Protein AF-0000000074226398 (afdb_homodimer)

Nearest PDB structures (foldseek):
  8w8g-assembly2_C  TM=9.622E-01  e=9.190E-19  Homo sapiens
  3bqo-assembly1_A  TM=9.729E-01  e=3.835E-18  Homo sapiens
  8w8g-assembly2_D  TM=9.809E-01  e=1.224E-17  Homo sapiens
  3bu8-assembly1_B  TM=8.122E-01  e=2.966E-08  Homo sapiens
  7c5d-assembly2_B  TM=8.118E-01  e=1.769E-07  Homo sapiens

Organism: Phascolarctos cinereus (NCBI:txid38626)

Sequence (782 aa):
MAPKPSRERAYIQAMKRQFIPCEEEEEDEPVPYTVDPAADSLACGWMLDFFCLNLCQAFCEDDIEEFKRNRNIAEAIIHGLSRLTAHHLRTIYVCQFLTRIVEGKTLDAQFESDARLTPLESALMIWNKIRKEKEILHDQIHYLLEIQAIAVCMEKASYKEAEGVFERIFGDTEDDKPLKMKLLMIIGKKDPYHPFFQRFTYKCMIDRVKIYANQVLTEKSSSFLMKAALKVVESKKDEEIFGPFVESSSSETENRCHQTLLSLSQNKLESTQQDFDETRIKIRSQGSKRIMQSLKNSSTSTKKHIITTKDSNKNEANSETNTSERPRRWKKRTWNSDEDKNLKLGVKKYGEGHWQKILSSYAFCNRTNVMLKDRWRTLKKLELVSSDNEDMAPKPSRERAYIQAMKRQFIPCEEEEEDEPVPYTVDPAADSLACGWMLDFFCLNLCQAFCEDDIEEFKRNRNIAEAIIHGLSRLTAHHLRTIYVCQFLTRIVEGKTLDAQFESDARLTPLESALMIWNKIRKEKEILHDQIHYLLEIQAIAVCMEKASYKEAEGVFERIFGDTEDDKPLKMKLLMIIGKKDPYHPFFQRFTYKCMIDRVKIYANQVLTEKSSSFLMKAALKVVESKKDEEIFGPFVESSSSETENRCHQTLLSLSQNKLESTQQDFDETRIKIRSQGSKRIMQSLKNSSTSTKKHIITTKDSNKNEANSETNTSERPRRWKKRTWNSDEDKNLKLGVKKYGEGHWQKILSSYAFCNRTNVMLKDRWRTLKKLELVSSDNED

Solvent-accessible surface area (backbone atoms only — not comparable to full-atom values): 46419 Å² total; per-residue (Å²): 134,79,77,80,62,69,62,57,52,46,45,48,42,44,43,32,67,67,36,66,56,62,60,78,71,76,64,82,65,74,81,70,76,72,85,54,65,67,26,51,48,49,42,47,50,39,49,42,45,47,30,49,28,51,24,30,45,20,57,64,66,68,34,61,68,60,23,51,50,28,46,54,38,38,38,52,52,55,72,68,48,89,72,44,27,57,66,52,48,51,54,48,42,53,50,32,29,51,46,22,53,76,39,40,81,39,65,84,44,33,67,53,92,58,73,85,46,34,20,29,51,52,22,46,58,41,40,68,73,68,55,56,85,94,36,68,68,45,49,39,48,51,54,39,39,60,51,39,46,30,47,52,26,34,65,69,68,33,54,69,56,20,52,51,48,46,44,71,72,50,57,83,49,82,69,84,43,71,63,58,57,52,52,50,52,42,60,73,67,68,46,59,78,39,67,68,49,70,55,58,34,68,65,43,43,52,52,52,48,36,52,50,32,41,51,50,26,51,62,38,54,68,34,69,51,51,40,54,24,42,53,49,55,75,72,43,56,65,60,74,74,53,48,66,59,58,75,68,81,78,65,83,83,41,62,72,51,44,54,53,69,64,45,49,62,60,60,68,70,69,72,72,69,67,77,71,70,74,61,71,74,69,77,70,86,65,84,73,78,84,80,76,83,85,77,86,80,88,81,87,83,85,89,82,86,90,80,87,91,86,82,88,76,88,73,84,80,79,81,81,75,85,74,81,80,68,79,80,70,78,74,79,77,73,84,46,72,62,39,52,49,34,51,51,50,26,31,70,71,69,32,83,83,40,38,63,59,30,58,73,73,37,74,59,88,86,65,47,53,64,48,49,52,51,46,48,52,48,34,45,71,67,64,75,45,81,74,74,57,77,116,133,78,77,78,60,68,63,57,52,47,44,47,42,44,44,33,69,66,36,67,56,60,58,76,70,76,64,83,64,74,81,69,72,73,84,53,66,66,28,50,49,51,41,48,51,40,48,43,44,46,32,49,28,50,25,30,46,21,56,63,65,69,33,62,68,59,24,50,48,28,47,54,38,37,37,51,51,56,72,69,49,87,72,46,27,58,68,52,50,52,53,48,43,51,51,32,27,52,46,22,52,76,38,39,82,40,65,84,46,34,67,54,91,58,74,85,46,34,21,29,51,52,22,46,59,44,41,68,73,67,56,56,86,93,37,68,70,45,50,40,49,52,51,40,38,60,50,39,46,30,48,52,26,33,65,68,67,34,56,69,57,20,53,51,49,46,43,73,72,50,58,83,50,82,68,83,43,72,64,57,57,51,51,52,52,41,59,72,66,68,46,57,79,39,68,68,49,70,56,60,32,68,66,44,42,51,52,53,49,37,54,52,33,41,50,52,27,52,62,39,54,69,35,66,52,51,40,53,24,43,52,50,54,75,72,44,55,64,60,73,73,54,46,67,58,58,74,67,80,78,65,82,84,41,60,72,52,44,54,54,69,63,44,51,60,61,59,68,70,70,71,71,68,68,76,70,69,70,63,66,70,69,73,70,83,64,84,71,86,67,87,74,89,81,77,92,77,89,81,86,90,76,90,78,91,80,81,89,85,90,77,87,74,86,70,82,79,78,80,80,74,85,74,79,79,69,80,78,70,80,75,81,77,74,85,48,73,62,41,53,48,32,50,50,51,29,31,69,73,68,34,85,84,40,38,62,59,30,58,72,74,38,73,57,88,86,64,46,52,64,51,50,53,52,47,46,53,50,33,45,72,67,64,75,44,82,75,77,59,78,118

Secondary structure (DSSP, 8-state):
-----HHHHHHHHHHHHHS--S--------------HHHHHHHHHHHHHHHHHHHHHHHHTT-HHHHHHHHHHHHHHHHH-SS-BHHHHHHHHHHHHHHHHHTTT-TT---SSSTT--HHHHHHHHHHHHPPTT-HHHHHHHHHHHHHHHHHHHHTT-HHHHHHHHHHHHTT--S--HHHHHHHHHHHHT-TT-HHHHHS-HHHHHHHHHHHHHHHHHHHTTSHHHHHHHHHHHHS-HHHHH-SB------TTHHHHHHHHH--S--------------------------------------------------------------------PPPHHHHHHHHHHHHHH-TT-HHHHHHHS--SS--HHHHHHHHHHHHHTT-S------/-----HHHHHHHHHHHHHS-----------------HHHHHHHHHHHHHHHHHHHHHHHHTT-HHHHHHHHHHHHHHHHH-SS-BHHHHHHHHHHHHHHHHHTTT-TT---SSSTT--HHHHHHHHHHHHPPTT-HHHHHHHHHHHHHHHHHHHHTT-HHHHHHHHHHHHTT--S--HHHHHHHHHHHHT-TT-HHHHHS-HHHHHHHHHHHHHHHHHHHTTSHHHHHHHHHHHHS-HHHHH-SB------GGGHHHHHHHH--S------------GGG-----------------------------------------------------PPPHHHHHHHHHHHHHH-TT-HHHHHHHS--SS--HHHHHHHHHHHHHTT-S------

pLDDT: mean 72.62, std 28.09, range [14.7, 98.62]

Foldseek 3Di:
DDPPDPVVCVVVVVCCVVVVPPPPPVPVDPDDDDDDPVVVQVVLLLVLLVLLLQLLVCLLVVPVVSNVVSLVVNVVSVVVHPDDDPVRVLSVLLNLLSVLLVCQLVQQDDDDPPRLDGSLNVSLVSLVVRADPPDPLSVLLNLLSLLSSLLSCLVVVVLVSSVVSLCVVCVPPPDPPPSSVVSVVCSVVSDSVPVVCVVSDSVNSSVSVSVVSVVSSVVSCPRDPNVVVVVVPVVDPPCVVPPDDDPPPPDPVCPVVVCVVPDPDDDPPPPPPPPPPPPPVPDPDDDDDDDDDDDDDDDDDDDDDDDDDDDDDDDDPPPPPPPPPPDPPPPPDDDDPQNVVLLQVLCVVVNPPVQVSSPVVGDDDPDDSVRSNVVVVVCVVVVVHDPCVPD/DDPPDPVVCVVVVVCCVVVPPPPPPVPVPPDDDDDDPVVVLVVLLLVLLVLLLQLLVCLLVVPVVSNVVSLVVNVVSVVPHPDDDPVRVLSVLLNLLSVLLVCQLVQQDDDDPPRLAGSLNVSLVSLVVNADPPDPLSVLLNLLSLLSSLLSCLVVVVLVSSVVSLCVVCVPPPDPPPSSVVSVVCSVVSDSVPVVCVVSDSVNSSVSVSVVSVVSSVVSCPRDPNVVVVVVPVVDPPCVVPPDDDPDPPDPVCPVVVCVVPDPDDDPPPPPPPPPPPVPVPDDPPDDDDDDDDDDDDDDDDDDDDDDDDDDDPPPPPPPPPPPPPDPPPPPDDDDPQQVVLLQVLCVVVNPPPQVSSPVVGDDDPDDSVRSVVVVVVCVVVVVDDPCVPD

Radius of gyration: 37.19 Å; Cα contacts (8 Å, |Δi|>4): 689; chains: 2; bounding box: 105×104×129 Å

Structure (mmCIF, N/CA/C/O backbone):
data_AF-0000000074226398-model_v1
#
loop_
_entity.id
_entity.type
_entity.pdbx_description
1 polymer 'Telomeric repeat-binding factor'
#
loop_
_atom_site.group_PDB
_atom_site.id
_atom_site.type_symbol
_atom_site.label_atom_id
_atom_site.label_alt_id
_atom_site.label_comp_id
_atom_site.label_asym_id
_atom_site.label_entity_id
_atom_site.label_seq_id
_atom_site.pdbx_PDB_ins_code
_atom_site.Cartn_x
_atom_site.Cartn_y
_atom_site.Cartn_z
_atom_site.occupancy
_atom_site.B_iso_or_equiv
_atom_site.auth_seq_id
_atom_site.auth_comp_id
_atom_site.auth_asym_id
_atom_site.auth_atom_id
_atom_site.pdbx_PDB_model_num
ATOM 1 N N . MET A 1 1 ? 17.734 54.531 27.109 1 21.95 1 MET A N 1
ATOM 2 C CA . MET A 1 1 ? 16.531 53.938 27.734 1 21.95 1 MET A CA 1
ATOM 3 C C . MET A 1 1 ? 15.422 53.75 26.703 1 21.95 1 MET A C 1
ATOM 5 O O . MET A 1 1 ? 14.242 53.938 27.016 1 21.95 1 MET A O 1
ATOM 9 N N . ALA A 1 2 ? 15.633 53.719 25.484 1 34.41 2 ALA A N 1
ATOM 10 C CA . ALA A 1 2 ? 14.773 54.188 24.406 1 34.41 2 ALA A CA 1
ATOM 11 C C . ALA A 1 2 ? 13.562 53.281 24.234 1 34.41 2 ALA A C 1
ATOM 13 O O . ALA A 1 2 ? 13.68 52.062 24.344 1 34.41 2 ALA A O 1
ATOM 14 N N . PRO A 1 3 ? 12.258 53.844 24.375 1 32.91 3 PRO A N 1
ATOM 15 C CA . PRO A 1 3 ? 10.953 53.188 24.516 1 32.91 3 PRO A CA 1
ATOM 16 C C . PRO A 1 3 ? 10.656 52.188 23.391 1 32.91 3 PRO A C 1
ATOM 18 O O . PRO A 1 3 ? 10.875 52.5 22.219 1 32.91 3 PRO A O 1
ATOM 21 N N . LYS A 1 4 ? 10.953 51.031 23.531 1 44.59 4 LYS A N 1
ATOM 22 C CA . LYS A 1 4 ? 10.719 49.969 22.531 1 44.59 4 LYS A CA 1
ATOM 23 C C . LYS A 1 4 ? 9.305 50.062 21.953 1 44.59 4 LYS A C 1
ATOM 25 O O . LYS A 1 4 ? 8.32 49.969 22.688 1 44.59 4 LYS A O 1
ATOM 30 N N . PRO A 1 5 ? 8.922 50.812 20.719 1 42.06 5 PRO A N 1
ATOM 31 C CA . PRO A 1 5 ? 7.664 51.5 20.391 1 42.06 5 PRO A CA 1
ATOM 32 C C . PRO A 1 5 ? 6.457 50.562 20.406 1 42.06 5 PRO A C 1
ATOM 34 O O . PRO A 1 5 ? 6.609 49.344 20.25 1 42.06 5 PRO A O 1
ATOM 37 N N . SER A 1 6 ? 5.254 51.062 20.953 1 44.88 6 SER A N 1
ATOM 38 C CA . SER A 1 6 ? 3.859 50.719 21.203 1 44.88 6 SER A CA 1
ATOM 39 C C . SER A 1 6 ? 3.26 49.969 20 1 44.88 6 SER A C 1
ATOM 41 O O . SER A 1 6 ? 2.496 49.031 20.172 1 44.88 6 SER A O 1
ATOM 43 N N . ARG A 1 7 ? 3.641 50.469 18.844 1 42.91 7 ARG A N 1
ATOM 44 C CA . ARG A 1 7 ? 3.066 49.969 17.594 1 42.91 7 ARG A CA 1
ATOM 45 C C . ARG A 1 7 ? 3.541 48.531 17.312 1 42.91 7 ARG A C 1
ATOM 47 O O . ARG A 1 7 ? 2.83 47.75 16.688 1 42.91 7 ARG A O 1
ATOM 54 N N . GLU A 1 8 ? 4.816 48.312 17.609 1 44.41 8 GLU A N 1
ATOM 55 C CA . GLU A 1 8 ? 5.34 46.969 17.438 1 44.41 8 GLU A CA 1
ATOM 56 C C . GLU A 1 8 ? 4.602 45.969 18.328 1 44.41 8 GLU A C 1
ATOM 58 O O . GLU A 1 8 ? 4.289 44.844 17.906 1 44.41 8 GLU A O 1
ATOM 63 N N . ARG A 1 9 ? 4.387 46.344 19.562 1 44.97 9 ARG A N 1
ATOM 64 C CA . ARG A 1 9 ? 3.609 45.5 20.469 1 44.97 9 ARG A CA 1
ATOM 65 C C . ARG A 1 9 ? 2.188 45.312 19.938 1 44.97 9 ARG A C 1
ATOM 67 O O . ARG A 1 9 ? 1.636 44.219 20 1 44.97 9 ARG A O 1
ATOM 74 N N . ALA A 1 10 ? 1.633 46.438 19.5 1 46.88 10 ALA A N 1
ATOM 75 C CA . ALA A 1 10 ? 0.28 46.344 18.969 1 46.88 10 ALA A CA 1
ATOM 76 C C . ALA A 1 10 ? 0.252 45.438 17.734 1 46.88 10 ALA A C 1
ATOM 78 O O . ALA A 1 10 ? -0.688 44.656 17.547 1 46.88 10 ALA A O 1
ATOM 79 N N . TYR A 1 11 ? 1.28 45.594 16.922 1 44.03 11 TYR A N 1
ATOM 80 C CA . TYR A 1 11 ? 1.411 44.781 15.719 1 44.03 11 TYR A CA 1
ATOM 81 C C . TYR A 1 11 ? 1.647 43.312 16.094 1 44.03 11 TYR A C 1
ATOM 83 O O . TYR A 1 11 ? 1.012 42.406 15.539 1 44.03 11 TYR A O 1
ATOM 91 N N . ILE A 1 12 ? 2.625 43.094 16.969 1 48.12 12 ILE A N 1
ATOM 92 C CA . ILE A 1 12 ? 2.818 41.719 17.484 1 48.12 12 ILE A CA 1
ATOM 93 C C . ILE A 1 12 ? 1.552 41.281 18.219 1 48.12 12 ILE A C 1
ATOM 95 O O . ILE A 1 12 ? 1.136 40.125 18.078 1 48.12 12 ILE A O 1
ATOM 99 N N . GLN A 1 13 ? 1.054 42.188 18.938 1 47.59 13 GLN A N 1
ATOM 100 C CA . GLN A 1 13 ? -0.205 41.906 19.609 1 47.59 13 GLN A CA 1
ATOM 101 C C . GLN A 1 13 ? -1.323 41.656 18.594 1 47.59 13 GLN A C 1
ATOM 103 O O . GLN A 1 13 ? -2.158 40.75 18.797 1 47.59 13 GLN A O 1
ATOM 108 N N . ALA A 1 14 ? -1.322 42.469 17.562 1 48.84 14 ALA A N 1
ATOM 109 C CA . ALA A 1 14 ? -2.275 42.25 16.484 1 48.84 14 ALA A CA 1
ATOM 110 C C . ALA A 1 14 ? -1.968 40.969 15.734 1 48.84 14 ALA A C 1
ATOM 112 O O . ALA A 1 14 ? -2.879 40.219 15.375 1 48.84 14 ALA A O 1
ATOM 113 N N . MET A 1 15 ? -0.713 40.812 15.422 1 51 15 MET A N 1
ATOM 114 C CA . MET A 1 15 ? -0.303 39.531 14.875 1 51 15 MET A CA 1
ATOM 115 C C . MET A 1 15 ? -0.568 38.406 15.867 1 51 15 MET A C 1
ATOM 117 O O . MET A 1 15 ? -0.913 37.281 15.477 1 51 15 MET A O 1
ATOM 121 N N . LYS A 1 16 ? -0.1 38.719 17.156 1 50.81 16 LYS A N 1
ATOM 122 C CA . LYS A 1 16 ? -0.428 37.812 18.25 1 50.81 16 LYS A CA 1
ATOM 123 C C . LYS A 1 16 ? -1.937 37.594 18.359 1 50.81 16 LYS A C 1
ATOM 125 O O . LYS A 1 16 ? -2.396 36.469 18.641 1 50.81 16 LYS A O 1
ATOM 130 N N . ARG A 1 17 ? -2.609 38.688 18.469 1 46.81 17 ARG A N 1
ATOM 131 C CA . ARG A 1 17 ? -4.066 38.625 18.5 1 46.81 17 ARG A CA 1
ATOM 132 C C . ARG A 1 17 ? -4.602 37.906 17.266 1 46.81 17 ARG A C 1
ATOM 134 O O . ARG A 1 17 ? -5.617 37.219 17.344 1 46.81 17 ARG A O 1
ATOM 141 N N . GLN A 1 18 ? -4.102 38.25 16.234 1 45.12 18 GLN A N 1
ATOM 142 C CA . GLN A 1 18 ? -4.453 37.562 14.984 1 45.12 18 GLN A CA 1
ATOM 143 C C . GLN A 1 18 ? -3.828 36.188 14.922 1 45.12 18 GLN A C 1
ATOM 145 O O . GLN A 1 18 ? -4.422 35.25 14.359 1 45.12 18 GLN A O 1
ATOM 150 N N . PHE A 1 19 ? -2.424 36.094 15.18 1 47.94 19 PHE A N 1
ATOM 151 C CA . PHE A 1 19 ? -1.743 34.812 15.156 1 47.94 19 PHE A CA 1
ATOM 152 C C . PHE A 1 19 ? -1.67 34.219 16.562 1 47.94 19 PHE A C 1
ATOM 154 O O . PHE A 1 19 ? -1.224 34.875 17.5 1 47.94 19 PHE A O 1
ATOM 161 N N . ILE A 1 20 ? -2.59 33.594 17.141 1 48.53 20 ILE A N 1
ATOM 162 C CA . ILE A 1 20 ? -2.75 32.969 18.453 1 48.53 20 ILE A CA 1
ATOM 163 C C . ILE A 1 20 ? -1.382 32.562 19.016 1 48.53 20 ILE A C 1
ATOM 165 O O . ILE A 1 20 ? -0.643 31.812 18.391 1 48.53 20 ILE A O 1
ATOM 169 N N . PRO A 1 21 ? -0.855 33.5 19.859 1 46.56 21 PRO A N 1
ATOM 170 C CA . PRO A 1 21 ? 0.309 33 20.594 1 46.56 21 PRO A CA 1
ATOM 171 C C . PRO A 1 21 ? 0.253 31.484 20.844 1 46.56 21 PRO A C 1
ATOM 173 O O . PRO A 1 21 ? -0.83 30.922 21.047 1 46.56 21 PRO A O 1
ATOM 176 N N . CYS A 1 22 ? 1.251 30.75 20.281 1 49.5 22 CYS A N 1
ATOM 177 C CA . CYS A 1 22 ? 1.351 29.359 20.719 1 49.5 22 CYS A CA 1
ATOM 178 C C . CYS A 1 22 ? 1.104 29.25 22.219 1 49.5 22 CYS A C 1
ATOM 180 O O . CYS A 1 22 ? 1.959 28.766 22.969 1 49.5 22 CYS A O 1
ATOM 182 N N . GLU A 1 23 ? 0.984 30.438 22.922 1 44.66 23 GLU A N 1
ATOM 183 C CA . GLU A 1 23 ? 0.753 30.234 24.344 1 44.66 23 GLU A CA 1
ATOM 184 C C . GLU A 1 23 ? -0.275 29.125 24.578 1 44.66 23 GLU A C 1
ATOM 186 O O . GLU A 1 23 ? -1.122 28.875 23.719 1 44.66 23 GLU A O 1
ATOM 191 N N . GLU A 1 24 ? 0.048 28.438 25.734 1 43.31 24 GLU A N 1
ATOM 192 C CA . GLU A 1 24 ? -0.542 27.266 26.375 1 43.31 24 GLU A CA 1
ATOM 193 C C . GLU A 1 24 ? -2.064 27.375 26.422 1 43.31 24 GLU A C 1
ATOM 195 O O . GLU A 1 24 ? -2.65 27.516 27.484 1 43.31 24 GLU A O 1
ATOM 200 N N . GLU A 1 25 ? -2.539 28.391 25.891 1 41.44 25 GLU A N 1
ATOM 201 C CA . GLU A 1 25 ? -3.943 28.219 26.266 1 41.44 25 GLU A CA 1
ATOM 202 C C . GLU A 1 25 ? -4.438 26.812 25.938 1 41.44 25 GLU A C 1
ATOM 204 O O . GLU A 1 25 ? -4.258 26.328 24.812 1 41.44 25 GLU A O 1
ATOM 209 N N . GLU A 1 26 ? -4.363 26.047 26.953 1 40.31 26 GLU A N 1
ATOM 210 C CA . GLU A 1 26 ? -4.938 24.703 27.125 1 40.31 26 GLU A CA 1
ATOM 211 C C . GLU A 1 26 ? -6.273 24.594 26.406 1 40.31 26 GLU A C 1
ATOM 213 O O . GLU A 1 26 ? -7.332 24.797 27 1 40.31 26 GLU A O 1
ATOM 218 N N . GLU A 1 27 ? -6.543 25.297 25.453 1 43.56 27 GLU A N 1
ATOM 219 C CA . GLU A 1 27 ? -7.82 25.016 24.828 1 43.56 27 GLU A CA 1
ATOM 220 C C . GLU A 1 27 ? -8.047 23.5 24.719 1 43.56 27 GLU A C 1
ATOM 222 O O . GLU A 1 27 ? -7.113 22.75 24.438 1 43.56 27 GLU A O 1
ATOM 227 N N . ASP A 1 28 ? -9.109 23.047 25.375 1 44.75 28 ASP A N 1
ATOM 228 C CA . ASP A 1 28 ? -9.617 21.672 25.453 1 44.75 28 ASP A CA 1
ATOM 229 C C . ASP A 1 28 ? -9.617 21 24.078 1 44.75 28 ASP A C 1
ATOM 231 O O . ASP A 1 28 ? -10.453 21.312 23.234 1 44.75 28 ASP A O 1
ATOM 235 N N . GLU A 1 29 ? -8.609 20.828 23.5 1 54.09 29 GLU A N 1
ATOM 236 C CA . GLU A 1 29 ? -8.43 20.094 22.266 1 54.09 29 GLU A CA 1
ATOM 237 C C . GLU A 1 29 ? -9.32 18.859 22.219 1 54.09 29 GLU A C 1
ATOM 239 O O . GLU A 1 29 ? -9.375 18.094 23.188 1 54.09 29 GLU A O 1
ATOM 244 N N . PRO A 1 30 ? -10.484 18.859 21.422 1 57.94 30 PRO A N 1
ATOM 245 C CA . PRO A 1 30 ? -11.305 17.656 21.328 1 57.94 30 PRO A CA 1
ATOM 246 C C . PRO A 1 30 ? -10.484 16.375 21.422 1 57.94 30 PRO A C 1
ATOM 248 O O . PRO A 1 30 ? -9.289 16.375 21.094 1 57.94 30 PRO A O 1
ATOM 251 N N . VAL A 1 31 ? -11.055 15.461 22.344 1 62.78 31 VAL A N 1
ATOM 252 C CA . VAL A 1 31 ? -10.391 14.172 22.5 1 62.78 31 VAL A CA 1
ATOM 253 C C . VAL A 1 31 ? -10.008 13.617 21.141 1 62.78 31 VAL A C 1
ATOM 255 O O . VAL A 1 31 ? -10.852 13.539 20.234 1 62.78 31 VAL A O 1
ATOM 258 N N . PRO A 1 32 ? -8.844 13.43 20.922 1 76.31 32 PRO A N 1
ATOM 259 C CA . PRO A 1 32 ? -8.359 12.906 19.641 1 76.31 32 PRO A CA 1
ATOM 260 C C . PRO A 1 32 ? -8.938 11.531 19.297 1 76.31 32 PRO A C 1
ATOM 262 O O . PRO A 1 32 ? -9.156 10.719 20.203 1 76.31 32 PRO A O 1
ATOM 265 N N . TYR A 1 33 ? -9.711 11.352 18.219 1 83 33 TYR A N 1
ATOM 266 C CA . TYR A 1 33 ? -10.141 10.047 17.719 1 83 33 TYR A CA 1
ATOM 267 C C . TYR A 1 33 ? -8.969 9.078 17.656 1 83 33 TYR A C 1
ATOM 269 O O . TYR A 1 33 ? -7.863 9.461 17.25 1 83 33 TYR A O 1
ATOM 277 N N . THR A 1 34 ? -9.297 7.91 18.312 1 87.12 34 THR A N 1
ATOM 278 C CA . THR A 1 34 ? -8.297 6.852 18.172 1 87.12 34 THR A CA 1
ATOM 279 C C . THR A 1 34 ? -8.883 5.664 17.406 1 87.12 34 THR A C 1
ATOM 281 O O . THR A 1 34 ? -10 5.23 17.688 1 87.12 34 THR A O 1
ATOM 284 N N . VAL A 1 35 ? -8.203 5.211 16.516 1 90.38 35 VAL A N 1
ATOM 285 C CA . VAL A 1 35 ? -8.641 4.094 15.688 1 90.38 35 VAL A CA 1
ATOM 286 C C . VAL A 1 35 ? -8.672 2.812 16.516 1 90.38 35 VAL A C 1
ATOM 288 O O . VAL A 1 35 ? -7.734 2.523 17.266 1 90.38 35 VAL A O 1
ATOM 291 N N . ASP A 1 36 ? -9.789 2.033 16.453 1 90.75 36 ASP A N 1
ATOM 292 C CA . ASP A 1 36 ? -9.906 0.729 17.094 1 90.75 36 ASP A CA 1
ATOM 293 C C . ASP A 1 36 ? -8.992 -0.299 16.422 1 90.75 36 ASP A C 1
ATOM 295 O O . ASP A 1 36 ? -9.125 -0.565 15.227 1 90.75 36 ASP A O 1
ATOM 299 N N . PRO A 1 37 ? -8.156 -0.945 17.203 1 89.19 37 PRO A N 1
ATOM 300 C CA . PRO A 1 37 ? -7.176 -1.854 16.609 1 89.19 37 PRO A CA 1
ATOM 301 C C . PRO A 1 37 ? -7.82 -3.076 15.961 1 89.19 37 PRO A C 1
ATOM 303 O O . PRO A 1 37 ? -7.324 -3.576 14.953 1 89.19 37 PRO A O 1
ATOM 306 N N . ALA A 1 38 ? -8.844 -3.588 16.578 1 91.06 38 ALA A N 1
ATOM 307 C CA . ALA A 1 38 ? -9.516 -4.75 16 1 91.06 38 ALA A CA 1
ATOM 308 C C . ALA A 1 38 ? -10.188 -4.391 14.672 1 91.06 38 ALA A C 1
ATOM 310 O O . ALA A 1 38 ? -10.125 -5.16 13.711 1 91.06 38 ALA A O 1
ATOM 311 N N . ALA A 1 39 ? -10.852 -3.262 14.688 1 93.5 39 ALA A N 1
ATOM 312 C CA . ALA A 1 39 ? -11.477 -2.787 13.461 1 93.5 39 ALA A CA 1
ATOM 313 C C . ALA A 1 39 ? -10.43 -2.533 12.375 1 93.5 39 ALA A C 1
ATOM 315 O O . ALA A 1 39 ? -10.656 -2.844 11.203 1 93.5 39 ALA A O 1
ATOM 316 N N . ASP A 1 40 ? -9.352 -1.957 12.797 1 94.25 40 ASP A N 1
ATOM 317 C CA . ASP A 1 40 ? -8.242 -1.704 11.883 1 94.25 40 ASP A CA 1
ATOM 318 C C . ASP A 1 40 ? -7.727 -3.006 11.273 1 94.25 40 ASP A C 1
ATOM 320 O O . ASP A 1 40 ? -7.523 -3.092 10.062 1 94.25 40 ASP A O 1
ATOM 324 N N . SER A 1 41 ? -7.523 -3.988 12.102 1 92.12 41 SER A N 1
ATOM 325 C CA . SER A 1 41 ? -7.02 -5.281 11.656 1 92.12 41 SER A CA 1
ATOM 326 C C . SER A 1 41 ? -8 -5.961 10.711 1 92.12 41 SER A C 1
ATOM 328 O O . SER A 1 41 ? -7.602 -6.559 9.711 1 92.12 41 SER A O 1
ATOM 330 N N . LEU A 1 42 ? -9.219 -5.902 11.078 1 94.06 42 LEU A N 1
ATOM 331 C CA . LEU A 1 42 ? -10.258 -6.504 10.25 1 94.06 42 LEU A CA 1
ATOM 332 C C . LEU A 1 42 ? -10.289 -5.848 8.867 1 94.06 42 LEU A C 1
ATOM 334 O O . LEU A 1 42 ? -10.336 -6.543 7.852 1 94.06 42 LEU A O 1
ATOM 338 N N . ALA A 1 43 ? -10.312 -4.516 8.844 1 96.5 43 ALA A N 1
ATOM 339 C CA . ALA A 1 43 ? -10.305 -3.783 7.578 1 96.5 43 ALA A CA 1
ATOM 340 C C . ALA A 1 43 ? -9.078 -4.141 6.746 1 96.5 43 ALA A C 1
ATOM 342 O O . ALA A 1 43 ? -9.172 -4.312 5.527 1 96.5 43 ALA A O 1
ATOM 343 N N . CYS A 1 44 ? -7.945 -4.246 7.395 1 95.81 44 CYS A N 1
ATOM 344 C CA . CYS A 1 44 ? -6.715 -4.617 6.703 1 95.81 44 CYS A CA 1
ATOM 345 C C . CYS A 1 44 ? -6.84 -6 6.078 1 95.81 44 CYS A C 1
ATOM 347 O O . CYS A 1 44 ? -6.352 -6.23 4.969 1 95.81 44 CYS A O 1
ATOM 349 N N . GLY A 1 45 ? -7.484 -6.867 6.805 1 95.5 45 GLY A N 1
ATOM 350 C CA . GLY A 1 45 ? -7.734 -8.188 6.246 1 95.5 45 GLY A CA 1
ATOM 351 C C . GLY A 1 45 ? -8.57 -8.148 4.977 1 95.5 45 GLY A C 1
ATOM 352 O O . GLY A 1 45 ? -8.258 -8.836 4.004 1 95.5 45 GLY A O 1
ATOM 353 N N . TRP A 1 46 ? -9.609 -7.359 5.016 1 96.88 46 TRP A N 1
ATOM 354 C CA . TRP A 1 46 ? -10.445 -7.191 3.83 1 96.88 46 TRP A CA 1
ATOM 355 C C . TRP A 1 46 ? -9.633 -6.637 2.666 1 96.88 46 TRP A C 1
ATOM 357 O O . TRP A 1 46 ? -9.781 -7.086 1.527 1 96.88 46 TRP A O 1
ATOM 367 N N . MET A 1 47 ? -8.82 -5.645 2.934 1 98.06 47 MET A N 1
ATOM 368 C CA . MET A 1 47 ? -8 -5.012 1.9 1 98.06 47 MET A CA 1
ATOM 369 C C . MET A 1 47 ? -6.961 -5.984 1.358 1 98.06 47 MET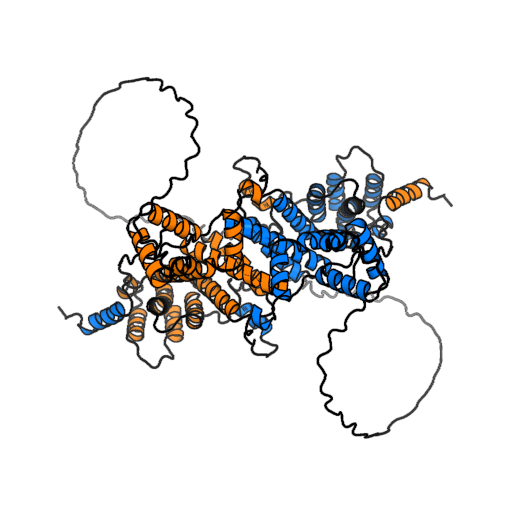 A C 1
ATOM 371 O O . MET A 1 47 ? -6.66 -5.977 0.163 1 98.06 47 MET A O 1
ATOM 375 N N . LEU A 1 48 ? -6.398 -6.781 2.254 1 97.56 48 LEU A N 1
ATOM 376 C CA . LEU A 1 48 ? -5.438 -7.789 1.814 1 97.56 48 LEU A CA 1
ATOM 377 C C . LEU A 1 48 ? -6.074 -8.742 0.806 1 97.56 48 LEU A C 1
ATOM 379 O O . LEU A 1 48 ? -5.473 -9.047 -0.227 1 97.56 48 LEU A O 1
ATOM 383 N N . ASP A 1 49 ? -7.27 -9.172 1.082 1 97.81 49 ASP A N 1
ATOM 384 C CA . ASP A 1 49 ? -7.996 -10.023 0.143 1 97.81 49 ASP A CA 1
ATOM 385 C C . ASP A 1 49 ? -8.203 -9.305 -1.191 1 97.81 49 ASP A C 1
ATOM 387 O O . ASP A 1 49 ? -8.055 -9.914 -2.254 1 97.81 49 ASP A O 1
ATOM 391 N N . PHE A 1 50 ? -8.586 -8.125 -1.09 1 98 50 PHE A N 1
ATOM 392 C CA . PHE A 1 50 ? -8.844 -7.32 -2.277 1 98 50 PHE A CA 1
ATOM 393 C C . PHE A 1 50 ? -7.594 -7.207 -3.139 1 98 50 PHE A C 1
ATOM 395 O O . PHE A 1 50 ? -7.652 -7.383 -4.359 1 98 50 PHE A O 1
ATOM 402 N N . PHE A 1 51 ? -6.484 -6.902 -2.535 1 98.12 51 PHE A N 1
ATOM 403 C CA . PHE A 1 51 ? -5.27 -6.695 -3.314 1 98.12 51 PHE A CA 1
ATOM 404 C C . PHE A 1 51 ? -4.688 -8.031 -3.777 1 98.12 51 PHE A C 1
ATOM 406 O O . PHE A 1 51 ? -4.023 -8.094 -4.812 1 98.12 51 PHE A O 1
ATOM 413 N N . CYS A 1 52 ? -4.898 -9.102 -3.004 1 98.06 52 CYS A N 1
ATOM 414 C CA . CYS A 1 52 ? -4.543 -10.414 -3.516 1 98.06 52 CYS A CA 1
ATOM 415 C C . CYS A 1 52 ? -5.328 -10.742 -4.781 1 98.06 52 CYS A C 1
ATOM 417 O O . CYS A 1 52 ? -4.773 -11.289 -5.738 1 98.06 52 CYS A O 1
ATOM 419 N N . LEU A 1 53 ? -6.578 -10.391 -4.77 1 97.69 53 LEU A N 1
ATOM 420 C CA . LEU A 1 53 ? -7.434 -10.562 -5.941 1 97.69 53 LEU A CA 1
ATOM 421 C C . LEU A 1 53 ? -6.859 -9.812 -7.145 1 97.69 53 LEU A C 1
ATOM 423 O O . LEU A 1 53 ? -6.711 -10.391 -8.227 1 97.69 53 LEU A O 1
ATOM 427 N N . ASN A 1 54 ? -6.551 -8.594 -6.977 1 97.62 54 ASN A N 1
ATOM 428 C CA . ASN A 1 54 ? -6.004 -7.777 -8.047 1 97.62 54 ASN A CA 1
ATOM 429 C C . ASN A 1 54 ? -4.637 -8.281 -8.5 1 97.62 54 ASN A C 1
ATOM 431 O O . ASN A 1 54 ? -4.289 -8.188 -9.68 1 97.62 54 ASN A O 1
ATOM 435 N N . LEU A 1 55 ? -3.871 -8.734 -7.52 1 98 55 LEU A N 1
ATOM 436 C CA . LEU A 1 55 ? -2.564 -9.305 -7.824 1 98 55 LEU A CA 1
ATOM 437 C C . LEU A 1 55 ? -2.701 -10.523 -8.734 1 98 55 LEU A C 1
ATOM 439 O O . LEU A 1 55 ? -1.972 -10.648 -9.719 1 98 55 LEU A O 1
ATOM 443 N N . CYS A 1 56 ? -3.635 -11.406 -8.422 1 98.19 56 CYS A N 1
ATOM 444 C CA . CYS A 1 56 ? -3.9 -12.578 -9.242 1 98.19 56 CYS A CA 1
ATOM 445 C C . CYS A 1 56 ? -4.344 -12.172 -10.641 1 98.19 56 CYS A C 1
ATOM 447 O O . CYS A 1 56 ? -3.889 -12.75 -11.633 1 98.19 56 CYS A O 1
ATOM 449 N N . GLN A 1 57 ? -5.172 -11.188 -10.719 1 97.19 57 GLN A N 1
ATOM 450 C CA . GLN A 1 57 ? -5.625 -10.719 -12.023 1 97.19 57 GLN A CA 1
ATOM 451 C C . GLN A 1 57 ? -4.461 -10.172 -12.844 1 97.19 57 GLN A C 1
ATOM 453 O O . GLN A 1 57 ? -4.336 -10.484 -14.031 1 97.19 57 GLN A O 1
ATOM 458 N N . ALA A 1 58 ? -3.697 -9.312 -12.234 1 97.75 58 ALA A N 1
ATOM 459 C CA . ALA A 1 58 ? -2.537 -8.758 -12.93 1 97.75 58 ALA A CA 1
ATOM 460 C C . ALA A 1 58 ? -1.61 -9.867 -13.422 1 97.75 58 ALA A C 1
ATOM 462 O O . ALA A 1 58 ? -1.041 -9.766 -14.516 1 97.75 58 ALA A O 1
ATOM 463 N N . PHE A 1 59 ? -1.429 -10.898 -12.586 1 98.06 59 PHE A N 1
ATOM 464 C CA . PHE A 1 59 ? -0.601 -12.039 -12.977 1 98.06 59 PHE A CA 1
ATOM 465 C C . PHE A 1 59 ? -1.161 -12.719 -14.219 1 98.06 59 PHE A C 1
ATOM 467 O O . PHE A 1 59 ? -0.42 -13.016 -15.156 1 98.06 59 PHE A O 1
ATOM 474 N N . CYS A 1 60 ? -2.402 -12.953 -14.211 1 97.06 60 CYS A N 1
ATOM 475 C CA . CYS A 1 60 ? -3.061 -13.633 -15.32 1 97.06 60 CYS A CA 1
ATOM 476 C C . CYS A 1 60 ? -2.998 -12.789 -16.594 1 97.06 60 CYS A C 1
ATOM 478 O O . CYS A 1 60 ? -2.939 -13.336 -17.703 1 97.06 60 CYS A O 1
ATOM 480 N N . GLU A 1 61 ? -2.951 -11.492 -16.453 1 96.06 61 GLU A N 1
ATOM 481 C CA . GLU A 1 61 ? -2.941 -10.578 -17.594 1 96.06 61 GLU A CA 1
ATOM 482 C C . GLU A 1 61 ? -1.516 -10.234 -18.016 1 96.06 61 GLU A C 1
ATOM 484 O O . GLU A 1 61 ? -1.308 -9.477 -18.953 1 96.06 61 GLU A O 1
ATOM 489 N N . ASP A 1 62 ? -0.587 -10.742 -17.375 1 96.31 62 ASP A N 1
ATOM 490 C CA . ASP A 1 62 ? 0.822 -10.453 -17.625 1 96.31 62 ASP A CA 1
ATOM 491 C C . ASP A 1 62 ? 1.105 -8.961 -17.516 1 96.31 62 ASP A C 1
ATOM 493 O O . ASP A 1 62 ? 1.86 -8.406 -18.312 1 96.31 62 ASP A O 1
ATOM 497 N N . ASP A 1 63 ? 0.358 -8.281 -16.656 1 96 63 ASP A N 1
ATOM 498 C CA . ASP A 1 63 ? 0.598 -6.875 -16.375 1 96 63 ASP A CA 1
ATOM 499 C C . ASP A 1 63 ? 1.562 -6.711 -15.195 1 96 63 ASP A C 1
ATOM 501 O O . ASP A 1 63 ? 1.134 -6.562 -14.047 1 96 63 ASP A O 1
ATOM 505 N N . ILE A 1 64 ? 2.781 -6.598 -15.484 1 96.19 64 ILE A N 1
ATOM 506 C CA . ILE A 1 64 ? 3.846 -6.641 -14.484 1 96.19 64 ILE A CA 1
ATOM 507 C C . ILE A 1 64 ? 3.785 -5.391 -13.609 1 96.19 64 ILE A C 1
ATOM 509 O O . ILE A 1 64 ? 4.004 -5.465 -12.398 1 96.19 64 ILE A O 1
ATOM 513 N N . GLU A 1 65 ? 3.525 -4.234 -14.195 1 94.5 65 GLU A N 1
ATOM 514 C CA . GLU A 1 65 ? 3.475 -2.994 -13.422 1 94.5 65 GLU A CA 1
ATOM 515 C C . GLU A 1 65 ? 2.352 -3.031 -12.391 1 94.5 65 GLU A C 1
ATOM 517 O O . GLU A 1 65 ? 2.566 -2.701 -11.219 1 94.5 65 GLU A O 1
ATOM 522 N N . GLU A 1 66 ? 1.202 -3.424 -12.867 1 95.69 66 GLU A N 1
ATOM 523 C CA . GLU A 1 66 ? 0.071 -3.551 -11.953 1 95.69 66 GLU A CA 1
ATOM 524 C C . GLU A 1 66 ? 0.337 -4.613 -10.891 1 95.69 66 GLU A C 1
ATOM 526 O O . GLU A 1 66 ? -0.067 -4.457 -9.734 1 95.69 66 GLU A O 1
ATOM 531 N N . PHE A 1 67 ? 0.986 -5.688 -11.32 1 97.62 67 PHE A N 1
ATOM 532 C CA . PHE A 1 67 ? 1.345 -6.746 -10.391 1 97.62 67 PHE A CA 1
ATOM 533 C C . PHE A 1 67 ? 2.236 -6.207 -9.273 1 97.62 67 PHE A C 1
ATOM 535 O O . PHE A 1 67 ? 1.981 -6.457 -8.094 1 97.62 67 PHE A O 1
ATOM 542 N N . LYS A 1 68 ? 3.252 -5.477 -9.672 1 96.69 68 LYS A N 1
ATOM 543 C CA . LYS A 1 68 ? 4.195 -4.914 -8.711 1 96.69 68 LYS A CA 1
ATOM 544 C C . LYS A 1 68 ? 3.506 -3.928 -7.773 1 96.69 68 LYS A C 1
ATOM 546 O O . LYS A 1 68 ? 3.791 -3.9 -6.574 1 96.69 68 LYS A O 1
ATOM 551 N N . ARG A 1 69 ? 2.658 -3.145 -8.281 1 95.88 69 ARG A N 1
ATOM 552 C CA . ARG A 1 69 ? 1.932 -2.176 -7.469 1 95.88 69 ARG A CA 1
ATOM 553 C C . ARG A 1 69 ? 1.09 -2.875 -6.406 1 95.88 69 ARG A C 1
ATOM 555 O O . ARG A 1 69 ? 1.137 -2.508 -5.23 1 95.88 69 ARG A O 1
ATOM 562 N N . ASN A 1 70 ? 0.349 -3.865 -6.863 1 97.56 70 ASN A N 1
ATOM 563 C CA . ASN A 1 70 ? -0.49 -4.609 -5.926 1 97.56 70 ASN A CA 1
ATOM 564 C C . ASN A 1 70 ? 0.349 -5.375 -4.906 1 97.56 70 ASN A C 1
ATOM 566 O O . ASN A 1 70 ? -0.034 -5.488 -3.742 1 97.56 70 ASN A O 1
ATOM 570 N N . ARG A 1 71 ? 1.438 -5.914 -5.371 1 97.56 71 ARG A N 1
ATOM 571 C CA . ARG A 1 71 ? 2.357 -6.605 -4.469 1 97.56 71 ARG A CA 1
ATOM 572 C C . ARG A 1 71 ? 2.852 -5.672 -3.371 1 97.56 71 ARG A C 1
ATOM 574 O O . ARG A 1 71 ? 2.855 -6.035 -2.193 1 97.56 71 ARG A O 1
ATOM 581 N N . ASN A 1 72 ? 3.271 -4.496 -3.787 1 96 72 ASN A N 1
ATOM 582 C CA . ASN A 1 72 ? 3.797 -3.527 -2.832 1 96 72 ASN A CA 1
ATOM 583 C C . ASN A 1 72 ? 2.744 -3.131 -1.801 1 96 72 ASN A C 1
ATOM 585 O O . ASN A 1 72 ? 3.049 -2.996 -0.615 1 96 72 ASN A O 1
ATOM 589 N N . ILE A 1 73 ? 1.547 -2.896 -2.242 1 97.38 73 ILE A N 1
ATOM 590 C CA . ILE A 1 73 ? 0.467 -2.523 -1.335 1 97.38 73 ILE A CA 1
ATOM 591 C C . ILE A 1 73 ? 0.192 -3.666 -0.362 1 97.38 73 ILE A C 1
ATOM 593 O O . ILE A 1 73 ? 0.13 -3.457 0.852 1 97.38 73 ILE A O 1
ATOM 597 N N . ALA A 1 74 ? 0.051 -4.848 -0.908 1 97.5 74 ALA A N 1
ATOM 598 C CA . ALA A 1 74 ? -0.201 -6.016 -0.067 1 97.5 74 ALA A CA 1
ATOM 599 C C . ALA A 1 74 ? 0.894 -6.18 0.984 1 97.5 74 ALA A C 1
ATOM 601 O O . ALA A 1 74 ? 0.605 -6.453 2.15 1 97.5 74 ALA A O 1
ATOM 602 N N . GLU A 1 75 ? 2.1 -6.039 0.559 1 96.19 75 GLU A N 1
ATOM 603 C CA . GLU A 1 75 ? 3.225 -6.188 1.478 1 96.19 75 GLU A CA 1
ATOM 604 C C . GLU A 1 75 ? 3.139 -5.188 2.623 1 96.19 75 GLU A C 1
ATOM 606 O O . GLU A 1 75 ? 3.371 -5.539 3.783 1 96.19 75 GLU A O 1
ATOM 611 N N . ALA A 1 76 ? 2.871 -3.959 2.287 1 94.94 76 ALA A N 1
ATOM 612 C CA . ALA A 1 76 ? 2.762 -2.926 3.314 1 94.94 76 ALA A CA 1
ATOM 613 C C . ALA A 1 76 ? 1.63 -3.24 4.289 1 94.94 76 ALA A C 1
ATOM 615 O O . ALA A 1 76 ? 1.749 -2.986 5.488 1 94.94 76 ALA A O 1
ATOM 616 N N . ILE A 1 77 ? 0.539 -3.713 3.797 1 96.81 77 ILE A N 1
ATOM 617 C CA . ILE A 1 77 ? -0.589 -4.09 4.641 1 96.81 77 ILE A CA 1
ATOM 618 C C . ILE A 1 77 ? -0.176 -5.219 5.582 1 96.81 77 ILE A C 1
ATOM 620 O O . ILE A 1 77 ? -0.472 -5.184 6.777 1 96.81 77 ILE A O 1
ATOM 624 N N . ILE A 1 78 ? 0.491 -6.207 5.035 1 95.25 78 ILE A N 1
ATOM 625 C CA . ILE A 1 78 ? 0.931 -7.367 5.801 1 95.25 78 ILE A CA 1
ATOM 626 C C . ILE A 1 78 ? 1.821 -6.918 6.957 1 95.25 78 ILE A C 1
ATOM 628 O O . ILE A 1 78 ? 1.673 -7.391 8.086 1 95.25 78 ILE A O 1
ATOM 632 N N . HIS A 1 79 ? 2.693 -5.98 6.695 1 92 79 HIS A N 1
ATOM 633 C CA . HIS A 1 79 ? 3.621 -5.492 7.707 1 92 79 HIS A CA 1
ATOM 634 C C . HIS A 1 79 ? 2.883 -4.762 8.82 1 92 79 HIS A C 1
ATOM 636 O O . HIS A 1 79 ? 3.416 -4.598 9.922 1 92 79 HIS A O 1
ATOM 642 N N . GLY A 1 80 ? 1.694 -4.309 8.547 1 89 80 GLY A N 1
ATOM 643 C CA . GLY A 1 80 ? 0.922 -3.59 9.547 1 89 80 GLY A CA 1
ATOM 644 C C . GLY A 1 80 ? 0.037 -4.496 10.383 1 89 80 GLY A C 1
ATOM 645 O O . GLY A 1 80 ? -0.544 -4.062 11.375 1 89 80 GLY A O 1
ATOM 646 N N . LEU A 1 81 ? -0.057 -5.734 9.984 1 88.88 81 LEU A N 1
ATOM 647 C CA . LEU A 1 81 ? -0.888 -6.684 10.719 1 88.88 81 LEU A CA 1
ATOM 648 C C . LEU A 1 81 ? -0.151 -7.219 11.945 1 88.88 81 LEU A C 1
ATOM 650 O O . LEU A 1 81 ? 0.95 -7.762 11.82 1 88.88 81 LEU A O 1
ATOM 654 N N . SER A 1 82 ? -0.707 -7.051 13.109 1 83.94 82 SER A N 1
ATOM 655 C CA . SER A 1 82 ? -0.07 -7.5 14.344 1 83.94 82 SER A CA 1
ATOM 656 C C . SER A 1 82 ? -0.329 -8.984 14.594 1 83.94 82 SER A C 1
ATOM 658 O O . SER A 1 82 ? 0.508 -9.672 15.172 1 83.94 82 SER A O 1
ATOM 660 N N . ARG A 1 83 ? -1.411 -9.461 14.219 1 85.81 83 ARG A N 1
ATOM 661 C CA . ARG A 1 83 ? -1.791 -10.859 14.336 1 85.81 83 ARG A CA 1
ATOM 662 C C . ARG A 1 83 ? -2.336 -11.398 13.016 1 85.81 83 ARG A C 1
ATOM 664 O O . ARG A 1 83 ? -2.957 -10.656 12.25 1 85.81 83 ARG A O 1
ATOM 671 N N . LEU A 1 84 ? -2.008 -12.656 12.805 1 89.5 84 LEU A N 1
ATOM 672 C CA . LEU A 1 84 ? -2.434 -13.258 11.547 1 89.5 84 LEU A CA 1
ATOM 673 C C . LEU A 1 84 ? -3.406 -14.406 11.789 1 89.5 84 LEU A C 1
ATOM 675 O O . LEU A 1 84 ? -3.221 -15.195 12.719 1 89.5 84 LEU A O 1
ATOM 679 N N . THR A 1 85 ? -4.488 -14.438 11.094 1 89.19 85 THR A N 1
ATOM 680 C CA . THR A 1 85 ? -5.375 -15.594 11.047 1 89.19 85 THR A CA 1
ATOM 681 C C . THR A 1 85 ? -4.891 -16.609 10.016 1 89.19 85 THR A C 1
ATOM 683 O O . THR A 1 85 ? -3.992 -16.312 9.227 1 89.19 85 THR A O 1
ATOM 686 N N . ALA A 1 86 ? -5.426 -17.797 10.078 1 89.75 86 ALA A N 1
ATOM 687 C CA . ALA A 1 86 ? -5.098 -18.812 9.078 1 89.75 86 ALA A CA 1
ATOM 688 C C . ALA A 1 86 ? -5.434 -18.344 7.672 1 89.75 86 ALA A C 1
ATOM 690 O O . ALA A 1 86 ? -4.703 -18.625 6.719 1 89.75 86 ALA A O 1
ATOM 691 N N . HIS A 1 87 ? -6.496 -17.625 7.582 1 92.31 87 HIS A N 1
ATOM 692 C CA . HIS A 1 87 ? -6.902 -17.078 6.289 1 92.31 87 HIS A CA 1
ATOM 693 C C . HIS A 1 87 ? -5.895 -16.062 5.777 1 92.31 87 HIS A C 1
ATOM 695 O O . HIS A 1 87 ? -5.539 -16.062 4.594 1 92.31 87 HIS A O 1
ATOM 701 N N . HIS A 1 88 ? -5.469 -15.188 6.688 1 93.25 88 HIS A N 1
ATOM 702 C CA . HIS A 1 88 ? -4.426 -14.234 6.328 1 93.25 88 HIS A CA 1
ATOM 703 C C . HIS A 1 88 ? -3.186 -14.945 5.797 1 93.25 88 HIS A C 1
ATOM 705 O O . HIS A 1 88 ? -2.648 -14.578 4.75 1 93.25 88 HIS A O 1
ATOM 711 N N . LEU A 1 89 ? -2.787 -15.938 6.547 1 93.12 89 LEU A N 1
ATOM 712 C CA . LEU A 1 89 ? -1.557 -16.656 6.219 1 93.12 89 LEU A CA 1
ATOM 713 C C . LEU A 1 89 ? -1.655 -17.297 4.84 1 93.12 89 LEU A C 1
ATOM 715 O O . LEU A 1 89 ? -0.72 -17.203 4.039 1 93.12 89 LEU A O 1
ATOM 719 N N . ARG A 1 90 ? -2.709 -17.891 4.562 1 94.31 90 ARG A N 1
ATOM 720 C CA . ARG A 1 90 ? -2.904 -18.516 3.256 1 94.31 90 ARG A CA 1
ATOM 721 C C . ARG A 1 90 ? -2.83 -17.484 2.141 1 94.31 90 ARG A C 1
ATOM 723 O O . ARG A 1 90 ? -2.205 -17.719 1.104 1 94.31 90 ARG A O 1
ATOM 730 N N . THR A 1 91 ? -3.508 -16.328 2.344 1 96.75 91 THR A N 1
ATOM 731 C CA . THR A 1 91 ? -3.475 -15.25 1.366 1 96.75 91 THR A CA 1
ATOM 732 C C . THR A 1 91 ? -2.047 -14.758 1.155 1 96.75 91 THR A C 1
ATOM 734 O O . THR A 1 91 ? -1.638 -14.492 0.023 1 96.75 91 THR A O 1
ATOM 737 N N . ILE A 1 92 ? -1.353 -14.68 2.227 1 97.06 92 ILE A N 1
ATOM 738 C CA . ILE A 1 92 ? 0.035 -14.227 2.174 1 97.06 92 ILE A CA 1
ATOM 739 C C . ILE A 1 92 ? 0.867 -15.219 1.366 1 97.06 92 ILE A C 1
ATOM 741 O O . ILE A 1 92 ? 1.649 -14.828 0.499 1 97.06 92 ILE A O 1
ATOM 745 N N . TYR A 1 93 ? 0.665 -16.453 1.596 1 96.94 93 TYR A N 1
ATOM 746 C CA . TYR A 1 93 ? 1.404 -17.484 0.874 1 96.94 93 TYR A CA 1
ATOM 747 C C . TYR A 1 93 ? 1.123 -17.406 -0.622 1 96.94 93 TYR A C 1
ATOM 749 O O . TYR A 1 93 ? 2.031 -17.578 -1.439 1 96.94 93 TYR A O 1
ATOM 757 N N . VAL A 1 94 ? -0.111 -17.203 -0.952 1 98.12 94 VAL A N 1
ATOM 758 C CA . VAL A 1 94 ? -0.465 -17.078 -2.363 1 98.12 94 VAL A CA 1
ATOM 759 C C . VAL A 1 94 ? 0.293 -15.922 -2.996 1 98.12 94 VAL A C 1
ATOM 761 O O . VAL A 1 94 ? 0.867 -16.062 -4.078 1 98.12 94 VAL A O 1
ATOM 764 N N . CYS A 1 95 ? 0.264 -14.773 -2.307 1 98.19 95 CYS A N 1
ATOM 765 C CA . CYS A 1 95 ? 0.976 -13.602 -2.809 1 98.19 95 CYS A CA 1
ATOM 766 C C . CYS A 1 95 ? 2.469 -13.883 -2.934 1 98.19 95 CYS A C 1
ATOM 768 O O . CYS A 1 95 ? 3.088 -13.531 -3.939 1 98.19 95 CYS A O 1
ATOM 770 N N . GLN A 1 96 ? 3.061 -14.531 -1.955 1 97.69 96 GLN A N 1
ATOM 771 C CA . GLN A 1 96 ? 4.473 -14.883 -1.99 1 97.69 96 GLN A CA 1
ATOM 772 C C . GLN A 1 96 ? 4.781 -15.805 -3.168 1 97.69 96 GLN A C 1
ATOM 774 O O . GLN A 1 96 ? 5.766 -15.602 -3.881 1 97.69 96 GLN A O 1
ATOM 779 N N . PHE A 1 97 ? 3.951 -16.766 -3.316 1 98.19 97 PHE A N 1
ATOM 780 C CA . PHE A 1 97 ? 4.133 -17.75 -4.375 1 98.19 97 PHE A CA 1
ATOM 781 C C . PHE A 1 97 ? 4.184 -17.078 -5.742 1 98.19 97 PHE A C 1
ATOM 783 O O . PHE A 1 97 ? 5.129 -17.281 -6.508 1 98.19 97 PHE A O 1
ATOM 790 N N . LEU A 1 98 ? 3.236 -16.25 -6 1 98.56 98 LEU A N 1
ATOM 791 C CA . LEU A 1 98 ? 3.148 -15.609 -7.309 1 98.56 98 LEU A CA 1
ATOM 792 C C . LEU A 1 98 ? 4.297 -14.633 -7.504 1 98.56 98 LEU A C 1
ATOM 794 O O . LEU A 1 98 ? 4.805 -14.477 -8.617 1 98.56 98 LEU A O 1
ATOM 798 N N . THR A 1 99 ? 4.672 -13.906 -6.441 1 98.06 99 THR A N 1
ATOM 799 C CA . THR A 1 99 ? 5.789 -12.977 -6.531 1 98.06 99 THR A CA 1
ATOM 800 C C . THR A 1 99 ? 7.074 -13.703 -6.914 1 98.06 99 THR A C 1
ATOM 802 O O . THR A 1 99 ? 7.859 -13.211 -7.723 1 98.06 99 THR A O 1
ATOM 805 N N . ARG A 1 100 ? 7.305 -14.852 -6.379 1 97.38 100 ARG A N 1
ATOM 806 C CA . ARG A 1 100 ? 8.484 -15.648 -6.695 1 97.38 100 ARG A CA 1
ATOM 807 C C . ARG A 1 100 ? 8.422 -16.188 -8.125 1 97.38 100 ARG A C 1
ATOM 809 O O . ARG A 1 100 ? 9.445 -16.25 -8.812 1 97.38 100 ARG A O 1
ATOM 816 N N . ILE A 1 101 ? 7.234 -16.547 -8.547 1 98.38 101 ILE A N 1
ATOM 817 C CA . ILE A 1 101 ? 7.059 -17.047 -9.906 1 98.38 101 ILE A CA 1
ATOM 818 C C . ILE A 1 101 ? 7.398 -15.961 -10.914 1 98.38 101 ILE A C 1
ATOM 820 O O . ILE A 1 101 ? 8.055 -16.219 -11.93 1 98.38 101 ILE A O 1
ATOM 824 N N . VAL A 1 102 ? 6.945 -14.727 -10.672 1 97.81 102 VAL A N 1
ATOM 825 C CA . VAL A 1 102 ? 7.176 -13.609 -11.586 1 97.81 102 VAL A CA 1
ATOM 826 C C . VAL A 1 102 ? 8.68 -13.375 -11.742 1 97.81 102 VAL A C 1
ATOM 828 O O . VAL A 1 102 ? 9.141 -13.008 -12.828 1 97.81 102 VAL A O 1
ATOM 831 N N . GLU A 1 103 ? 9.414 -13.672 -10.711 1 96.5 103 GLU A N 1
ATOM 832 C CA . GLU A 1 103 ? 10.859 -13.492 -10.758 1 96.5 103 GLU A CA 1
ATOM 833 C C . GLU A 1 103 ? 11.57 -14.812 -11.047 1 96.5 103 GLU A C 1
ATOM 835 O O . GLU A 1 103 ? 12.766 -14.953 -10.773 1 96.5 103 GLU A O 1
ATOM 840 N N . GLY A 1 104 ? 10.938 -15.781 -11.523 1 97.31 104 GLY A N 1
ATOM 841 C CA . GLY A 1 104 ? 11.438 -17.141 -11.617 1 97.31 104 GLY A CA 1
ATOM 842 C C . GLY A 1 104 ? 12.672 -17.266 -12.477 1 97.31 104 GLY A C 1
ATOM 843 O O . GLY A 1 104 ? 13.508 -18.156 -12.25 1 97.31 104 GLY A O 1
ATOM 844 N N . LYS A 1 105 ? 12.828 -16.438 -13.406 1 96.56 105 LYS A N 1
ATOM 845 C CA . LYS A 1 105 ? 13.953 -16.531 -14.32 1 96.56 105 LYS A CA 1
ATOM 846 C C . LYS A 1 105 ? 15.125 -15.68 -13.852 1 96.56 105 LYS A C 1
ATOM 848 O O . LYS A 1 105 ? 16.203 -15.727 -14.438 1 96.56 105 LYS A O 1
ATOM 853 N N . THR A 1 106 ? 14.938 -14.844 -12.852 1 95.69 106 THR A N 1
ATOM 854 C CA . THR A 1 106 ? 15.992 -14.008 -12.289 1 95.69 106 THR A CA 1
ATOM 855 C C . THR A 1 106 ? 16.719 -14.727 -11.156 1 95.69 106 THR A C 1
ATOM 857 O O . THR A 1 106 ? 16.406 -14.531 -9.984 1 95.69 106 THR A O 1
ATOM 860 N N . LEU A 1 107 ? 17.781 -15.398 -11.484 1 93.12 107 LEU A N 1
ATOM 861 C CA . LEU A 1 107 ? 18.453 -16.281 -10.539 1 93.12 107 LEU A CA 1
ATOM 862 C C . LEU A 1 107 ? 19.047 -15.484 -9.375 1 93.12 107 LEU A C 1
ATOM 864 O O . LEU A 1 107 ? 19.188 -16 -8.273 1 93.12 107 LEU A O 1
ATOM 868 N N . ASP A 1 108 ? 19.281 -14.188 -9.594 1 90.69 108 ASP A N 1
ATOM 869 C CA . ASP A 1 108 ? 19.938 -13.375 -8.57 1 90.69 108 ASP A CA 1
ATOM 870 C C . ASP A 1 108 ? 18.906 -12.766 -7.617 1 90.69 108 ASP A C 1
ATOM 872 O O . ASP A 1 108 ? 19.281 -12.141 -6.621 1 90.69 108 ASP A O 1
ATOM 876 N N . ALA A 1 109 ? 17.656 -12.969 -7.871 1 93.12 109 ALA A N 1
ATOM 877 C CA . ALA A 1 109 ? 16.625 -12.469 -6.965 1 93.12 109 ALA A CA 1
ATOM 878 C C . ALA A 1 109 ? 16.594 -13.289 -5.676 1 93.12 109 ALA A C 1
ATOM 880 O O . ALA A 1 109 ? 16.547 -14.516 -5.711 1 93.12 109 ALA A O 1
ATOM 881 N N . GLN A 1 110 ? 16.625 -12.609 -4.52 1 91.38 110 GLN A N 1
ATOM 882 C CA . GLN A 1 110 ? 16.688 -13.297 -3.232 1 91.38 110 GLN A CA 1
ATOM 883 C C . GLN A 1 110 ? 15.445 -13.023 -2.4 1 91.38 110 GLN A C 1
ATOM 885 O O . GLN A 1 110 ? 15.125 -11.867 -2.119 1 91.38 110 GLN A O 1
ATOM 890 N N . PHE A 1 111 ? 14.781 -14.078 -2 1 92.88 111 PHE A N 1
ATOM 891 C CA . PHE A 1 111 ? 13.562 -13.953 -1.211 1 92.88 111 PHE A CA 1
ATOM 892 C C . PHE A 1 111 ? 13.75 -14.57 0.17 1 92.88 111 PHE A C 1
ATOM 894 O O . PHE A 1 111 ? 12.992 -14.258 1.098 1 92.88 111 PHE A O 1
ATOM 901 N N . GLU A 1 112 ? 14.758 -15.445 0.233 1 90.31 112 GLU A N 1
ATOM 902 C CA . GLU A 1 112 ? 15.008 -16.172 1.474 1 90.31 112 GLU A CA 1
ATOM 903 C C . GLU A 1 112 ? 16.312 -15.734 2.117 1 90.31 112 GLU A C 1
ATOM 905 O O . GLU A 1 112 ? 17.156 -15.094 1.471 1 90.31 112 GLU A O 1
ATOM 910 N N . SER A 1 113 ? 16.406 -16.078 3.426 1 85.75 113 SER A N 1
ATOM 911 C CA . SER A 1 113 ? 17.656 -15.805 4.117 1 85.75 113 SER A CA 1
ATOM 912 C C . SER A 1 113 ? 18.812 -16.594 3.514 1 85.75 113 SER A C 1
ATOM 914 O O . SER A 1 113 ? 19.938 -16.125 3.471 1 85.75 113 SER A O 1
ATOM 916 N N . ASP A 1 114 ? 18.547 -17.797 3.105 1 88.38 114 ASP A N 1
ATOM 917 C CA . ASP A 1 114 ? 19.531 -18.594 2.375 1 88.38 114 ASP A CA 1
ATOM 918 C C . ASP A 1 114 ? 19.719 -18.062 0.957 1 88.38 114 ASP A C 1
ATOM 920 O O . ASP A 1 114 ? 18.859 -18.266 0.093 1 88.38 114 ASP A O 1
ATOM 924 N N . ALA A 1 115 ? 20.797 -17.438 0.68 1 88.19 115 ALA A N 1
ATOM 925 C CA . ALA A 1 115 ? 21.062 -16.734 -0.576 1 88.19 115 ALA A CA 1
ATOM 926 C C . ALA A 1 115 ? 21.234 -17.719 -1.727 1 88.19 115 ALA A C 1
ATOM 928 O O . ALA A 1 115 ? 21.188 -17.328 -2.896 1 88.19 115 ALA A O 1
ATOM 929 N N . ARG A 1 116 ? 21.438 -19.047 -1.476 1 91.94 116 ARG A N 1
ATOM 930 C CA . ARG A 1 116 ? 21.625 -20.047 -2.521 1 91.94 116 ARG A CA 1
ATOM 931 C C . ARG A 1 116 ? 20.312 -20.375 -3.211 1 91.94 116 ARG A C 1
ATOM 933 O O . ARG A 1 116 ? 20.297 -20.906 -4.32 1 91.94 116 ARG A O 1
ATOM 940 N N . LEU A 1 117 ? 19.266 -20.062 -2.537 1 95.19 117 LEU A N 1
ATOM 941 C CA . LEU A 1 117 ? 17.953 -20.469 -3.037 1 95.19 117 LEU A CA 1
ATOM 942 C C . LEU A 1 117 ? 17.516 -19.578 -4.203 1 95.19 117 LEU A C 1
ATOM 944 O O . LEU A 1 117 ? 17.562 -18.359 -4.105 1 95.19 117 LEU A O 1
ATOM 948 N N . THR A 1 118 ? 17.156 -20.266 -5.281 1 96.75 118 THR A N 1
ATOM 949 C CA . THR A 1 118 ? 16.625 -19.547 -6.434 1 96.75 118 THR A CA 1
ATOM 950 C C . THR A 1 118 ? 15.164 -19.172 -6.207 1 96.75 118 THR A C 1
ATOM 952 O O . THR A 1 118 ? 14.508 -19.703 -5.312 1 96.75 118 THR A O 1
ATOM 955 N N . PRO A 1 119 ? 14.648 -18.219 -6.988 1 97.06 119 PRO A N 1
ATOM 956 C CA . PRO A 1 119 ? 13.25 -17.812 -6.832 1 97.06 119 PRO A CA 1
ATOM 957 C C . PRO A 1 119 ? 12.281 -18.984 -6.996 1 97.06 119 PRO A C 1
ATOM 959 O O . PRO A 1 119 ? 11.305 -19.094 -6.246 1 97.06 119 PRO A O 1
ATOM 962 N N . LEU A 1 120 ? 12.547 -19.875 -7.902 1 98.31 120 LEU A N 1
ATOM 963 C CA . LEU A 1 120 ? 11.633 -21 -8.125 1 98.31 120 LEU A CA 1
ATOM 964 C C . LEU A 1 120 ? 11.727 -22.016 -6.992 1 98.31 120 LEU A C 1
ATOM 966 O O . LEU A 1 120 ? 10.734 -22.656 -6.656 1 98.31 120 LEU A O 1
ATOM 970 N N . GLU A 1 121 ? 12.93 -22.188 -6.418 1 97.69 121 GLU A N 1
ATOM 971 C CA . GLU A 1 121 ? 13.039 -23.016 -5.219 1 97.69 121 GLU A CA 1
ATOM 972 C C . GLU A 1 121 ? 12.203 -22.438 -4.078 1 97.69 121 GLU A C 1
ATOM 974 O O . GLU A 1 121 ? 11.523 -23.172 -3.367 1 97.69 121 GLU A O 1
ATOM 979 N N . SER A 1 122 ? 12.344 -21.141 -3.914 1 96.56 122 SER A N 1
ATOM 980 C CA . SER A 1 122 ? 11.523 -20.469 -2.908 1 96.56 122 SER A CA 1
ATOM 981 C C . SER A 1 122 ? 10.039 -20.641 -3.195 1 96.56 122 SER A C 1
ATOM 983 O O . SER A 1 122 ? 9.242 -20.859 -2.277 1 96.56 122 SER A O 1
ATOM 985 N N . ALA A 1 123 ? 9.664 -20.516 -4.469 1 98 123 ALA A N 1
ATOM 986 C CA . ALA A 1 123 ? 8.281 -20.734 -4.867 1 98 123 ALA A CA 1
ATOM 987 C C . ALA A 1 123 ? 7.816 -22.141 -4.504 1 98 123 ALA A C 1
ATOM 989 O O . ALA A 1 123 ? 6.699 -22.328 -4.016 1 98 123 ALA A O 1
ATOM 990 N N . LEU A 1 124 ? 8.672 -23.109 -4.754 1 97.69 124 LEU A N 1
ATOM 991 C CA . LEU A 1 124 ? 8.352 -24.5 -4.449 1 97.69 124 LEU A CA 1
ATOM 992 C C . LEU A 1 124 ? 8.133 -24.688 -2.953 1 97.69 124 LEU A C 1
ATOM 994 O O . LEU A 1 124 ? 7.223 -25.422 -2.543 1 97.69 124 LEU A O 1
ATOM 998 N N . MET A 1 125 ? 8.953 -24.047 -2.145 1 95.88 125 MET A N 1
ATOM 999 C CA . MET A 1 125 ? 8.82 -24.109 -0.691 1 95.88 125 MET A CA 1
ATOM 1000 C C . MET A 1 125 ? 7.461 -23.578 -0.244 1 95.88 125 MET A C 1
ATOM 1002 O O . MET A 1 125 ? 6.785 -24.203 0.581 1 95.88 125 MET A O 1
ATOM 1006 N N . ILE A 1 126 ? 7.059 -22.484 -0.784 1 96.88 126 ILE A N 1
ATOM 1007 C CA . ILE A 1 126 ? 5.781 -21.875 -0.429 1 96.88 126 ILE A CA 1
ATOM 1008 C C . ILE A 1 126 ? 4.637 -22.734 -0.965 1 96.88 126 ILE A C 1
ATOM 1010 O O . ILE A 1 126 ? 3.623 -22.922 -0.288 1 96.88 126 ILE A O 1
ATOM 1014 N N . TRP A 1 127 ? 4.816 -23.219 -2.195 1 97.44 127 TRP A N 1
ATOM 1015 C CA . TRP A 1 127 ? 3.789 -24.047 -2.82 1 97.44 127 TRP A CA 1
ATOM 1016 C C . TRP A 1 127 ? 3.461 -25.25 -1.948 1 97.44 127 TRP A C 1
ATOM 1018 O O . TRP A 1 127 ? 2.295 -25.641 -1.831 1 97.44 127 TRP A O 1
ATOM 1028 N N . ASN A 1 128 ? 4.398 -25.797 -1.376 1 95.38 128 ASN A N 1
ATOM 1029 C CA . ASN A 1 128 ? 4.215 -26.969 -0.532 1 95.38 128 ASN A CA 1
ATOM 1030 C C . ASN A 1 128 ? 3.373 -26.641 0.701 1 95.38 128 ASN A C 1
ATOM 1032 O O . ASN A 1 128 ? 2.785 -27.547 1.308 1 95.38 128 ASN A O 1
ATOM 1036 N N . LYS A 1 129 ? 3.322 -25.406 1.035 1 94.19 129 LYS A N 1
ATOM 1037 C CA . LYS A 1 129 ? 2.518 -24.984 2.182 1 94.19 129 LYS A CA 1
ATOM 1038 C C . LYS A 1 129 ? 1.055 -24.812 1.788 1 94.19 129 LYS A C 1
ATOM 1040 O O . LYS A 1 129 ? 0.163 -24.891 2.635 1 94.19 129 LYS A O 1
ATOM 1045 N N . ILE A 1 130 ? 0.794 -24.594 0.527 1 94.94 130 ILE A N 1
ATOM 1046 C CA . ILE A 1 130 ? -0.57 -24.219 0.174 1 94.94 130 ILE A CA 1
ATOM 1047 C C . ILE A 1 130 ? -1.184 -25.281 -0.725 1 94.94 130 ILE A C 1
ATOM 1049 O O . ILE A 1 130 ? -2.402 -25.328 -0.907 1 94.94 130 ILE A O 1
ATOM 1053 N N . ARG A 1 131 ? -0.419 -26.156 -1.314 1 95 131 ARG A N 1
ATOM 1054 C CA . ARG A 1 131 ? -0.938 -27.125 -2.273 1 95 131 ARG A CA 1
ATOM 1055 C C . ARG A 1 131 ? -1.865 -28.141 -1.595 1 95 131 ARG A C 1
ATOM 1057 O O . ARG A 1 131 ? -1.656 -28.5 -0.434 1 95 131 ARG A O 1
ATOM 1064 N N . LYS A 1 132 ? -2.896 -28.422 -2.248 1 92.94 132 LYS A N 1
ATOM 1065 C CA . LYS A 1 132 ? -3.826 -29.453 -1.813 1 92.94 132 LYS A CA 1
ATOM 1066 C C . LYS A 1 132 ? -3.414 -30.828 -2.354 1 92.94 132 LYS A C 1
ATOM 1068 O O . LYS A 1 132 ? -2.986 -30.938 -3.504 1 92.94 132 LYS A O 1
ATOM 1073 N N . GLU A 1 133 ? -3.674 -31.812 -1.497 1 85.69 133 GLU A N 1
ATOM 1074 C CA . GLU A 1 133 ? -3.326 -33.188 -1.908 1 85.69 133 GLU A CA 1
ATOM 1075 C C . GLU A 1 133 ? -4.391 -33.75 -2.832 1 85.69 133 GLU A C 1
ATOM 1077 O O . GLU A 1 133 ? -5.578 -33.469 -2.691 1 85.69 133 GLU A O 1
ATOM 1082 N N . LYS A 1 134 ? -4.004 -34.469 -3.867 1 82.19 134 LYS A N 1
ATOM 1083 C CA . LYS A 1 134 ? -4.859 -35.25 -4.766 1 82.19 134 LYS A CA 1
ATOM 1084 C C . LYS A 1 134 ? -5.551 -34.344 -5.777 1 82.19 134 LYS A C 1
ATOM 1086 O O . LYS A 1 134 ? -6.633 -34.656 -6.273 1 82.19 134 LYS A O 1
ATOM 1091 N N . GLU A 1 135 ? -5.121 -33.094 -5.801 1 87.81 135 GLU A N 1
ATOM 1092 C CA . GLU A 1 135 ? -5.578 -32.25 -6.883 1 87.81 135 GLU A CA 1
ATOM 1093 C C . GLU A 1 135 ? -4.609 -32.281 -8.062 1 87.81 135 GLU A C 1
ATOM 1095 O O . GLU A 1 135 ? -3.43 -31.938 -7.91 1 87.81 135 GLU A O 1
ATOM 1100 N N . ILE A 1 136 ? -5.105 -32.594 -9.203 1 87.38 136 ILE A N 1
ATOM 1101 C CA . ILE A 1 136 ? -4.285 -32.844 -10.383 1 87.38 136 ILE A CA 1
ATOM 1102 C C . ILE A 1 136 ? -3.496 -31.562 -10.719 1 87.38 136 ILE A C 1
ATOM 1104 O O . ILE A 1 136 ? -2.289 -31.625 -10.961 1 87.38 136 ILE A O 1
ATOM 1108 N N . LEU A 1 137 ? -4.223 -30.422 -10.734 1 91.75 137 LEU A N 1
ATOM 1109 C CA . LEU A 1 137 ? -3.561 -29.172 -11.062 1 91.75 137 LEU A CA 1
ATOM 1110 C C . LEU A 1 137 ? -2.42 -28.891 -10.094 1 91.75 137 LEU A C 1
ATOM 1112 O O . LEU A 1 137 ? -1.343 -28.453 -10.5 1 91.75 137 LEU A O 1
ATOM 1116 N N . HIS A 1 138 ? -2.611 -29.141 -8.805 1 94.5 138 HIS A N 1
ATOM 1117 C CA . HIS A 1 138 ? -1.614 -28.859 -7.773 1 94.5 138 HIS A CA 1
ATOM 1118 C C . HIS A 1 138 ? -0.39 -29.75 -7.941 1 94.5 138 HIS A C 1
ATOM 1120 O O . HIS A 1 138 ? 0.743 -29.312 -7.758 1 94.5 138 HIS A O 1
ATOM 1126 N N . ASP A 1 139 ? -0.637 -30.922 -8.328 1 90.44 139 ASP A N 1
ATOM 1127 C CA . ASP A 1 139 ? 0.47 -31.844 -8.586 1 90.44 139 ASP A CA 1
ATOM 1128 C C . ASP A 1 139 ? 1.269 -31.406 -9.812 1 90.44 139 ASP A C 1
ATOM 1130 O O . ASP A 1 139 ? 2.498 -31.484 -9.82 1 90.44 139 ASP A O 1
ATOM 1134 N N . GLN A 1 140 ? 0.511 -31.047 -10.797 1 90.88 140 GLN A N 1
ATOM 1135 C CA . GLN A 1 140 ? 1.169 -30.594 -12.008 1 90.88 140 GLN A CA 1
ATOM 1136 C C . GLN A 1 140 ? 2.092 -29.406 -11.719 1 90.88 140 GLN A C 1
ATOM 1138 O O . GLN A 1 140 ? 3.242 -29.391 -12.164 1 90.88 140 GLN A O 1
ATOM 1143 N N . ILE A 1 141 ? 1.569 -28.469 -10.984 1 95.38 141 ILE A N 1
ATOM 1144 C CA . ILE A 1 141 ? 2.359 -27.297 -10.656 1 95.38 141 ILE A CA 1
ATOM 1145 C C . ILE A 1 141 ? 3.58 -27.703 -9.836 1 95.38 141 ILE A C 1
ATOM 1147 O O . ILE A 1 141 ? 4.684 -27.203 -10.062 1 95.38 141 ILE A O 1
ATOM 1151 N N . HIS A 1 142 ? 3.406 -28.609 -8.961 1 94.38 142 HIS A N 1
ATOM 1152 C CA . HIS A 1 142 ? 4.5 -29.078 -8.125 1 94.38 142 HIS A CA 1
ATOM 1153 C C . HIS A 1 142 ? 5.629 -29.656 -8.969 1 94.38 142 HIS A C 1
ATOM 1155 O O . HIS A 1 142 ? 6.789 -29.266 -8.812 1 94.38 142 HIS A O 1
ATOM 1161 N N . TYR A 1 143 ? 5.309 -30.516 -9.891 1 91.44 143 TYR A N 1
ATOM 1162 C CA . TYR A 1 143 ? 6.301 -31.188 -10.734 1 91.44 143 TYR A CA 1
ATOM 1163 C C . TYR A 1 143 ? 6.977 -30.188 -11.664 1 91.44 143 TYR A C 1
ATOM 1165 O O . TYR A 1 143 ? 8.188 -30.234 -11.867 1 91.44 143 TYR A O 1
ATOM 1173 N N . LEU A 1 144 ? 6.164 -29.344 -12.164 1 94.56 144 LEU A N 1
ATOM 1174 C CA . LEU A 1 144 ? 6.707 -28.344 -13.086 1 94.56 144 LEU A CA 1
ATOM 1175 C C . LEU A 1 144 ? 7.684 -27.422 -12.367 1 94.56 144 LEU A C 1
ATOM 1177 O O . LEU A 1 144 ? 8.695 -27.016 -12.945 1 94.56 144 LEU A O 1
ATOM 1181 N N . LEU A 1 145 ? 7.344 -27.094 -11.156 1 96.88 145 LEU A N 1
ATOM 1182 C CA . LEU A 1 145 ? 8.242 -26.25 -10.375 1 96.88 145 LEU A CA 1
ATOM 1183 C C . LEU A 1 145 ? 9.578 -26.953 -10.141 1 96.88 145 LEU A C 1
ATOM 1185 O O . LEU A 1 145 ? 10.633 -26.344 -10.266 1 96.88 145 LEU A O 1
ATOM 1189 N N . GLU A 1 146 ? 9.523 -28.219 -9.812 1 95.06 146 GLU A N 1
ATOM 1190 C CA . GLU A 1 146 ? 10.742 -29 -9.609 1 95.06 146 GLU A CA 1
ATOM 1191 C C . GLU A 1 146 ? 11.609 -29 -10.867 1 95.06 146 GLU A C 1
ATOM 1193 O O . GLU A 1 146 ? 12.82 -28.828 -10.789 1 95.06 146 GLU A O 1
ATOM 1198 N N . ILE A 1 147 ? 10.992 -29.25 -11.969 1 94.44 147 ILE A N 1
ATOM 1199 C CA . ILE A 1 147 ? 11.688 -29.375 -13.242 1 94.44 147 ILE A CA 1
ATOM 1200 C C . ILE A 1 147 ? 12.258 -28.016 -13.656 1 94.44 147 ILE A C 1
ATOM 1202 O O . ILE A 1 147 ? 13.438 -27.906 -14 1 94.44 147 ILE A O 1
ATOM 1206 N N . GLN A 1 148 ? 11.461 -26.984 -13.539 1 96.88 148 GLN A N 1
ATOM 1207 C CA . GLN A 1 148 ? 11.844 -25.672 -14.062 1 96.88 148 GLN A CA 1
ATOM 1208 C C . GLN A 1 148 ? 12.867 -25 -13.156 1 96.88 148 GLN A C 1
ATOM 1210 O O . GLN A 1 148 ? 13.68 -24.188 -13.625 1 96.88 148 GLN A O 1
ATOM 1215 N N . ALA A 1 149 ? 12.852 -25.312 -11.883 1 97.88 149 ALA A N 1
ATOM 1216 C CA . ALA A 1 149 ? 13.898 -24.797 -11 1 97.88 149 ALA A CA 1
ATOM 1217 C C . ALA A 1 149 ? 15.281 -25.188 -11.508 1 97.88 149 ALA A C 1
ATOM 1219 O O . ALA A 1 149 ? 16.234 -24.406 -11.375 1 97.88 149 ALA A O 1
ATOM 1220 N N . ILE A 1 150 ? 15.398 -26.328 -12.102 1 97 150 ILE A N 1
ATOM 1221 C CA . ILE A 1 150 ? 16.672 -26.828 -12.633 1 97 150 ILE A CA 1
ATOM 1222 C C . ILE A 1 150 ? 16.859 -26.328 -14.062 1 97 150 ILE A C 1
ATOM 1224 O O . ILE A 1 150 ? 17.938 -25.844 -14.414 1 97 150 ILE A O 1
ATOM 1228 N N . ALA A 1 151 ? 15.805 -26.422 -14.859 1 96.94 151 ALA A N 1
ATOM 1229 C CA . ALA A 1 151 ? 15.883 -26.062 -16.266 1 96.94 151 ALA A CA 1
ATOM 1230 C C . ALA A 1 151 ? 16.344 -24.625 -16.453 1 96.94 151 ALA A C 1
ATOM 1232 O O . ALA A 1 151 ? 17.094 -24.312 -17.375 1 96.94 151 ALA A O 1
ATOM 1233 N N . VAL A 1 152 ? 15.828 -23.703 -15.617 1 97.81 152 VAL A N 1
ATOM 1234 C CA . VAL A 1 152 ? 16.188 -22.281 -15.719 1 97.81 152 VAL A CA 1
ATOM 1235 C C . VAL A 1 152 ? 17.688 -22.125 -15.492 1 97.81 152 VAL A C 1
ATOM 1237 O O . VAL A 1 152 ? 18.344 -21.344 -16.188 1 97.81 152 VAL A O 1
ATOM 1240 N N . CYS A 1 153 ? 18.234 -22.828 -14.523 1 97.31 153 CYS A N 1
ATOM 1241 C CA . CYS A 1 153 ? 19.656 -22.781 -14.273 1 97.31 153 CYS A CA 1
ATOM 1242 C C . CYS A 1 153 ? 20.453 -23.266 -15.484 1 97.31 153 CYS A C 1
ATOM 1244 O O . CYS A 1 153 ? 21.438 -22.672 -15.875 1 97.31 153 CYS A O 1
ATOM 1246 N N . MET A 1 154 ? 19.984 -24.375 -16.109 1 96.75 154 MET A N 1
ATOM 1247 C CA . MET A 1 154 ? 20.656 -24.953 -17.266 1 96.75 154 MET A CA 1
ATOM 1248 C C . MET A 1 154 ? 20.594 -24 -18.453 1 96.75 154 MET A C 1
ATOM 1250 O O . MET A 1 154 ? 21.578 -23.844 -19.188 1 96.75 154 MET A O 1
ATOM 1254 N N . GLU A 1 155 ? 19.469 -23.406 -18.609 1 95.75 155 GLU A N 1
ATOM 1255 C CA . GLU A 1 155 ? 19.281 -22.453 -19.703 1 95.75 155 GLU A CA 1
ATOM 1256 C C . GLU A 1 155 ? 20.25 -21.281 -19.578 1 95.75 155 GLU A C 1
ATOM 1258 O O . GLU A 1 155 ? 20.719 -20.75 -20.594 1 95.75 155 GLU A O 1
ATOM 1263 N N . LYS A 1 156 ? 20.578 -20.891 -18.391 1 95.62 156 LYS A N 1
ATOM 1264 C CA . LYS A 1 156 ? 21.5 -19.797 -18.141 1 95.62 156 LYS A CA 1
ATOM 1265 C C . LYS A 1 156 ? 22.938 -20.281 -18.031 1 95.62 156 LYS A C 1
ATOM 1267 O O . LYS A 1 156 ? 23.812 -19.547 -17.594 1 95.62 156 LYS A O 1
ATOM 1272 N N . ALA A 1 157 ? 23.156 -21.531 -18.234 1 94.06 157 ALA A N 1
ATOM 1273 C CA . ALA A 1 157 ? 24.469 -22.188 -18.25 1 94.06 157 ALA A CA 1
ATOM 1274 C C . ALA A 1 157 ? 25.094 -22.188 -16.844 1 94.06 157 ALA A C 1
ATOM 1276 O O . ALA A 1 157 ? 26.312 -22.125 -16.703 1 94.06 157 ALA A O 1
ATOM 1277 N N . SER A 1 158 ? 24.25 -22.016 -15.875 1 95.5 158 SER A N 1
ATOM 1278 C CA . SER A 1 158 ? 24.688 -22.141 -14.492 1 95.5 158 SER A CA 1
ATOM 1279 C C . SER A 1 158 ? 24.547 -23.594 -14.008 1 95.5 158 SER A C 1
ATOM 1281 O O . SER A 1 158 ? 23.734 -23.875 -13.133 1 95.5 158 SER A O 1
ATOM 1283 N N . TYR A 1 159 ? 25.422 -24.438 -14.461 1 95.44 159 TYR A N 1
ATOM 1284 C CA . TYR A 1 159 ? 25.297 -25.875 -14.242 1 95.44 159 TYR A CA 1
ATOM 1285 C C . TYR A 1 159 ? 25.609 -26.234 -12.797 1 95.44 159 TYR A C 1
ATOM 1287 O O . TYR A 1 159 ? 25.016 -27.172 -12.242 1 95.44 159 TYR A O 1
ATOM 1295 N N . LYS A 1 160 ? 26.516 -25.516 -12.195 1 95.12 160 LYS A N 1
ATOM 1296 C CA . LYS A 1 160 ? 26.797 -25.75 -10.781 1 95.12 160 LYS A CA 1
ATOM 1297 C C . LYS A 1 160 ? 25.562 -25.438 -9.922 1 95.12 160 LYS A C 1
ATOM 1299 O O . LYS A 1 160 ? 25.266 -26.156 -8.977 1 95.12 160 LYS A O 1
ATOM 1304 N N . GLU A 1 161 ? 24.969 -24.344 -10.328 1 96.19 161 GLU A N 1
ATOM 1305 C CA . GLU A 1 161 ? 23.75 -23.969 -9.617 1 96.19 161 GLU A CA 1
ATOM 1306 C C . GLU A 1 161 ? 22.656 -25 -9.82 1 96.19 161 GLU A C 1
ATOM 1308 O O . GLU A 1 161 ? 21.891 -25.297 -8.906 1 96.19 161 GLU A O 1
ATOM 1313 N N . ALA A 1 162 ? 22.562 -25.531 -11.039 1 97.5 162 ALA A N 1
ATOM 1314 C CA . ALA A 1 162 ? 21.578 -26.562 -11.336 1 97.5 162 ALA A CA 1
ATOM 1315 C C . ALA A 1 162 ? 21.781 -27.781 -10.445 1 97.5 162 ALA A C 1
ATOM 1317 O O . ALA A 1 162 ? 20.828 -28.359 -9.938 1 97.5 162 ALA A O 1
ATOM 1318 N N . GLU A 1 163 ? 23.031 -28.141 -10.305 1 96.62 163 GLU A N 1
ATOM 1319 C CA . GLU A 1 163 ? 23.375 -29.266 -9.445 1 96.62 163 GLU A CA 1
ATOM 1320 C C . GLU A 1 163 ? 22.984 -29 -7.996 1 96.62 163 GLU A C 1
ATOM 1322 O O . GLU A 1 163 ? 22.469 -29.891 -7.309 1 96.62 163 GLU A O 1
ATOM 1327 N N . GLY A 1 164 ? 23.281 -27.781 -7.535 1 96.5 164 GLY A N 1
ATOM 1328 C CA . GLY A 1 164 ? 22.906 -27.391 -6.188 1 96.5 164 GLY A CA 1
ATOM 1329 C C . GLY A 1 164 ? 21.406 -27.438 -5.949 1 96.5 164 GLY A C 1
ATOM 1330 O O . GLY A 1 164 ? 20.953 -27.953 -4.93 1 96.5 164 GLY A O 1
ATOM 133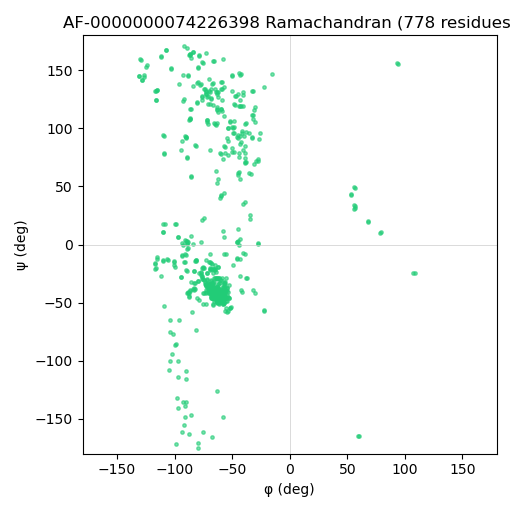1 N N . VAL A 1 165 ? 20.656 -26.875 -6.871 1 97.62 165 VAL A N 1
ATOM 1332 C CA . VAL A 1 165 ? 19.203 -26.875 -6.777 1 97.62 165 VAL A CA 1
ATOM 1333 C C . VAL A 1 165 ? 18.688 -28.297 -6.762 1 97.62 165 VAL A C 1
ATOM 1335 O O . VAL A 1 165 ? 17.797 -28.641 -5.973 1 97.62 165 VAL A O 1
ATOM 1338 N N . PHE A 1 166 ? 19.234 -29.125 -7.645 1 96.62 166 PHE A N 1
ATOM 1339 C CA . PHE A 1 166 ? 18.859 -30.531 -7.715 1 96.62 166 PHE A CA 1
ATOM 1340 C C . PHE A 1 166 ? 19.047 -31.219 -6.371 1 96.62 166 PHE A C 1
ATOM 1342 O O . PHE A 1 166 ? 18.172 -31.938 -5.898 1 96.62 166 PHE A O 1
ATOM 1349 N N . GLU A 1 167 ? 20.172 -31 -5.734 1 95.19 167 GLU A N 1
ATOM 1350 C CA . GLU A 1 167 ? 20.484 -31.625 -4.453 1 95.19 167 GLU A CA 1
ATOM 1351 C C . GLU A 1 167 ? 19.531 -31.156 -3.357 1 95.19 167 GLU A C 1
ATOM 1353 O O . GLU A 1 167 ? 19.141 -31.953 -2.5 1 95.19 167 GLU A O 1
ATOM 1358 N N . ARG A 1 168 ? 19.156 -29.938 -3.361 1 95.31 168 ARG A N 1
ATOM 1359 C CA . ARG A 1 168 ? 18.297 -29.375 -2.324 1 95.31 168 ARG A CA 1
ATOM 1360 C C . ARG A 1 168 ? 16.859 -29.859 -2.482 1 95.31 168 ARG A C 1
ATOM 1362 O O . ARG A 1 168 ? 16.156 -30.062 -1.491 1 95.31 168 ARG A O 1
ATOM 1369 N N . ILE A 1 169 ? 16.484 -30.078 -3.73 1 94.56 169 ILE A N 1
ATOM 1370 C CA . ILE A 1 169 ? 15.102 -30.469 -3.982 1 94.56 169 ILE A CA 1
ATOM 1371 C C . ILE A 1 169 ? 14.961 -31.984 -3.85 1 94.56 169 ILE A C 1
ATOM 1373 O O . ILE A 1 169 ? 14 -32.469 -3.262 1 94.56 169 ILE A O 1
ATOM 1377 N N . PHE A 1 170 ? 15.953 -32.781 -4.332 1 91.38 170 PHE A N 1
ATOM 1378 C CA . PHE A 1 170 ? 15.766 -34.219 -4.477 1 91.38 170 PHE A CA 1
ATOM 1379 C C . PHE A 1 170 ? 16.703 -34.969 -3.557 1 91.38 170 PHE A C 1
ATOM 1381 O O . PHE A 1 170 ? 16.578 -36.188 -3.402 1 91.38 170 PHE A O 1
ATOM 1388 N N . GLY A 1 171 ? 17.688 -34.375 -2.945 1 85.25 171 GLY A N 1
ATOM 1389 C CA . GLY A 1 171 ? 18.719 -35.031 -2.189 1 85.25 171 GLY A CA 1
ATOM 1390 C C . GLY A 1 171 ? 18.172 -35.906 -1.064 1 85.25 171 GLY A C 1
ATOM 1391 O O . GLY A 1 171 ? 18.656 -37.031 -0.846 1 85.25 171 GLY A O 1
ATOM 1392 N N . ASP A 1 172 ? 17.203 -35.375 -0.323 1 77.75 172 ASP A N 1
ATOM 1393 C CA . ASP A 1 172 ? 16.719 -36.094 0.859 1 77.75 172 ASP A CA 1
ATOM 1394 C C . ASP A 1 172 ? 15.586 -37.031 0.501 1 77.75 172 ASP A C 1
ATOM 1396 O O . ASP A 1 172 ? 15.039 -37.719 1.375 1 77.75 172 ASP A O 1
ATOM 1400 N N . THR A 1 173 ? 15.32 -37.031 -0.671 1 73.12 173 THR A N 1
ATOM 1401 C CA . THR A 1 173 ? 14.203 -37.906 -1.025 1 73.12 173 THR A CA 1
ATOM 1402 C C . THR A 1 173 ? 14.688 -39.344 -1.29 1 73.12 173 THR A C 1
ATOM 1404 O O . THR A 1 173 ? 15.711 -39.531 -1.947 1 73.12 173 THR A O 1
ATOM 1407 N N . GLU A 1 174 ? 14.391 -40.281 -0.388 1 64.25 174 GLU A N 1
ATOM 1408 C CA . GLU A 1 174 ? 14.82 -41.688 -0.497 1 64.25 174 GLU A CA 1
ATOM 1409 C C . GLU A 1 174 ? 14.344 -42.312 -1.804 1 64.25 174 GLU A C 1
ATOM 1411 O O . GLU A 1 174 ? 14.984 -43.219 -2.33 1 64.25 174 GLU A O 1
ATOM 1416 N N . ASP A 1 175 ? 13.234 -41.906 -2.277 1 58 175 ASP A N 1
ATOM 1417 C CA . ASP A 1 175 ? 12.648 -42.656 -3.389 1 58 175 ASP A CA 1
ATOM 1418 C C . ASP A 1 175 ? 13.188 -42.156 -4.727 1 58 175 ASP A C 1
ATOM 1420 O O . ASP A 1 175 ? 13.258 -40.938 -4.965 1 58 175 ASP A O 1
ATOM 1424 N N . ASP A 1 176 ? 13.969 -43.031 -5.18 1 59.56 176 ASP A N 1
ATOM 1425 C CA . ASP A 1 176 ? 14.477 -42.812 -6.531 1 59.56 176 ASP A CA 1
ATOM 1426 C C . ASP A 1 176 ? 13.328 -42.656 -7.527 1 59.56 176 ASP A C 1
ATOM 1428 O O . ASP A 1 176 ? 12.938 -43.594 -8.203 1 59.56 176 ASP A O 1
ATOM 1432 N N . LYS A 1 177 ? 12.695 -41.5 -7.59 1 73.06 177 LYS A N 1
ATOM 1433 C CA . LYS A 1 177 ? 11.625 -41.156 -8.523 1 73.06 177 LYS A CA 1
ATOM 1434 C C . LYS A 1 177 ? 12.172 -40.969 -9.938 1 73.06 177 LYS A C 1
ATOM 1436 O O . LYS A 1 177 ? 13.312 -40.531 -10.117 1 73.06 177 LYS A O 1
ATOM 1441 N N . PRO A 1 178 ? 11.555 -41.688 -10.859 1 77.94 178 PRO A N 1
ATOM 1442 C CA . PRO A 1 178 ? 11.961 -41.562 -12.258 1 77.94 178 PRO A CA 1
ATOM 1443 C C . PRO A 1 178 ? 12.336 -40.125 -12.648 1 77.94 178 PRO A C 1
ATOM 1445 O O . PRO A 1 178 ? 13.289 -39.906 -13.398 1 77.94 178 PRO A O 1
ATOM 1448 N N . LEU A 1 179 ? 11.773 -39.25 -12.016 1 84.81 179 LEU A N 1
ATOM 1449 C CA . LEU A 1 179 ? 12.047 -37.844 -12.336 1 84.81 179 LEU A CA 1
ATOM 1450 C C . LEU A 1 179 ? 13.438 -37.438 -11.852 1 84.81 179 LEU A C 1
ATOM 1452 O O . LEU A 1 179 ? 14.172 -36.75 -12.562 1 84.81 179 LEU A O 1
ATOM 1456 N N . LYS A 1 180 ? 13.773 -37.875 -10.703 1 87.75 180 LYS A N 1
ATOM 1457 C CA . LYS A 1 180 ? 15.07 -37.594 -10.109 1 87.75 180 LYS A CA 1
ATOM 1458 C C . LYS A 1 180 ? 16.203 -38.094 -11 1 87.75 180 LYS A C 1
ATOM 1460 O O . LYS A 1 180 ? 17.141 -37.344 -11.305 1 87.75 180 LYS A O 1
ATOM 1465 N N . MET A 1 181 ? 16.109 -39.25 -11.469 1 85.5 181 MET A N 1
ATOM 1466 C CA . MET A 1 181 ? 17.156 -39.875 -12.297 1 85.5 181 MET A CA 1
ATOM 1467 C C . MET A 1 181 ? 17.25 -39.156 -13.648 1 85.5 181 MET A C 1
ATOM 1469 O O . MET A 1 181 ? 18.359 -38.969 -14.156 1 85.5 181 MET A O 1
ATOM 1473 N N . LYS A 1 182 ? 16.062 -38.938 -14.188 1 87.5 182 LYS A N 1
ATOM 1474 C CA . LYS A 1 182 ? 16.047 -38.25 -15.484 1 87.5 182 LYS A CA 1
ATOM 1475 C C . LYS A 1 182 ? 16.734 -36.906 -15.414 1 87.5 182 LYS A C 1
ATOM 1477 O O . LYS A 1 182 ? 17.547 -36.562 -16.281 1 87.5 182 LYS A O 1
ATOM 1482 N N . LEU A 1 183 ? 16.469 -36.125 -14.43 1 92.12 183 LEU A N 1
ATOM 1483 C CA . LEU A 1 183 ? 17.047 -34.812 -14.281 1 92.12 183 LEU A CA 1
ATOM 1484 C C . LEU A 1 183 ? 18.547 -34.875 -14.016 1 92.12 183 LEU A C 1
ATOM 1486 O O . LEU A 1 183 ? 19.312 -34.062 -14.523 1 92.12 183 LEU A O 1
ATOM 1490 N N . LEU A 1 184 ? 18.938 -35.875 -13.25 1 91.19 184 LEU A N 1
ATOM 1491 C CA . LEU A 1 184 ? 20.344 -36.094 -12.977 1 91.19 184 LEU A CA 1
ATOM 1492 C C . LEU A 1 184 ? 21.109 -36.344 -14.273 1 91.19 184 LEU A C 1
ATOM 1494 O O . LEU A 1 184 ? 22.219 -35.812 -14.469 1 91.19 184 LEU A O 1
ATOM 1498 N N . MET A 1 185 ? 20.5 -37.156 -15.086 1 92.06 185 MET A N 1
ATOM 1499 C CA . MET A 1 185 ? 21.109 -37.5 -16.375 1 92.06 185 MET A CA 1
ATOM 1500 C C . MET A 1 185 ? 21.266 -36.25 -17.234 1 92.06 185 MET A C 1
ATOM 1502 O O . MET A 1 185 ? 22.312 -36 -17.828 1 92.06 185 MET A O 1
ATOM 1506 N N . ILE A 1 186 ? 20.234 -35.5 -17.328 1 94.19 186 ILE A N 1
ATOM 1507 C CA . ILE A 1 186 ? 20.234 -34.312 -18.172 1 94.19 186 ILE A CA 1
ATOM 1508 C C . ILE A 1 186 ? 21.281 -33.312 -17.672 1 94.19 186 ILE A C 1
ATOM 1510 O O . ILE A 1 186 ? 22 -32.688 -18.453 1 94.19 186 ILE A O 1
ATOM 1514 N N . ILE A 1 187 ? 21.375 -33.094 -16.359 1 95.44 187 ILE A N 1
ATOM 1515 C CA . ILE A 1 187 ? 22.375 -32.219 -15.766 1 95.44 187 ILE A CA 1
ATOM 1516 C C . ILE A 1 187 ? 23.781 -32.719 -16.109 1 95.44 187 ILE A C 1
ATOM 1518 O O . ILE A 1 187 ? 24.656 -31.906 -16.453 1 95.44 187 ILE A O 1
ATOM 1522 N N . GLY A 1 188 ? 23.969 -34 -16.062 1 95.19 188 GLY A N 1
ATOM 1523 C CA . GLY A 1 188 ? 25.266 -34.594 -16.375 1 95.19 188 GLY A CA 1
ATOM 1524 C C . GLY A 1 188 ? 25.688 -34.344 -17.828 1 95.19 188 GLY A C 1
ATOM 1525 O O . GLY A 1 188 ? 26.859 -34.125 -18.109 1 95.19 188 GLY A O 1
ATOM 1526 N N . LYS A 1 189 ? 24.703 -34.344 -18.688 1 94.81 189 LYS A N 1
ATOM 1527 C CA . LYS A 1 189 ? 24.953 -34.125 -20.109 1 94.81 189 LYS A CA 1
ATOM 1528 C C . LYS A 1 189 ? 25.094 -32.625 -20.438 1 94.81 189 LYS A C 1
ATOM 1530 O O . LYS A 1 189 ? 25.516 -32.25 -21.531 1 94.81 189 LYS A O 1
ATOM 1535 N N . LYS A 1 190 ? 24.703 -31.719 -19.484 1 94.06 190 LYS A N 1
ATOM 1536 C CA . LYS A 1 190 ? 24.75 -30.266 -19.641 1 94.06 190 LYS A CA 1
ATOM 1537 C C . LYS A 1 190 ? 24.016 -29.844 -20.906 1 94.06 190 LYS A C 1
ATOM 1539 O O . LYS A 1 190 ? 24.547 -29.078 -21.719 1 94.06 190 LYS A O 1
ATOM 1544 N N . ASP A 1 191 ? 22.859 -30.422 -21.141 1 93 191 ASP A N 1
ATOM 1545 C CA . ASP A 1 191 ? 22.047 -30.125 -22.312 1 93 191 ASP A CA 1
ATOM 1546 C C . ASP A 1 191 ? 20.781 -29.359 -21.922 1 93 191 ASP A C 1
ATOM 1548 O O . ASP A 1 191 ? 19.734 -29.969 -21.656 1 93 191 ASP A O 1
ATOM 1552 N N . PRO A 1 192 ? 20.844 -28.094 -22 1 92.5 192 PRO A N 1
ATOM 1553 C CA . PRO A 1 192 ? 19.688 -27.281 -21.609 1 92.5 192 PRO A CA 1
ATOM 1554 C C . PRO A 1 192 ? 18.516 -27.453 -22.578 1 92.5 192 PRO A C 1
ATOM 1556 O O . PRO A 1 192 ? 17.375 -27.094 -22.25 1 92.5 192 PRO A O 1
ATOM 1559 N N . TYR A 1 193 ? 18.75 -28.016 -23.781 1 91.81 193 TYR A N 1
ATOM 1560 C CA . TYR A 1 193 ? 17.703 -28.109 -24.797 1 91.81 193 TYR A CA 1
ATOM 1561 C C . TYR A 1 193 ? 17.266 -29.547 -24.984 1 91.81 193 TYR A C 1
ATOM 1563 O O . TYR A 1 193 ? 16.75 -29.922 -26.047 1 91.81 193 TYR A O 1
ATOM 1571 N N . HIS A 1 194 ? 17.594 -30.344 -24.016 1 91.94 194 HIS A N 1
ATOM 1572 C CA . HIS A 1 194 ? 17.125 -31.719 -24.047 1 91.94 194 HIS A CA 1
ATOM 1573 C C . HIS A 1 194 ? 15.617 -31.781 -24.297 1 91.94 194 HIS A C 1
ATOM 1575 O O . HIS A 1 194 ? 14.867 -30.953 -23.797 1 91.94 194 HIS A O 1
ATOM 1581 N N . PRO A 1 195 ? 15.109 -32.75 -25 1 88 195 PRO A N 1
ATOM 1582 C CA . PRO A 1 195 ? 13.688 -32.875 -25.344 1 88 195 PRO A CA 1
ATOM 1583 C C . PRO A 1 195 ? 12.781 -32.875 -24.125 1 88 195 PRO A C 1
ATOM 1585 O O . PRO A 1 195 ? 11.641 -32.438 -24.188 1 88 195 PRO A O 1
ATOM 1588 N N . PHE A 1 196 ? 13.336 -33.406 -23.094 1 87.62 196 PHE A N 1
ATOM 1589 C CA . PHE A 1 196 ? 12.578 -33.438 -21.844 1 87.62 196 PHE A CA 1
ATOM 1590 C C . PHE A 1 196 ? 12.172 -32.031 -21.422 1 87.62 196 PHE A C 1
ATOM 1592 O O . PHE A 1 196 ? 11.016 -31.797 -21.047 1 87.62 196 PHE A O 1
ATOM 1599 N N . PHE A 1 197 ? 13.07 -31.078 -21.438 1 90.94 197 PHE A N 1
ATOM 1600 C CA . PHE A 1 197 ? 12.805 -29.688 -21.062 1 90.94 197 PHE A CA 1
ATOM 1601 C C . PHE A 1 197 ? 11.898 -29.016 -22.094 1 90.94 197 PHE A C 1
ATOM 1603 O O . PHE A 1 197 ? 11.234 -28.031 -21.781 1 90.94 197 PHE A O 1
ATOM 1610 N N . GLN A 1 198 ? 11.789 -29.516 -23.328 1 88.38 198 GLN A N 1
ATOM 1611 C CA . GLN A 1 198 ? 10.938 -28.969 -24.375 1 88.38 198 GLN A CA 1
ATOM 1612 C C . GLN A 1 198 ? 9.484 -29.391 -24.172 1 88.38 198 GLN A C 1
ATOM 1614 O O . GLN A 1 198 ? 8.57 -28.75 -24.688 1 88.38 198 GLN A O 1
ATOM 1619 N N . ARG A 1 199 ? 9.344 -30.5 -23.484 1 85.69 199 ARG A N 1
ATOM 1620 C CA . ARG A 1 199 ? 8 -30.953 -23.156 1 85.69 199 ARG A CA 1
ATOM 1621 C C . ARG A 1 199 ? 7.465 -30.266 -21.922 1 85.69 199 ARG A C 1
ATOM 1623 O O . ARG A 1 199 ? 6.262 -30 -21.812 1 85.69 199 ARG A O 1
ATOM 1630 N N . PHE A 1 200 ? 8.289 -30.047 -21 1 91.19 200 PHE A N 1
ATOM 1631 C CA . PHE A 1 200 ? 7.941 -29.359 -19.75 1 91.19 200 PHE A CA 1
ATOM 1632 C C . PHE A 1 200 ? 8.57 -27.969 -19.688 1 91.19 200 PHE A C 1
ATOM 1634 O O . PHE A 1 200 ? 9.508 -27.75 -18.922 1 91.19 200 PHE A O 1
ATOM 1641 N N . THR A 1 201 ? 7.914 -27.094 -20.422 1 92.69 201 THR A N 1
ATOM 1642 C CA . THR A 1 201 ? 8.5 -25.766 -20.641 1 92.69 201 THR A CA 1
ATOM 1643 C C . THR A 1 201 ? 8.125 -24.812 -19.516 1 92.69 201 THR A C 1
ATOM 1645 O O . THR A 1 201 ? 7.203 -25.094 -18.734 1 92.69 201 THR A O 1
ATOM 1648 N N . TYR A 1 202 ? 8.875 -23.75 -19.469 1 95.75 202 TYR A N 1
ATOM 1649 C CA . TYR A 1 202 ? 8.562 -22.672 -18.531 1 95.75 202 TYR A CA 1
ATOM 1650 C C . TYR A 1 202 ? 7.172 -22.109 -18.797 1 95.75 202 TYR A C 1
ATOM 1652 O O . TYR A 1 202 ? 6.43 -21.812 -17.859 1 95.75 202 TYR A O 1
ATOM 1660 N N . LYS A 1 203 ? 6.84 -22 -20.047 1 95.31 203 LYS A N 1
ATOM 1661 C CA . LYS A 1 203 ? 5.523 -21.5 -20.453 1 95.31 203 LYS A CA 1
ATOM 1662 C C . LYS A 1 203 ? 4.414 -22.406 -19.922 1 95.31 203 LYS A C 1
ATOM 1664 O O . LYS A 1 203 ? 3.375 -21.922 -19.469 1 95.31 203 LYS A O 1
ATOM 1669 N N . CYS A 1 204 ? 4.641 -23.656 -20.016 1 93.12 204 CYS A N 1
ATOM 1670 C CA . CYS A 1 204 ? 3.662 -24.609 -19.484 1 93.12 204 CYS A CA 1
ATOM 1671 C C . CYS A 1 204 ? 3.451 -24.391 -17.984 1 93.12 204 CYS A C 1
ATOM 1673 O O . CYS A 1 204 ? 2.316 -24.422 -17.516 1 93.12 204 CYS A O 1
ATOM 1675 N N . MET A 1 205 ? 4.492 -24.219 -17.25 1 96.56 205 MET A N 1
ATOM 1676 C CA . MET A 1 205 ? 4.398 -23.953 -15.82 1 96.56 205 MET A CA 1
ATOM 1677 C C . MET A 1 205 ? 3.578 -22.688 -15.547 1 96.56 205 MET A C 1
ATOM 1679 O O . MET A 1 205 ? 2.658 -22.703 -14.727 1 96.56 205 MET A O 1
ATOM 1683 N N . ILE A 1 206 ? 3.912 -21.609 -16.297 1 97.81 206 ILE A N 1
ATOM 1684 C CA . ILE A 1 206 ? 3.221 -20.344 -16.109 1 97.81 206 ILE A CA 1
ATOM 1685 C C . ILE A 1 206 ? 1.731 -20.516 -16.406 1 97.81 206 ILE A C 1
ATOM 1687 O O . ILE A 1 206 ? 0.887 -20 -15.672 1 97.81 206 ILE A O 1
ATOM 1691 N N . ASP A 1 207 ? 1.426 -21.281 -17.406 1 94.88 207 ASP A N 1
ATOM 1692 C CA . ASP A 1 207 ? 0.032 -21.484 -17.781 1 94.88 207 ASP A CA 1
ATOM 1693 C C . ASP A 1 207 ? -0.735 -22.203 -16.672 1 94.88 207 ASP A C 1
ATOM 1695 O O . ASP A 1 207 ? -1.877 -21.844 -16.375 1 94.88 207 ASP A O 1
ATOM 1699 N N . ARG A 1 208 ? -0.139 -23.188 -16.156 1 94.5 208 ARG A N 1
ATOM 1700 C CA . ARG A 1 208 ? -0.785 -23.906 -15.062 1 94.5 208 ARG A CA 1
ATOM 1701 C C . ARG A 1 208 ? -0.951 -23.016 -13.836 1 94.5 208 ARG A C 1
ATOM 1703 O O . ARG A 1 208 ? -1.979 -23.078 -13.156 1 94.5 208 ARG A O 1
ATOM 1710 N N . VAL A 1 209 ? 0.028 -22.234 -13.531 1 97.88 209 VAL A N 1
ATOM 1711 C CA . VAL A 1 209 ? -0.048 -21.312 -12.391 1 97.88 209 VAL A CA 1
ATOM 1712 C C . VAL A 1 209 ? -1.147 -20.281 -12.625 1 97.88 209 VAL A C 1
ATOM 1714 O O . VAL A 1 209 ? -1.837 -19.875 -11.688 1 97.88 209 VAL A O 1
ATOM 1717 N N . LYS A 1 210 ? -1.291 -19.844 -13.875 1 96.69 210 LYS A N 1
ATOM 1718 C CA . LYS A 1 210 ? -2.359 -18.906 -14.195 1 96.69 210 LYS A CA 1
ATOM 1719 C C . LYS A 1 210 ? -3.73 -19.516 -13.914 1 96.69 210 LYS A C 1
ATOM 1721 O O . LYS A 1 210 ? -4.637 -18.828 -13.445 1 96.69 210 LYS A O 1
ATOM 1726 N N . ILE A 1 211 ? -3.857 -20.828 -14.203 1 95.19 211 ILE A N 1
ATOM 1727 C CA . ILE A 1 211 ? -5.117 -21.5 -13.898 1 95.19 211 ILE A CA 1
ATOM 1728 C C . ILE A 1 211 ? -5.363 -21.469 -12.391 1 95.19 211 ILE A C 1
ATOM 1730 O O . ILE A 1 211 ? -6.461 -21.125 -11.938 1 95.19 211 ILE A O 1
ATOM 1734 N N . TYR A 1 212 ? -4.41 -21.75 -11.68 1 96.81 212 TYR A N 1
ATOM 1735 C CA . TYR A 1 212 ? -4.516 -21.703 -10.219 1 96.81 212 TYR A CA 1
ATOM 1736 C C . TYR A 1 212 ? -4.844 -20.297 -9.742 1 96.81 212 TYR A C 1
ATOM 1738 O O . TYR A 1 212 ? -5.707 -20.109 -8.883 1 96.81 212 TYR A O 1
ATOM 1746 N N . ALA A 1 213 ? -4.039 -19.312 -10.234 1 97.75 213 ALA A N 1
ATOM 1747 C CA . ALA A 1 213 ? -4.266 -17.906 -9.867 1 97.75 213 ALA A CA 1
ATOM 1748 C C . ALA A 1 213 ? -5.703 -17.5 -10.156 1 97.75 213 ALA A C 1
ATOM 1750 O O . ALA A 1 213 ? -6.305 -16.734 -9.391 1 97.75 213 ALA A O 1
ATOM 1751 N N . ASN A 1 214 ? -6.207 -17.953 -11.266 1 95.62 214 ASN A N 1
ATOM 1752 C CA . ASN A 1 214 ? -7.586 -17.625 -11.617 1 95.62 214 ASN A CA 1
ATOM 1753 C C . ASN A 1 214 ? -8.578 -18.25 -10.641 1 95.62 214 ASN A C 1
ATOM 1755 O O . ASN A 1 214 ? -9.633 -17.688 -10.367 1 95.62 214 ASN A O 1
ATOM 1759 N N . GLN A 1 215 ? -8.289 -19.438 -10.195 1 95.31 215 GLN A N 1
ATOM 1760 C CA . GLN A 1 215 ? -9.125 -20.062 -9.172 1 95.31 215 GLN A CA 1
ATOM 1761 C C . GLN A 1 215 ? -9.148 -19.234 -7.895 1 95.31 215 GLN A C 1
ATOM 1763 O O . GLN A 1 215 ? -10.211 -19.016 -7.305 1 95.31 215 GLN A O 1
ATOM 1768 N N . VAL A 1 216 ? -7.996 -18.797 -7.473 1 96.81 216 VAL A N 1
ATOM 1769 C CA . VAL A 1 216 ? -7.906 -17.953 -6.281 1 96.81 216 VAL A CA 1
ATOM 1770 C C . VAL A 1 216 ? -8.664 -16.656 -6.508 1 96.81 216 VAL A C 1
ATOM 1772 O O . VAL A 1 216 ? -9.375 -16.172 -5.613 1 96.81 216 VAL A O 1
ATOM 1775 N N . LEU A 1 217 ? -8.438 -16.062 -7.684 1 95.88 217 LEU A N 1
ATOM 1776 C CA . LEU A 1 217 ? -9.125 -14.844 -8.078 1 95.88 217 LEU A CA 1
ATOM 1777 C C . LEU A 1 217 ? -10.641 -15 -7.945 1 95.88 217 LEU A C 1
ATOM 1779 O O . LEU A 1 217 ? -11.312 -14.125 -7.395 1 95.88 217 LEU A O 1
ATOM 1783 N N . THR A 1 218 ? -11.156 -16.047 -8.398 1 93.19 218 THR A N 1
ATOM 1784 C CA . THR A 1 218 ? -12.586 -16.328 -8.336 1 93.19 218 THR A CA 1
ATOM 1785 C C . THR A 1 218 ? -13.047 -16.5 -6.891 1 93.19 218 THR A C 1
ATOM 1787 O O . THR A 1 218 ? -14.102 -15.984 -6.504 1 93.19 218 THR A O 1
ATOM 1790 N N . GLU A 1 219 ? -12.281 -17.172 -6.148 1 93.38 219 GLU A N 1
ATOM 1791 C CA . GLU A 1 219 ? -12.586 -17.375 -4.734 1 93.38 219 GLU A CA 1
ATOM 1792 C C . GLU A 1 219 ? -12.648 -16.047 -3.992 1 93.38 219 GLU A C 1
ATOM 1794 O O . GLU A 1 219 ? -13.57 -15.797 -3.211 1 93.38 219 GLU A O 1
ATOM 1799 N N . LYS A 1 220 ? -11.68 -15.156 -4.242 1 94.12 220 LYS A N 1
ATOM 1800 C CA . LYS A 1 220 ? -11.555 -13.898 -3.514 1 94.12 220 LYS A CA 1
ATOM 1801 C C . LYS A 1 220 ? -12.508 -12.844 -4.07 1 94.12 220 LYS A C 1
ATOM 1803 O O . LYS A 1 220 ? -12.734 -11.812 -3.434 1 94.12 220 LYS A O 1
ATOM 1808 N N . SER A 1 221 ? -13.055 -13.094 -5.215 1 92.5 221 SER A N 1
ATOM 1809 C CA . SER A 1 221 ? -14.008 -12.156 -5.793 1 92.5 221 SER A CA 1
ATOM 1810 C C . SER A 1 221 ? -15.242 -12.016 -4.906 1 92.5 221 SER A C 1
ATOM 1812 O O . SER A 1 221 ? -15.984 -11.039 -5.02 1 92.5 221 SER A O 1
ATOM 1814 N N . SER A 1 222 ? -15.461 -12.969 -4.035 1 90.25 222 SER A N 1
ATOM 1815 C CA . SER A 1 222 ? -16.594 -12.945 -3.127 1 90.25 222 SER A CA 1
ATOM 1816 C C . SER A 1 222 ? -16.203 -12.398 -1.76 1 90.25 222 SER A C 1
ATOM 1818 O O . SER A 1 222 ? -17 -12.438 -0.817 1 90.25 222 SER A O 1
ATOM 1820 N N . SER A 1 223 ? -15.023 -11.914 -1.607 1 92.38 223 SER A N 1
ATOM 1821 C CA . SER A 1 223 ? -14.594 -11.312 -0.351 1 92.38 223 SER A CA 1
ATOM 1822 C C . SER A 1 223 ? -15.367 -10.039 -0.049 1 92.38 223 SER A C 1
ATOM 1824 O O . SER A 1 223 ? -15.977 -9.445 -0.945 1 92.38 223 SER A O 1
ATOM 1826 N N . PHE A 1 224 ? -15.445 -9.617 1.175 1 94.19 224 PHE A N 1
ATOM 1827 C CA . PHE A 1 224 ? -16.312 -8.57 1.703 1 94.19 224 PHE A CA 1
ATOM 1828 C C . PHE A 1 224 ? -16.188 -7.293 0.886 1 94.19 224 PHE A C 1
ATOM 1830 O O . PHE A 1 224 ? -17.188 -6.723 0.451 1 94.19 224 PHE A O 1
ATOM 1837 N N . LEU A 1 225 ? -14.891 -6.781 0.727 1 95.38 225 LEU A N 1
ATOM 1838 C CA . LEU A 1 225 ? -14.672 -5.457 0.156 1 95.38 225 LEU A CA 1
ATOM 1839 C C . LEU A 1 225 ? -15.086 -5.418 -1.309 1 95.38 225 LEU A C 1
ATOM 1841 O O . LEU A 1 225 ? -15.773 -4.488 -1.739 1 95.38 225 LEU A O 1
ATOM 1845 N N . MET A 1 226 ? -14.695 -6.41 -2.102 1 94.56 226 MET A N 1
ATOM 1846 C CA . MET A 1 226 ? -15.078 -6.465 -3.51 1 94.56 226 MET A CA 1
ATOM 1847 C C . MET A 1 226 ? -16.594 -6.617 -3.658 1 94.56 226 MET A C 1
ATOM 1849 O O . MET A 1 226 ? -17.203 -5.949 -4.488 1 94.56 226 MET A O 1
ATOM 1853 N N . LYS A 1 227 ? -17.141 -7.414 -2.877 1 94.06 227 LYS A N 1
ATOM 1854 C CA . LYS A 1 227 ? -18.594 -7.633 -2.914 1 94.06 227 LYS A CA 1
ATOM 1855 C C . LYS A 1 227 ? -19.344 -6.348 -2.59 1 94.06 227 LYS A C 1
ATOM 1857 O O . LYS A 1 227 ? -20.344 -6.023 -3.244 1 94.06 227 LYS A O 1
ATOM 1862 N N . ALA A 1 228 ? -18.938 -5.711 -1.518 1 94.69 228 ALA A N 1
ATOM 1863 C CA . ALA A 1 228 ? -19.562 -4.453 -1.124 1 94.69 228 ALA A CA 1
ATOM 1864 C C . ALA A 1 228 ? -19.469 -3.424 -2.248 1 94.69 228 ALA A C 1
ATOM 1866 O O . ALA A 1 228 ? -20.453 -2.738 -2.541 1 94.69 228 ALA A O 1
ATOM 1867 N N . ALA A 1 229 ? -18.312 -3.305 -2.906 1 94.94 229 ALA A N 1
ATOM 1868 C CA . ALA A 1 229 ? -18.125 -2.344 -3.99 1 94.94 229 ALA A CA 1
ATOM 1869 C C . ALA A 1 229 ? -19.016 -2.682 -5.18 1 94.94 229 ALA A C 1
ATOM 1871 O O . ALA A 1 229 ? -19.625 -1.794 -5.777 1 94.94 229 ALA A O 1
ATOM 1872 N N . LEU A 1 230 ? -19.078 -3.928 -5.473 1 93.81 230 LEU A N 1
ATOM 1873 C CA . LEU A 1 230 ? -19.891 -4.371 -6.594 1 93.81 230 LEU A CA 1
ATOM 1874 C C . LEU A 1 230 ? -21.375 -4.059 -6.344 1 93.81 230 LEU A C 1
ATOM 1876 O O . LEU A 1 230 ? -22.078 -3.635 -7.254 1 93.81 230 LEU A O 1
ATOM 1880 N N . LYS A 1 231 ? -21.797 -4.25 -5.141 1 93.06 231 LYS A N 1
ATOM 1881 C CA . LYS A 1 231 ? -23.172 -3.979 -4.777 1 93.06 231 LYS A CA 1
ATOM 1882 C C . LYS A 1 231 ? -23.516 -2.508 -4.996 1 93.06 231 LYS A C 1
ATOM 1884 O O . LYS A 1 231 ? -24.594 -2.188 -5.512 1 93.06 231 LYS A O 1
ATOM 1889 N N . VAL A 1 232 ? -22.672 -1.646 -4.637 1 92.62 232 VAL A N 1
ATOM 1890 C CA . VAL A 1 232 ? -22.906 -0.211 -4.77 1 92.62 232 VAL A CA 1
ATOM 1891 C C . VAL A 1 232 ? -22.938 0.174 -6.246 1 92.62 232 VAL A C 1
ATOM 1893 O O . VAL A 1 232 ? -23.797 0.928 -6.684 1 92.62 232 VAL A O 1
ATOM 1896 N N . VAL A 1 233 ? -21.984 -0.312 -7.047 1 91.5 233 VAL A N 1
ATOM 1897 C CA . VAL A 1 233 ? -21.859 0.038 -8.461 1 91.5 233 VAL A CA 1
ATOM 1898 C C . VAL A 1 233 ? -23.062 -0.501 -9.234 1 91.5 233 VAL A C 1
ATOM 1900 O O . VAL A 1 233 ? -23.531 0.125 -10.188 1 91.5 233 VAL A O 1
ATOM 1903 N N . GLU A 1 234 ? -23.562 -1.569 -8.82 1 90.19 234 GLU A N 1
ATOM 1904 C CA . GLU A 1 234 ? -24.719 -2.162 -9.492 1 90.19 234 GLU A CA 1
ATOM 1905 C C . GLU A 1 234 ? -26.016 -1.424 -9.133 1 90.19 234 GLU A C 1
ATOM 1907 O O . GLU A 1 234 ? -26.969 -1.426 -9.906 1 90.19 234 GLU A O 1
ATOM 1912 N N . SER A 1 235 ? -26.016 -0.77 -7.988 1 89.12 235 SER A N 1
ATOM 1913 C CA . SER A 1 235 ? -27.234 -0.138 -7.496 1 89.12 235 SER A CA 1
ATOM 1914 C C . SER A 1 235 ? -27.297 1.332 -7.898 1 89.12 235 SER A C 1
ATOM 1916 O O . SER A 1 235 ? -28.375 1.911 -7.992 1 89.12 235 SER A O 1
ATOM 1918 N N . LYS A 1 236 ? -26.219 1.988 -8.078 1 83.5 236 LYS A N 1
ATOM 1919 C CA . LYS A 1 236 ? -26.188 3.428 -8.32 1 83.5 236 LYS A CA 1
ATOM 1920 C C . LYS A 1 236 ? -25.438 3.748 -9.609 1 83.5 236 LYS A C 1
ATOM 1922 O O . LYS A 1 236 ? -24.562 2.996 -10.031 1 83.5 236 LYS A O 1
ATOM 1927 N N . LYS A 1 237 ? -25.859 4.895 -10.156 1 78.44 237 LYS A N 1
ATOM 1928 C CA . LYS A 1 237 ? -25.141 5.395 -11.328 1 78.44 237 LYS A CA 1
ATOM 1929 C C . LYS A 1 237 ? -23.797 5.996 -10.93 1 78.44 237 LYS A C 1
ATOM 1931 O O . LYS A 1 237 ? -23.625 6.461 -9.797 1 78.44 237 LYS A O 1
ATOM 1936 N N . ASP A 1 238 ? -22.922 6.02 -11.867 1 73.75 238 ASP A N 1
ATOM 1937 C CA . ASP A 1 238 ? -21.562 6.5 -11.641 1 73.75 238 ASP A CA 1
ATOM 1938 C C . ASP A 1 238 ? -21.562 7.91 -11.055 1 73.75 238 ASP A C 1
ATOM 1940 O O . ASP A 1 238 ? -20.766 8.227 -10.164 1 73.75 238 ASP A O 1
ATOM 1944 N N . GLU A 1 239 ? -22.359 8.656 -11.602 1 74.88 239 GLU A N 1
ATOM 1945 C CA . GLU A 1 239 ? -22.406 10.055 -11.188 1 74.88 239 GLU A CA 1
ATOM 1946 C C . GLU A 1 239 ? -22.828 10.18 -9.727 1 74.88 239 GLU A C 1
ATOM 1948 O O . GLU A 1 239 ? -22.391 11.086 -9.016 1 74.88 239 GLU A O 1
ATOM 1953 N N . GLU A 1 240 ? -23.578 9.25 -9.359 1 74.69 240 GLU A N 1
ATOM 1954 C CA . GLU A 1 240 ? -24.062 9.266 -7.977 1 74.69 240 GLU A CA 1
ATOM 1955 C C . GLU A 1 240 ? -22.984 8.742 -7.02 1 74.69 240 GLU A C 1
ATOM 1957 O O . GLU A 1 240 ? -22.906 9.188 -5.871 1 74.69 240 GLU A O 1
ATOM 1962 N N . ILE A 1 241 ? -22.234 7.887 -7.492 1 75.62 241 ILE A N 1
ATOM 1963 C CA . ILE A 1 241 ? -21.219 7.246 -6.664 1 75.62 241 ILE A CA 1
ATOM 1964 C C . ILE A 1 241 ? -20.016 8.172 -6.512 1 75.62 241 ILE A C 1
ATOM 1966 O O . ILE A 1 241 ? -19.531 8.406 -5.398 1 75.62 241 ILE A O 1
ATOM 1970 N N . PHE A 1 242 ? -19.578 8.703 -7.578 1 75.69 242 PHE A N 1
ATOM 1971 C CA . PHE A 1 242 ? -18.297 9.383 -7.598 1 75.69 242 PHE A CA 1
ATOM 1972 C C . PHE A 1 242 ? -18.469 10.891 -7.648 1 75.69 242 PHE A C 1
ATOM 1974 O O . PHE A 1 242 ? -17.562 11.641 -7.297 1 75.69 242 PHE A O 1
ATOM 1981 N N . GLY A 1 243 ? -19.609 11.422 -7.922 1 73.31 243 GLY A N 1
ATOM 1982 C CA . GLY A 1 243 ? -19.719 12.836 -8.258 1 73.31 243 GLY A CA 1
ATOM 1983 C C . GLY A 1 243 ? -18.922 13.227 -9.477 1 73.31 243 GLY A C 1
ATOM 1984 O O . GLY A 1 243 ? -18.516 12.359 -10.258 1 73.31 243 GLY A O 1
ATOM 1985 N N . PRO A 1 244 ? -18.703 14.578 -9.664 1 75 244 PRO A N 1
ATOM 1986 C CA . PRO A 1 244 ? -17.922 15.016 -10.836 1 75 244 PRO A CA 1
ATOM 1987 C C . PRO A 1 244 ? -16.438 14.711 -10.695 1 75 244 PRO A C 1
ATOM 1989 O O . PRO A 1 244 ? -15.875 14.844 -9.602 1 75 244 PRO A O 1
ATOM 1992 N N . PHE A 1 245 ? -15.969 14.156 -11.727 1 77.19 245 PHE A N 1
ATOM 1993 C CA . PHE A 1 245 ? -14.531 13.898 -11.734 1 77.19 245 PHE A CA 1
ATOM 1994 C C . PHE A 1 245 ? -13.758 15.18 -12.031 1 77.19 245 PHE A C 1
ATOM 1996 O O . PHE A 1 245 ? -14.258 16.062 -12.727 1 77.19 245 PHE A O 1
ATOM 2003 N N . VAL A 1 246 ? -12.734 15.406 -11.352 1 75.25 246 VAL A N 1
ATOM 2004 C CA . VAL A 1 246 ? -11.867 16.562 -11.578 1 75.25 246 VAL A CA 1
ATOM 2005 C C . VAL A 1 246 ? -11.234 16.453 -12.969 1 75.25 246 VAL A C 1
ATOM 2007 O O . VAL A 1 246 ? -10.703 15.406 -13.336 1 75.25 246 VAL A O 1
ATOM 2010 N N . GLU A 1 247 ? -11.734 17.203 -13.906 1 63.69 247 GLU A N 1
ATOM 2011 C CA . GLU A 1 247 ? -11.258 17.203 -15.281 1 63.69 247 GLU A CA 1
ATOM 2012 C C . GLU A 1 247 ? -9.75 17.438 -15.344 1 63.69 247 GLU A C 1
ATOM 2014 O O . GLU A 1 247 ? -9.234 18.344 -14.68 1 63.69 247 GLU A O 1
ATOM 2019 N N . SER A 1 248 ? -9 16.312 -15.516 1 53.5 248 SER A N 1
ATOM 2020 C CA . SER A 1 248 ? -7.594 16.562 -15.805 1 53.5 248 SER A CA 1
ATOM 2021 C C . SER A 1 248 ? -7.441 17.531 -16.969 1 53.5 248 SER A C 1
ATOM 2023 O O . SER A 1 248 ? -8.195 17.469 -17.953 1 53.5 248 SER A O 1
ATOM 2025 N N . SER A 1 249 ? -7.109 18.734 -16.938 1 44.53 249 SER A N 1
ATOM 2026 C CA . SER A 1 249 ? -6.766 19.438 -18.156 1 44.53 249 SER A CA 1
ATOM 2027 C C . SER A 1 249 ? -6.113 18.516 -19.172 1 44.53 249 SER A C 1
ATOM 2029 O O . SER A 1 249 ? -5.238 17.719 -18.828 1 44.53 249 SER A O 1
ATOM 2031 N N . SER A 1 250 ? -6.723 18.156 -20.359 1 37.78 250 SER A N 1
ATOM 2032 C CA . SER A 1 250 ? -6.508 17.328 -21.547 1 37.78 250 SER A CA 1
ATOM 2033 C C . SER A 1 250 ? -5.027 17.25 -21.906 1 37.78 250 SER A C 1
ATOM 2035 O O . SER A 1 250 ? -4.656 16.641 -22.906 1 37.78 250 SER A O 1
ATOM 2037 N N . SER A 1 251 ? -4.023 18.234 -21.875 1 34.94 251 SER A N 1
ATOM 2038 C CA . SER A 1 251 ? -2.889 18.016 -22.766 1 34.94 251 SER A CA 1
ATOM 2039 C C . SER A 1 251 ? -2.119 16.75 -22.391 1 34.94 251 SER A C 1
ATOM 2041 O O . SER A 1 251 ? -1.984 16.438 -21.203 1 34.94 251 SER A O 1
ATOM 2043 N N . GLU A 1 252 ? -1.773 15.781 -23.391 1 39.66 252 GLU A N 1
ATOM 2044 C CA . GLU A 1 252 ? -0.91 14.617 -23.547 1 39.66 252 GLU A CA 1
ATOM 2045 C C . GLU A 1 252 ? 0.238 14.633 -22.547 1 39.66 252 GLU A C 1
ATOM 2047 O O . GLU A 1 252 ? 0.708 13.586 -22.109 1 39.66 252 GLU A O 1
ATOM 2052 N N . THR A 1 253 ? 1.1 15.648 -22.438 1 38.06 253 THR A N 1
ATOM 2053 C CA . THR A 1 253 ? 2.309 15.922 -21.672 1 38.06 253 THR A CA 1
ATOM 2054 C C . THR A 1 253 ? 2.037 15.789 -20.172 1 38.06 253 THR A C 1
ATOM 2056 O O . THR A 1 253 ? 2.961 15.867 -19.359 1 38.06 253 THR A O 1
ATOM 2059 N N . GLU A 1 254 ? 0.838 15.625 -19.656 1 39.5 254 GLU A N 1
ATOM 2060 C CA . GLU A 1 254 ? 0.367 15.82 -18.281 1 39.5 254 GLU A CA 1
ATOM 2061 C C . GLU A 1 254 ? 0.262 14.484 -17.547 1 39.5 254 GLU A C 1
ATOM 2063 O O . GLU A 1 254 ? -0.119 14.445 -16.375 1 39.5 254 GLU A O 1
ATOM 2068 N N . ASN A 1 255 ? 0.286 13.414 -18.125 1 41.09 255 ASN A N 1
ATOM 2069 C CA . ASN A 1 255 ? 0.274 12.125 -17.438 1 41.09 255 ASN A CA 1
ATOM 2070 C C . ASN A 1 255 ? 1.422 12.016 -16.438 1 41.09 255 ASN A C 1
ATOM 2072 O O . ASN A 1 255 ? 1.239 11.508 -15.328 1 41.09 255 ASN A O 1
ATOM 2076 N N . ARG A 1 256 ? 2.688 12.195 -17.016 1 40.91 256 ARG A N 1
ATOM 2077 C CA . ARG A 1 256 ? 3.896 12.18 -16.203 1 40.91 256 ARG A CA 1
ATOM 2078 C C . ARG A 1 256 ? 3.803 13.195 -15.07 1 40.91 256 ARG A C 1
ATOM 2080 O O . ARG A 1 256 ? 4.285 12.945 -13.961 1 40.91 256 ARG A O 1
ATOM 2087 N N . CYS A 1 257 ? 3.182 14.328 -15.43 1 45.56 257 CYS A N 1
ATOM 2088 C CA . CYS A 1 257 ? 3.014 15.477 -14.547 1 45.56 257 CYS A CA 1
ATOM 2089 C C . CYS A 1 257 ? 1.988 15.188 -13.453 1 45.56 257 CYS A C 1
ATOM 2091 O O . CYS A 1 257 ? 2.127 15.648 -12.32 1 45.56 257 CYS A O 1
ATOM 2093 N N . HIS A 1 258 ? 1.087 14.203 -13.805 1 47.53 258 HIS A N 1
ATOM 2094 C CA . HIS A 1 258 ? 0.048 13.836 -12.852 1 47.53 258 HIS A CA 1
ATOM 2095 C C . HIS A 1 258 ? 0.617 12.992 -11.719 1 47.53 258 HIS A C 1
ATOM 2097 O O . HIS A 1 258 ? 0.268 13.188 -10.555 1 47.53 258 HIS A O 1
ATOM 2103 N N . GLN A 1 259 ? 1.552 12.023 -12.148 1 54.12 259 GLN A N 1
ATOM 2104 C CA . GLN A 1 259 ? 2.146 11.18 -11.117 1 54.12 259 GLN A CA 1
ATOM 2105 C C . GLN A 1 259 ? 2.971 12.008 -10.141 1 54.12 259 GLN A C 1
ATOM 2107 O O . GLN A 1 259 ? 2.93 11.766 -8.93 1 54.12 259 GLN A O 1
ATOM 2112 N N . THR A 1 260 ? 3.646 12.977 -10.711 1 59.44 260 THR A N 1
ATOM 2113 C CA . THR A 1 260 ? 4.469 13.797 -9.836 1 59.44 260 THR A CA 1
ATOM 2114 C C . THR A 1 260 ? 3.598 14.703 -8.969 1 59.44 260 THR A C 1
ATOM 2116 O O . THR A 1 260 ? 3.883 14.898 -7.785 1 59.44 260 THR A O 1
ATOM 2119 N N . LEU A 1 261 ? 2.471 15.016 -9.625 1 65.88 261 LEU A N 1
ATOM 2120 C CA . LEU A 1 261 ? 1.63 15.969 -8.906 1 65.88 261 LEU A CA 1
ATOM 2121 C C . LEU A 1 261 ? 0.901 15.289 -7.75 1 65.88 261 LEU A C 1
ATOM 2123 O O . LEU A 1 261 ? 0.579 15.938 -6.75 1 65.88 261 LEU A O 1
ATOM 2127 N N . LEU A 1 262 ? 0.845 13.922 -7.922 1 79.88 262 LEU A N 1
ATOM 2128 C CA . LEU A 1 262 ? 0.042 13.242 -6.906 1 79.88 262 LEU A CA 1
ATOM 2129 C C . LEU A 1 262 ? 0.925 12.422 -5.973 1 79.88 262 LEU A C 1
ATOM 2131 O O . LEU A 1 262 ? 0.423 11.75 -5.07 1 79.88 262 LEU A O 1
ATOM 2135 N N . SER A 1 263 ? 2.242 12.703 -6.156 1 87.94 263 SER A N 1
ATOM 2136 C CA . SER A 1 263 ? 3.186 11.93 -5.352 1 87.94 263 SER A CA 1
ATOM 2137 C C . SER A 1 263 ? 3.189 12.406 -3.902 1 87.94 263 SER A C 1
ATOM 2139 O O . SER A 1 263 ? 3.104 13.602 -3.637 1 87.94 263 SER A O 1
ATOM 2141 N N . LEU A 1 264 ? 3.143 11.422 -3.033 1 89.31 264 LEU A N 1
ATOM 2142 C CA . LEU A 1 264 ? 3.256 11.734 -1.612 1 89.31 264 LEU A CA 1
ATOM 2143 C C . LEU A 1 264 ? 4.719 11.742 -1.174 1 89.31 264 LEU A C 1
ATOM 2145 O O . LEU A 1 264 ? 5.148 12.641 -0.449 1 89.31 264 LEU A O 1
ATOM 2149 N N . SER A 1 265 ? 5.527 10.773 -1.662 1 86.5 265 SER A N 1
ATOM 2150 C CA . SER A 1 265 ? 6.918 10.609 -1.245 1 86.5 265 SER A CA 1
ATOM 2151 C C . SER A 1 265 ? 7.848 11.484 -2.084 1 86.5 265 SER A C 1
ATOM 2153 O O . SER A 1 265 ? 7.43 12.062 -3.086 1 86.5 265 SER A O 1
ATOM 2155 N N . GLN A 1 266 ? 9.023 11.625 -1.528 1 81.19 266 GLN A N 1
ATOM 2156 C CA . GLN A 1 266 ? 10.047 12.422 -2.201 1 81.19 266 GLN A CA 1
ATOM 2157 C C . GLN A 1 266 ? 10.375 11.844 -3.578 1 81.19 266 GLN A C 1
ATOM 2159 O O . GLN A 1 266 ? 10.289 10.633 -3.789 1 81.19 266 GLN A O 1
ATOM 2164 N N . ASN A 1 267 ? 10.414 12.703 -4.391 1 66.69 267 ASN A N 1
ATOM 2165 C CA . ASN A 1 267 ? 10.812 12.289 -5.73 1 66.69 267 ASN A CA 1
ATOM 2166 C C . ASN A 1 267 ? 12.211 11.68 -5.738 1 66.69 267 ASN A C 1
ATOM 2168 O O . ASN A 1 267 ? 13.148 12.273 -5.207 1 66.69 267 ASN A O 1
ATOM 2172 N N . LYS A 1 268 ? 12.414 10.508 -5.359 1 51.81 268 LYS A N 1
ATOM 2173 C CA . LYS A 1 268 ? 13.766 9.992 -5.551 1 51.81 268 LYS A CA 1
ATOM 2174 C C . LYS A 1 268 ? 14.328 10.406 -6.906 1 51.81 268 LYS A C 1
ATOM 2176 O O . LYS A 1 268 ? 13.695 10.172 -7.941 1 51.81 268 LYS A O 1
ATOM 2181 N N . LEU A 1 269 ? 15.055 11.367 -6.965 1 40.66 269 LEU A N 1
ATOM 2182 C CA . LEU A 1 269 ? 15.883 11.414 -8.164 1 40.66 269 LEU A CA 1
ATOM 2183 C C . LEU A 1 269 ? 16.391 10.023 -8.531 1 40.66 269 LEU A C 1
ATOM 2185 O O . LEU A 1 269 ? 17.156 9.422 -7.781 1 40.66 269 LEU A O 1
ATOM 2189 N N . GLU A 1 270 ? 15.641 9.258 -8.945 1 37.84 270 GLU A N 1
ATOM 2190 C CA . GLU A 1 270 ? 16.344 8.188 -9.641 1 37.84 270 GLU A CA 1
ATOM 2191 C C . GLU A 1 270 ? 17.672 8.68 -10.203 1 37.84 270 GLU A C 1
ATOM 2193 O O . GLU A 1 270 ? 17.703 9.523 -11.109 1 37.84 270 GLU A O 1
ATOM 2198 N N . SER A 1 271 ? 18.688 8.945 -9.344 1 32.22 271 SER A N 1
ATOM 2199 C CA . SER A 1 271 ? 19.953 8.781 -10.047 1 32.22 271 SER A CA 1
ATOM 2200 C C . SER A 1 271 ? 19.906 7.59 -11 1 32.22 271 SER A C 1
ATOM 2202 O O . SER A 1 271 ? 19.781 6.445 -10.562 1 32.22 271 SER A O 1
ATOM 2204 N N . THR A 1 272 ? 19.297 7.695 -11.992 1 29.59 272 THR A N 1
ATOM 2205 C CA . THR A 1 272 ? 19.828 6.953 -13.133 1 29.59 272 THR A CA 1
ATOM 2206 C C . THR A 1 272 ? 21.359 7.055 -13.18 1 29.59 272 THR A C 1
ATOM 2208 O O . THR A 1 272 ? 21.906 8.039 -13.688 1 29.59 272 THR A O 1
ATOM 2211 N N . GLN A 1 273 ? 22.156 7.098 -12.172 1 27.47 273 GLN A N 1
ATOM 2212 C CA . GLN A 1 273 ? 23.5 6.602 -12.484 1 27.47 273 GLN A CA 1
ATOM 2213 C C . GLN A 1 273 ? 23.422 5.316 -13.297 1 27.47 273 GLN A C 1
ATOM 2215 O O . GLN A 1 273 ? 22.953 4.289 -12.812 1 27.47 273 GLN A O 1
ATOM 2220 N N . GLN A 1 274 ? 23.172 5.457 -14.523 1 25.97 274 GLN A N 1
ATOM 2221 C CA . GLN A 1 274 ? 23.844 4.668 -15.547 1 25.97 274 GLN A CA 1
ATOM 2222 C C . GLN A 1 274 ? 25.297 4.391 -15.172 1 25.97 274 GLN A C 1
ATOM 2224 O O . GLN A 1 274 ? 26.109 5.316 -15.094 1 25.97 274 GLN A O 1
ATOM 2229 N N . ASP A 1 275 ? 25.656 3.768 -14.18 1 26.48 275 ASP A N 1
ATOM 2230 C CA . ASP A 1 275 ? 26.953 3.102 -14.297 1 26.48 275 ASP A CA 1
ATOM 2231 C C . ASP A 1 275 ? 27.234 2.705 -15.742 1 26.48 275 ASP A C 1
ATOM 2233 O O . ASP A 1 275 ? 26.562 1.818 -16.297 1 26.48 275 ASP A O 1
ATOM 2237 N N . PHE A 1 276 ? 27.516 3.76 -16.594 1 24.77 276 PHE A N 1
ATOM 2238 C CA . PHE A 1 276 ? 28.375 3.584 -17.75 1 24.77 276 PHE A CA 1
ATOM 2239 C C . PHE A 1 276 ? 29.625 2.779 -17.375 1 24.77 276 PHE A C 1
ATOM 2241 O O . PHE A 1 276 ? 30.5 3.273 -16.672 1 24.77 276 PHE A O 1
ATOM 2248 N N . ASP A 1 277 ? 29.531 1.615 -16.922 1 22.14 277 ASP A N 1
ATOM 2249 C CA . ASP A 1 277 ? 30.656 0.713 -17.188 1 22.14 277 ASP A CA 1
ATOM 2250 C C . ASP A 1 277 ? 31.297 1.021 -18.531 1 22.14 277 ASP A C 1
ATOM 2252 O O . ASP A 1 277 ? 30.625 1.053 -19.562 1 22.14 277 ASP A O 1
ATOM 2256 N N . GLU A 1 278 ? 32.344 1.91 -18.516 1 24.8 278 GLU A N 1
ATOM 2257 C CA . GLU A 1 278 ? 33.562 2.029 -19.328 1 24.8 278 GLU A CA 1
ATOM 2258 C C . GLU A 1 278 ? 34 0.671 -19.875 1 24.8 278 GLU A C 1
ATOM 2260 O O . GLU A 1 278 ? 35.188 0.353 -19.875 1 24.8 278 GLU A O 1
ATOM 2265 N N . THR A 1 279 ? 33.344 -0.413 -19.641 1 21.38 279 THR A N 1
ATOM 2266 C CA . THR A 1 279 ? 34.094 -1.47 -20.297 1 21.38 279 THR A CA 1
ATOM 2267 C C . THR A 1 279 ? 34.375 -1.103 -21.75 1 21.38 279 THR A C 1
ATOM 2269 O O . THR A 1 279 ? 35.438 -1.415 -22.281 1 21.38 279 THR A O 1
ATOM 2272 N N . ARG A 1 280 ? 33.438 -0.763 -22.594 1 20.97 280 ARG A N 1
ATOM 2273 C CA . ARG A 1 280 ? 33.844 -1.224 -23.922 1 20.97 280 ARG A CA 1
ATOM 2274 C C . ARG A 1 280 ? 34.906 -0.296 -24.5 1 20.97 280 ARG A C 1
ATOM 2276 O O . ARG A 1 280 ? 35.125 -0.281 -25.719 1 20.97 280 ARG A O 1
ATOM 2283 N N . ILE A 1 281 ? 35.406 0.751 -23.859 1 19.73 281 ILE A N 1
ATOM 2284 C CA . ILE A 1 281 ? 36.344 1.314 -24.812 1 19.73 281 ILE A CA 1
ATOM 2285 C C . ILE A 1 281 ? 37.375 0.254 -25.188 1 19.73 281 ILE A C 1
ATOM 2287 O O . ILE A 1 281 ? 38.406 0.078 -24.5 1 19.73 281 ILE A O 1
ATOM 2291 N N . LYS A 1 282 ? 37.344 -1.049 -24.922 1 20.3 282 LYS A N 1
ATOM 2292 C CA . LYS A 1 282 ? 38.406 -1.747 -25.641 1 20.3 282 LYS A CA 1
ATOM 2293 C C . LYS A 1 282 ? 38.562 -1.2 -27.047 1 20.3 282 LYS A C 1
ATOM 2295 O O . LYS A 1 282 ? 37.625 -1.188 -27.828 1 20.3 282 LYS A O 1
ATOM 2300 N N . ILE A 1 283 ? 39.438 -0.237 -27.344 1 18.84 283 ILE A N 1
ATOM 2301 C CA . ILE A 1 283 ? 40.281 0.259 -28.438 1 18.84 283 ILE A CA 1
ATOM 2302 C C . ILE A 1 283 ? 40.406 -0.816 -29.516 1 18.84 283 ILE A C 1
ATOM 2304 O O . ILE A 1 283 ? 40.469 -2.01 -29.203 1 18.84 283 ILE A O 1
ATOM 2308 N N . ARG A 1 284 ? 40.5 -0.313 -30.859 1 18.88 284 ARG A N 1
ATOM 2309 C CA . ARG A 1 284 ? 40.844 -0.604 -32.25 1 18.88 284 ARG A CA 1
ATOM 2310 C C . ARG A 1 284 ? 42.156 -1.346 -32.344 1 18.88 284 ARG A C 1
ATOM 2312 O O . ARG A 1 284 ? 42.656 -1.597 -33.438 1 18.88 284 ARG A O 1
ATOM 2319 N N . SER A 1 285 ? 43 -1.523 -31.422 1 17.84 285 SER A N 1
ATOM 2320 C CA . SER A 1 285 ? 44.219 -1.825 -32.156 1 17.84 285 SER A CA 1
ATOM 2321 C C . SER A 1 285 ? 43.969 -2.82 -33.281 1 17.84 285 SER A C 1
ATOM 2323 O O . SER A 1 285 ? 43.125 -3.711 -33.156 1 17.84 285 SER A O 1
ATOM 2325 N N . GLN A 1 286 ? 44.5 -2.395 -34.562 1 18.69 286 GLN A N 1
ATOM 2326 C CA . GLN A 1 286 ? 44.719 -2.68 -36 1 18.69 286 GLN A CA 1
ATOM 2327 C C . GLN A 1 286 ? 45.219 -4.109 -36.188 1 18.69 286 GLN A C 1
ATOM 2329 O O . GLN A 1 286 ? 45.688 -4.465 -37.281 1 18.69 286 GLN A O 1
ATOM 2334 N N . GLY A 1 287 ? 45.375 -4.984 -35.25 1 16.41 287 GLY A N 1
ATOM 2335 C CA . GLY A 1 287 ? 46.188 -5.938 -36 1 16.41 287 GLY A CA 1
ATOM 2336 C C . GLY A 1 287 ? 45.625 -6.324 -37.344 1 16.41 287 GLY A C 1
ATOM 2337 O O . GLY A 1 287 ? 44.406 -6.242 -37.531 1 16.41 287 GLY A O 1
ATOM 2338 N N . SER A 1 288 ? 46.469 -6.297 -38.469 1 17.11 288 SER A N 1
ATOM 2339 C CA . SER A 1 288 ? 46.656 -6.539 -39.875 1 17.11 288 SER A CA 1
ATOM 2340 C C . SER A 1 288 ? 46.094 -7.887 -40.312 1 17.11 288 SER A C 1
ATOM 2342 O O . SER A 1 288 ? 46.219 -8.289 -41.469 1 17.11 288 SER A O 1
ATOM 2344 N N . LYS A 1 289 ? 45.75 -8.773 -39.375 1 16.53 289 LYS A N 1
ATOM 2345 C CA . LYS A 1 289 ? 46.094 -9.984 -40.125 1 16.53 289 LYS A CA 1
ATOM 2346 C C . LYS A 1 289 ? 45.312 -10.047 -41.438 1 16.53 289 LYS A C 1
ATOM 2348 O O . LYS A 1 289 ? 44.312 -9.336 -41.594 1 16.53 289 LYS A O 1
ATOM 2353 N N . ARG A 1 290 ? 45.031 -11.297 -41.844 1 15.79 290 ARG A N 1
ATOM 2354 C CA . ARG A 1 290 ? 45.156 -12.086 -43.062 1 15.79 290 ARG A CA 1
ATOM 2355 C C . ARG A 1 290 ? 43.969 -11.852 -44 1 15.79 290 ARG A C 1
ATOM 2357 O O . ARG A 1 290 ? 42.844 -11.656 -43.531 1 15.79 290 ARG A O 1
ATOM 2364 N N . ILE A 1 291 ? 44.281 -11.703 -45.312 1 16.3 291 ILE A N 1
ATOM 2365 C CA . ILE A 1 291 ? 43.969 -11.602 -46.75 1 16.3 291 ILE A CA 1
ATOM 2366 C C . ILE A 1 291 ? 42.938 -12.664 -47.125 1 16.3 291 ILE A C 1
ATOM 2368 O O . ILE A 1 291 ? 42.281 -12.547 -48.156 1 16.3 291 ILE A O 1
ATOM 2372 N N . MET A 1 292 ? 42.812 -13.844 -46.438 1 14.8 292 MET A N 1
ATOM 2373 C CA . MET A 1 292 ? 42.719 -14.828 -47.5 1 14.8 292 MET A CA 1
ATOM 2374 C C . MET A 1 292 ? 41.469 -14.594 -48.344 1 14.8 292 MET A C 1
ATOM 2376 O O . MET A 1 292 ? 40.562 -13.906 -47.906 1 14.8 292 MET A O 1
ATOM 2380 N N . GLN A 1 293 ? 40.688 -15.703 -48.438 1 14.7 293 GLN A N 1
ATOM 2381 C CA . GLN A 1 293 ? 40.469 -16.516 -49.625 1 14.7 293 GLN A CA 1
ATOM 2382 C C . GLN A 1 293 ? 39.25 -16.016 -50.406 1 14.7 293 GLN A C 1
ATOM 2384 O O . GLN A 1 293 ? 38.438 -15.258 -49.875 1 14.7 293 GLN A O 1
ATOM 2389 N N . SER A 1 294 ? 38.5 -17.047 -50.875 1 15.45 294 SER A N 1
ATOM 2390 C CA . SER A 1 294 ? 38.125 -17.516 -52.188 1 15.45 294 SER A CA 1
ATOM 2391 C C . SER A 1 294 ? 36.781 -16.922 -52.625 1 15.45 294 SER A C 1
ATOM 2393 O O . SER A 1 294 ? 35.906 -16.656 -51.812 1 15.45 294 SER A O 1
ATOM 2395 N N . LEU A 1 295 ? 36.719 -16.703 -53.875 1 15.44 295 LEU A N 1
ATOM 2396 C CA . LEU A 1 295 ? 36.094 -16.125 -55.062 1 15.44 295 LEU A CA 1
ATOM 2397 C C . LEU A 1 295 ? 34.75 -16.75 -55.375 1 15.44 295 LEU A C 1
ATOM 2399 O O . LEU A 1 295 ? 33.969 -16.25 -56.188 1 15.44 295 LEU A O 1
ATOM 2403 N N . LYS A 1 296 ? 34.375 -18.031 -54.969 1 15.69 296 LYS A N 1
ATOM 2404 C CA . LYS A 1 296 ? 33.812 -18.609 -56.188 1 15.69 296 LYS A CA 1
ATOM 2405 C C . LYS A 1 296 ? 32.5 -17.922 -56.594 1 15.69 296 LYS A C 1
ATOM 2407 O O . LYS A 1 296 ? 31.859 -17.297 -55.75 1 15.69 296 LYS A O 1
ATOM 2412 N N . ASN A 1 297 ? 31.781 -18.609 -57.531 1 15.04 297 ASN A N 1
ATOM 2413 C CA . ASN A 1 297 ? 31.25 -18.531 -58.875 1 15.04 297 ASN A CA 1
ATOM 2414 C C . ASN A 1 297 ? 29.781 -18.094 -58.875 1 15.04 297 ASN A C 1
ATOM 2416 O O . ASN A 1 297 ? 29.438 -17.094 -59.531 1 15.04 297 ASN A O 1
ATOM 2420 N N . SER A 1 298 ? 28.812 -19.062 -59.031 1 15.21 298 SER A N 1
ATOM 2421 C CA . SER A 1 298 ? 28.109 -19.188 -60.312 1 15.21 298 SER A CA 1
ATOM 2422 C C . SER A 1 298 ? 26.812 -18.375 -60.312 1 15.21 298 SER A C 1
ATOM 2424 O O . SER A 1 298 ? 26.359 -17.906 -59.281 1 15.21 298 SER A O 1
ATOM 2426 N N . SER A 1 299 ? 25.656 -19.016 -60.844 1 15.37 299 SER A N 1
ATOM 2427 C CA . SER A 1 299 ? 24.969 -18.812 -62.125 1 15.37 299 SER A CA 1
ATOM 2428 C C . SER A 1 299 ? 23.688 -18.016 -61.938 1 15.37 299 SER A C 1
ATOM 2430 O O . SER A 1 299 ? 23.5 -16.984 -62.594 1 15.37 299 SER A O 1
ATOM 2432 N N . THR A 1 300 ? 22.469 -18.719 -61.906 1 15.32 300 THR A N 1
ATOM 2433 C CA . THR A 1 300 ? 21.594 -18.641 -63.062 1 15.32 300 THR A CA 1
ATOM 2434 C C . THR A 1 300 ? 20.609 -17.484 -62.906 1 15.32 300 THR A C 1
ATOM 2436 O O . THR A 1 300 ? 20.375 -17 -61.812 1 15.32 300 THR A O 1
ATOM 2439 N N . SER A 1 301 ? 19.297 -17.703 -63.531 1 15.25 301 SER A N 1
ATOM 2440 C CA . SER A 1 301 ? 18.656 -17.078 -64.688 1 15.25 301 SER A CA 1
ATOM 2441 C C . SER A 1 301 ? 17.703 -15.961 -64.25 1 15.25 301 SER A C 1
ATOM 2443 O O . SER A 1 301 ? 17.922 -14.797 -64.562 1 15.25 301 SER A O 1
ATOM 2445 N N . THR A 1 302 ? 16.344 -16.203 -64.5 1 15.32 302 THR A N 1
ATOM 2446 C CA . THR A 1 302 ? 15.641 -15.531 -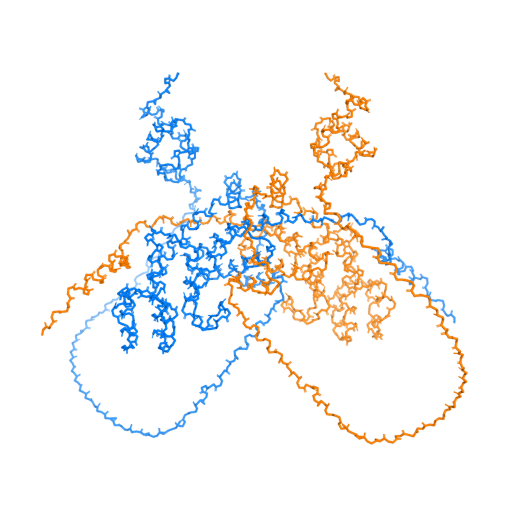65.625 1 15.32 302 THR A CA 1
ATOM 2447 C C . THR A 1 302 ? 14.883 -14.312 -65.062 1 15.32 302 THR A C 1
ATOM 2449 O O . THR A 1 302 ? 14.672 -14.18 -63.875 1 15.32 302 THR A O 1
ATOM 2452 N N . LYS A 1 303 ? 13.43 -14.25 -65.562 1 15.87 303 LYS A N 1
ATOM 2453 C CA . LYS A 1 303 ? 12.883 -13.273 -66.5 1 15.87 303 LYS A CA 1
ATOM 2454 C C . LYS A 1 303 ? 12.305 -12.07 -65.75 1 15.87 303 LYS A C 1
ATOM 2456 O O . LYS A 1 303 ? 12.008 -12.148 -64.562 1 15.87 303 LYS A O 1
ATOM 2461 N N . LYS A 1 304 ? 11.344 -11.438 -66.5 1 15.5 304 LYS A N 1
ATOM 2462 C CA . LYS A 1 304 ? 11.164 -10.125 -67.125 1 15.5 304 LYS A CA 1
ATOM 2463 C C . LYS A 1 304 ? 10.18 -9.273 -66.312 1 15.5 304 LYS A C 1
ATOM 2465 O O . LYS A 1 304 ? 10.438 -8.094 -66.062 1 15.5 304 LYS A O 1
ATOM 2470 N N . HIS A 1 305 ? 8.828 -9.664 -66.188 1 15.94 305 HIS A N 1
ATOM 2471 C CA . HIS A 1 305 ? 7.938 -8.789 -66.938 1 15.94 305 HIS A CA 1
ATOM 2472 C C . HIS A 1 305 ? 7.664 -7.488 -66.188 1 15.94 305 HIS A C 1
ATOM 2474 O O . HIS A 1 305 ? 7.812 -7.43 -65 1 15.94 305 HIS A O 1
ATOM 2480 N N . ILE A 1 306 ? 6.629 -6.734 -66.812 1 15.73 306 ILE A N 1
ATOM 2481 C CA . ILE A 1 306 ? 6.422 -5.41 -67.375 1 15.73 306 ILE A CA 1
ATOM 2482 C C . ILE A 1 306 ? 5.773 -4.492 -66.375 1 15.73 306 ILE A C 1
ATOM 2484 O O . ILE A 1 306 ? 5.172 -4.965 -65.375 1 15.73 306 ILE A O 1
ATOM 2488 N N . ILE A 1 307 ? 4.832 -3.652 -66.938 1 15.52 307 ILE A N 1
ATOM 2489 C CA . ILE A 1 307 ? 4.781 -2.205 -67.125 1 15.52 307 ILE A CA 1
ATOM 2490 C C . ILE A 1 307 ? 3.838 -1.586 -66.125 1 15.52 307 ILE A C 1
ATOM 2492 O O . ILE A 1 307 ? 4.211 -0.644 -65.438 1 15.52 307 ILE A O 1
ATOM 2496 N N . THR A 1 308 ? 2.438 -1.721 -66.312 1 15.73 308 THR A N 1
ATOM 2497 C CA . THR A 1 308 ? 1.795 -0.51 -66.812 1 15.73 308 THR A CA 1
ATOM 2498 C C . THR A 1 308 ? 1.388 0.403 -65.625 1 15.73 308 THR A C 1
ATOM 2500 O O . THR A 1 308 ? 1.221 -0.056 -64.5 1 15.73 308 THR A O 1
ATOM 2503 N N . THR A 1 309 ? 0.424 1.395 -66.062 1 15.99 309 THR A N 1
ATOM 2504 C CA . THR A 1 309 ? 0.273 2.846 -66.062 1 15.99 309 THR A CA 1
ATOM 2505 C C . THR A 1 309 ? -0.519 3.287 -64.812 1 15.99 309 THR A C 1
ATOM 2507 O O . THR A 1 309 ? -1.256 2.494 -64.25 1 15.99 309 THR A O 1
ATOM 2510 N N . LYS A 1 310 ? -1.091 4.574 -64.875 1 16.41 310 LYS A N 1
ATOM 2511 C CA . LYS A 1 310 ? -1.075 5.91 -64.312 1 16.41 310 LYS A CA 1
ATOM 2512 C C . LYS A 1 310 ?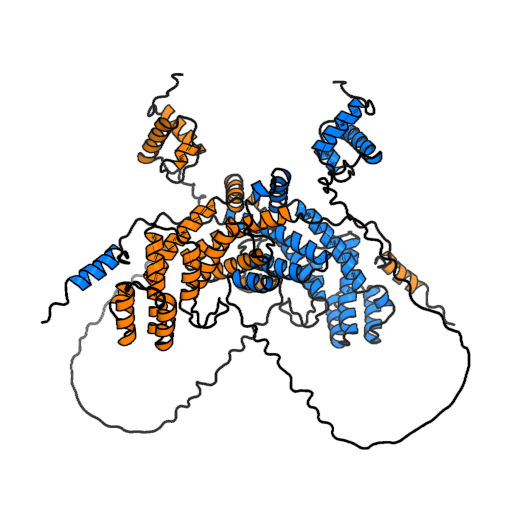 -2.283 6.121 -63.406 1 16.41 310 LYS A C 1
ATOM 2514 O O . LYS A 1 310 ? -2.135 6.488 -62.219 1 16.41 310 LYS A O 1
ATOM 2519 N N . ASP A 1 311 ? -3.387 6.992 -63.844 1 17.08 311 ASP A N 1
ATOM 2520 C CA . ASP A 1 311 ? -3.607 8.391 -63.5 1 17.08 311 ASP A CA 1
ATOM 2521 C C . ASP A 1 311 ? -4.805 8.539 -62.562 1 17.08 311 ASP A C 1
ATOM 2523 O O . ASP A 1 311 ? -4.801 9.391 -61.656 1 17.08 311 ASP A O 1
ATOM 2527 N N . SER A 1 312 ? -6.09 7.992 -62.844 1 18.14 312 SER A N 1
ATOM 2528 C CA . SER A 1 312 ? -7.219 8.906 -62.969 1 18.14 312 SER A CA 1
ATOM 2529 C C . SER A 1 312 ? -7.746 9.336 -61.594 1 18.14 312 SER A C 1
ATOM 2531 O O . SER A 1 312 ? -7.629 8.602 -60.625 1 18.14 312 SER A O 1
ATOM 2533 N N . ASN A 1 313 ? -8.414 10.656 -61.531 1 18.17 313 ASN A N 1
ATOM 2534 C CA . ASN A 1 313 ? -8.773 11.867 -60.781 1 18.17 313 ASN A CA 1
ATOM 2535 C C . ASN A 1 313 ? -10.023 11.664 -59.938 1 18.17 313 ASN A C 1
ATOM 2537 O O . ASN A 1 313 ? -10.57 12.625 -59.406 1 18.17 313 ASN A O 1
ATOM 2541 N N . LYS A 1 314 ? -10.75 10.516 -59.844 1 17.38 314 LYS A N 1
ATOM 2542 C CA . LYS A 1 314 ? -12.188 10.711 -59.656 1 17.38 314 LYS A CA 1
ATOM 2543 C C . LYS A 1 314 ? -12.469 11.352 -58.281 1 17.38 314 LYS A C 1
ATOM 2545 O O . LYS A 1 314 ? -11.969 10.891 -57.25 1 17.38 314 LYS A O 1
ATOM 2550 N N . ASN A 1 315 ? -13.109 12.578 -58.25 1 18.31 315 ASN A N 1
ATOM 2551 C CA . ASN A 1 315 ? -13.523 13.734 -57.469 1 18.31 315 ASN A CA 1
ATOM 2552 C C . ASN A 1 315 ? -14.547 13.359 -56.406 1 18.31 315 ASN A C 1
ATOM 2554 O O . ASN A 1 315 ? -14.922 14.188 -55.562 1 18.31 315 ASN A O 1
ATOM 2558 N N . GLU A 1 316 ? -15.281 12.211 -56.406 1 18.84 316 GLU A N 1
ATOM 2559 C CA . GLU A 1 316 ? -16.656 12.391 -55.969 1 18.84 316 GLU A CA 1
ATOM 2560 C C . GLU A 1 316 ? -16.719 12.711 -54.469 1 18.84 316 GLU A C 1
ATOM 2562 O O . GLU A 1 316 ? -16.047 12.055 -53.656 1 18.84 316 GLU A O 1
ATOM 2567 N N . ALA A 1 317 ? -17.281 13.875 -54 1 19.91 317 ALA A N 1
ATOM 2568 C CA . ALA A 1 317 ? -17.562 14.75 -52.875 1 19.91 317 ALA A CA 1
ATOM 2569 C C . ALA A 1 317 ? -18.469 14.062 -51.844 1 19.91 317 ALA A C 1
ATOM 2571 O O . ALA A 1 317 ? -19.672 13.93 -52.062 1 19.91 317 ALA A O 1
ATOM 2572 N N . ASN A 1 318 ? -18.156 12.805 -51.312 1 18.39 318 ASN A N 1
ATOM 2573 C CA . ASN A 1 318 ? -19.172 12.047 -50.562 1 18.39 318 ASN A CA 1
ATOM 2574 C C . ASN A 1 318 ? -19.547 12.75 -49.25 1 18.39 318 ASN A C 1
ATOM 2576 O O . ASN A 1 318 ? -18.672 13.055 -48.438 1 18.39 318 ASN A O 1
ATOM 2580 N N . SER A 1 319 ? -20.734 13.422 -49.156 1 22.41 319 SER A N 1
ATOM 2581 C CA . SER A 1 319 ? -21.531 14.234 -48.25 1 22.41 319 SER A CA 1
ATOM 2582 C C . SER A 1 319 ? -21.812 13.484 -46.969 1 22.41 319 SER A C 1
ATOM 2584 O O . SER A 1 319 ? -22.516 12.477 -46.938 1 22.41 319 SER A O 1
ATOM 2586 N N . GLU A 1 320 ? -20.891 13.258 -46 1 21.8 320 GLU A N 1
ATOM 2587 C CA . GLU A 1 320 ? -20.969 12.391 -44.844 1 21.8 320 GLU A CA 1
ATOM 2588 C C . GLU A 1 320 ? -21.969 12.93 -43.812 1 21.8 320 GLU A C 1
ATOM 2590 O O . GLU A 1 320 ? -21.828 14.039 -43.312 1 21.8 320 GLU A O 1
ATOM 2595 N N . THR A 1 321 ? -23.281 12.648 -44.062 1 23.64 321 THR A N 1
ATOM 2596 C CA . THR A 1 321 ? -24.453 12.914 -43.219 1 23.64 321 THR A CA 1
ATOM 2597 C C . THR A 1 321 ? -24.219 12.461 -41.781 1 23.64 321 THR A C 1
ATOM 2599 O O . THR A 1 321 ? -23.625 11.398 -41.562 1 23.64 321 THR A O 1
ATOM 2602 N N . ASN A 1 322 ? -24.281 13.344 -40.75 1 23.8 322 ASN A N 1
ATOM 2603 C CA . ASN A 1 322 ? -24.047 13.492 -39.312 1 23.8 322 ASN A CA 1
ATOM 2604 C C . ASN A 1 322 ? -24.906 12.516 -38.5 1 23.8 322 ASN A C 1
ATOM 2606 O O . ASN A 1 322 ? -26.047 12.812 -38.188 1 23.8 322 ASN A O 1
ATOM 2610 N N . THR A 1 323 ? -25.062 11.227 -38.875 1 25.75 323 THR A N 1
ATOM 2611 C CA . THR A 1 323 ? -26.062 10.344 -38.281 1 25.75 323 THR A CA 1
ATOM 2612 C C . THR A 1 323 ? -25.828 10.242 -36.781 1 25.75 323 THR A C 1
ATOM 2614 O O . THR A 1 323 ? -24.703 10.031 -36.312 1 25.75 323 THR A O 1
ATOM 2617 N N . SER A 1 324 ? -26.781 10.742 -35.938 1 29.05 324 SER A N 1
ATOM 2618 C CA . SER A 1 324 ? -27.047 10.836 -34.5 1 29.05 324 SER A CA 1
ATOM 2619 C C . SER A 1 324 ? -26.906 9.484 -33.812 1 29.05 324 SER A C 1
ATOM 2621 O O . SER A 1 324 ? -27.625 8.539 -34.156 1 29.05 324 SER A O 1
ATOM 2623 N N . GLU A 1 325 ? -25.766 9 -33.5 1 29.31 325 GLU A N 1
ATOM 2624 C CA . GLU A 1 325 ? -25.422 7.672 -33 1 29.31 325 GLU A CA 1
ATOM 2625 C C . GLU A 1 325 ? -26.188 7.344 -31.719 1 29.31 325 GLU A C 1
ATOM 2627 O O . GLU A 1 325 ? -26.047 8.047 -30.703 1 29.31 325 GLU A O 1
ATOM 2632 N N . ARG A 1 326 ? -27.469 6.844 -31.828 1 30.11 326 ARG A N 1
ATOM 2633 C CA . ARG A 1 326 ? -28.391 6.332 -30.797 1 30.11 326 ARG A CA 1
ATOM 2634 C C . ARG A 1 326 ? -27.641 5.488 -29.781 1 30.11 326 ARG A C 1
ATOM 2636 O O . ARG A 1 326 ? -26.672 4.801 -30.109 1 30.11 326 ARG A O 1
ATOM 2643 N N . PRO A 1 327 ? -27.906 5.801 -28.516 1 32.72 327 PRO A N 1
ATOM 2644 C CA . PRO A 1 327 ? -27.297 5.129 -27.359 1 32.72 327 PRO A CA 1
ATOM 2645 C C . PRO A 1 327 ? -27.375 3.607 -27.453 1 32.72 327 PRO A C 1
ATOM 2647 O O . PRO A 1 327 ? -28.422 3.061 -27.812 1 32.72 327 PRO A O 1
ATOM 2650 N N . ARG A 1 328 ? -26.438 2.947 -27.812 1 31.77 328 ARG A N 1
ATOM 2651 C CA . ARG A 1 328 ? -26.422 1.511 -28.078 1 31.77 328 ARG A CA 1
ATOM 2652 C C . ARG A 1 328 ? -27.156 0.745 -26.984 1 31.77 328 ARG A C 1
ATOM 2654 O O . ARG A 1 328 ? -26.828 0.87 -25.797 1 31.77 328 ARG A O 1
ATOM 2661 N N . ARG A 1 329 ? -28.469 0.488 -27.125 1 32.25 329 ARG A N 1
ATOM 2662 C CA . ARG A 1 329 ? -29.375 -0.409 -26.406 1 32.25 329 ARG A CA 1
ATOM 2663 C C . ARG A 1 329 ? -28.625 -1.637 -25.891 1 32.25 329 ARG A C 1
ATOM 2665 O O . ARG A 1 329 ? -27.891 -2.285 -26.656 1 32.25 329 ARG A O 1
ATOM 2672 N N . TRP A 1 330 ? -28.406 -1.661 -24.719 1 33.53 330 TRP A N 1
ATOM 2673 C CA . TRP A 1 330 ? -27.969 -2.889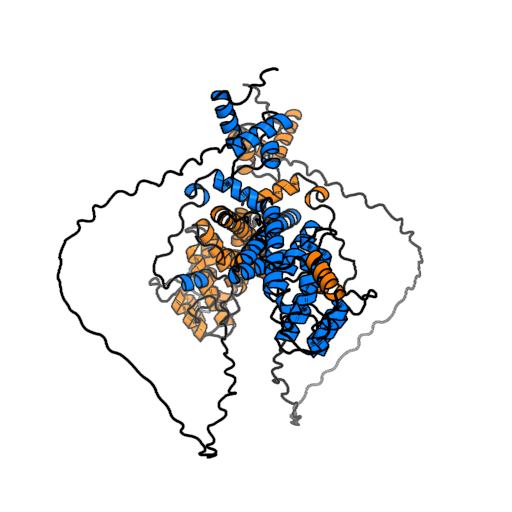 -24.062 1 33.53 330 TRP A CA 1
ATOM 2674 C C . TRP A 1 330 ? -28.703 -4.102 -24.625 1 33.53 330 TRP A C 1
ATOM 2676 O O . TRP A 1 330 ? -29.938 -4.156 -24.609 1 33.53 330 TRP A O 1
ATOM 2686 N N . LYS A 1 331 ? -28.406 -4.691 -25.562 1 38.22 331 LYS A N 1
ATOM 2687 C CA . LYS A 1 331 ? -29.062 -5.812 -26.219 1 38.22 331 LYS A CA 1
ATOM 2688 C C . LYS A 1 331 ? -29.438 -6.906 -25.234 1 38.22 331 LYS A C 1
ATOM 2690 O O . LYS A 1 331 ? -28.594 -7.371 -24.469 1 38.22 331 LYS A O 1
ATOM 2695 N N . LYS A 1 332 ? -30.656 -7.125 -24.734 1 48.94 332 LYS A N 1
ATOM 2696 C CA . LYS A 1 332 ? -31.297 -8.195 -23.984 1 48.94 332 LYS A CA 1
ATOM 2697 C C . LYS A 1 332 ? -30.781 -9.562 -24.406 1 48.94 332 LYS A C 1
ATOM 2699 O O . LYS A 1 332 ? -30.906 -9.945 -25.562 1 48.94 332 LYS A O 1
ATOM 2704 N N . ARG A 1 333 ? -29.891 -10.055 -23.734 1 52.31 333 ARG A N 1
ATOM 2705 C CA . ARG A 1 333 ? -29.469 -11.414 -24.062 1 52.31 333 ARG A CA 1
ATOM 2706 C C . ARG A 1 333 ? -30.625 -12.391 -23.875 1 52.31 333 ARG A C 1
ATOM 2708 O O . ARG A 1 333 ? -31.219 -12.477 -22.797 1 52.31 333 ARG A O 1
ATOM 2715 N N . THR A 1 334 ? -31.062 -12.914 -24.734 1 66.19 334 THR A N 1
ATOM 2716 C CA . THR A 1 334 ? -32.188 -13.852 -24.797 1 66.19 334 THR A CA 1
ATOM 2717 C C . THR A 1 334 ? -31.859 -15.125 -24.031 1 66.19 334 THR A C 1
ATOM 2719 O O . THR A 1 334 ? -30.688 -15.523 -23.938 1 66.19 334 THR A O 1
ATOM 2722 N N . TRP A 1 335 ? -32.688 -15.625 -23.234 1 76.44 335 TRP A N 1
ATOM 2723 C CA . TRP A 1 335 ? -32.562 -16.891 -22.516 1 76.44 335 TRP A CA 1
ATOM 2724 C C . TRP A 1 335 ? -32.406 -18.047 -23.5 1 76.44 335 TRP A C 1
ATOM 2726 O O . TRP A 1 335 ? -33.156 -18.156 -24.469 1 76.44 335 TRP A O 1
ATOM 2736 N N . ASN A 1 336 ? -31.469 -18.703 -23.359 1 74.88 336 ASN A N 1
ATOM 2737 C CA . ASN A 1 336 ? -31.297 -19.859 -24.234 1 74.88 336 ASN A CA 1
ATOM 2738 C C . ASN A 1 336 ? -31.953 -21.109 -23.656 1 74.88 336 ASN A C 1
ATOM 2740 O O . ASN A 1 336 ? -32.219 -21.172 -22.453 1 74.88 336 ASN A O 1
ATOM 2744 N N . SER A 1 337 ? -32.031 -22.078 -24.438 1 79.81 337 SER A N 1
ATOM 2745 C CA . SER A 1 337 ? -32.75 -23.297 -24.094 1 79.81 337 SER A CA 1
ATOM 2746 C C . SER A 1 337 ? -32.031 -24.062 -22.969 1 79.81 337 SER A C 1
ATOM 2748 O O . SER A 1 337 ? -32.688 -24.625 -22.094 1 79.81 337 SER A O 1
ATOM 2750 N N . ASP A 1 338 ? -30.906 -23.797 -22.844 1 79.75 338 ASP A N 1
ATOM 2751 C CA . ASP A 1 338 ? -30.125 -24.5 -21.812 1 79.75 338 ASP A CA 1
ATOM 2752 C C . ASP A 1 338 ? -30.312 -23.828 -20.453 1 79.75 338 ASP A C 1
ATOM 2754 O O . ASP A 1 338 ? -30.422 -24.516 -19.438 1 79.75 338 ASP A O 1
ATOM 2758 N N . GLU A 1 339 ? -30.375 -22.641 -20.453 1 82.69 339 GLU A N 1
ATOM 2759 C CA . GLU A 1 339 ? -30.641 -21.891 -19.234 1 82.69 339 GLU A CA 1
ATOM 2760 C C . GLU A 1 339 ? -32.031 -22.203 -18.688 1 82.69 339 GLU A C 1
ATOM 2762 O O . GLU A 1 339 ? -32.219 -22.391 -17.484 1 82.69 339 GLU A O 1
ATOM 2767 N N . ASP A 1 340 ? -32.844 -22.297 -19.609 1 81.94 340 ASP A N 1
ATOM 2768 C CA . ASP A 1 340 ? -34.219 -22.641 -19.234 1 81.94 340 ASP A CA 1
ATOM 2769 C C . ASP A 1 340 ? -34.281 -24.031 -18.625 1 81.94 340 ASP A C 1
ATOM 2771 O O . ASP A 1 340 ? -35 -24.266 -17.641 1 81.94 340 ASP A O 1
ATOM 2775 N N . LYS A 1 341 ? -33.562 -24.828 -19.219 1 83.25 341 LYS A N 1
ATOM 2776 C CA . LYS A 1 341 ? -33.5 -26.203 -18.719 1 83.25 341 LYS A CA 1
ATOM 2777 C C . LYS A 1 341 ? -32.875 -26.25 -17.312 1 83.25 341 LYS A C 1
ATOM 2779 O O . LYS A 1 341 ? -33.406 -26.922 -16.422 1 83.25 341 LYS A O 1
ATOM 2784 N N . ASN A 1 342 ? -31.969 -25.5 -17.109 1 85.31 342 ASN A N 1
ATOM 2785 C CA . ASN A 1 342 ? -31.297 -25.469 -15.812 1 85.31 342 ASN A CA 1
ATOM 2786 C C . ASN A 1 342 ? -32.188 -24.812 -14.75 1 85.31 342 ASN A C 1
ATOM 2788 O O . ASN A 1 342 ? -32.188 -25.266 -13.602 1 85.31 342 ASN A O 1
ATOM 2792 N N . LEU A 1 343 ? -32.75 -23.922 -15.188 1 88.31 343 LEU A N 1
ATOM 2793 C CA . LEU A 1 343 ? -33.688 -23.25 -14.297 1 88.31 343 LEU A CA 1
ATOM 2794 C C . LEU A 1 343 ? -34.781 -24.203 -13.867 1 88.31 343 LEU A C 1
ATOM 2796 O O . LEU A 1 343 ? -35.125 -24.266 -12.688 1 88.31 343 LEU A O 1
ATOM 2800 N N . LYS A 1 344 ? -35.219 -24.969 -14.82 1 85.06 344 LYS A N 1
ATOM 2801 C CA . LYS A 1 344 ? -36.25 -25.953 -14.562 1 85.06 344 LYS A CA 1
ATOM 2802 C C . LYS A 1 344 ? -35.75 -27.078 -13.656 1 85.06 344 LYS A C 1
ATOM 2804 O O . LYS A 1 344 ? -36.438 -27.469 -12.711 1 85.06 344 LYS A O 1
ATOM 2809 N N . LEU A 1 345 ? -34.594 -27.422 -13.898 1 83.75 345 LEU A N 1
ATOM 2810 C CA . LEU A 1 345 ? -33.969 -28.469 -13.094 1 83.75 345 LEU A CA 1
ATOM 2811 C C . LEU A 1 345 ? -33.688 -27.984 -11.68 1 83.75 345 LEU A C 1
ATOM 2813 O O . LEU A 1 345 ? -33.906 -28.703 -10.711 1 83.75 345 LEU A O 1
ATOM 2817 N N . GLY A 1 346 ? -33.312 -26.859 -11.562 1 84 346 GLY A N 1
ATOM 2818 C CA . GLY A 1 346 ? -33.062 -26.234 -10.273 1 84 346 GLY A CA 1
ATOM 2819 C C . GLY A 1 346 ? -34.312 -26.062 -9.43 1 84 346 GLY A C 1
ATOM 2820 O O . GLY A 1 346 ? -34.312 -26.375 -8.234 1 84 346 GLY A O 1
ATOM 2821 N N . VAL A 1 347 ? -35.25 -25.672 -10.078 1 86.38 347 VAL A N 1
ATOM 2822 C CA . VAL A 1 347 ? -36.531 -25.469 -9.367 1 86.38 347 VAL A CA 1
ATOM 2823 C C . VAL A 1 347 ? -37.125 -26.828 -8.984 1 86.38 347 VAL A C 1
ATOM 2825 O O . VAL A 1 347 ? -37.719 -26.969 -7.914 1 86.38 347 VAL A O 1
ATOM 2828 N N . LYS A 1 348 ? -36.875 -27.734 -9.812 1 84.56 348 LYS A N 1
ATOM 2829 C CA . LYS A 1 348 ? -37.344 -29.078 -9.5 1 84.56 348 LYS A CA 1
ATOM 2830 C C . LYS A 1 348 ? -36.594 -29.656 -8.297 1 84.56 348 LYS A C 1
ATOM 2832 O O . LYS A 1 348 ? -37.188 -30.297 -7.438 1 84.56 348 LYS A O 1
ATOM 2837 N N . LYS A 1 349 ? -35.406 -29.266 -8.227 1 82.31 349 LYS A N 1
ATOM 2838 C CA . LYS A 1 349 ? -34.562 -29.859 -7.184 1 82.31 349 LYS A CA 1
ATOM 2839 C C . LYS A 1 349 ? -34.656 -29.062 -5.883 1 82.31 349 LYS A C 1
ATOM 2841 O O . LYS A 1 349 ? -34.75 -29.641 -4.801 1 82.31 349 LYS A O 1
ATOM 2846 N N . TYR A 1 350 ? -34.656 -27.734 -5.988 1 82.31 350 TYR A N 1
ATOM 2847 C CA . TYR A 1 350 ? -34.531 -26.906 -4.793 1 82.31 350 TYR A CA 1
ATOM 2848 C C . TYR A 1 350 ? -35.812 -26.188 -4.477 1 82.31 350 TYR A C 1
ATOM 2850 O O . TYR A 1 350 ? -36 -25.672 -3.371 1 82.31 350 TYR A O 1
ATOM 2858 N N . GLY A 1 351 ? -36.719 -26.203 -5.461 1 81.81 351 GLY A N 1
ATOM 2859 C CA . GLY A 1 351 ? -38 -25.531 -5.281 1 81.81 351 GLY A CA 1
ATOM 2860 C C . GLY A 1 351 ? -38 -24.109 -5.809 1 81.81 351 GLY A C 1
ATOM 2861 O O . GLY A 1 351 ? -36.938 -23.484 -5.906 1 81.81 351 GLY A O 1
ATOM 2862 N N . GLU A 1 352 ? -39.125 -23.656 -6.129 1 81.31 352 GLU A N 1
ATOM 2863 C CA . GLU A 1 352 ? -39.344 -22.281 -6.562 1 81.31 352 GLU A CA 1
ATOM 2864 C C . GLU A 1 352 ? -39 -21.297 -5.449 1 81.31 352 GLU A C 1
ATOM 2866 O O . GLU A 1 352 ? -39.406 -21.484 -4.301 1 81.31 352 GLU A O 1
ATOM 2871 N N . GLY A 1 353 ? -38.219 -20.328 -5.738 1 81.31 353 GLY A N 1
ATOM 2872 C CA . GLY A 1 353 ? -37.906 -19.312 -4.754 1 81.31 353 GLY A CA 1
ATOM 2873 C C . GLY A 1 353 ? -36.469 -19.406 -4.242 1 81.31 353 GLY A C 1
ATOM 2874 O O . GLY A 1 353 ? -35.969 -18.469 -3.648 1 81.31 353 GLY A O 1
ATOM 2875 N N . HIS A 1 354 ? -36.031 -20.484 -4.355 1 80.69 354 HIS A N 1
ATOM 2876 C CA . HIS A 1 354 ? -34.656 -20.672 -3.896 1 80.69 354 HIS A CA 1
ATOM 2877 C C . HIS A 1 354 ? -33.656 -20.312 -4.984 1 80.69 354 HIS A C 1
ATOM 2879 O O . HIS A 1 354 ? -32.844 -21.156 -5.398 1 80.69 354 HIS A O 1
ATOM 2885 N N . TRP A 1 355 ? -33.656 -19.172 -5.488 1 82.94 355 TRP A N 1
ATOM 2886 C CA . TRP A 1 355 ? -32.969 -18.703 -6.684 1 82.94 355 TRP A CA 1
ATOM 2887 C C . TRP A 1 355 ? -31.453 -18.656 -6.465 1 82.94 355 TRP A C 1
ATOM 2889 O O . TRP A 1 355 ? -30.688 -19 -7.363 1 82.94 355 TRP A O 1
ATOM 2899 N N . GLN A 1 356 ? -31.234 -18.359 -5.34 1 79.5 356 GLN A N 1
ATOM 2900 C CA . GLN A 1 356 ? -29.812 -18.312 -5.027 1 79.5 356 GLN A CA 1
ATOM 2901 C C . GLN A 1 356 ? -29.188 -19.703 -5.082 1 79.5 356 GLN A C 1
ATOM 2903 O O . GLN A 1 356 ? -28.062 -19.875 -5.582 1 79.5 356 GLN A O 1
ATOM 2908 N N . LYS A 1 357 ? -29.812 -20.594 -4.562 1 80.12 357 LYS A N 1
ATOM 2909 C CA . LYS A 1 357 ? -29.375 -21.984 -4.602 1 80.12 357 LYS A CA 1
ATOM 2910 C C . LYS A 1 357 ? -29.328 -22.5 -6.035 1 80.12 357 LYS A C 1
ATOM 2912 O O . LYS A 1 357 ? -28.406 -23.234 -6.406 1 80.12 357 LYS A O 1
ATOM 2917 N N . ILE A 1 358 ? -30.25 -22.172 -6.781 1 82.31 358 ILE A N 1
ATOM 2918 C CA . ILE A 1 358 ? -30.344 -22.578 -8.18 1 82.31 358 ILE A CA 1
ATOM 2919 C C . ILE A 1 358 ? -29.219 -21.922 -8.977 1 82.31 358 ILE A C 1
ATOM 2921 O O . ILE A 1 358 ? -28.547 -22.594 -9.781 1 82.31 358 ILE A O 1
ATOM 2925 N N . LEU A 1 359 ? -29.078 -20.719 -8.641 1 80.81 359 LEU A N 1
ATOM 2926 C CA . LEU A 1 359 ? -28.047 -19.953 -9.312 1 80.81 359 LEU A CA 1
ATOM 2927 C C . LEU A 1 359 ? -26.656 -20.516 -9.016 1 80.81 359 LEU A C 1
ATOM 2929 O O . LEU A 1 359 ? -25.797 -20.562 -9.891 1 80.81 359 LEU A O 1
ATOM 2933 N N . SER A 1 360 ? -26.531 -21.109 -7.879 1 77.31 360 SER A N 1
ATOM 2934 C CA . SER A 1 360 ? -25.25 -21.641 -7.43 1 77.31 360 SER A CA 1
ATOM 2935 C C . SER A 1 360 ? -25.078 -23.094 -7.883 1 77.31 360 SER A C 1
ATOM 2937 O O . SER A 1 360 ? -23.953 -23.578 -8 1 77.31 360 SER A O 1
ATOM 2939 N N . SER A 1 361 ? -26.078 -23.781 -8.164 1 76.44 361 SER A N 1
ATOM 2940 C CA . SER A 1 361 ? -26.078 -25.219 -8.422 1 76.44 361 SER A CA 1
ATOM 2941 C C . SER A 1 361 ? -26.109 -25.5 -9.914 1 76.44 361 SER A C 1
ATOM 2943 O O . SER A 1 361 ? -25.797 -26.625 -10.344 1 76.44 361 SER A O 1
ATOM 2945 N N . TYR A 1 362 ? -26.547 -24.484 -10.773 1 79.5 362 TYR A N 1
ATOM 2946 C CA . TYR A 1 362 ? -26.703 -24.703 -12.203 1 79.5 362 TYR A CA 1
ATOM 2947 C C . TYR A 1 362 ? -25.984 -23.609 -13 1 79.5 362 TYR A C 1
ATOM 2949 O O . TYR A 1 362 ? -25.781 -22.5 -12.508 1 79.5 362 TYR A O 1
ATOM 2957 N N . ALA A 1 363 ? -25.703 -23.922 -14.172 1 72.69 363 ALA A N 1
ATOM 2958 C CA . ALA A 1 363 ? -24.969 -23.016 -15.039 1 72.69 363 ALA A CA 1
ATOM 2959 C C . ALA A 1 363 ? -25.906 -22.031 -15.727 1 72.69 363 ALA A C 1
ATOM 2961 O O . ALA A 1 363 ? -26.859 -22.438 -16.406 1 72.69 363 ALA A O 1
ATOM 2962 N N . PHE A 1 364 ? -25.734 -20.781 -15.438 1 79.19 364 PHE A N 1
ATOM 2963 C CA . PHE A 1 364 ? -26.453 -19.703 -16.094 1 79.19 364 PHE A CA 1
ATOM 2964 C C . PHE A 1 364 ? -25.469 -18.656 -16.656 1 79.19 364 PHE A C 1
ATOM 2966 O O . PHE A 1 364 ? -24.375 -18.484 -16.109 1 79.19 364 PHE A O 1
ATOM 2973 N N . CYS A 1 365 ? -25.828 -18.109 -17.781 1 65.31 365 CYS A N 1
ATOM 2974 C CA . CYS A 1 365 ? -24.984 -17.141 -18.453 1 65.31 365 CYS A CA 1
ATOM 2975 C C . CYS A 1 365 ? -25.156 -15.758 -17.844 1 65.31 365 CYS A C 1
ATOM 2977 O O . CYS A 1 365 ? -25.938 -14.945 -18.344 1 65.31 365 CYS A O 1
ATOM 2979 N N . ASN A 1 366 ? -24.422 -15.562 -16.828 1 64.38 366 ASN A N 1
ATOM 2980 C CA . ASN A 1 366 ? -24.391 -14.258 -16.172 1 64.38 366 ASN A CA 1
ATOM 2981 C C . ASN A 1 366 ? -25.797 -13.812 -15.758 1 64.38 366 ASN A C 1
ATOM 2983 O O . ASN A 1 366 ? -26.234 -12.711 -16.094 1 64.38 366 ASN A O 1
ATOM 2987 N N . ARG A 1 367 ? -26.422 -14.68 -15.133 1 75.12 367 ARG A N 1
ATOM 2988 C CA . ARG A 1 367 ? -27.781 -14.367 -14.664 1 75.12 367 ARG A CA 1
ATOM 2989 C C . ARG A 1 367 ? -27.781 -14.062 -13.172 1 75.12 367 ARG A C 1
ATOM 2991 O O . ARG A 1 367 ? -26.859 -14.477 -12.445 1 75.12 367 ARG A O 1
ATOM 2998 N N . THR A 1 368 ? -28.672 -13.312 -12.852 1 75.31 368 THR A N 1
ATOM 2999 C CA . THR A 1 368 ? -28.859 -12.938 -11.453 1 75.31 368 THR A CA 1
ATOM 3000 C C . THR A 1 368 ? -30.094 -13.617 -10.875 1 75.31 368 THR A C 1
ATOM 3002 O O . THR A 1 368 ? -30.938 -14.141 -11.617 1 75.31 368 THR A O 1
ATOM 3005 N N . ASN A 1 369 ? -30.203 -13.555 -9.516 1 77.44 369 ASN A N 1
ATOM 3006 C CA . ASN A 1 369 ? -31.359 -14.109 -8.844 1 77.44 369 ASN A CA 1
ATOM 3007 C C . ASN A 1 369 ? -32.656 -13.492 -9.359 1 77.44 369 ASN A C 1
ATOM 3009 O O . ASN A 1 369 ? -33.656 -14.195 -9.586 1 77.44 369 ASN A O 1
ATOM 3013 N N . VAL A 1 370 ? -32.5 -12.25 -9.633 1 81.38 370 VAL A N 1
ATOM 3014 C CA . VAL A 1 370 ? -33.688 -11.547 -10.094 1 81.38 370 VAL A CA 1
ATOM 3015 C C . VAL A 1 370 ? -34.062 -11.984 -11.516 1 81.38 370 VAL A C 1
ATOM 3017 O O . VAL A 1 370 ? -35.219 -12.18 -11.844 1 81.38 370 VAL A O 1
ATOM 3020 N N . MET A 1 371 ? -33.094 -12.234 -12.227 1 78.88 371 MET A N 1
ATOM 3021 C CA . MET A 1 371 ? -33.312 -12.656 -13.602 1 78.88 371 MET A CA 1
ATOM 3022 C C . MET A 1 371 ? -33.906 -14.062 -13.656 1 78.88 371 MET A C 1
ATOM 3024 O O . MET A 1 371 ? -34.75 -14.352 -14.5 1 78.88 371 MET A O 1
ATOM 3028 N N . LEU A 1 372 ? -33.375 -14.812 -12.734 1 86.25 372 LEU A N 1
ATOM 3029 C CA . LEU A 1 372 ? -33.969 -16.141 -12.656 1 86.25 372 LEU A CA 1
ATOM 3030 C C . LEU A 1 372 ? -35.438 -16.078 -12.258 1 86.25 372 LEU A C 1
ATOM 3032 O O . LEU A 1 372 ? -36.281 -16.734 -12.867 1 86.25 372 LEU A O 1
ATOM 3036 N N . LYS A 1 373 ? -35.656 -15.273 -11.352 1 81 373 LYS A N 1
ATOM 3037 C CA . LYS A 1 373 ? -37.031 -15.055 -10.891 1 81 373 LYS A CA 1
ATOM 3038 C C . LYS A 1 373 ? -37.906 -14.516 -12.023 1 81 373 LYS A C 1
ATOM 3040 O O . LYS A 1 373 ? -39.031 -15.008 -12.227 1 81 373 LYS A O 1
ATOM 3045 N N . ASP A 1 374 ? -37.344 -13.602 -12.758 1 80.75 374 ASP A N 1
ATOM 3046 C CA . ASP A 1 374 ? -38.094 -12.984 -13.859 1 80.75 374 ASP A CA 1
ATOM 3047 C C . ASP A 1 374 ? -38.281 -13.977 -15.008 1 80.75 374 ASP A C 1
ATOM 3049 O O . ASP A 1 374 ? -39.375 -14.031 -15.602 1 80.75 374 ASP A O 1
ATOM 3053 N N . ARG A 1 375 ? -37.25 -14.727 -15.203 1 86.31 375 ARG A N 1
ATOM 3054 C CA . ARG A 1 375 ? -37.375 -15.711 -16.281 1 86.31 375 ARG A CA 1
ATOM 3055 C C . ARG A 1 375 ? -38.344 -16.812 -15.906 1 86.31 375 ARG A C 1
ATOM 3057 O O . ARG A 1 375 ? -39.125 -17.281 -16.75 1 86.31 375 ARG A O 1
ATOM 3064 N N . TRP A 1 376 ? -38.312 -17.094 -14.664 1 86.69 376 TRP A N 1
ATOM 3065 C CA . TRP A 1 376 ? -39.25 -18.125 -14.203 1 86.69 376 TRP A CA 1
ATOM 3066 C C . TRP A 1 376 ? -40.688 -17.625 -14.328 1 86.69 376 TRP A C 1
ATOM 3068 O O . TRP A 1 376 ? -41.562 -18.375 -14.789 1 86.69 376 TRP A O 1
ATOM 3078 N N . ARG A 1 377 ? -40.906 -16.406 -14.031 1 82.31 377 ARG A N 1
ATOM 3079 C CA . ARG A 1 377 ? -42.219 -15.773 -14.227 1 82.31 377 ARG A CA 1
ATOM 3080 C C . ARG A 1 377 ? -42.625 -15.797 -15.695 1 82.31 377 ARG A C 1
ATOM 3082 O O . ARG A 1 377 ? -43.781 -16.078 -16.016 1 82.31 377 ARG A O 1
ATOM 3089 N N . THR A 1 378 ? -41.656 -15.555 -16.547 1 81.75 378 THR A N 1
ATOM 3090 C CA . THR A 1 378 ? -41.906 -15.57 -18 1 81.75 378 THR A CA 1
ATOM 3091 C C . THR A 1 378 ? -42.188 -17 -18.469 1 81.75 378 THR A C 1
ATOM 3093 O O . THR A 1 378 ? -43.094 -17.203 -19.297 1 81.75 378 THR A O 1
ATOM 3096 N N . LEU A 1 379 ? -41.469 -17.938 -17.922 1 83.56 379 LEU A N 1
ATOM 3097 C CA . LEU A 1 379 ? -41.656 -19.328 -18.297 1 83.56 379 LEU A CA 1
ATOM 3098 C C . LEU A 1 379 ? -43.031 -19.828 -17.828 1 83.56 379 LEU A C 1
ATOM 3100 O O . LEU A 1 379 ? -43.688 -20.594 -18.531 1 83.56 379 LEU A O 1
ATOM 3104 N N . LYS A 1 380 ? -43.406 -19.328 -16.734 1 79.94 380 LYS A N 1
ATOM 3105 C CA . LYS A 1 380 ? -44.719 -19.625 -16.25 1 79.94 380 LYS A CA 1
ATOM 3106 C C . LYS A 1 380 ? -45.812 -18.984 -17.125 1 79.94 380 LYS A C 1
ATOM 3108 O O . LYS A 1 380 ? -46.812 -19.641 -17.469 1 79.94 380 LYS A O 1
ATOM 3113 N N . LYS A 1 381 ? -45.469 -17.828 -17.484 1 81.12 381 LYS A N 1
ATOM 3114 C CA . LYS A 1 381 ? -46.406 -17.109 -18.344 1 81.12 381 LYS A CA 1
ATOM 3115 C C . LYS A 1 381 ? -46.5 -17.75 -19.719 1 81.12 381 LYS A C 1
ATOM 3117 O O . LYS A 1 381 ? -47.594 -17.812 -20.297 1 81.12 381 LYS A O 1
ATOM 3122 N N . LEU A 1 382 ? -45.375 -18.328 -20.078 1 77 382 LEU A N 1
ATOM 3123 C CA . LEU A 1 382 ? -45.312 -18.969 -21.391 1 77 382 LEU A CA 1
ATOM 3124 C C . LEU A 1 382 ? -45.75 -20.422 -21.297 1 77 382 LEU A C 1
ATOM 3126 O O . LEU A 1 382 ? -45.75 -21.141 -22.297 1 77 382 LEU A O 1
ATOM 3130 N N . GLU A 1 383 ? -46.188 -20.906 -20.062 1 75.69 383 GLU A N 1
ATOM 3131 C CA . GLU A 1 383 ? -46.656 -22.25 -19.766 1 75.69 383 GLU A CA 1
ATOM 3132 C C . GLU A 1 383 ? -45.656 -23.312 -20.141 1 75.69 383 GLU A C 1
ATOM 3134 O O . GLU A 1 383 ? -46 -24.406 -20.578 1 75.69 383 GLU A O 1
ATOM 3139 N N . LEU A 1 384 ? -44.375 -22.969 -20 1 76.38 384 LEU A N 1
ATOM 3140 C CA . LEU A 1 384 ? -43.281 -23.906 -20.281 1 76.38 384 LEU A CA 1
ATOM 3141 C C . LEU A 1 384 ? -42.875 -24.656 -19.016 1 76.38 384 LEU A C 1
ATOM 3143 O O . LEU A 1 384 ? -42.125 -25.625 -19.094 1 76.38 384 LEU A O 1
ATOM 3147 N N . VAL A 1 385 ? -43.281 -24.219 -17.781 1 76.5 385 VAL A N 1
ATOM 3148 C CA . VAL A 1 385 ? -43.094 -24.938 -16.516 1 76.5 385 VAL A CA 1
ATOM 3149 C C . VAL A 1 385 ? -44.438 -25.031 -15.773 1 76.5 385 VAL A C 1
ATOM 3151 O O . VAL A 1 385 ? -45.281 -24.141 -15.891 1 76.5 385 VAL A O 1
ATOM 3154 N N . SER A 1 386 ? -44.531 -26.234 -15.195 1 64.44 386 SER A N 1
ATOM 3155 C CA . SER A 1 386 ? -45.812 -26.469 -14.516 1 64.44 386 SER A CA 1
ATOM 3156 C C . SER A 1 386 ? -45.938 -25.625 -13.25 1 64.44 386 SER A C 1
ATOM 3158 O O . SER A 1 386 ? -44.938 -25.422 -12.539 1 64.44 386 SER A O 1
ATOM 3160 N N . SER A 1 387 ? -46.562 -24.672 -13.125 1 55.56 387 SER A N 1
ATOM 3161 C CA . SER A 1 387 ? -46.938 -23.953 -11.922 1 55.56 387 SER A CA 1
ATOM 3162 C C . SER A 1 387 ? -47.281 -24.891 -10.781 1 55.56 387 SER A C 1
ATOM 3164 O O . SER A 1 387 ? -48.219 -25.672 -10.875 1 55.56 387 SER A O 1
ATOM 3166 N N . ASP A 1 388 ? -46.25 -25.438 -10.109 1 47.59 388 ASP A N 1
ATOM 3167 C CA . ASP A 1 388 ? -46.719 -26.25 -8.992 1 47.59 388 ASP A CA 1
ATOM 3168 C C . ASP A 1 388 ? -47.531 -25.406 -8.008 1 47.59 388 ASP A C 1
ATOM 3170 O O . ASP A 1 388 ? -46.969 -24.625 -7.234 1 47.59 388 ASP A O 1
ATOM 3174 N N . ASN A 1 389 ? -48.312 -24.609 -8.391 1 38.84 389 ASN A N 1
ATOM 3175 C CA . ASN A 1 389 ? -49.25 -24.125 -7.387 1 38.84 389 ASN A CA 1
ATOM 3176 C C . ASN A 1 389 ? -49.781 -25.281 -6.527 1 38.84 389 ASN A C 1
ATOM 3178 O O . ASN A 1 389 ? -50.812 -25.125 -5.859 1 38.84 389 ASN A O 1
ATOM 3182 N N . GLU A 1 390 ? -49.312 -26.516 -6.684 1 36.66 390 GLU A N 1
ATOM 3183 C CA . GLU A 1 390 ? -50.25 -27.266 -5.855 1 36.66 390 GLU A CA 1
ATOM 3184 C C . GLU A 1 390 ? -49.969 -27.047 -4.371 1 36.66 390 GLU A C 1
ATOM 3186 O O . GLU A 1 390 ? -50.625 -27.641 -3.518 1 36.66 390 GLU A O 1
ATOM 3191 N N . ASP A 1 391 ? -49.312 -25.969 -3.807 1 29.06 391 ASP A N 1
ATOM 3192 C CA . ASP A 1 391 ? -49.969 -25.984 -2.506 1 29.06 391 ASP A CA 1
ATOM 3193 C C . ASP A 1 391 ? -51.344 -25.328 -2.584 1 29.06 391 ASP A C 1
ATOM 3195 O O . ASP A 1 391 ? -51.5 -24.297 -3.227 1 29.06 391 ASP A O 1
ATOM 3199 N N . MET B 1 1 ? 20.453 -50.25 -34.688 1 23.17 1 MET B N 1
ATOM 3200 C CA . MET B 1 1 ? 19.062 -49.812 -34.844 1 23.17 1 MET B CA 1
ATOM 3201 C C . MET B 1 1 ? 18.375 -49.719 -33.469 1 23.17 1 MET B C 1
ATOM 3203 O O . MET B 1 1 ? 17.312 -50.281 -33.281 1 23.17 1 MET B O 1
ATOM 3207 N N . ALA B 1 2 ? 18.953 -49.531 -32.406 1 37.38 2 ALA B N 1
ATOM 3208 C CA . ALA B 1 2 ? 18.656 -50.156 -31.109 1 37.38 2 ALA B CA 1
ATOM 3209 C C . ALA B 1 2 ? 17.406 -49.531 -30.484 1 37.38 2 ALA B C 1
ATOM 3211 O O . ALA B 1 2 ? 17.172 -48.344 -30.578 1 37.38 2 ALA B O 1
ATOM 3212 N N . PRO B 1 3 ? 16.328 -50.406 -30.125 1 33.81 3 PRO B N 1
ATOM 3213 C CA . PRO B 1 3 ? 14.961 -50.125 -29.719 1 33.81 3 PRO B CA 1
ATOM 3214 C C . PRO B 1 3 ? 14.883 -49.156 -28.531 1 33.81 3 PRO B C 1
ATOM 3216 O O . PRO B 1 3 ? 15.594 -49.344 -27.547 1 33.81 3 PRO B O 1
ATOM 3219 N N . LYS B 1 4 ? 14.836 -47.969 -28.734 1 45 4 LYS B N 1
ATOM 3220 C CA . LYS B 1 4 ? 14.742 -46.969 -27.688 1 45 4 LYS B CA 1
ATOM 3221 C C . LYS B 1 4 ? 13.719 -47.344 -26.625 1 45 4 LYS B C 1
ATOM 3223 O O . LYS B 1 4 ? 12.539 -47.531 -26.938 1 45 4 LYS B O 1
ATOM 3228 N N . PRO B 1 5 ? 14.047 -48.062 -25.359 1 41.88 5 PRO B N 1
ATOM 3229 C CA . PRO B 1 5 ? 13.219 -49 -24.609 1 41.88 5 PRO B CA 1
ATOM 3230 C C . PRO B 1 5 ? 11.891 -48.406 -24.156 1 41.88 5 PRO B C 1
ATOM 3232 O O . PRO B 1 5 ? 11.781 -47.188 -24.047 1 41.88 5 PRO B O 1
ATOM 3235 N N . SER B 1 6 ? 10.727 -49.219 -24.234 1 44.66 6 SER B N 1
ATOM 3236 C CA . SER B 1 6 ? 9.297 -49.219 -23.953 1 44.66 6 SER B CA 1
ATOM 3237 C C . SER B 1 6 ? 9.008 -48.562 -22.594 1 44.66 6 SER B C 1
ATOM 3239 O O . SER B 1 6 ? 8.016 -47.844 -22.453 1 44.66 6 SER B O 1
ATOM 3241 N N . ARG B 1 7 ? 9.891 -48.875 -21.672 1 43.12 7 ARG B N 1
ATOM 3242 C CA . ARG B 1 7 ? 9.695 -48.438 -20.297 1 43.12 7 ARG B CA 1
ATOM 3243 C C . ARG B 1 7 ? 9.852 -46.938 -20.156 1 43.12 7 ARG B C 1
ATOM 3245 O O . ARG B 1 7 ? 9.25 -46.312 -19.281 1 43.12 7 ARG B O 1
ATOM 3252 N N . GLU B 1 8 ? 10.828 -46.406 -20.875 1 44.66 8 GLU B N 1
ATOM 3253 C CA . GLU B 1 8 ? 11.016 -44.938 -20.859 1 44.66 8 GLU B CA 1
ATOM 3254 C C . GLU B 1 8 ? 9.781 -44.219 -21.391 1 44.66 8 GLU B C 1
ATOM 3256 O O . GLU B 1 8 ? 9.383 -43.188 -20.828 1 44.66 8 GLU B O 1
ATOM 3261 N N . ARG B 1 9 ? 9.219 -44.688 -22.469 1 45.19 9 ARG B N 1
ATOM 3262 C CA . ARG B 1 9 ? 7.98 -44.125 -22.969 1 45.19 9 ARG B CA 1
ATOM 3263 C C . ARG B 1 9 ? 6.852 -44.25 -21.953 1 45.19 9 ARG B C 1
ATOM 3265 O O . ARG B 1 9 ? 6.055 -43.344 -21.781 1 45.19 9 ARG B O 1
ATOM 3272 N N . ALA B 1 10 ? 6.77 -45.469 -21.406 1 47.84 10 ALA B N 1
ATOM 3273 C CA . ALA B 1 10 ? 5.727 -45.688 -20.391 1 47.84 10 ALA B CA 1
ATOM 3274 C C . ALA B 1 10 ? 5.922 -44.75 -19.203 1 47.84 10 ALA B C 1
ATOM 3276 O O . ALA B 1 10 ? 4.949 -44.219 -18.641 1 47.84 10 ALA B O 1
ATOM 3277 N N . TYR B 1 11 ? 7.184 -44.594 -18.844 1 44.41 11 TYR B N 1
ATOM 3278 C CA . TYR B 1 11 ? 7.539 -43.688 -17.75 1 44.41 11 TYR B CA 1
ATOM 3279 C C . TYR B 1 11 ? 7.25 -42.25 -18.125 1 44.41 11 TYR B C 1
ATOM 3281 O O . TYR B 1 11 ? 6.668 -41.5 -17.328 1 44.41 11 TYR B O 1
ATOM 3289 N N . ILE B 1 12 ? 7.75 -41.812 -19.281 1 47.69 12 ILE B N 1
ATOM 3290 C CA . ILE B 1 12 ? 7.383 -40.5 -19.797 1 47.69 12 ILE B CA 1
ATOM 3291 C C . ILE B 1 12 ? 5.867 -40.406 -19.984 1 47.69 12 ILE B C 1
ATOM 3293 O O . ILE B 1 12 ? 5.246 -39.406 -19.656 1 47.69 12 ILE B O 1
ATOM 3297 N N . GLN B 1 13 ? 5.387 -41.469 -20.516 1 47.44 13 GLN B N 1
ATOM 3298 C CA . GLN B 1 13 ? 3.938 -41.531 -20.672 1 47.44 13 GLN B CA 1
ATOM 3299 C C . GLN B 1 13 ? 3.242 -41.531 -19.312 1 47.44 13 GLN B C 1
ATOM 3301 O O . GLN B 1 13 ? 2.188 -40.906 -19.141 1 47.44 13 GLN B O 1
ATOM 3306 N N . ALA B 1 14 ? 3.816 -42.281 -18.391 1 48.72 14 ALA B N 1
ATOM 3307 C CA . ALA B 1 14 ? 3.307 -42.281 -17.031 1 48.72 14 ALA B CA 1
ATOM 3308 C C . ALA B 1 14 ? 3.523 -40.906 -16.391 1 48.72 14 ALA B C 1
ATOM 3310 O O . ALA B 1 14 ? 2.652 -40.406 -15.672 1 48.72 14 ALA B O 1
ATOM 3311 N N . MET B 1 15 ? 4.727 -40.438 -16.531 1 50.5 15 MET B N 1
ATOM 3312 C CA . MET B 1 15 ? 4.965 -39.031 -16.125 1 50.5 15 MET B CA 1
ATOM 3313 C C . MET B 1 15 ? 4.07 -38.094 -16.906 1 50.5 15 MET B C 1
ATOM 3315 O O . MET B 1 15 ? 3.658 -37.031 -16.375 1 50.5 15 MET B O 1
ATOM 3319 N N . LYS B 1 16 ? 4.094 -38.312 -18.281 1 50.5 16 LYS B N 1
ATOM 3320 C CA . LYS B 1 16 ? 3.164 -37.594 -19.141 1 50.5 16 LYS B CA 1
ATOM 3321 C C . LYS B 1 16 ? 1.724 -37.781 -18.672 1 50.5 16 LYS B C 1
ATOM 3323 O O . LYS B 1 16 ? 0.928 -36.844 -18.703 1 50.5 16 LYS B O 1
ATOM 3328 N N . ARG B 1 17 ? 1.354 -39.031 -18.609 1 46.75 17 ARG B N 1
ATOM 3329 C CA . ARG B 1 17 ? 0.028 -39.344 -18.078 1 46.75 17 ARG B CA 1
ATOM 3330 C C . ARG B 1 17 ? -0.18 -38.719 -16.703 1 46.75 17 ARG B C 1
ATOM 3332 O O . ARG B 1 17 ? -1.293 -38.312 -16.359 1 46.75 17 ARG B O 1
ATOM 3339 N N . GLN B 1 18 ? 0.743 -38.844 -15.945 1 44.75 18 GLN B N 1
ATOM 3340 C CA . GLN B 1 18 ? 0.718 -38.25 -14.617 1 44.75 18 GLN B CA 1
ATOM 3341 C C . GLN B 1 18 ? 0.954 -36.75 -14.695 1 44.75 18 GLN B C 1
ATOM 3343 O O . GLN B 1 18 ? 0.4 -35.969 -13.906 1 44.75 18 GLN B O 1
ATOM 3348 N N . PHE B 1 19 ? 2.098 -36.344 -15.453 1 47.81 19 PHE B N 1
ATOM 3349 C CA . PHE B 1 19 ? 2.395 -34.906 -15.578 1 47.81 19 PHE B CA 1
ATOM 3350 C C . PHE B 1 19 ? 1.768 -34.344 -16.844 1 47.81 19 PHE B C 1
ATOM 3352 O O . PHE B 1 19 ? 1.911 -34.906 -17.922 1 47.81 19 PHE B O 1
ATOM 3359 N N . ILE B 1 20 ? 0.618 -33.875 -16.953 1 48.94 20 ILE B N 1
ATOM 3360 C CA . ILE B 1 20 ? -0.223 -33.312 -18 1 48.94 20 ILE B CA 1
ATOM 3361 C C . ILE B 1 20 ? 0.653 -32.688 -19.078 1 48.94 20 ILE B C 1
ATOM 3363 O O . ILE B 1 20 ? 1.41 -31.75 -18.797 1 48.94 20 ILE B O 1
ATOM 3367 N N . PRO B 1 21 ? 0.996 -33.531 -20.109 1 46.44 21 PRO B N 1
ATOM 3368 C CA . PRO B 1 21 ? 1.597 -32.781 -21.234 1 46.44 21 PRO B CA 1
ATOM 3369 C C . PRO B 1 21 ? 1.059 -31.375 -21.375 1 46.44 21 PRO B C 1
ATOM 3371 O O . PRO B 1 21 ? -0.123 -31.125 -21.125 1 46.44 21 PRO B O 1
ATOM 3374 N N . CYS B 1 22 ? 1.953 -30.375 -21.188 1 49.62 22 CYS B N 1
ATOM 3375 C CA . CYS B 1 22 ? 1.503 -29.047 -21.594 1 49.62 22 CYS B CA 1
ATOM 3376 C C . CYS B 1 22 ? 0.698 -29.109 -22.875 1 49.62 22 CYS B C 1
ATOM 3378 O O . CYS B 1 22 ? 0.981 -28.375 -23.828 1 49.62 22 CYS B O 1
ATOM 3380 N N . GLU B 1 23 ? 0.661 -30.328 -23.547 1 44.97 23 GLU B N 1
ATOM 3381 C CA . GLU B 1 23 ? -0.122 -30.266 -24.766 1 44.97 23 GLU B CA 1
ATOM 3382 C C . GLU B 1 23 ? -1.419 -29.484 -24.562 1 44.97 23 GLU B C 1
ATOM 3384 O O . GLU B 1 23 ? -1.929 -29.406 -23.438 1 44.97 23 GLU B O 1
ATOM 3389 N N . GLU B 1 24 ? -1.75 -28.812 -25.719 1 43.34 24 GLU B N 1
ATOM 3390 C CA . GLU B 1 24 ? -2.832 -27.875 -26.031 1 43.34 24 GLU B CA 1
ATOM 3391 C C . GLU B 1 24 ? -4.168 -28.391 -25.5 1 43.34 24 GLU B C 1
ATOM 3393 O O . GLU B 1 24 ? -5.055 -28.75 -26.281 1 43.34 24 GLU B O 1
ATOM 3398 N N . GLU B 1 25 ? -4.109 -29.438 -24.891 1 41.41 25 GLU B N 1
ATOM 3399 C CA . GLU B 1 25 ? -5.531 -29.703 -24.688 1 41.41 25 GLU B CA 1
ATOM 3400 C C . GLU B 1 25 ? -6.246 -28.469 -24.141 1 41.41 25 GLU B C 1
ATOM 3402 O O . GLU B 1 25 ? -5.805 -27.875 -23.141 1 41.41 25 GLU B O 1
ATOM 3407 N N . GLU B 1 26 ? -6.793 -27.781 -25.062 1 40.19 26 GLU B N 1
ATOM 3408 C CA . GLU B 1 26 ? -7.746 -26.688 -24.953 1 40.19 26 GLU B CA 1
ATOM 3409 C C . GLU B 1 26 ? -8.695 -26.891 -23.766 1 40.19 26 GLU B C 1
ATOM 3411 O O . GLU B 1 26 ? -9.789 -27.438 -23.938 1 40.19 26 GLU B O 1
ATOM 3416 N N . GLU B 1 27 ? -8.375 -27.609 -22.844 1 43.41 27 GLU B N 1
ATOM 3417 C CA . GLU B 1 27 ? -9.359 -27.641 -21.766 1 43.41 27 GLU B CA 1
ATOM 3418 C C . GLU B 1 27 ? -9.938 -26.25 -21.5 1 43.41 27 GLU B C 1
ATOM 3420 O O . GLU B 1 27 ? -9.219 -25.25 -21.562 1 43.41 27 GLU B O 1
ATOM 3425 N N . ASP B 1 28 ? -11.266 -26.141 -21.672 1 44.72 28 ASP B N 1
ATOM 3426 C CA . ASP B 1 28 ? -12.133 -24.984 -21.484 1 44.72 28 ASP B CA 1
ATOM 3427 C C . ASP B 1 28 ? -11.797 -24.266 -20.172 1 44.72 28 ASP B C 1
ATOM 3429 O O . ASP B 1 28 ? -12.141 -24.75 -19.094 1 44.72 28 ASP B O 1
ATOM 3433 N N . GLU B 1 29 ? -10.727 -23.797 -20 1 54.28 29 GLU B N 1
ATOM 3434 C CA . GLU B 1 29 ? -10.305 -22.984 -18.875 1 54.28 29 GLU B CA 1
ATOM 3435 C C . GLU B 1 29 ? -11.414 -22.031 -18.438 1 54.28 29 GLU B C 1
ATOM 3437 O O . GLU B 1 29 ? -12.039 -21.375 -19.281 1 54.28 29 GLU B O 1
ATOM 3442 N N . PRO B 1 30 ? -12.164 -22.328 -17.266 1 58 30 PRO B N 1
ATOM 3443 C CA . PRO B 1 30 ? -13.188 -21.375 -16.812 1 58 30 PRO B CA 1
ATOM 3444 C C . PRO B 1 30 ? -12.836 -19.922 -17.141 1 58 30 PRO B C 1
ATOM 3446 O O . PRO B 1 30 ? -11.656 -19.578 -17.281 1 58 30 PRO B O 1
ATOM 3449 N N . VAL B 1 31 ? -13.938 -19.25 -17.734 1 63.06 31 VAL B N 1
ATOM 3450 C CA . VAL B 1 31 ? -13.758 -17.828 -18.047 1 63.06 31 VAL B CA 1
ATOM 3451 C C . VAL B 1 31 ? -13.062 -17.125 -16.891 1 63.06 31 VAL B C 1
ATOM 3453 O O . VAL B 1 31 ? -13.5 -17.234 -15.742 1 63.06 31 VAL B O 1
ATOM 3456 N N . PRO B 1 32 ? -12.008 -16.609 -17.109 1 76.31 32 PRO B N 1
ATOM 3457 C CA . PRO B 1 32 ? -11.25 -15.906 -16.078 1 76.31 32 PRO B CA 1
ATOM 3458 C C . PRO B 1 32 ? -12.016 -14.727 -15.477 1 76.31 32 PRO B C 1
ATOM 3460 O O . PRO B 1 32 ? -12.766 -14.055 -16.188 1 76.31 32 PRO B O 1
ATOM 3463 N N . TYR B 1 33 ? -12.352 -14.711 -14.18 1 83.06 33 TYR B N 1
ATOM 3464 C CA . TYR B 1 33 ? -12.906 -13.547 -13.492 1 83.06 33 TYR B CA 1
ATOM 3465 C C . TYR B 1 33 ? -12.102 -12.289 -13.812 1 83.06 33 TYR B C 1
ATOM 3467 O O . TYR B 1 33 ? -10.875 -12.328 -13.859 1 83.06 33 TYR B O 1
ATOM 3475 N N . THR B 1 34 ? -12.961 -11.297 -14.242 1 87.25 34 THR B N 1
ATOM 3476 C CA . THR B 1 34 ? -12.32 -10 -14.422 1 87.25 34 THR B CA 1
ATOM 3477 C C . THR B 1 34 ? -12.875 -8.977 -13.445 1 87.25 34 THR B C 1
ATOM 3479 O O . THR B 1 34 ? -14.094 -8.891 -13.258 1 87.25 34 THR B O 1
ATOM 3482 N N . VAL B 1 35 ? -12.07 -8.305 -12.859 1 90.44 35 VAL B N 1
ATOM 3483 C CA . VAL B 1 35 ? -12.453 -7.305 -11.867 1 90.44 35 VAL B CA 1
ATOM 3484 C C . VAL B 1 35 ? -13.141 -6.129 -12.555 1 90.44 35 VAL B C 1
ATOM 3486 O O . VAL B 1 35 ? -12.664 -5.641 -13.578 1 90.44 35 VAL B O 1
ATOM 3489 N N . ASP B 1 36 ? -14.312 -5.68 -12.031 1 90.88 36 ASP B N 1
ATOM 3490 C CA . ASP B 1 36 ? -15.016 -4.496 -12.516 1 90.88 36 ASP B CA 1
ATOM 3491 C C . ASP B 1 36 ? -14.234 -3.225 -12.188 1 90.88 36 ASP B C 1
ATOM 3493 O O . ASP B 1 36 ? -13.969 -2.938 -11.016 1 90.88 36 ASP B O 1
ATOM 3497 N N . PRO B 1 37 ? -13.953 -2.426 -13.188 1 89.25 37 PRO B N 1
ATOM 3498 C CA . PRO B 1 37 ? -13.109 -1.251 -12.953 1 89.25 37 PRO B CA 1
ATOM 3499 C C . PRO B 1 37 ? -13.773 -0.217 -12.047 1 89.25 37 PRO B C 1
ATOM 3501 O O . PRO B 1 37 ? -13.094 0.453 -11.266 1 89.25 37 PRO B O 1
ATOM 3504 N N . ALA B 1 38 ? -15.055 -0.041 -12.203 1 91.06 38 ALA B N 1
ATOM 3505 C CA . ALA B 1 38 ? -15.758 0.922 -11.352 1 91.06 38 ALA B CA 1
ATOM 3506 C C . ALA B 1 38 ? -15.758 0.472 -9.898 1 91.06 38 ALA B C 1
ATOM 3508 O O . ALA B 1 38 ? -15.555 1.282 -8.992 1 91.06 38 ALA B O 1
ATOM 3509 N N . ALA B 1 39 ? -16.047 -0.789 -9.727 1 93.62 39 ALA B N 1
ATOM 3510 C CA . ALA B 1 39 ? -16.016 -1.346 -8.375 1 93.62 39 ALA B CA 1
ATOM 3511 C C . ALA B 1 39 ? -14.609 -1.246 -7.777 1 93.62 39 ALA B C 1
ATOM 3513 O O . ALA B 1 39 ? -14.453 -0.943 -6.59 1 93.62 39 ALA B O 1
ATOM 3514 N N . ASP B 1 40 ? -13.648 -1.539 -8.602 1 94.25 40 ASP B N 1
ATOM 3515 C CA . ASP B 1 40 ? -12.258 -1.43 -8.188 1 94.25 40 ASP B CA 1
ATOM 3516 C C . ASP B 1 40 ? -11.922 -0.005 -7.746 1 94.25 40 ASP B C 1
ATOM 3518 O O . ASP B 1 40 ? -11.32 0.199 -6.691 1 94.25 40 ASP B O 1
ATOM 3522 N N . SER B 1 41 ? -12.32 0.948 -8.531 1 92.12 41 SER B N 1
ATOM 3523 C CA . SER B 1 41 ? -12.055 2.354 -8.242 1 92.12 41 SER B CA 1
ATOM 3524 C C . SER B 1 41 ? -12.766 2.789 -6.961 1 92.12 41 SER B C 1
ATOM 3526 O O . SER B 1 41 ? -12.195 3.527 -6.152 1 92.12 41 SER B O 1
ATOM 3528 N N . LEU B 1 42 ? -13.969 2.379 -6.848 1 94.12 42 LEU B N 1
ATOM 3529 C CA . LEU B 1 42 ? -14.742 2.719 -5.656 1 94.12 42 LEU B CA 1
ATOM 3530 C C . LEU B 1 42 ? -14.078 2.156 -4.402 1 94.12 42 LEU B C 1
ATOM 3532 O O . LEU B 1 42 ? -13.922 2.867 -3.408 1 94.12 42 LEU B O 1
ATOM 3536 N N . ALA B 1 43 ? -13.727 0.881 -4.438 1 96.5 43 ALA B N 1
ATOM 3537 C CA . ALA B 1 43 ? -13.047 0.248 -3.311 1 96.5 43 ALA B CA 1
ATOM 3538 C C . ALA B 1 43 ? -11.742 0.969 -2.98 1 96.5 43 ALA B C 1
ATOM 3540 O O . ALA B 1 43 ? -11.414 1.171 -1.807 1 96.5 43 ALA B O 1
ATOM 3541 N N . CYS B 1 44 ? -11.008 1.334 -3.998 1 95.81 44 CYS B N 1
ATOM 3542 C CA . CYS B 1 44 ? -9.766 2.061 -3.801 1 95.81 44 CYS B CA 1
ATOM 3543 C C . CYS B 1 44 ? -10.008 3.391 -3.098 1 95.81 44 CYS B C 1
ATOM 3545 O O . CYS B 1 44 ? -9.227 3.801 -2.242 1 95.81 44 CYS B O 1
ATOM 3547 N N . GLY B 1 45 ? -11.094 4.027 -3.48 1 95.5 45 GLY B N 1
ATOM 3548 C CA . GLY B 1 45 ? -11.469 5.254 -2.795 1 95.5 45 GLY B CA 1
ATOM 3549 C C . GLY B 1 45 ? -11.727 5.055 -1.312 1 95.5 45 GLY B C 1
ATOM 3550 O O . GLY B 1 45 ? -11.273 5.852 -0.487 1 95.5 45 GLY B O 1
ATOM 3551 N N . TRP B 1 46 ? -12.445 4.008 -0.999 1 96.94 46 TRP B N 1
ATOM 3552 C CA . TRP B 1 46 ? -12.703 3.684 0.401 1 96.94 46 TRP B CA 1
ATOM 3553 C C . TRP B 1 46 ? -11.391 3.432 1.146 1 96.94 46 TRP B C 1
ATOM 3555 O O . TRP B 1 46 ? -11.227 3.881 2.283 1 96.94 46 TRP B O 1
ATOM 3565 N N . MET B 1 47 ? -10.492 2.684 0.534 1 98.06 47 MET B N 1
ATOM 3566 C CA . MET B 1 47 ? -9.211 2.355 1.153 1 98.06 47 MET B CA 1
ATOM 3567 C C . MET B 1 47 ? -8.352 3.604 1.32 1 98.06 47 MET B C 1
ATOM 3569 O O . MET B 1 47 ? -7.637 3.74 2.314 1 98.06 47 MET B O 1
ATOM 3573 N N . LEU B 1 48 ? -8.414 4.48 0.327 1 97.56 48 LEU B N 1
ATOM 3574 C CA . LEU B 1 48 ? -7.672 5.734 0.431 1 97.56 48 LEU B CA 1
ATOM 3575 C C . LEU B 1 48 ? -8.117 6.527 1.652 1 97.56 48 LEU B C 1
ATOM 3577 O O . LEU B 1 48 ? -7.285 7.043 2.402 1 97.56 48 LEU B O 1
ATOM 3581 N N . ASP B 1 49 ? -9.398 6.602 1.866 1 97.75 49 ASP B N 1
ATOM 3582 C CA . ASP B 1 49 ? -9.93 7.27 3.051 1 97.75 49 ASP B CA 1
ATOM 3583 C C . ASP B 1 49 ? -9.422 6.602 4.328 1 97.75 49 ASP B C 1
ATOM 3585 O O . ASP B 1 49 ? -9.062 7.281 5.289 1 97.75 49 ASP B O 1
ATOM 3589 N N . PHE B 1 50 ? -9.469 5.363 4.32 1 98 50 PHE B N 1
ATOM 3590 C CA . PHE B 1 50 ? -9.031 4.586 5.473 1 98 50 PHE B CA 1
ATOM 3591 C C . PHE B 1 50 ? -7.57 4.863 5.797 1 98 50 PHE B C 1
ATOM 3593 O O . PHE B 1 50 ? -7.219 5.082 6.957 1 98 50 PHE B O 1
ATOM 3600 N N . PHE B 1 51 ? -6.73 4.832 4.797 1 98.12 51 PHE B N 1
ATOM 3601 C CA . PHE B 1 51 ? -5.305 5.008 5.055 1 98.12 51 PHE B CA 1
ATOM 3602 C C . PHE B 1 51 ? -4.984 6.469 5.34 1 98.12 51 PHE B C 1
ATOM 3604 O O . PHE B 1 51 ? -4.023 6.77 6.051 1 98.12 51 PHE B O 1
ATOM 3611 N N . CYS B 1 52 ? -5.75 7.398 4.762 1 98.06 52 CYS B N 1
ATOM 3612 C CA . CYS B 1 52 ? -5.602 8.789 5.176 1 98.06 52 CYS B CA 1
ATOM 3613 C C . CYS B 1 52 ? -5.91 8.953 6.66 1 98.06 52 CYS B C 1
ATOM 3615 O O . CYS B 1 52 ? -5.211 9.68 7.367 1 98.06 52 CYS B O 1
ATOM 3617 N N . LEU B 1 53 ? -6.93 8.281 7.098 1 97.69 53 LEU B N 1
ATOM 3618 C CA . LEU B 1 53 ? -7.293 8.273 8.508 1 97.69 53 LEU B CA 1
ATOM 3619 C C . LEU B 1 53 ? -6.133 7.773 9.367 1 97.69 53 LEU B C 1
ATOM 3621 O O . LEU B 1 53 ? -5.754 8.422 10.344 1 97.69 53 LEU B O 1
ATOM 3625 N N . ASN B 1 54 ? -5.59 6.676 9.031 1 97.62 54 ASN B N 1
ATOM 3626 C CA . ASN B 1 54 ? -4.48 6.094 9.773 1 97.62 54 ASN B CA 1
ATOM 3627 C C . ASN B 1 54 ? -3.238 6.977 9.711 1 97.62 54 ASN B C 1
ATOM 3629 O O . ASN B 1 54 ? -2.465 7.039 10.664 1 97.62 54 ASN B O 1
ATOM 3633 N N . LEU B 1 55 ? -3.053 7.574 8.539 1 98.06 55 LEU B N 1
ATOM 3634 C CA . LEU B 1 55 ? -1.935 8.5 8.367 1 98.06 55 LEU B CA 1
ATOM 3635 C C . LEU B 1 55 ? -2.047 9.672 9.328 1 98.06 55 LEU B C 1
ATOM 3637 O O . LEU B 1 55 ? -1.066 10.047 9.977 1 98.06 55 LEU B O 1
ATOM 3641 N N . CYS B 1 56 ? -3.229 10.25 9.43 1 98.19 56 CYS B N 1
ATOM 3642 C CA . CYS B 1 56 ? -3.48 11.344 10.359 1 98.19 56 CYS B CA 1
ATOM 3643 C C . CYS B 1 56 ? -3.238 10.906 11.797 1 98.19 56 CYS B C 1
ATOM 3645 O O . CYS B 1 56 ? -2.621 11.633 12.578 1 98.19 56 CYS B O 1
ATOM 3647 N N . GLN B 1 57 ? -3.674 9.742 12.125 1 97.25 57 GLN B N 1
ATOM 3648 C CA . GLN B 1 57 ? -3.461 9.234 13.477 1 97.25 57 GLN B CA 1
ATOM 3649 C C . GLN B 1 57 ? -1.973 9.078 13.773 1 97.25 57 GLN B C 1
ATOM 3651 O O . GLN B 1 57 ? -1.502 9.469 14.844 1 97.25 57 GLN B O 1
ATOM 3656 N N . ALA B 1 58 ? -1.288 8.43 12.875 1 97.75 58 ALA B N 1
ATOM 3657 C CA . ALA B 1 58 ? 0.15 8.25 13.055 1 97.75 58 ALA B CA 1
ATOM 3658 C C . ALA B 1 58 ? 0.856 9.594 13.227 1 97.75 58 ALA B C 1
ATOM 3660 O O . ALA B 1 58 ? 1.794 9.711 14.016 1 97.75 58 ALA B O 1
ATOM 3661 N N . PHE B 1 59 ? 0.427 10.586 12.445 1 98.06 59 PHE B N 1
ATOM 3662 C CA . PHE B 1 59 ? 0.995 11.93 12.547 1 98.06 59 PHE B CA 1
ATOM 3663 C C . PHE B 1 59 ? 0.775 12.492 13.945 1 98.06 59 PHE B C 1
ATOM 3665 O O . PHE B 1 59 ? 1.701 13.039 14.555 1 98.06 59 PHE B O 1
ATOM 3672 N N . CYS B 1 60 ? -0.395 12.367 14.422 1 97.12 60 CYS B N 1
ATOM 3673 C CA . CYS B 1 60 ? -0.75 12.898 15.734 1 97.12 60 CYS B CA 1
ATOM 3674 C C . CYS B 1 60 ? 0.011 12.18 16.844 1 97.12 60 CYS B C 1
ATOM 3676 O O . CYS B 1 60 ? 0.33 12.773 17.875 1 97.12 60 CYS B O 1
ATOM 3678 N N . GLU B 1 61 ? 0.359 10.938 16.609 1 96.12 61 GLU B N 1
ATOM 3679 C CA . GLU B 1 61 ? 1.042 10.125 17.625 1 96.12 61 GLU B CA 1
ATOM 3680 C C . GLU B 1 61 ? 2.557 10.203 17.453 1 96.12 61 GLU B C 1
ATOM 3682 O O . GLU B 1 61 ? 3.303 9.578 18.203 1 96.12 61 GLU B O 1
ATOM 3687 N N . ASP B 1 62 ? 3.004 10.922 16.547 1 96.44 62 ASP B N 1
ATOM 3688 C CA . ASP B 1 62 ? 4.426 11.039 16.234 1 96.44 62 ASP B CA 1
ATOM 3689 C C . ASP B 1 62 ? 5.043 9.68 15.945 1 96.44 62 ASP B C 1
ATOM 3691 O O . ASP B 1 62 ? 6.168 9.398 16.375 1 96.44 62 ASP B O 1
ATOM 3695 N N . ASP B 1 63 ? 4.25 8.773 15.406 1 96 63 ASP B N 1
ATOM 3696 C CA . ASP B 1 63 ? 4.742 7.473 14.969 1 96 63 ASP B CA 1
ATOM 3697 C C . ASP B 1 63 ? 5.199 7.52 13.516 1 96 63 ASP B C 1
ATOM 3699 O O . ASP B 1 63 ? 4.43 7.203 12.602 1 96 63 ASP B O 1
ATOM 3703 N N . ILE B 1 64 ? 6.422 7.762 13.32 1 96.31 64 ILE B N 1
ATOM 3704 C CA . ILE B 1 64 ? 6.977 8.047 12 1 96.31 64 ILE B CA 1
ATOM 3705 C C . ILE B 1 64 ? 6.938 6.781 11.141 1 96.31 64 ILE B C 1
ATOM 3707 O O . ILE B 1 64 ? 6.656 6.848 9.945 1 96.31 64 ILE B O 1
ATOM 3711 N N . GLU B 1 65 ? 7.238 5.625 11.711 1 94.56 65 GLU B N 1
ATOM 3712 C CA . GLU B 1 65 ? 7.246 4.379 10.945 1 94.56 65 GLU B CA 1
ATOM 3713 C C . GLU B 1 65 ? 5.852 4.055 10.414 1 94.56 65 GLU B C 1
ATOM 3715 O O . GLU B 1 65 ? 5.691 3.732 9.234 1 94.56 65 GLU B O 1
ATOM 3720 N N . GLU B 1 66 ? 4.902 4.137 11.312 1 95.75 66 GLU B N 1
ATOM 3721 C CA . GLU B 1 66 ? 3.521 3.9 10.898 1 95.75 66 GLU B CA 1
ATOM 3722 C C . GLU B 1 66 ? 3.068 4.938 9.875 1 95.75 66 GLU B C 1
ATOM 3724 O O . GLU B 1 66 ? 2.318 4.613 8.945 1 95.75 66 GLU B O 1
ATOM 3729 N N . PHE B 1 67 ? 3.516 6.18 10.086 1 97.62 67 PHE B N 1
ATOM 3730 C CA . PHE B 1 67 ? 3.193 7.242 9.141 1 97.62 67 PHE B CA 1
ATOM 3731 C C . PHE B 1 67 ? 3.713 6.91 7.75 1 97.62 67 PHE B C 1
ATOM 3733 O O . PHE B 1 67 ? 2.979 7.016 6.766 1 97.62 67 PHE B O 1
ATOM 3740 N N . LYS B 1 68 ? 4.961 6.512 7.695 1 96.75 68 LYS B N 1
ATOM 3741 C CA . LYS B 1 68 ? 5.594 6.18 6.422 1 96.75 68 LYS B CA 1
ATOM 3742 C C . LYS B 1 68 ? 4.902 4.992 5.758 1 96.75 68 LYS B C 1
ATOM 3744 O O . LYS B 1 68 ? 4.715 4.98 4.539 1 96.75 68 LYS B O 1
ATOM 3749 N N . ARG B 1 69 ? 4.559 4.035 6.5 1 95.81 69 ARG B N 1
ATOM 3750 C CA . ARG B 1 69 ? 3.877 2.861 5.965 1 95.81 69 ARG B CA 1
ATOM 3751 C C . ARG B 1 69 ? 2.543 3.244 5.336 1 95.81 69 ARG B C 1
ATOM 3753 O O . ARG B 1 69 ? 2.242 2.842 4.211 1 95.81 69 ARG B O 1
ATOM 3760 N N . ASN B 1 70 ? 1.776 4.012 6.086 1 97.62 70 ASN B N 1
ATOM 3761 C CA . ASN B 1 70 ? 0.48 4.445 5.574 1 97.62 70 ASN B CA 1
ATOM 3762 C C . ASN B 1 70 ? 0.633 5.355 4.359 1 97.62 70 ASN B C 1
ATOM 3764 O O . ASN B 1 70 ? -0.173 5.297 3.43 1 97.62 70 ASN B O 1
ATOM 3768 N N . ARG B 1 71 ? 1.622 6.203 4.41 1 97.62 71 ARG B N 1
ATOM 3769 C CA . ARG B 1 71 ? 1.911 7.066 3.268 1 97.62 71 ARG B CA 1
ATOM 3770 C C . ARG B 1 71 ? 2.193 6.242 2.016 1 97.62 71 ARG B C 1
ATOM 3772 O O . ARG B 1 71 ? 1.658 6.527 0.943 1 97.62 71 ARG B O 1
ATOM 3779 N N . ASN B 1 72 ? 3.051 5.25 2.186 1 96 72 ASN B N 1
ATOM 3780 C CA . ASN B 1 72 ? 3.424 4.41 1.051 1 96 72 ASN B CA 1
ATOM 3781 C C . ASN B 1 72 ? 2.215 3.686 0.469 1 96 72 ASN B C 1
ATOM 3783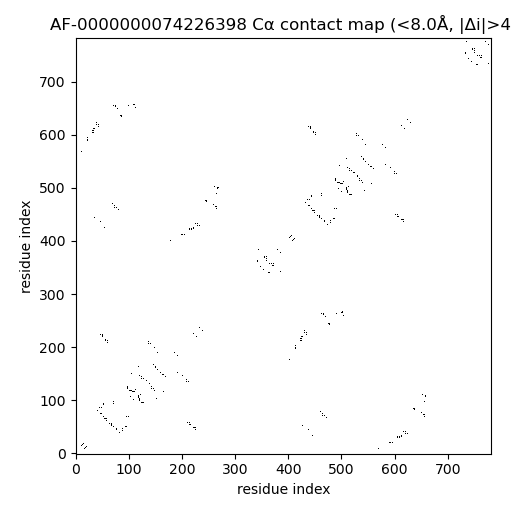 O O . ASN B 1 72 ? 2.078 3.574 -0.75 1 96 72 ASN B O 1
ATOM 3787 N N . ILE B 1 73 ? 1.386 3.156 1.306 1 97.44 73 ILE B N 1
ATOM 3788 C CA . ILE B 1 73 ? 0.191 2.453 0.85 1 97.44 73 ILE B CA 1
ATOM 3789 C C . ILE B 1 73 ? -0.729 3.426 0.114 1 97.44 73 ILE B C 1
ATOM 3791 O O . ILE B 1 73 ? -1.181 3.141 -0.998 1 97.44 73 ILE B O 1
ATOM 3795 N N . ALA B 1 74 ? -0.978 4.551 0.736 1 97.5 74 ALA B N 1
ATOM 3796 C CA . ALA B 1 74 ? -1.833 5.559 0.115 1 97.5 74 ALA B CA 1
ATOM 3797 C C . ALA B 1 74 ? -1.302 5.957 -1.259 1 97.5 74 ALA B C 1
ATOM 3799 O O . ALA B 1 74 ? -2.068 6.082 -2.217 1 97.5 74 ALA B O 1
ATOM 3800 N N . GLU B 1 75 ? -0.037 6.176 -1.323 1 96.19 75 GLU B N 1
ATOM 3801 C CA . GLU B 1 75 ? 0.575 6.578 -2.586 1 96.19 75 GLU B CA 1
ATOM 3802 C C . GLU B 1 75 ? 0.343 5.527 -3.67 1 96.19 75 GLU B C 1
ATOM 3804 O O . GLU B 1 75 ? 0.018 5.867 -4.809 1 96.19 75 GLU B O 1
ATOM 3809 N N . ALA B 1 76 ? 0.57 4.293 -3.324 1 94.88 76 ALA B N 1
ATOM 3810 C CA . ALA B 1 76 ? 0.369 3.219 -4.289 1 94.88 76 ALA B CA 1
ATOM 3811 C C . ALA B 1 76 ? -1.085 3.158 -4.75 1 94.88 76 ALA B C 1
ATOM 3813 O O . ALA B 1 76 ? -1.362 2.883 -5.922 1 94.88 76 ALA B O 1
ATOM 3814 N N . ILE B 1 77 ? -1.998 3.334 -3.865 1 96.81 77 ILE B N 1
ATOM 3815 C CA . ILE B 1 77 ? -3.418 3.344 -4.203 1 96.81 77 ILE B CA 1
ATOM 3816 C C . ILE B 1 77 ? -3.709 4.492 -5.168 1 96.81 77 ILE B C 1
ATOM 3818 O O . ILE B 1 77 ? -4.41 4.309 -6.164 1 96.81 77 ILE B O 1
ATOM 3822 N N . ILE B 1 78 ? -3.189 5.652 -4.859 1 95.25 78 ILE B N 1
ATOM 3823 C CA . ILE B 1 78 ? -3.402 6.844 -5.668 1 95.25 78 ILE B CA 1
ATOM 3824 C C . ILE B 1 78 ? -2.922 6.594 -7.098 1 95.25 78 ILE B C 1
ATOM 3826 O O . ILE B 1 78 ? -3.605 6.953 -8.062 1 95.25 78 ILE B O 1
ATOM 3830 N N . HIS B 1 79 ? -1.794 5.945 -7.234 1 92 79 HIS B N 1
ATOM 3831 C CA . HIS B 1 79 ? -1.218 5.676 -8.547 1 92 79 HIS B CA 1
ATOM 3832 C C . HIS B 1 79 ? -2.09 4.711 -9.344 1 92 79 HIS B C 1
ATOM 3834 O O . HIS B 1 79 ? -1.985 4.641 -10.57 1 92 79 HIS B O 1
ATOM 3840 N N . GLY B 1 80 ? -2.918 3.969 -8.672 1 88.94 80 GLY B N 1
ATOM 3841 C CA . GLY B 1 80 ? -3.781 3.016 -9.352 1 88.94 80 GLY B CA 1
ATOM 3842 C C . GLY B 1 80 ? -5.125 3.602 -9.734 1 88.94 80 GLY B C 1
ATOM 3843 O O . GLY B 1 80 ? -5.898 2.971 -10.461 1 88.94 80 GLY B O 1
ATOM 3844 N N . LEU B 1 81 ? -5.391 4.781 -9.266 1 88.94 81 LEU B N 1
ATOM 3845 C CA . LEU B 1 81 ? -6.66 5.43 -9.578 1 88.94 81 LEU B CA 1
ATOM 3846 C C . LEU B 1 81 ? -6.613 6.074 -10.961 1 88.94 81 LEU B C 1
ATOM 3848 O O . LEU B 1 81 ? -5.738 6.902 -11.234 1 88.94 81 LEU B O 1
ATOM 3852 N N . SER B 1 82 ? -7.492 5.688 -11.844 1 83.69 82 SER B N 1
ATOM 3853 C CA . SER B 1 82 ? -7.516 6.223 -13.203 1 83.69 82 SER B CA 1
ATOM 3854 C C . SER B 1 82 ? -8.242 7.562 -13.258 1 83.69 82 SER B C 1
ATOM 3856 O O . SER B 1 82 ? -7.914 8.414 -14.086 1 83.69 82 SER B O 1
ATOM 3858 N N . ARG B 1 83 ? -9.188 7.762 -12.492 1 85.56 83 ARG B N 1
ATOM 3859 C CA . ARG B 1 83 ? -9.953 9 -12.391 1 85.56 83 ARG B CA 1
ATOM 3860 C C . ARG B 1 83 ? -10.078 9.445 -10.938 1 85.56 83 ARG B C 1
ATOM 3862 O O . ARG B 1 83 ? -10.156 8.609 -10.031 1 85.56 83 ARG B O 1
ATOM 3869 N N . LEU B 1 84 ? -10.07 10.758 -10.773 1 89.44 84 LEU B N 1
ATOM 3870 C CA . LEU B 1 84 ? -10.133 11.289 -9.422 1 89.44 84 LEU B CA 1
ATOM 3871 C C . LEU B 1 84 ? -11.406 12.109 -9.219 1 89.44 84 LEU B C 1
ATOM 3873 O O . LEU B 1 84 ? -11.805 12.867 -10.109 1 89.44 84 LEU B O 1
ATOM 3877 N N . THR B 1 85 ? -12.109 11.891 -8.172 1 89.12 85 THR B N 1
ATOM 3878 C CA . THR B 1 85 ? -13.195 12.758 -7.73 1 89.12 85 THR B CA 1
ATOM 3879 C C . THR B 1 85 ? -12.648 13.922 -6.902 1 89.12 85 THR B C 1
ATOM 3881 O O . THR B 1 85 ? -11.477 13.922 -6.52 1 89.12 85 THR B O 1
ATOM 3884 N N . ALA B 1 86 ? -13.469 14.914 -6.688 1 89.62 86 ALA B N 1
ATOM 3885 C CA . ALA B 1 86 ? -13.086 16.031 -5.832 1 89.62 86 ALA B CA 1
ATOM 3886 C C . ALA B 1 86 ? -12.727 15.555 -4.426 1 89.62 86 ALA B C 1
ATOM 3888 O O . ALA B 1 86 ? -11.812 16.078 -3.801 1 89.62 86 ALA B O 1
ATOM 3889 N N . HIS B 1 87 ? -13.445 14.586 -3.99 1 92.19 87 HIS B N 1
ATOM 3890 C CA . HIS B 1 87 ? -13.172 14.023 -2.67 1 92.19 87 HIS B CA 1
ATOM 3891 C C . HIS B 1 87 ? -11.812 13.344 -2.627 1 92.19 87 HIS B C 1
ATOM 3893 O O . HIS B 1 87 ? -11.055 13.508 -1.665 1 92.19 87 HIS B O 1
ATOM 3899 N N . HIS B 1 88 ? -11.539 12.562 -3.68 1 93.19 88 HIS B N 1
ATOM 3900 C CA . HIS B 1 88 ? -10.211 11.961 -3.785 1 93.19 88 HIS B CA 1
ATOM 3901 C C . HIS B 1 88 ? -9.117 13.016 -3.717 1 93.19 88 HIS B C 1
ATOM 3903 O O . HIS B 1 88 ? -8.148 12.859 -2.969 1 93.19 88 HIS B O 1
ATOM 3909 N N . LEU B 1 89 ? -9.305 14.031 -4.508 1 93.12 89 LEU B N 1
ATOM 3910 C CA . LEU B 1 89 ? -8.289 15.07 -4.625 1 93.12 89 LEU B CA 1
ATOM 3911 C C . LEU B 1 89 ? -8.039 15.734 -3.275 1 93.12 89 LEU B C 1
ATOM 3913 O O . LEU B 1 89 ? -6.887 15.953 -2.887 1 93.12 89 LEU B O 1
ATOM 3917 N N . ARG B 1 90 ? -9.031 16.047 -2.582 1 94.31 90 ARG B N 1
ATOM 3918 C CA . ARG B 1 90 ? -8.891 16.656 -1.264 1 94.31 90 ARG B CA 1
ATOM 3919 C C . ARG B 1 90 ? -8.125 15.734 -0.316 1 94.31 90 ARG B C 1
ATOM 3921 O O . ARG B 1 90 ? -7.25 16.188 0.425 1 94.31 90 ARG B O 1
ATOM 3928 N N . THR B 1 91 ? -8.492 14.438 -0.321 1 96.75 91 THR B N 1
ATOM 3929 C CA . THR B 1 91 ? -7.809 13.461 0.515 1 96.75 91 THR B CA 1
ATOM 3930 C C . THR B 1 91 ? -6.328 13.383 0.151 1 96.75 91 THR B C 1
ATOM 3932 O O . THR B 1 91 ? -5.469 13.305 1.033 1 96.75 91 THR B O 1
ATOM 3935 N N . ILE B 1 92 ? -6.082 13.445 -1.107 1 97.06 92 ILE B N 1
ATOM 3936 C CA . ILE B 1 92 ? -4.711 13.398 -1.601 1 97.06 92 ILE B CA 1
ATOM 3937 C C . ILE B 1 92 ? -3.939 14.617 -1.109 1 97.06 92 ILE B C 1
ATOM 3939 O O . ILE B 1 92 ? -2.814 14.5 -0.62 1 97.06 92 ILE B O 1
ATOM 3943 N N . TYR B 1 93 ? -4.539 15.742 -1.177 1 97 93 TYR B N 1
ATOM 3944 C CA . TYR B 1 93 ? -3.893 16.969 -0.729 1 97 93 TYR B CA 1
ATOM 3945 C C . TYR B 1 93 ? -3.564 16.906 0.757 1 97 93 TYR B C 1
ATOM 3947 O O . TYR B 1 93 ? -2.496 17.359 1.184 1 97 93 TYR B O 1
ATOM 3955 N N . VAL B 1 94 ? -4.484 16.375 1.515 1 98.12 94 VAL B N 1
ATOM 3956 C CA . VAL B 1 94 ? -4.238 16.25 2.947 1 98.12 94 VAL B CA 1
ATOM 3957 C C . VAL B 1 94 ? -3.014 15.367 3.188 1 98.12 94 VAL B C 1
ATOM 3959 O O . VAL B 1 94 ? -2.139 15.719 3.982 1 98.12 94 VAL B O 1
ATOM 3962 N N . CYS B 1 95 ? -2.982 14.219 2.5 1 98.19 95 CYS B N 1
ATOM 3963 C CA . CYS B 1 95 ? -1.845 13.312 2.635 1 98.19 95 CYS B CA 1
ATOM 3964 C C . CYS B 1 95 ? -0.552 14 2.209 1 98.19 95 CYS B C 1
ATOM 3966 O O . CYS B 1 95 ? 0.469 13.891 2.891 1 98.19 95 CYS B O 1
ATOM 3968 N N . GLN B 1 96 ? -0.566 14.734 1.113 1 97.75 96 GLN B N 1
ATOM 3969 C CA . GLN B 1 96 ? 0.604 15.461 0.637 1 97.75 96 GLN B CA 1
ATOM 3970 C C . GLN B 1 96 ? 1.064 16.5 1.664 1 97.75 96 GLN B C 1
ATOM 3972 O O . GLN B 1 96 ? 2.26 16.609 1.947 1 97.75 96 GLN B O 1
ATOM 3977 N N . PHE B 1 97 ? 0.117 17.203 2.166 1 98.19 97 PHE B N 1
ATOM 3978 C CA . PHE B 1 97 ? 0.406 18.25 3.135 1 98.19 97 PHE B CA 1
ATOM 3979 C C . PHE B 1 97 ? 1.146 17.688 4.34 1 98.19 97 PHE B C 1
ATOM 3981 O O . PHE B 1 97 ? 2.215 18.188 4.707 1 98.19 97 PHE B O 1
ATOM 3988 N N . LEU B 1 98 ? 0.624 16.656 4.891 1 98.62 98 LEU B N 1
ATOM 3989 C CA . LEU B 1 98 ? 1.212 16.094 6.098 1 98.62 98 LEU B CA 1
ATOM 3990 C C . LEU B 1 98 ? 2.57 15.469 5.797 1 98.62 98 LEU B C 1
ATOM 3992 O O . LEU B 1 98 ? 3.479 15.516 6.629 1 98.62 98 LEU B O 1
ATOM 3996 N N . THR B 1 99 ? 2.701 14.828 4.637 1 98.06 99 THR B N 1
ATOM 3997 C CA . THR B 1 99 ? 3.979 14.242 4.25 1 98.06 99 THR B CA 1
ATOM 3998 C C . THR B 1 99 ? 5.062 15.312 4.16 1 98.06 99 THR B C 1
ATOM 4000 O O . THR B 1 99 ? 6.195 15.094 4.59 1 98.06 99 THR B O 1
ATOM 4003 N N . ARG B 1 100 ? 4.746 16.438 3.639 1 97.44 100 ARG B N 1
ATOM 4004 C CA . ARG B 1 100 ? 5.695 17.547 3.531 1 97.44 100 ARG B CA 1
ATOM 4005 C C . ARG B 1 100 ? 6.031 18.109 4.906 1 97.44 100 ARG B C 1
ATOM 4007 O O . ARG B 1 100 ? 7.176 18.5 5.16 1 97.44 100 ARG B O 1
ATOM 4014 N N . ILE B 1 101 ? 5.051 18.156 5.77 1 98.38 101 ILE B N 1
ATOM 4015 C CA . ILE B 1 101 ? 5.266 18.672 7.121 1 98.38 101 ILE B CA 1
ATOM 4016 C C . ILE B 1 101 ? 6.242 17.766 7.867 1 98.38 101 ILE B C 1
ATOM 4018 O O . ILE B 1 101 ? 7.129 18.25 8.57 1 98.38 101 ILE B O 1
ATOM 4022 N N . VAL B 1 102 ? 6.086 16.453 7.742 1 97.81 102 VAL B N 1
ATOM 4023 C CA . VAL B 1 102 ? 6.938 15.492 8.438 1 97.81 102 VAL B CA 1
ATOM 4024 C C . VAL B 1 102 ? 8.391 15.688 8.016 1 97.81 102 VAL B C 1
ATOM 4026 O O . VAL B 1 102 ? 9.305 15.523 8.82 1 97.81 102 VAL B O 1
ATOM 4029 N N . GLU B 1 103 ? 8.57 16.125 6.801 1 96.56 103 GLU B N 1
ATOM 4030 C CA . GLU B 1 103 ? 9.914 16.344 6.289 1 96.56 103 GLU B CA 1
ATOM 4031 C C . GLU B 1 103 ? 10.289 17.828 6.363 1 96.56 103 GLU B C 1
ATOM 4033 O O . GLU B 1 103 ? 11.211 18.281 5.672 1 96.56 103 GLU B O 1
ATOM 4038 N N . GLY B 1 104 ? 9.648 18.609 7.094 1 97.38 104 GLY B N 1
ATOM 4039 C CA . GLY B 1 104 ? 9.75 20.062 7.07 1 97.38 104 GLY B CA 1
ATOM 4040 C C . GLY B 1 104 ? 11.141 20.562 7.41 1 97.38 104 GLY B C 1
ATOM 4041 O O . GLY B 1 104 ? 11.555 21.625 6.934 1 97.38 104 GLY B O 1
ATOM 4042 N N . LYS B 1 105 ? 11.844 19.859 8.164 1 96.56 105 LYS B N 1
ATOM 4043 C CA . LYS B 1 105 ? 13.164 20.312 8.602 1 96.56 105 LYS B CA 1
ATOM 4044 C C . LYS B 1 105 ? 14.258 19.781 7.684 1 96.56 105 LYS B C 1
ATOM 4046 O O . LYS B 1 105 ? 15.43 20.141 7.82 1 96.56 105 LYS B O 1
ATOM 4051 N N . THR B 1 106 ? 13.938 18.875 6.777 1 95.81 106 THR B N 1
ATOM 4052 C CA . THR B 1 106 ? 14.891 18.312 5.82 1 95.81 106 THR B CA 1
ATOM 4053 C C . THR B 1 106 ? 14.914 19.156 4.539 1 95.81 106 THR B C 1
ATOM 4055 O O . THR B 1 106 ? 14.258 18.812 3.557 1 95.81 106 THR B O 1
ATOM 4058 N N . LEU B 1 107 ? 15.789 20.109 4.484 1 93.31 107 LEU B N 1
ATOM 4059 C CA . LEU B 1 107 ? 15.805 21.078 3.402 1 93.31 107 LEU B CA 1
ATOM 4060 C C . LEU B 1 107 ? 16.109 20.406 2.066 1 93.31 107 LEU B C 1
ATOM 4062 O O . LEU B 1 107 ? 15.68 20.891 1.016 1 93.31 107 LEU B O 1
ATOM 4066 N N . ASP B 1 108 ? 16.766 19.25 2.107 1 90.75 108 ASP B N 1
ATOM 4067 C CA . ASP B 1 108 ? 17.172 18.609 0.869 1 90.75 108 ASP B CA 1
ATOM 4068 C C . ASP B 1 108 ? 16.078 17.688 0.34 1 90.75 108 ASP B C 1
ATOM 4070 O O . ASP B 1 108 ? 16.203 17.125 -0.752 1 90.75 108 ASP B O 1
ATOM 4074 N N . ALA B 1 109 ? 15 17.547 1.056 1 93.31 109 ALA B N 1
ATOM 4075 C CA . ALA B 1 109 ? 13.891 16.734 0.573 1 93.31 109 ALA B CA 1
ATOM 4076 C C . ALA B 1 109 ? 13.148 17.438 -0.563 1 93.31 109 ALA B C 1
ATOM 4078 O O . ALA B 1 109 ? 12.789 18.609 -0.444 1 93.31 109 ALA B O 1
ATOM 4079 N N . GLN B 1 110 ? 12.938 16.734 -1.678 1 91.44 110 GLN B N 1
ATOM 4080 C CA . GLN B 1 110 ? 12.328 17.344 -2.855 1 91.44 110 GLN B CA 1
ATOM 4081 C C . GLN B 1 110 ? 10.984 16.688 -3.178 1 91.44 110 GLN B C 1
ATOM 4083 O O . GLN B 1 110 ? 10.914 15.484 -3.377 1 91.44 110 GLN B O 1
ATOM 4088 N N . PHE B 1 111 ? 9.969 17.5 -3.256 1 92.94 111 PHE B N 1
ATOM 4089 C CA . PHE B 1 111 ? 8.625 17 -3.541 1 92.94 111 PHE B CA 1
ATOM 4090 C C . PHE B 1 111 ? 8.102 17.562 -4.855 1 92.94 111 PHE B C 1
ATOM 4092 O O . PHE B 1 111 ? 7.184 17.016 -5.457 1 92.94 111 PHE B O 1
ATOM 4099 N N . GLU B 1 112 ? 8.734 18.688 -5.246 1 90.38 112 GLU B N 1
ATOM 4100 C CA . GLU B 1 112 ? 8.297 19.391 -6.449 1 90.38 112 GLU B CA 1
ATOM 4101 C C . GLU B 1 112 ? 9.336 19.297 -7.559 1 90.38 112 GLU B C 1
ATOM 4103 O O . GLU B 1 112 ? 10.492 18.953 -7.305 1 90.38 112 GLU B O 1
ATOM 4108 N N . SER B 1 113 ? 8.82 19.578 -8.781 1 85.81 113 SER B N 1
ATOM 4109 C CA . SER B 1 113 ? 9.758 19.609 -9.906 1 85.81 113 SER B CA 1
ATOM 4110 C C . SER B 1 113 ? 10.789 20.719 -9.734 1 85.81 113 SER B C 1
ATOM 4112 O O . SER B 1 113 ? 11.938 20.578 -10.141 1 85.81 113 SER B O 1
ATOM 4114 N N . ASP B 1 114 ? 10.375 21.844 -9.195 1 88.44 114 ASP B N 1
ATOM 4115 C CA . ASP B 1 114 ? 11.305 22.906 -8.844 1 88.44 114 ASP B CA 1
ATOM 4116 C C . ASP B 1 114 ? 12.148 22.516 -7.629 1 88.44 114 ASP B C 1
ATOM 4118 O O . ASP B 1 114 ? 11.656 22.531 -6.496 1 88.44 114 ASP B O 1
ATOM 4122 N N . ALA B 1 115 ? 13.375 22.219 -7.801 1 88.25 115 ALA B N 1
ATOM 4123 C CA . ALA B 1 115 ? 14.266 21.688 -6.773 1 88.25 115 ALA B CA 1
ATOM 4124 C C . ALA B 1 115 ? 14.578 22.75 -5.719 1 88.25 115 ALA B C 1
ATOM 4126 O O . ALA B 1 115 ? 15.078 22.422 -4.641 1 88.25 115 ALA B O 1
ATOM 4127 N N . ARG B 1 116 ? 14.312 24.062 -5.949 1 92 116 ARG B N 1
ATOM 4128 C CA . ARG B 1 116 ? 14.602 25.125 -5 1 92 116 ARG B CA 1
ATOM 4129 C C . ARG B 1 116 ? 13.602 25.125 -3.852 1 92 116 ARG B C 1
ATOM 4131 O O . ARG B 1 116 ? 13.859 25.703 -2.791 1 92 116 ARG B O 1
ATOM 4138 N N . LEU B 1 117 ? 12.5 24.5 -4.105 1 95.25 117 LEU B N 1
ATOM 4139 C CA . LEU B 1 117 ? 11.414 24.562 -3.133 1 95.25 117 LEU B CA 1
ATOM 4140 C C . LEU B 1 117 ? 11.703 23.656 -1.938 1 95.25 117 LEU B C 1
ATOM 4142 O O . LEU B 1 117 ? 12.047 22.484 -2.109 1 95.25 117 LEU B O 1
ATOM 4146 N N . THR B 1 118 ? 11.609 24.281 -0.77 1 96.81 118 THR B N 1
ATOM 4147 C CA . THR B 1 118 ? 11.766 23.5 0.46 1 96.81 118 THR B CA 1
ATOM 4148 C C . THR B 1 118 ? 10.492 22.734 0.775 1 96.81 118 THR B C 1
ATOM 4150 O O . THR B 1 118 ? 9.43 23.016 0.22 1 96.81 118 THR B O 1
ATOM 4153 N N . PRO B 1 119 ? 10.578 21.719 1.642 1 97.06 119 PRO B N 1
ATOM 4154 C CA . PRO B 1 119 ? 9.383 20.938 2 1 97.06 119 PRO B CA 1
ATOM 4155 C C . PRO B 1 119 ? 8.273 21.812 2.578 1 97.06 119 PRO B C 1
ATOM 4157 O O . PRO B 1 119 ? 7.098 21.609 2.25 1 97.06 119 PRO B O 1
ATOM 4160 N N . LEU B 1 120 ? 8.602 22.781 3.373 1 98.31 120 LEU B N 1
ATOM 4161 C CA . LEU B 1 120 ? 7.574 23.625 3.982 1 98.31 120 LEU B CA 1
ATOM 4162 C C . LEU B 1 120 ? 6.957 24.562 2.951 1 98.31 120 LEU B C 1
ATOM 4164 O O . LEU B 1 120 ? 5.777 24.906 3.043 1 98.31 120 LEU B O 1
ATOM 4168 N N . GLU B 1 121 ? 7.766 25.031 1.98 1 97.69 121 GLU B N 1
ATOM 4169 C CA . GLU B 1 121 ? 7.188 25.781 0.874 1 97.69 121 GLU B CA 1
ATOM 4170 C C . GLU B 1 121 ? 6.176 24.938 0.1 1 97.69 121 GLU B C 1
ATOM 4172 O O . GLU B 1 121 ? 5.102 25.438 -0.265 1 97.69 121 GLU B O 1
ATOM 4177 N N . SER B 1 122 ? 6.586 23.719 -0.18 1 96.5 122 SER B N 1
ATOM 4178 C CA . SER B 1 122 ? 5.668 22.797 -0.842 1 96.5 122 SER B CA 1
ATOM 4179 C C . SER B 1 122 ? 4.406 22.578 -0.011 1 96.5 122 SER B C 1
ATOM 4181 O O . SER B 1 122 ? 3.303 22.531 -0.552 1 96.5 122 SER B O 1
ATOM 4183 N N . ALA B 1 123 ? 4.586 22.422 1.305 1 98 123 ALA B N 1
ATOM 4184 C CA . ALA B 1 123 ? 3.447 22.281 2.207 1 98 123 ALA B CA 1
ATOM 4185 C C . ALA B 1 123 ? 2.518 23.484 2.117 1 98 123 ALA B C 1
ATOM 4187 O O . ALA B 1 123 ? 1.294 23.328 2.096 1 98 123 ALA B O 1
ATOM 4188 N N . LEU B 1 124 ? 3.109 24.656 2.078 1 97.69 124 LEU B N 1
ATOM 4189 C CA . LEU B 1 124 ? 2.332 25.891 1.993 1 97.69 124 LEU B CA 1
ATOM 4190 C C . LEU B 1 124 ? 1.525 25.938 0.699 1 97.69 124 LEU B C 1
ATOM 4192 O O . LEU B 1 124 ? 0.367 26.359 0.699 1 97.69 124 LEU B O 1
ATOM 4196 N N . MET B 1 125 ? 2.133 25.484 -0.388 1 95.94 125 MET B N 1
ATOM 4197 C CA . MET B 1 125 ? 1.453 25.438 -1.679 1 95.94 125 MET B CA 1
ATOM 4198 C C . MET B 1 125 ? 0.231 24.531 -1.616 1 95.94 125 MET B C 1
ATOM 4200 O O . MET B 1 125 ? -0.844 24.891 -2.096 1 95.94 125 MET B O 1
ATOM 4204 N N . ILE B 1 126 ? 0.364 23.406 -1.033 1 96.94 126 ILE B N 1
ATOM 4205 C CA . ILE B 1 126 ? -0.735 22.453 -0.917 1 96.94 126 ILE B CA 1
ATOM 4206 C C . ILE B 1 126 ? -1.784 23 0.053 1 96.94 126 ILE B C 1
ATOM 4208 O O . ILE B 1 126 ? -2.986 22.859 -0.186 1 96.94 126 ILE B O 1
ATOM 4212 N N . TRP B 1 127 ? -1.295 23.578 1.156 1 97.44 127 TRP B N 1
ATOM 4213 C CA . TRP B 1 127 ? -2.195 24.125 2.164 1 97.44 127 TRP B CA 1
ATOM 4214 C C . TRP B 1 127 ? -3.145 25.141 1.546 1 97.44 127 TRP B C 1
ATOM 4216 O O . TRP B 1 127 ? -4.328 25.203 1.896 1 97.44 127 TRP B O 1
ATOM 4226 N N . ASN B 1 128 ? -2.668 25.875 0.693 1 95.38 128 ASN B N 1
ATOM 4227 C CA . ASN B 1 128 ? -3.471 26.906 0.046 1 95.38 128 ASN B CA 1
ATOM 4228 C C . ASN B 1 128 ? -4.59 26.312 -0.798 1 95.38 128 ASN B C 1
ATOM 4230 O O . ASN B 1 128 ? -5.586 26.969 -1.087 1 95.38 128 ASN B O 1
ATOM 4234 N N . LYS B 1 129 ? -4.422 25.094 -1.157 1 94.19 129 LYS B N 1
ATOM 4235 C CA . LYS B 1 129 ? -5.453 24.406 -1.938 1 94.19 129 LYS B CA 1
ATOM 4236 C C . LYS B 1 129 ? -6.551 23.859 -1.036 1 94.19 129 LYS B C 1
ATOM 4238 O O . LYS B 1 129 ? -7.684 23.656 -1.481 1 94.19 129 LYS B O 1
ATOM 4243 N N . ILE B 1 130 ? -6.25 23.656 0.214 1 94.94 130 ILE B N 1
ATOM 4244 C CA . ILE B 1 130 ? -7.223 22.938 1.033 1 94.94 130 ILE B CA 1
ATOM 4245 C C . ILE B 1 130 ? -7.727 23.844 2.152 1 94.94 130 ILE B C 1
ATOM 4247 O O . ILE B 1 130 ? -8.75 23.562 2.777 1 94.94 130 ILE B O 1
ATOM 4251 N N . ARG B 1 131 ? -7.062 24.922 2.459 1 94.94 131 ARG B N 1
ATOM 4252 C CA . ARG B 1 131 ? -7.43 25.766 3.592 1 94.94 131 ARG B CA 1
ATOM 4253 C C . ARG B 1 131 ? -8.781 26.438 3.363 1 94.94 131 ARG B C 1
ATOM 4255 O O . ARG B 1 131 ? -9.125 26.781 2.229 1 94.94 131 ARG B O 1
ATOM 4262 N N . LYS B 1 132 ? -9.531 26.469 4.367 1 92.81 132 LYS B N 1
ATOM 4263 C CA . LYS B 1 132 ? -10.805 27.188 4.367 1 92.81 132 LYS B CA 1
ATOM 4264 C C . LYS B 1 132 ? -10.609 28.641 4.785 1 92.81 132 LYS B C 1
ATOM 4266 O O . LYS B 1 132 ? -9.828 28.938 5.691 1 92.81 132 LYS B O 1
ATOM 4271 N N . GLU B 1 133 ? -11.445 29.469 4.152 1 85.5 133 GLU B N 1
ATOM 4272 C CA . GLU B 1 133 ? -11.359 30.891 4.473 1 85.5 133 GLU B CA 1
ATOM 4273 C C . GLU B 1 133 ? -12.109 31.203 5.758 1 85.5 133 GLU B C 1
ATOM 4275 O O . GLU B 1 133 ? -13.133 30.578 6.059 1 85.5 133 GLU B O 1
ATOM 4280 N N . LYS B 1 134 ? -11.578 32.031 6.617 1 82.12 134 LYS B N 1
ATOM 4281 C CA . LYS B 1 134 ? -12.203 32.594 7.812 1 82.12 134 LYS B CA 1
ATOM 4282 C C . LYS B 1 134 ? -12.195 31.594 8.961 1 82.12 134 LYS B C 1
ATOM 4284 O O . LYS B 1 134 ? -13.055 31.641 9.836 1 82.12 134 LYS B O 1
ATOM 4289 N N . GLU B 1 135 ? -11.461 30.531 8.75 1 87.75 135 GLU B N 1
ATOM 4290 C CA . GLU B 1 135 ? -11.227 29.641 9.875 1 87.75 135 GLU B CA 1
ATOM 4291 C C . GLU B 1 135 ? -9.93 30 10.609 1 87.75 135 GLU B C 1
ATOM 4293 O O . GLU B 1 135 ? -8.852 30 10.008 1 87.75 135 GLU B O 1
ATOM 4298 N N . ILE B 1 136 ? -10.047 30.25 11.859 1 87.38 136 ILE B N 1
ATOM 4299 C CA . ILE B 1 136 ? -8.938 30.766 12.656 1 87.38 136 ILE B CA 1
ATOM 4300 C C . ILE B 1 136 ? -7.766 29.781 12.602 1 87.38 136 ILE B C 1
ATOM 4302 O O . ILE B 1 136 ? -6.621 30.188 12.375 1 87.38 136 ILE B O 1
ATOM 4306 N N . LEU B 1 137 ? -8.086 28.484 12.828 1 91.75 137 LEU B N 1
ATOM 4307 C CA . LEU B 1 137 ? -7.031 27.484 12.82 1 91.75 137 LEU B CA 1
ATOM 4308 C C . LEU B 1 137 ? -6.309 27.469 11.477 1 91.75 137 LEU B C 1
ATOM 4310 O O . LEU B 1 137 ? -5.082 27.375 11.43 1 91.75 137 LEU B O 1
ATOM 4314 N N . HIS B 1 138 ? -7.023 27.578 10.383 1 94.44 138 HIS B N 1
ATOM 4315 C CA . HIS B 1 138 ? -6.453 27.531 9.039 1 94.44 138 HIS B CA 1
ATOM 4316 C C . HIS B 1 138 ? -5.551 28.734 8.781 1 94.44 138 HIS B C 1
ATOM 4318 O O . HIS B 1 138 ? -4.492 28.609 8.164 1 94.44 138 HIS B O 1
ATOM 4324 N N . ASP B 1 139 ? -5.945 29.828 9.289 1 90.44 139 ASP B N 1
ATOM 4325 C CA . ASP B 1 139 ? -5.117 31.016 9.164 1 90.44 139 ASP B CA 1
ATOM 4326 C C . ASP B 1 139 ? -3.832 30.891 9.977 1 90.44 139 ASP B C 1
ATOM 4328 O O . ASP B 1 139 ? -2.762 31.297 9.523 1 90.44 139 ASP B O 1
ATOM 4332 N N . GLN B 1 140 ? -4.043 30.375 11.164 1 91 140 GLN B N 1
ATOM 4333 C CA . GLN B 1 140 ? -2.879 30.172 12.016 1 91 140 GLN B CA 1
ATOM 4334 C C . GLN B 1 140 ? -1.848 29.281 11.336 1 91 140 GLN B C 1
ATOM 4336 O O . GLN B 1 140 ? -0.657 29.594 11.32 1 91 140 GLN B O 1
ATOM 4341 N N . ILE B 1 141 ? -2.326 28.203 10.789 1 95.38 141 ILE B N 1
ATOM 4342 C CA . ILE B 1 141 ? -1.427 27.266 10.125 1 95.38 141 ILE B CA 1
ATOM 4343 C C . ILE B 1 141 ? -0.765 27.953 8.93 1 95.38 141 ILE B C 1
ATOM 4345 O O . ILE B 1 141 ? 0.437 27.797 8.703 1 95.38 141 ILE B O 1
ATOM 4349 N N . HIS B 1 142 ? -1.499 28.719 8.242 1 94.44 142 HIS B N 1
ATOM 4350 C CA . HIS B 1 142 ? -0.972 29.438 7.082 1 94.44 142 HIS B CA 1
ATOM 4351 C C . HIS B 1 142 ? 0.187 30.344 7.477 1 94.44 142 HIS B C 1
ATOM 4353 O O . HIS B 1 142 ? 1.261 30.281 6.875 1 94.44 142 HIS B O 1
ATOM 4359 N N . TYR B 1 143 ? 0.018 31.141 8.492 1 91.5 143 TYR B N 1
ATOM 4360 C CA . TYR B 1 143 ? 1.03 32.094 8.938 1 91.5 143 TYR B CA 1
ATOM 4361 C C . TYR B 1 143 ? 2.25 31.359 9.492 1 91.5 143 TYR B C 1
ATOM 4363 O O . TYR B 1 143 ? 3.389 31.75 9.227 1 91.5 143 TYR B O 1
ATOM 4371 N N . LEU B 1 144 ? 1.944 30.359 10.211 1 94.62 144 LEU B N 1
ATOM 4372 C CA . LEU B 1 144 ? 3.043 29.594 10.805 1 94.62 144 LEU B CA 1
ATOM 4373 C C . LEU B 1 144 ? 3.895 28.938 9.734 1 94.62 144 LEU B C 1
ATOM 4375 O O . LEU B 1 144 ? 5.117 28.859 9.859 1 94.62 144 LEU B O 1
ATOM 4379 N N . LEU B 1 145 ? 3.229 28.469 8.719 1 96.88 145 LEU B N 1
ATOM 4380 C CA . LEU B 1 145 ? 3.961 27.875 7.613 1 96.88 145 LEU B CA 1
ATOM 4381 C C . LEU B 1 145 ? 4.863 28.891 6.938 1 96.88 145 LEU B C 1
ATOM 4383 O O . LEU B 1 145 ? 6.02 28.594 6.621 1 96.88 145 LEU B O 1
ATOM 4387 N N . GLU B 1 146 ? 4.355 30.078 6.723 1 95.12 146 GLU B N 1
ATOM 4388 C CA . GLU B 1 146 ? 5.148 31.141 6.121 1 95.12 146 GLU B CA 1
ATOM 4389 C C . GLU B 1 146 ? 6.383 31.453 6.961 1 95.12 146 GLU B C 1
ATOM 4391 O O . GLU B 1 146 ? 7.48 31.609 6.426 1 95.12 146 GLU B O 1
ATOM 4396 N N . ILE B 1 147 ? 6.176 31.578 8.219 1 94.5 147 ILE B N 1
ATOM 4397 C CA . ILE B 1 147 ? 7.234 31.953 9.148 1 94.5 147 ILE B CA 1
ATOM 4398 C C . ILE B 1 147 ? 8.266 30.828 9.242 1 94.5 147 ILE B C 1
ATOM 4400 O O . ILE B 1 147 ? 9.469 31.078 9.109 1 94.5 147 ILE B O 1
ATOM 4404 N N . GLN B 1 148 ? 7.801 29.609 9.375 1 96.94 148 GLN B N 1
ATOM 4405 C CA . GLN B 1 148 ? 8.695 28.5 9.641 1 96.94 148 GLN B CA 1
ATOM 4406 C C . GLN B 1 148 ? 9.445 28.078 8.383 1 96.94 148 GLN B C 1
ATOM 4408 O O . GLN B 1 148 ? 10.562 27.547 8.469 1 96.94 148 GLN B O 1
ATOM 4413 N N . ALA B 1 149 ? 8.867 28.312 7.238 1 97.88 149 ALA B N 1
ATOM 4414 C CA . ALA B 1 149 ? 9.602 28.047 6.008 1 97.88 149 ALA B CA 1
ATOM 4415 C C . ALA B 1 149 ? 10.914 28.828 5.973 1 97.88 149 ALA B C 1
ATOM 4417 O O . ALA B 1 149 ? 11.922 28.344 5.453 1 97.88 149 ALA B O 1
ATOM 4418 N N . ILE B 1 150 ? 10.938 29.984 6.535 1 97 150 ILE B N 1
ATOM 4419 C CA . ILE B 1 150 ? 12.117 30.844 6.578 1 97 150 ILE B CA 1
ATOM 4420 C C . ILE B 1 150 ? 12.969 30.5 7.797 1 97 150 ILE B C 1
ATOM 4422 O O . ILE B 1 150 ? 14.188 30.344 7.691 1 97 150 ILE B O 1
ATOM 4426 N N . ALA B 1 151 ? 12.305 30.328 8.938 1 96.94 151 ALA B N 1
ATOM 4427 C CA . ALA B 1 151 ? 13 30.094 10.203 1 96.94 151 ALA B CA 1
ATOM 4428 C C . ALA B 1 151 ? 13.867 28.844 10.125 1 96.94 151 ALA B C 1
ATOM 4430 O O . ALA B 1 151 ? 14.969 28.812 10.68 1 96.94 151 ALA B O 1
ATOM 4431 N N . VAL B 1 152 ? 13.352 27.766 9.484 1 97.75 152 VAL B N 1
ATOM 4432 C CA . VAL B 1 152 ? 14.102 26.516 9.367 1 97.75 152 VAL B CA 1
ATOM 4433 C C . VAL B 1 152 ? 15.391 26.75 8.586 1 97.75 152 VAL B C 1
ATOM 4435 O O . VAL B 1 152 ? 16.438 26.219 8.945 1 97.75 152 VAL B O 1
ATOM 4438 N N . CYS B 1 153 ? 15.312 27.531 7.527 1 97.31 153 CYS B N 1
ATOM 4439 C CA . CYS B 1 153 ? 16.5 27.859 6.758 1 97.31 153 CYS B CA 1
ATOM 4440 C C . CYS B 1 153 ? 17.516 28.609 7.613 1 97.31 153 CYS B C 1
ATOM 4442 O O . CYS B 1 153 ? 18.719 28.312 7.566 1 97.31 153 CYS B O 1
ATOM 4444 N N . MET B 1 154 ? 17.047 29.562 8.422 1 96.81 154 MET B N 1
ATOM 4445 C CA . MET B 1 154 ? 17.906 30.359 9.281 1 96.81 154 MET B CA 1
ATOM 4446 C C . MET B 1 154 ? 18.562 29.5 10.352 1 96.81 154 MET B C 1
ATOM 4448 O O . MET B 1 154 ? 19.75 29.656 10.648 1 96.81 154 MET B O 1
ATOM 4452 N N . GLU B 1 155 ? 17.781 28.625 10.883 1 95.75 155 GLU B N 1
ATOM 4453 C CA . GLU B 1 155 ? 18.281 27.734 11.914 1 95.75 155 GLU B CA 1
ATOM 4454 C C . GLU B 1 155 ? 19.422 26.859 11.375 1 95.75 155 GLU B C 1
ATOM 4456 O O . GLU B 1 155 ? 20.359 26.531 12.109 1 95.75 155 GLU B O 1
ATOM 4461 N N . LYS B 1 156 ? 19.359 26.516 10.133 1 95.62 156 LYS B N 1
ATOM 4462 C CA . LYS B 1 156 ? 20.391 25.688 9.5 1 95.62 156 LYS B CA 1
ATOM 4463 C C . LYS B 1 156 ? 21.484 26.547 8.883 1 95.62 156 LYS B C 1
ATOM 4465 O O . LYS B 1 156 ? 22.312 26.062 8.109 1 95.62 156 LYS B O 1
ATOM 4470 N N . ALA B 1 157 ? 21.422 27.812 9.055 1 94.12 157 ALA B N 1
ATOM 4471 C CA . ALA B 1 157 ? 22.406 28.797 8.609 1 94.12 157 ALA B CA 1
ATOM 4472 C C . ALA B 1 157 ? 22.438 28.906 7.09 1 94.12 157 ALA B C 1
ATOM 4474 O O . ALA B 1 157 ? 23.484 29.172 6.496 1 94.12 157 ALA B O 1
ATOM 4475 N N . SER B 1 158 ? 21.375 28.453 6.48 1 95.5 158 SER B N 1
ATOM 4476 C CA . SER B 1 158 ? 21.219 28.641 5.043 1 95.5 158 SER B CA 1
ATOM 4477 C C . SER B 1 158 ? 20.516 29.953 4.73 1 95.5 158 SER B C 1
ATOM 4479 O O . SER B 1 158 ? 19.391 29.969 4.242 1 95.5 158 SER B O 1
ATOM 4481 N N . TYR B 1 159 ? 21.219 31.031 4.867 1 95.44 159 TYR B N 1
ATOM 4482 C CA . TYR B 1 159 ? 20.641 32.375 4.793 1 95.44 159 TYR B CA 1
ATOM 4483 C C . TYR B 1 159 ? 20.266 32.719 3.357 1 95.44 159 TYR B C 1
ATOM 4485 O O . TYR B 1 159 ? 19.281 33.438 3.119 1 95.44 159 TYR B O 1
ATOM 4493 N N . LYS B 1 160 ? 21.047 32.25 2.424 1 95.12 160 LYS B N 1
ATOM 4494 C CA . LYS B 1 160 ? 20.703 32.469 1.021 1 95.12 160 LYS B CA 1
ATOM 4495 C C . LYS B 1 160 ? 19.391 31.781 0.668 1 95.12 160 LYS B C 1
ATOM 4497 O O . LYS B 1 160 ? 18.562 32.344 -0.056 1 95.12 160 LYS B O 1
ATOM 4502 N N . GLU B 1 161 ? 19.312 30.594 1.212 1 96.25 161 GLU B N 1
ATOM 4503 C CA . GLU B 1 161 ? 18.062 29.859 0.995 1 96.25 161 GLU B CA 1
ATOM 4504 C C . GLU B 1 161 ? 16.875 30.578 1.649 1 96.25 161 GLU B C 1
ATOM 4506 O O . GLU B 1 161 ? 15.781 30.594 1.101 1 96.25 161 GLU B O 1
ATOM 4511 N N . ALA B 1 162 ? 17.109 31.109 2.828 1 97.5 162 ALA B N 1
ATOM 4512 C CA . ALA B 1 162 ? 16.062 31.859 3.527 1 97.5 162 ALA B CA 1
ATOM 4513 C C . ALA B 1 162 ? 15.586 33.031 2.695 1 97.5 162 ALA B C 1
ATOM 4515 O O . ALA B 1 162 ? 14.383 33.312 2.615 1 97.5 162 ALA B O 1
ATOM 4516 N N . GLU B 1 163 ? 16.531 33.719 2.123 1 96.62 163 GLU B N 1
ATOM 4517 C CA . GLU B 1 163 ? 16.203 34.844 1.259 1 96.62 163 GLU B CA 1
ATOM 4518 C C . GLU B 1 163 ? 15.391 34.406 0.05 1 96.62 163 GLU B C 1
ATOM 4520 O O . GLU B 1 163 ? 14.438 35.062 -0.35 1 96.62 163 GLU B O 1
ATOM 4525 N N . GLY B 1 164 ? 15.828 33.281 -0.555 1 96.5 164 GLY B N 1
ATOM 4526 C CA . GLY B 1 164 ? 15.102 32.75 -1.687 1 96.5 164 GLY B CA 1
ATOM 4527 C C . GLY B 1 164 ? 13.672 32.344 -1.347 1 96.5 164 GLY B C 1
ATOM 4528 O O . GLY B 1 164 ? 12.742 32.688 -2.094 1 96.5 164 GLY B O 1
ATOM 4529 N N . VAL B 1 165 ? 13.5 31.672 -0.245 1 97.62 165 VAL B N 1
ATOM 4530 C CA . VAL B 1 165 ? 12.172 31.266 0.214 1 97.62 165 VAL B CA 1
ATOM 4531 C C . VAL B 1 165 ? 11.312 32.5 0.473 1 97.62 165 VAL B C 1
ATOM 4533 O O . VAL B 1 165 ? 10.133 32.531 0.097 1 97.62 165 VAL B O 1
ATOM 4536 N N . PHE B 1 166 ? 11.906 33.469 1.134 1 96.62 166 PHE B N 1
ATOM 4537 C CA . PHE B 1 166 ? 11.211 34.719 1.423 1 96.62 166 PHE B CA 1
ATOM 4538 C C . PHE B 1 166 ? 10.695 35.375 0.14 1 96.62 166 PHE B C 1
ATOM 4540 O O . PHE B 1 166 ? 9.539 35.812 0.073 1 96.62 166 PHE B O 1
ATOM 4547 N N . GLU B 1 167 ? 11.516 35.438 -0.889 1 95.19 167 GLU B N 1
ATOM 4548 C CA . GLU B 1 167 ? 11.141 36.062 -2.154 1 95.19 167 GLU B CA 1
ATOM 4549 C C . GLU B 1 167 ? 10.016 35.281 -2.84 1 95.19 167 GLU B C 1
ATOM 4551 O O . GLU B 1 167 ? 9.125 35.906 -3.443 1 95.19 167 GLU B O 1
ATOM 4556 N N . ARG B 1 168 ? 10.016 34 -2.768 1 95.31 168 ARG B N 1
ATOM 4557 C CA . ARG B 1 168 ? 9.016 33.188 -3.439 1 95.31 168 ARG B CA 1
ATOM 4558 C C . ARG B 1 168 ? 7.668 33.25 -2.729 1 95.31 168 ARG B C 1
ATOM 4560 O O . ARG B 1 168 ? 6.621 33.219 -3.373 1 95.31 168 ARG B O 1
ATOM 4567 N N . ILE B 1 169 ? 7.742 33.438 -1.414 1 94.62 169 ILE B N 1
ATOM 4568 C CA . ILE B 1 169 ? 6.504 33.469 -0.642 1 94.62 169 ILE B CA 1
ATOM 4569 C C . ILE B 1 169 ? 5.922 34.875 -0.633 1 94.62 169 ILE B C 1
ATOM 4571 O O . ILE B 1 169 ? 4.715 35.062 -0.788 1 94.62 169 ILE B O 1
ATOM 4575 N N . PHE B 1 170 ? 6.77 35.906 -0.51 1 91.44 170 PHE B N 1
ATOM 4576 C CA . PHE B 1 170 ? 6.262 37.25 -0.23 1 91.44 170 PHE B CA 1
ATOM 4577 C C . PHE B 1 170 ? 6.551 38.188 -1.392 1 91.44 170 PHE B C 1
ATOM 4579 O O . PHE B 1 170 ? 6.059 39.344 -1.418 1 91.44 170 PHE B O 1
ATOM 4586 N N . GLY B 1 171 ? 7.34 37.844 -2.354 1 85.19 171 GLY B N 1
ATOM 4587 C CA . GLY B 1 171 ? 7.797 38.75 -3.404 1 85.19 171 GLY B CA 1
ATOM 4588 C C . GLY B 1 171 ? 6.664 39.344 -4.191 1 85.19 171 GLY B C 1
ATOM 4589 O O . GLY B 1 171 ? 6.699 40.562 -4.512 1 85.19 171 GLY B O 1
ATOM 4590 N N . ASP B 1 172 ? 5.664 38.562 -4.551 1 77.75 172 ASP B N 1
ATOM 4591 C CA . ASP B 1 172 ? 4.605 39.031 -5.422 1 77.75 172 ASP B CA 1
ATOM 4592 C C . ASP B 1 172 ? 3.473 39.656 -4.613 1 77.75 172 ASP B C 1
ATOM 4594 O O . ASP B 1 172 ? 2.471 40.125 -5.176 1 77.75 172 ASP B O 1
ATOM 4598 N N . THR B 1 173 ? 3.672 39.656 -3.426 1 73.19 173 THR B N 1
ATOM 4599 C CA . THR B 1 173 ? 2.576 40.219 -2.631 1 73.19 173 THR B CA 1
ATOM 4600 C C . THR B 1 173 ? 2.705 41.719 -2.494 1 73.19 173 THR B C 1
ATOM 4602 O O . THR B 1 173 ? 3.801 42.25 -2.264 1 73.19 173 THR B O 1
ATOM 4605 N N . GLU B 1 174 ? 1.837 42.5 -3.158 1 64.31 174 GLU B N 1
ATOM 4606 C CA . GLU B 1 174 ? 1.869 43.969 -3.145 1 64.31 174 GLU B CA 1
ATOM 4607 C C . GLU B 1 174 ? 1.776 44.5 -1.722 1 64.31 174 GLU B C 1
ATOM 4609 O O . GLU B 1 174 ? 2.295 45.562 -1.428 1 64.31 174 GLU B O 1
ATOM 4614 N N . ASP B 1 175 ? 1.07 43.844 -0.891 1 58.06 175 ASP B N 1
ATOM 4615 C CA . ASP B 1 175 ? 0.772 44.469 0.393 1 58.06 175 ASP B CA 1
ATOM 4616 C C . ASP B 1 175 ? 1.877 44.188 1.41 1 58.06 175 ASP B C 1
ATOM 4618 O O . ASP B 1 175 ? 2.332 43.062 1.544 1 58.06 175 ASP B O 1
ATOM 4622 N N . ASP B 1 176 ? 2.525 45.25 1.573 1 59.59 176 ASP B N 1
ATOM 4623 C CA . ASP B 1 176 ? 3.541 45.25 2.621 1 59.59 176 ASP B CA 1
ATOM 4624 C C . ASP B 1 176 ? 2.941 44.812 3.961 1 59.59 176 ASP B C 1
ATOM 4626 O O . ASP B 1 176 ? 2.596 45.656 4.785 1 59.59 176 ASP B O 1
ATOM 4630 N N . LYS B 1 177 ? 2.693 43.562 4.199 1 73.19 177 LYS B N 1
ATOM 4631 C CA . LYS B 1 177 ? 2.189 43 5.441 1 73.19 177 LYS B CA 1
ATOM 4632 C C . LYS B 1 177 ? 3.248 43.031 6.539 1 73.19 177 LYS B C 1
ATOM 4634 O O . LYS B 1 177 ? 4.445 42.938 6.262 1 73.19 177 LYS B O 1
ATOM 4639 N N . PRO B 1 178 ? 2.854 43.594 7.656 1 77.94 178 PRO B N 1
ATOM 4640 C CA . PRO B 1 178 ? 3.771 43.688 8.797 1 77.94 178 PRO B CA 1
ATOM 4641 C C . PRO B 1 178 ? 4.641 42.438 8.93 1 77.94 178 PRO B C 1
ATOM 4643 O O . PRO B 1 178 ? 5.824 42.531 9.266 1 77.94 178 PRO B O 1
ATOM 4646 N N . LEU B 1 179 ? 4.145 41.375 8.508 1 84.88 179 LEU B N 1
ATOM 4647 C CA . LEU B 1 179 ? 4.895 40.125 8.625 1 84.88 179 LEU B CA 1
ATOM 4648 C C . LEU B 1 179 ? 6.055 40.094 7.637 1 84.88 179 LEU B C 1
ATOM 4650 O O . LEU B 1 179 ? 7.16 39.688 7.984 1 84.88 179 LEU B O 1
ATOM 4654 N N . LYS B 1 180 ? 5.797 40.562 6.477 1 87.69 180 LYS B N 1
ATOM 4655 C CA . LYS B 1 180 ? 6.809 40.625 5.43 1 87.69 180 LYS B CA 1
ATOM 4656 C C . LYS B 1 180 ? 8.008 41.438 5.859 1 87.69 180 LYS B C 1
ATOM 4658 O O . LYS B 1 180 ? 9.156 41 5.75 1 87.69 180 LYS B O 1
ATOM 4663 N N . MET B 1 181 ? 7.785 42.562 6.383 1 85.62 181 MET B N 1
ATOM 4664 C CA . MET B 1 181 ? 8.844 43.5 6.793 1 85.62 181 MET B CA 1
ATOM 4665 C C . MET B 1 181 ? 9.633 42.906 7.969 1 85.62 181 MET B C 1
ATOM 4667 O O . MET B 1 181 ? 10.859 43.031 8.016 1 85.62 181 MET B O 1
ATOM 4671 N N . LYS B 1 182 ? 8.859 42.375 8.898 1 87.5 182 LYS B N 1
ATOM 4672 C CA . LYS B 1 182 ? 9.5 41.812 10.07 1 87.5 182 LYS B CA 1
ATOM 4673 C C . LYS B 1 182 ? 10.461 40.688 9.672 1 87.5 182 LYS B C 1
ATOM 4675 O O . LYS B 1 182 ? 11.594 40.625 10.148 1 87.5 182 LYS B O 1
ATOM 4680 N N . LEU B 1 183 ? 10.062 39.844 8.828 1 92.19 183 LEU B N 1
ATOM 4681 C CA . LEU B 1 183 ? 10.875 38.688 8.398 1 92.19 183 LEU B CA 1
ATOM 4682 C C . LEU B 1 183 ? 12.086 39.156 7.598 1 92.19 183 LEU B C 1
ATOM 4684 O O . LEU B 1 183 ? 13.18 38.625 7.738 1 92.19 183 LEU B O 1
ATOM 4688 N N . LEU B 1 184 ? 11.875 40.188 6.801 1 91.12 184 LEU B N 1
ATOM 4689 C CA . LEU B 1 184 ? 12.977 40.75 6.035 1 91.12 184 LEU B CA 1
ATOM 4690 C C . LEU B 1 184 ? 14.062 41.312 6.961 1 91.12 184 LEU B C 1
ATOM 4692 O O . LEU B 1 184 ? 15.258 41.094 6.703 1 91.12 184 LEU B O 1
ATOM 4696 N N . MET B 1 185 ? 13.609 41.938 7.984 1 92.06 185 MET B N 1
ATOM 4697 C CA . MET B 1 185 ? 14.547 42.5 8.969 1 92.06 185 MET B CA 1
ATOM 4698 C C . MET B 1 185 ? 15.336 41.375 9.641 1 92.06 185 MET B C 1
ATOM 4700 O O . MET B 1 185 ? 16.562 41.469 9.789 1 92.06 185 MET B O 1
ATOM 4704 N N . ILE B 1 186 ? 14.664 40.375 10.07 1 94.25 186 ILE B N 1
ATOM 4705 C CA . ILE B 1 186 ? 15.297 39.281 10.781 1 94.25 186 ILE B CA 1
ATOM 4706 C C . ILE B 1 186 ? 16.312 38.594 9.867 1 94.25 186 ILE B C 1
ATOM 4708 O O . ILE B 1 186 ? 17.406 38.25 10.305 1 94.25 186 ILE B O 1
ATOM 4712 N N . ILE B 1 187 ? 15.969 38.375 8.617 1 95.44 187 ILE B N 1
ATOM 4713 C CA . ILE B 1 187 ? 16.859 37.75 7.637 1 95.44 187 ILE B CA 1
ATOM 4714 C C . ILE B 1 187 ? 18.109 38.625 7.461 1 95.44 187 ILE B C 1
ATOM 4716 O O . ILE B 1 187 ? 19.234 38.094 7.406 1 95.44 187 ILE B O 1
ATOM 4720 N N . GLY B 1 188 ? 17.906 39.906 7.402 1 95.19 188 GLY B N 1
ATOM 4721 C CA . GLY B 1 188 ? 19.016 40.844 7.25 1 95.19 188 GLY B CA 1
ATOM 4722 C C . GLY B 1 188 ? 20 40.812 8.414 1 95.19 188 GLY B C 1
ATOM 4723 O O . GLY B 1 188 ? 21.203 40.938 8.219 1 95.19 188 GLY B O 1
ATOM 4724 N N . LYS B 1 189 ? 19.453 40.562 9.594 1 94.81 189 LYS B N 1
ATOM 4725 C CA . LYS B 1 189 ? 20.266 40.5 10.797 1 94.81 189 LYS B CA 1
ATOM 4726 C C . LYS B 1 189 ? 20.922 39.156 10.961 1 94.81 189 LYS B C 1
ATOM 4728 O O . LYS B 1 189 ? 21.812 38.969 11.797 1 94.81 189 LYS B O 1
ATOM 4733 N N . LYS B 1 190 ? 20.469 38.094 10.172 1 94.06 190 LYS B N 1
ATOM 4734 C CA . LYS B 1 190 ? 20.953 36.75 10.234 1 94.06 190 LYS B CA 1
ATOM 4735 C C . LYS B 1 190 ? 20.906 36.188 11.664 1 94.06 190 LYS B C 1
ATOM 4737 O O . LYS B 1 190 ? 21.891 35.656 12.164 1 94.06 190 LYS B O 1
ATOM 4742 N N . ASP B 1 191 ? 19.797 36.469 12.336 1 93 191 ASP B N 1
ATOM 4743 C CA . ASP B 1 191 ? 19.594 36.031 13.711 1 93 191 ASP B CA 1
ATOM 4744 C C . ASP B 1 191 ? 18.547 34.938 13.789 1 93 191 ASP B C 1
ATOM 4746 O O . ASP B 1 191 ? 17.344 35.188 13.961 1 93 191 ASP B O 1
ATOM 4750 N N . PRO B 1 192 ? 18.969 33.719 13.758 1 92.5 192 PRO B N 1
ATOM 4751 C CA . PRO B 1 192 ? 18.016 32.594 13.805 1 92.5 192 PRO B CA 1
ATOM 4752 C C . PRO B 1 192 ? 17.297 32.5 15.148 1 92.5 192 PRO B C 1
ATOM 4754 O O . PRO B 1 192 ? 16.266 31.812 15.25 1 92.5 192 PRO B O 1
ATOM 4757 N N . TYR B 1 193 ? 17.812 33.156 16.188 1 91.81 193 TYR B N 1
ATOM 4758 C CA . TYR B 1 193 ? 17.234 33.031 17.531 1 91.81 193 TYR B CA 1
ATOM 4759 C C . TYR B 1 193 ? 16.516 34.312 17.953 1 91.81 193 TYR B C 1
ATOM 4761 O O . TYR B 1 193 ? 16.344 34.562 19.141 1 91.81 193 TYR B O 1
ATOM 4769 N N . HIS B 1 194 ? 16.234 35.094 16.969 1 91.94 194 HIS B N 1
ATOM 4770 C CA . HIS B 1 194 ? 15.445 36.281 17.25 1 91.94 194 HIS B CA 1
ATOM 4771 C C . HIS B 1 194 ? 14.195 35.938 18.047 1 91.94 194 HIS B C 1
ATOM 4773 O O . HIS B 1 194 ? 13.57 34.906 17.812 1 91.94 194 HIS B O 1
ATOM 4779 N N . PRO B 1 195 ? 13.734 36.781 18.938 1 88 195 PRO B N 1
ATOM 4780 C CA . PRO B 1 195 ? 12.578 36.5 19.797 1 88 195 PRO B CA 1
ATOM 4781 C C . PRO B 1 195 ? 11.312 36.219 18.984 1 88 195 PRO B C 1
ATOM 4783 O O . PRO B 1 195 ? 10.445 35.469 19.453 1 88 195 PRO B O 1
ATOM 4786 N N . PHE B 1 196 ? 11.266 36.781 17.875 1 87.62 196 PHE B N 1
ATOM 4787 C CA . PHE B 1 196 ? 10.117 36.562 17 1 87.62 196 PHE B CA 1
ATOM 4788 C C . PHE B 1 196 ? 9.984 35.062 16.672 1 87.62 196 PHE B C 1
ATOM 4790 O O . PHE B 1 196 ? 8.891 34.531 16.75 1 87.62 196 PHE B O 1
ATOM 4797 N N . PHE B 1 197 ? 11.055 34.406 16.312 1 91.06 197 PHE B N 1
ATOM 4798 C CA . PHE B 1 197 ? 11.055 32.969 15.984 1 91.06 197 PHE B CA 1
ATOM 4799 C C . PHE B 1 197 ? 10.82 32.156 17.234 1 91.06 197 PHE B C 1
ATOM 4801 O O . PHE B 1 197 ? 10.383 31 17.141 1 91.06 197 PHE B O 1
ATOM 4808 N N . GLN B 1 198 ? 11.07 32.656 18.438 1 88.38 198 GLN B N 1
ATOM 4809 C CA . GLN B 1 198 ? 10.852 31.953 19.688 1 88.38 198 GLN B CA 1
ATOM 4810 C C . GLN B 1 198 ? 9.375 31.938 20.062 1 88.38 198 GLN B C 1
ATOM 4812 O O . GLN B 1 198 ? 8.93 31.094 20.84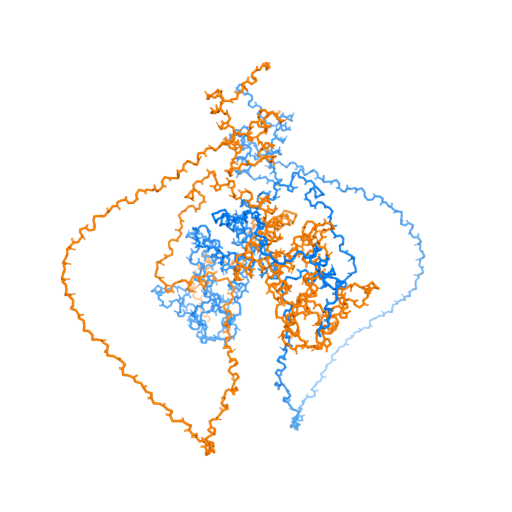4 1 88.38 198 GLN B O 1
ATOM 4817 N N . ARG B 1 199 ? 8.68 32.938 19.562 1 85.88 199 ARG B N 1
ATOM 4818 C CA . ARG B 1 199 ? 7.242 33 19.781 1 85.88 199 ARG B CA 1
ATOM 4819 C C . ARG B 1 199 ? 6.488 32.125 18.797 1 85.88 199 ARG B C 1
ATOM 4821 O O . ARG B 1 199 ? 5.453 31.547 19.141 1 85.88 199 ARG B O 1
ATOM 4828 N N . PHE B 1 200 ? 6.93 32.094 17.625 1 91.25 200 PHE B N 1
ATOM 4829 C CA . PHE B 1 200 ? 6.34 31.281 16.562 1 91.25 200 PHE B CA 1
ATOM 4830 C C . PHE B 1 200 ? 7.254 30.125 16.203 1 91.25 200 PHE B C 1
ATOM 4832 O O . PHE B 1 200 ? 7.852 30.109 15.125 1 91.25 200 PHE B O 1
ATOM 4839 N N . THR B 1 201 ? 7.191 29.125 17.062 1 92.88 201 THR B N 1
ATOM 4840 C CA . THR B 1 201 ? 8.156 28.031 16.984 1 92.88 201 THR B CA 1
ATOM 4841 C C . THR B 1 201 ? 7.66 26.953 16.031 1 92.88 201 THR B C 1
ATOM 4843 O O . THR B 1 201 ? 6.48 26.922 15.672 1 92.88 201 THR B O 1
ATOM 4846 N N . TYR B 1 202 ? 8.602 26.125 15.648 1 95.69 202 TYR B N 1
ATOM 4847 C CA . TYR B 1 202 ? 8.273 24.953 14.852 1 95.69 202 TYR B CA 1
ATOM 4848 C C . TYR B 1 202 ? 7.293 24.047 15.586 1 95.69 202 TYR B C 1
ATOM 4850 O O . TYR B 1 202 ? 6.371 23.5 14.977 1 95.69 202 TYR B O 1
ATOM 4858 N N . LYS B 1 203 ? 7.508 23.906 16.859 1 95.38 203 LYS B N 1
ATOM 4859 C CA . LYS B 1 203 ? 6.625 23.094 17.703 1 95.38 203 LYS B CA 1
ATOM 4860 C C . LYS B 1 203 ? 5.195 23.625 17.672 1 95.38 203 LYS B C 1
ATOM 4862 O O . LYS B 1 203 ? 4.238 22.859 17.609 1 95.38 203 LYS B O 1
ATOM 4867 N N . CYS B 1 204 ? 5.094 24.906 17.75 1 93.25 204 CYS B N 1
ATOM 4868 C CA . CYS B 1 204 ? 3.77 25.516 17.672 1 93.25 204 CYS B CA 1
ATOM 4869 C C . CYS B 1 204 ? 3.082 25.172 16.359 1 93.25 204 CYS B C 1
ATOM 4871 O O . CYS B 1 204 ? 1.888 24.875 16.344 1 93.25 204 CYS B O 1
ATOM 4873 N N . MET B 1 205 ? 3.773 25.25 15.281 1 96.56 205 MET B N 1
ATOM 4874 C CA . MET B 1 205 ? 3.227 24.891 13.969 1 96.56 205 MET B CA 1
ATOM 4875 C C . MET B 1 205 ? 2.744 23.438 13.961 1 96.56 205 MET B C 1
ATOM 4877 O O . MET B 1 205 ? 1.617 23.156 13.547 1 96.56 205 MET B O 1
ATOM 4881 N N . ILE B 1 206 ? 3.619 22.547 14.461 1 97.81 206 ILE B N 1
ATOM 4882 C CA . ILE B 1 206 ? 3.285 21.125 14.484 1 97.81 206 ILE B CA 1
ATOM 4883 C C . ILE B 1 206 ? 2.023 20.906 15.312 1 97.81 206 ILE B C 1
ATOM 4885 O O . ILE B 1 206 ? 1.144 20.125 14.922 1 97.81 206 ILE B O 1
ATOM 4889 N N . ASP B 1 207 ? 1.919 21.594 16.391 1 95.06 207 ASP B N 1
ATOM 4890 C CA . ASP B 1 207 ? 0.768 21.438 17.281 1 95.06 207 ASP B CA 1
ATOM 4891 C C . ASP B 1 207 ? -0.523 21.859 16.578 1 95.06 207 ASP B C 1
ATOM 4893 O O . ASP B 1 207 ? -1.553 21.203 16.703 1 95.06 207 ASP B O 1
ATOM 4897 N N . ARG B 1 208 ? -0.457 22.953 15.922 1 94.56 208 ARG B N 1
ATOM 4898 C CA . ARG B 1 208 ? -1.636 23.406 15.195 1 94.56 208 ARG B CA 1
ATOM 4899 C C . ARG B 1 208 ? -1.995 22.438 14.07 1 94.56 208 ARG B C 1
ATOM 4901 O O . ARG B 1 208 ? -3.174 22.172 13.828 1 94.56 208 ARG B O 1
ATOM 4908 N N . VAL B 1 209 ? -1.029 21.922 13.383 1 97.88 209 VAL B N 1
ATOM 4909 C CA . VAL B 1 209 ? -1.273 20.969 12.305 1 97.88 209 VAL B CA 1
ATOM 4910 C C . VAL B 1 209 ? -1.878 19.688 12.883 1 97.88 209 VAL B C 1
ATOM 4912 O O . VAL B 1 209 ? -2.729 19.047 12.25 1 97.88 209 VAL B O 1
ATOM 4915 N N . LYS B 1 210 ? -1.424 19.297 14.062 1 96.69 210 LYS B N 1
ATOM 4916 C CA . LYS B 1 210 ? -1.994 18.109 14.711 1 96.69 210 LYS B CA 1
ATOM 4917 C C . LYS B 1 210 ? -3.48 18.312 15 1 96.69 210 LYS B C 1
ATOM 4919 O O . LYS B 1 210 ? -4.273 17.375 14.859 1 96.69 210 LYS B O 1
ATOM 4924 N N . ILE B 1 211 ? -3.838 19.547 15.391 1 95.31 211 ILE B N 1
ATOM 4925 C CA . ILE B 1 211 ? -5.25 19.828 15.609 1 95.31 211 ILE B CA 1
ATOM 4926 C C . ILE B 1 211 ? -6.023 19.656 14.305 1 95.31 211 ILE B C 1
ATOM 4928 O O . ILE B 1 211 ? -7.074 19 14.289 1 95.31 211 ILE B O 1
ATOM 4932 N N . TYR B 1 212 ? -5.523 20.156 13.297 1 96.81 212 TYR B N 1
ATOM 4933 C CA . TYR B 1 212 ? -6.148 20 11.992 1 96.81 212 TYR B CA 1
ATOM 4934 C C . TYR B 1 212 ? -6.23 18.531 11.594 1 96.81 212 TYR B C 1
ATOM 4936 O O . TYR B 1 212 ? -7.266 18.078 11.109 1 96.81 212 TYR B O 1
ATOM 4944 N N . ALA B 1 213 ? -5.066 17.828 11.703 1 97.75 213 ALA B N 1
ATOM 4945 C CA . ALA B 1 213 ? -5.027 16.406 11.367 1 97.75 213 ALA B CA 1
ATOM 4946 C C . ALA B 1 213 ? -6.078 15.633 12.148 1 97.75 213 ALA B C 1
ATOM 4948 O O . ALA B 1 213 ? -6.695 14.703 11.625 1 97.75 213 ALA B O 1
ATOM 4949 N N . ASN B 1 214 ? -6.234 15.992 13.383 1 95.69 214 ASN B N 1
ATOM 4950 C CA . ASN B 1 214 ? -7.234 15.328 14.211 1 95.69 214 ASN B CA 1
ATOM 4951 C C . ASN B 1 214 ? -8.648 15.602 13.711 1 95.69 214 ASN B C 1
ATOM 4953 O O . ASN B 1 214 ? -9.531 14.75 13.82 1 95.69 214 ASN B O 1
ATOM 4957 N N . GLN B 1 215 ? -8.883 16.797 13.258 1 95.31 215 GLN B N 1
ATOM 4958 C CA . GLN B 1 215 ? -10.172 17.109 12.656 1 95.31 215 GLN B CA 1
ATOM 4959 C C . GLN B 1 215 ? -10.445 16.234 11.438 1 95.31 215 GLN B C 1
ATOM 4961 O O . GLN B 1 215 ? -11.555 15.719 11.281 1 95.31 215 GLN B O 1
ATOM 4966 N N . VAL B 1 216 ? -9.477 16.094 10.594 1 96.75 216 VAL B N 1
ATOM 4967 C CA . VAL B 1 216 ? -9.609 15.258 9.406 1 96.75 216 VAL B CA 1
ATOM 4968 C C . VAL B 1 216 ? -9.844 13.805 9.828 1 96.75 216 VAL B C 1
ATOM 4970 O O . VAL B 1 216 ? -10.672 13.109 9.242 1 96.75 216 VAL B O 1
ATOM 4973 N N . LEU B 1 217 ? -9.031 13.383 10.805 1 95.88 217 LEU B N 1
ATOM 4974 C CA . LEU B 1 217 ? -9.164 12.039 11.359 1 95.88 217 LEU B CA 1
ATOM 4975 C C . LEU B 1 217 ? -10.594 11.773 11.805 1 95.88 217 LEU B C 1
ATOM 4977 O O . LEU B 1 217 ? -11.164 10.719 11.5 1 95.88 217 LEU B O 1
ATOM 4981 N N . THR B 1 218 ? -11.172 12.672 12.477 1 93.12 218 THR B N 1
ATOM 4982 C CA . THR B 1 218 ? -12.539 12.539 12.969 1 93.12 218 THR B CA 1
ATOM 4983 C C . THR B 1 218 ? -13.531 12.5 11.812 1 93.12 218 THR B C 1
ATOM 4985 O O . THR B 1 218 ? -14.477 11.703 11.82 1 93.12 218 THR B O 1
ATOM 4988 N N . GLU B 1 219 ? -13.32 13.312 10.875 1 93.38 219 GLU B N 1
ATOM 4989 C CA . GLU B 1 219 ? -14.172 13.344 9.695 1 93.38 219 GLU B CA 1
ATOM 4990 C C . GLU B 1 219 ? -14.141 12.008 8.953 1 93.38 219 GLU B C 1
ATOM 4992 O O . GLU B 1 219 ? -15.18 11.484 8.562 1 93.38 219 GLU B O 1
ATOM 4997 N N . LYS B 1 220 ? -12.953 11.43 8.773 1 94.12 220 LYS B N 1
ATOM 4998 C CA . LYS B 1 220 ? -12.773 10.219 7.988 1 94.12 220 LYS B CA 1
ATOM 4999 C C . LYS B 1 220 ? -13.125 8.977 8.797 1 94.12 220 LYS B C 1
ATOM 5001 O O . LYS B 1 220 ? -13.281 7.891 8.242 1 94.12 220 LYS B O 1
ATOM 5006 N N . SER B 1 221 ? -13.25 9.133 10.086 1 92.62 221 SER B N 1
ATOM 5007 C CA . SER B 1 221 ? -13.625 8 10.922 1 92.62 221 SER B CA 1
ATOM 5008 C C . SER B 1 221 ? -15.008 7.477 10.555 1 92.62 221 SER B C 1
ATOM 5010 O O . SER B 1 221 ? -15.359 6.34 10.883 1 92.62 221 SER B O 1
ATOM 5012 N N . SER B 1 222 ? -15.781 8.297 9.883 1 90.25 222 SER B N 1
ATOM 5013 C CA . SER B 1 222 ? -17.125 7.91 9.461 1 90.25 222 SER B CA 1
ATOM 5014 C C . SER B 1 222 ? -17.141 7.418 8.023 1 90.25 222 SER B C 1
ATOM 5016 O O . SER B 1 222 ? -18.203 7.18 7.449 1 90.25 222 SER B O 1
ATOM 5018 N N . SER B 1 223 ? -16.016 7.266 7.406 1 92.44 223 SER B N 1
ATOM 5019 C CA . SER B 1 223 ? -15.945 6.746 6.047 1 92.44 223 SER B CA 1
ATOM 5020 C C . SER B 1 223 ? -16.391 5.289 5.988 1 92.44 223 SER B C 1
ATOM 5022 O O . SER B 1 223 ? -16.422 4.602 7.012 1 92.44 223 SER B O 1
ATOM 5024 N N . PHE B 1 224 ? -16.797 4.805 4.859 1 94.12 224 PHE B N 1
ATOM 5025 C CA . PHE B 1 224 ? -17.469 3.535 4.637 1 94.12 224 PHE B CA 1
ATOM 5026 C C . PHE B 1 224 ? -16.703 2.387 5.277 1 94.12 224 PHE B C 1
ATOM 5028 O O . PHE B 1 224 ? -17.281 1.588 6.023 1 94.12 224 PHE B O 1
ATOM 5035 N N . LEU B 1 225 ? -15.359 2.248 4.91 1 95.38 225 LEU B N 1
ATOM 5036 C CA . LEU B 1 225 ? -14.586 1.066 5.285 1 95.38 225 LEU B CA 1
ATOM 5037 C C . LEU B 1 225 ? -14.406 0.995 6.801 1 95.38 225 LEU B C 1
ATOM 5039 O O . LEU B 1 225 ? -14.602 -0.063 7.402 1 95.38 225 LEU B O 1
ATOM 5043 N N . MET B 1 226 ? -14.031 2.096 7.449 1 94.62 226 MET B N 1
ATOM 5044 C CA . MET B 1 226 ? -13.859 2.121 8.898 1 94.62 226 MET B CA 1
ATOM 5045 C C . MET B 1 226 ? -15.18 1.865 9.609 1 94.62 226 MET B C 1
ATOM 5047 O O . MET B 1 226 ? -15.242 1.099 10.57 1 94.62 226 MET B O 1
ATOM 5051 N N . LYS B 1 227 ? -16.188 2.438 9.133 1 94.06 227 LYS B N 1
ATOM 5052 C CA . LYS B 1 227 ? -17.516 2.254 9.719 1 94.06 227 LYS B CA 1
ATOM 5053 C C . LYS B 1 227 ? -17.953 0.796 9.633 1 94.06 227 LYS B C 1
ATOM 5055 O O . LYS B 1 227 ? -18.5 0.25 10.594 1 94.06 227 LYS B O 1
ATOM 5060 N N . ALA B 1 228 ? -17.812 0.234 8.445 1 94.62 228 ALA B N 1
ATOM 5061 C CA . ALA B 1 228 ? -18.172 -1.167 8.242 1 94.62 228 ALA B CA 1
ATOM 5062 C C . ALA B 1 228 ? -17.406 -2.074 9.195 1 94.62 228 ALA B C 1
ATOM 5064 O O . ALA B 1 228 ? -17.969 -2.986 9.797 1 94.62 228 ALA B O 1
ATOM 5065 N N . ALA B 1 229 ? -16.094 -1.827 9.367 1 94.94 229 ALA B N 1
ATOM 5066 C CA . ALA B 1 229 ? -15.258 -2.641 10.242 1 94.94 229 ALA B CA 1
ATOM 5067 C C . ALA B 1 229 ? -15.695 -2.496 11.703 1 94.94 229 ALA B C 1
ATOM 5069 O O . ALA B 1 229 ? -15.781 -3.486 12.43 1 94.94 229 ALA B O 1
ATOM 5070 N N . LEU B 1 230 ? -15.977 -1.297 12.062 1 93.69 230 LEU B N 1
ATOM 5071 C CA . LEU B 1 230 ? -16.406 -1.038 13.438 1 93.69 230 LEU B CA 1
ATOM 5072 C C . LEU B 1 230 ? -17.719 -1.752 13.734 1 93.69 230 LEU B C 1
ATOM 5074 O O . LEU B 1 230 ? -17.891 -2.305 14.828 1 93.69 230 LEU B O 1
ATOM 5078 N N . LYS B 1 231 ? -18.594 -1.748 12.789 1 93 231 LYS B N 1
ATOM 5079 C CA . LYS B 1 231 ? -19.891 -2.408 12.961 1 93 231 LYS B CA 1
ATOM 5080 C C . LYS B 1 231 ? -19.719 -3.902 13.211 1 93 231 LYS B C 1
ATOM 5082 O O . LYS B 1 231 ? -20.391 -4.473 14.078 1 93 231 LYS B O 1
ATOM 5087 N N . VAL B 1 232 ? -18.859 -4.523 12.516 1 92.56 232 VAL B N 1
ATOM 5088 C CA . VAL B 1 232 ? -18.625 -5.957 12.648 1 92.56 232 VAL B CA 1
ATOM 5089 C C . VAL B 1 232 ? -17.984 -6.254 14 1 92.56 232 VAL B C 1
ATOM 5091 O O . VAL B 1 232 ? -18.391 -7.191 14.695 1 92.56 232 VAL B O 1
ATOM 5094 N N . VAL B 1 233 ? -16.984 -5.488 14.422 1 91.5 233 VAL B N 1
ATOM 5095 C CA . VAL B 1 233 ? -16.25 -5.715 15.664 1 91.5 233 VAL B CA 1
ATOM 5096 C C . VAL B 1 233 ? -17.172 -5.48 16.859 1 91.5 233 VAL B C 1
ATOM 5098 O O . VAL B 1 233 ? -17.047 -6.16 17.875 1 91.5 233 VAL B O 1
ATOM 5101 N N . GLU B 1 234 ? -18.062 -4.598 16.719 1 90.19 234 GLU B N 1
ATOM 5102 C CA . GLU B 1 234 ? -18.984 -4.309 17.812 1 90.19 234 GLU B CA 1
ATOM 5103 C C . GLU B 1 234 ? -20.062 -5.387 17.922 1 90.19 234 GLU B C 1
ATOM 5105 O O . GLU B 1 234 ? -20.625 -5.605 19 1 90.19 234 GLU B O 1
ATOM 5110 N N . SER B 1 235 ? -20.328 -6.09 16.828 1 89.06 235 SER B N 1
ATOM 5111 C CA . SER B 1 235 ? -21.422 -7.055 16.797 1 89.06 235 SER B CA 1
ATOM 5112 C C . SER B 1 235 ? -20.922 -8.461 17.109 1 89.06 235 SER B C 1
ATOM 5114 O O . SER B 1 235 ? -21.688 -9.305 17.578 1 89.06 235 SER B O 1
ATOM 5116 N N . LYS B 1 236 ? -19.734 -8.773 16.828 1 83.38 236 LYS B N 1
ATOM 5117 C CA . LYS B 1 236 ? -19.219 -10.133 16.969 1 83.38 236 LYS B CA 1
ATOM 5118 C C . LYS B 1 236 ? -17.984 -10.172 17.875 1 83.38 236 LYS B C 1
ATOM 5120 O O . LYS B 1 236 ? -17.25 -9.188 17.969 1 83.38 236 LYS B O 1
ATOM 5125 N N . LYS B 1 237 ? -17.828 -11.359 18.453 1 78.25 237 LYS B N 1
ATOM 5126 C CA . LYS B 1 237 ? -16.609 -11.586 19.25 1 78.25 237 LYS B CA 1
ATOM 5127 C C . LYS B 1 237 ? -15.406 -11.812 18.328 1 78.25 237 LYS B C 1
ATOM 5129 O O . LYS B 1 237 ? -15.562 -12.273 17.203 1 78.25 237 LYS B O 1
ATOM 5134 N N . ASP B 1 238 ? -14.273 -11.562 18.875 1 73.94 238 ASP B N 1
ATOM 5135 C CA . ASP B 1 238 ? -13.023 -11.664 18.125 1 73.94 238 ASP B CA 1
ATOM 5136 C C . ASP B 1 238 ? -12.867 -13.055 17.516 1 73.94 238 ASP B C 1
ATOM 5138 O O . ASP B 1 238 ? -12.422 -13.188 16.375 1 73.94 238 ASP B O 1
ATOM 5142 N N . GLU B 1 239 ? -13.164 -13.945 18.281 1 75.06 239 GLU B N 1
ATOM 5143 C CA . GLU B 1 239 ? -12.992 -15.328 17.828 1 75.06 239 GLU B CA 1
ATOM 5144 C C . GLU B 1 239 ? -13.883 -15.641 16.641 1 75.06 239 GLU B C 1
ATOM 5146 O O . GLU B 1 239 ? -13.508 -16.422 15.766 1 75.06 239 GLU B O 1
ATOM 5151 N N . GLU B 1 240 ? -14.93 -14.977 16.625 1 74.94 240 GLU B N 1
ATOM 5152 C CA . GLU B 1 240 ? -15.867 -15.188 15.523 1 74.94 240 GLU B CA 1
ATOM 5153 C C . GLU B 1 240 ? -15.422 -14.453 14.266 1 74.94 240 GLU B C 1
ATOM 5155 O O . GLU B 1 240 ? -15.656 -14.922 13.148 1 74.94 240 GLU B O 1
ATOM 5160 N N . ILE B 1 241 ? -14.797 -13.406 14.461 1 75.88 241 ILE B N 1
ATOM 5161 C CA . ILE B 1 241 ? -14.383 -12.555 13.344 1 75.88 241 ILE B CA 1
ATOM 5162 C C . ILE B 1 241 ? -13.117 -13.125 12.703 1 75.88 241 ILE B C 1
ATOM 5164 O O . ILE B 1 241 ? -13.047 -13.281 11.484 1 75.88 241 ILE B O 1
ATOM 5168 N N . PHE B 1 242 ? -12.203 -13.469 13.508 1 75.75 242 PHE B N 1
ATOM 5169 C CA . PHE B 1 242 ? -10.867 -13.766 13 1 75.75 242 PHE B CA 1
ATOM 5170 C C . PHE B 1 242 ? -10.594 -15.266 13.039 1 75.75 242 PHE B C 1
ATOM 5172 O O . PHE B 1 242 ? -9.711 -15.758 12.336 1 75.75 242 PHE B O 1
ATOM 5179 N N . GLY B 1 243 ? -11.367 -16.062 13.68 1 73.44 243 GLY B N 1
ATOM 5180 C CA . GLY B 1 243 ? -10.953 -17.438 13.953 1 73.44 243 GLY B CA 1
ATOM 5181 C C . GLY B 1 243 ? -9.672 -17.516 14.773 1 73.44 243 GLY B C 1
ATOM 5182 O O . GLY B 1 243 ? -9.258 -16.531 15.391 1 73.44 243 GLY B O 1
ATOM 5183 N N . PRO B 1 244 ? -9.039 -18.75 14.797 1 75.31 244 PRO B N 1
ATOM 5184 C CA . PRO B 1 244 ? -7.797 -18.891 15.562 1 75.31 244 PRO B CA 1
ATOM 5185 C C . PRO B 1 244 ? -6.605 -18.203 14.891 1 75.31 244 PRO B C 1
ATOM 5187 O O . PRO B 1 244 ? -6.477 -18.25 13.664 1 75.31 244 PRO B O 1
ATOM 5190 N N . PHE B 1 245 ? -5.965 -17.484 15.688 1 77.44 245 PHE B N 1
ATOM 5191 C CA . PHE B 1 245 ? -4.754 -16.859 15.172 1 77.44 245 PHE B CA 1
ATOM 5192 C C . PHE B 1 245 ? -3.611 -17.859 15.094 1 77.44 245 PHE B C 1
ATOM 5194 O O . PHE B 1 245 ? -3.559 -18.812 15.867 1 77.44 245 PHE B O 1
ATOM 5201 N N . VAL B 1 246 ? -2.891 -17.812 14.078 1 75.69 246 VAL B N 1
ATOM 5202 C CA . VAL B 1 246 ? -1.725 -18.672 13.898 1 75.69 246 VAL B CA 1
ATOM 5203 C C . VAL B 1 246 ? -0.67 -18.328 14.953 1 75.69 246 VAL B C 1
ATOM 5205 O O . VAL B 1 246 ? -0.347 -17.156 15.164 1 75.69 246 VAL B O 1
ATOM 5208 N N . GLU B 1 247 ? -0.563 -19.156 15.961 1 64 247 GLU B N 1
ATOM 5209 C CA . GLU B 1 247 ? 0.375 -18.953 17.062 1 64 247 GLU B CA 1
ATOM 5210 C C . GLU B 1 247 ? 1.799 -18.766 16.547 1 64 247 GLU B C 1
ATOM 5212 O O . GLU B 1 247 ? 2.254 -19.516 15.672 1 64 247 GLU B O 1
ATOM 5217 N N . SER B 1 248 ? 2.225 -17.469 16.484 1 53.69 248 SER B N 1
ATOM 5218 C CA . SER B 1 248 ? 3.65 -17.312 16.219 1 53.69 248 SER B CA 1
ATOM 5219 C C . SER B 1 248 ? 4.488 -18.125 17.188 1 53.69 248 SER B C 1
ATOM 5221 O O . SER B 1 248 ? 4.16 -18.219 18.375 1 53.69 248 SER B O 1
ATOM 5223 N N . SER B 1 249 ? 5.102 -19.172 16.953 1 44.88 249 SER B N 1
ATOM 5224 C CA . SER B 1 249 ? 6.062 -19.703 17.922 1 44.88 249 SER B CA 1
ATOM 5225 C C . SER B 1 249 ? 6.758 -18.594 18.688 1 44.88 249 SER B C 1
ATOM 5227 O O . SER B 1 249 ? 7.184 -17.594 18.094 1 44.88 249 SER B O 1
ATOM 5229 N N . SER B 1 250 ? 6.574 -18.344 20.016 1 38.16 250 SER B N 1
ATOM 5230 C CA . SER B 1 250 ? 6.984 -17.453 21.094 1 38.16 250 SER B CA 1
ATOM 5231 C C . SER B 1 250 ? 8.406 -16.953 20.875 1 38.16 250 SER B C 1
ATOM 5233 O O . SER B 1 250 ? 8.945 -16.219 21.703 1 38.16 250 SER B O 1
ATOM 5235 N N . SER B 1 251 ? 9.547 -17.641 20.438 1 35.16 251 SER B N 1
ATOM 5236 C CA . SER B 1 251 ? 10.836 -17.078 20.859 1 35.16 251 SER B CA 1
ATOM 5237 C C . SER B 1 251 ? 11.039 -15.68 20.297 1 35.16 251 SER B C 1
ATOM 5239 O O . SER B 1 251 ? 10.625 -15.383 19.172 1 35.16 251 SER B O 1
ATOM 5241 N N . GLU B 1 252 ? 11.453 -14.594 21.125 1 39.91 252 GLU B N 1
ATOM 5242 C CA . GLU B 1 252 ? 11.969 -13.234 21.016 1 39.91 252 GLU B CA 1
ATOM 5243 C C . GLU B 1 252 ? 12.625 -13 19.656 1 39.91 252 GLU B C 1
ATOM 5245 O O . GLU B 1 252 ? 12.617 -11.883 19.141 1 39.91 252 GLU B O 1
ATOM 5250 N N . THR B 1 253 ? 13.648 -13.742 19.188 1 38.31 253 THR B N 1
ATOM 5251 C CA . THR B 1 253 ? 14.516 -13.719 18.016 1 38.31 253 THR B CA 1
ATOM 5252 C C . THR B 1 253 ? 13.688 -13.742 16.734 1 38.31 253 THR B C 1
ATOM 5254 O O . THR B 1 253 ? 14.234 -13.625 15.641 1 38.31 253 THR B O 1
ATOM 5257 N N . GLU B 1 254 ? 12.383 -13.938 16.703 1 39.66 254 GLU B N 1
ATOM 5258 C CA . GLU B 1 254 ? 11.523 -14.312 15.586 1 39.66 254 GLU B CA 1
ATOM 5259 C C . GLU B 1 254 ? 10.789 -13.102 15.016 1 39.66 254 GLU B C 1
ATOM 5261 O O . GLU B 1 254 ? 9.992 -13.227 14.086 1 39.66 254 GLU B O 1
ATOM 5266 N N . ASN B 1 255 ? 10.727 -12.039 15.609 1 41.25 255 ASN B N 1
ATOM 5267 C CA . ASN B 1 255 ? 10.117 -10.836 15.047 1 41.25 255 ASN B CA 1
ATOM 5268 C C . ASN B 1 255 ? 10.727 -10.469 13.703 1 41.25 255 ASN B C 1
ATOM 5270 O O . ASN B 1 255 ? 10.016 -10.086 12.773 1 41.25 255 ASN B O 1
ATOM 5274 N N . ARG B 1 256 ? 12.109 -10.258 13.758 1 40.97 256 ARG B N 1
ATOM 5275 C CA . ARG B 1 256 ? 12.867 -9.953 12.547 1 40.97 256 ARG B CA 1
ATOM 5276 C C . ARG B 1 256 ? 12.633 -11.016 11.477 1 40.97 256 ARG B C 1
ATOM 5278 O O . ARG B 1 256 ? 12.578 -10.695 10.289 1 40.97 256 ARG B O 1
ATOM 5285 N N . CYS B 1 257 ? 12.531 -12.258 11.953 1 45.44 257 CYS B N 1
ATOM 5286 C CA . CYS B 1 257 ? 12.359 -13.445 11.133 1 45.44 257 CYS B CA 1
ATOM 5287 C C . CYS B 1 257 ? 10.961 -13.5 10.531 1 45.44 257 CYS B C 1
ATOM 5289 O O . CYS B 1 257 ? 10.781 -13.961 9.406 1 45.44 257 CYS B O 1
ATOM 5291 N N . HIS B 1 258 ? 10.023 -12.805 11.25 1 47.44 258 HIS B N 1
ATOM 5292 C CA . HIS B 1 258 ? 8.641 -12.781 10.781 1 47.44 258 HIS B CA 1
ATOM 5293 C C . HIS B 1 258 ? 8.484 -11.875 9.57 1 47.44 258 HIS B C 1
ATOM 5295 O O . HIS B 1 258 ? 7.773 -12.211 8.617 1 47.44 258 HIS B O 1
ATOM 5301 N N . GLN B 1 259 ? 9.211 -10.664 9.672 1 53.78 259 GLN B N 1
ATOM 5302 C CA . GLN B 1 259 ? 9.117 -9.742 8.547 1 53.78 259 GLN B CA 1
ATOM 5303 C C . GLN B 1 259 ? 9.695 -10.359 7.277 1 53.78 259 GLN B C 1
ATOM 5305 O O . GLN B 1 259 ? 9.133 -10.203 6.191 1 53.78 259 GLN B O 1
ATOM 5310 N N . THR B 1 260 ? 10.773 -11.078 7.488 1 59.22 260 THR B N 1
ATOM 5311 C CA . THR B 1 260 ? 11.391 -11.695 6.316 1 59.22 260 THR B CA 1
ATOM 5312 C C . THR B 1 260 ? 10.531 -12.844 5.797 1 59.22 260 THR B C 1
ATOM 5314 O O . THR B 1 260 ? 10.391 -13.016 4.582 1 59.22 260 THR B O 1
ATOM 5317 N N . LEU B 1 261 ? 9.852 -13.414 6.812 1 65.56 261 LEU B N 1
ATOM 5318 C CA . LEU B 1 261 ? 9.094 -14.594 6.418 1 65.56 261 LEU B CA 1
ATOM 5319 C C . LEU B 1 261 ? 7.832 -14.203 5.66 1 65.56 261 LEU B C 1
ATOM 5321 O O . LEU B 1 261 ? 7.34 -14.961 4.828 1 65.56 261 LEU B O 1
ATOM 5325 N N . LEU B 1 262 ? 7.473 -12.891 5.91 1 80.31 262 LEU B N 1
ATOM 5326 C CA . LEU B 1 262 ? 6.195 -12.516 5.312 1 80.31 262 LEU B CA 1
ATOM 5327 C C . LEU B 1 262 ? 6.402 -11.531 4.164 1 80.31 262 LEU B C 1
ATOM 5329 O O . LEU B 1 262 ? 5.434 -11.055 3.562 1 80.31 262 LEU B O 1
ATOM 5333 N N . SER B 1 263 ? 7.719 -11.414 3.826 1 88.19 263 SER B N 1
ATOM 5334 C CA . SER B 1 263 ? 8.039 -10.461 2.77 1 88.19 263 SER B CA 1
ATOM 5335 C C . SER B 1 263 ? 7.629 -10.992 1.4 1 88.19 263 SER B C 1
ATOM 5337 O O . SER B 1 263 ? 7.773 -12.188 1.122 1 88.19 263 SER B O 1
ATOM 5339 N N . LEU B 1 264 ? 6.992 -10.117 0.662 1 89.44 264 LEU B N 1
ATOM 5340 C CA . LEU B 1 264 ? 6.645 -10.461 -0.712 1 89.44 264 LEU B CA 1
ATOM 5341 C C . LEU B 1 264 ? 7.773 -10.094 -1.668 1 89.44 264 LEU B C 1
ATOM 5343 O O . LEU B 1 264 ? 8.125 -10.875 -2.551 1 89.44 264 LEU B O 1
ATOM 5347 N N . SER B 1 265 ? 8.414 -8.898 -1.472 1 86.88 265 SER B N 1
ATOM 5348 C CA . SER B 1 265 ? 9.445 -8.391 -2.369 1 86.88 265 SER B CA 1
ATOM 5349 C C . SER B 1 265 ? 10.828 -8.922 -1.987 1 86.88 265 SER B C 1
ATOM 5351 O O . SER B 1 265 ? 10.984 -9.539 -0.934 1 86.88 265 SER B O 1
ATOM 5353 N N . GLN B 1 266 ? 11.688 -8.773 -2.941 1 81.06 266 GLN B N 1
ATOM 5354 C CA . GLN B 1 266 ? 13.062 -9.219 -2.742 1 81.06 266 GLN B CA 1
ATOM 5355 C C . GLN B 1 266 ? 13.695 -8.516 -1.55 1 81.06 266 GLN B C 1
ATOM 5357 O O . GLN B 1 266 ? 13.367 -7.363 -1.253 1 81.06 266 GLN B O 1
ATOM 5362 N N . ASN B 1 267 ? 14.273 -9.266 -0.847 1 66.5 267 ASN B N 1
ATOM 5363 C CA . ASN B 1 267 ? 15.008 -8.695 0.277 1 66.5 267 ASN B CA 1
ATOM 5364 C C . ASN B 1 267 ? 16.078 -7.707 -0.192 1 66.5 267 ASN B C 1
ATOM 5366 O O . ASN B 1 267 ? 16.875 -8.031 -1.069 1 66.5 267 ASN B O 1
ATOM 5370 N N . LYS B 1 268 ? 15.773 -6.547 -0.549 1 52 268 LYS B N 1
ATOM 5371 C CA . LYS B 1 268 ? 16.891 -5.656 -0.837 1 52 268 LYS B CA 1
ATOM 5372 C C . LYS B 1 268 ? 18.016 -5.824 0.193 1 52 268 LYS B C 1
ATOM 5374 O O . LYS B 1 268 ? 17.766 -5.727 1.397 1 52 268 LYS B O 1
ATOM 5379 N N . LEU B 1 269 ? 18.922 -6.559 -0.08 1 40.22 269 LEU B N 1
ATOM 5380 C CA . LEU B 1 269 ? 20.109 -6.324 0.726 1 40.22 269 LEU B CA 1
ATOM 5381 C C . LEU B 1 269 ? 20.328 -4.832 0.965 1 40.22 269 LEU B C 1
ATOM 5383 O O . LEU B 1 269 ? 20.562 -4.078 0.022 1 40.22 269 LEU B O 1
ATOM 5387 N N . GLU B 1 270 ? 19.578 -4.285 1.665 1 37.81 270 GLU B N 1
ATOM 5388 C CA . GLU B 1 270 ? 20.188 -3.033 2.113 1 37.81 270 GLU B CA 1
ATOM 5389 C C . GLU B 1 270 ? 21.703 -3.127 2.123 1 37.81 270 GLU B C 1
ATOM 5391 O O . GLU B 1 270 ? 22.281 -3.914 2.879 1 37.81 270 GLU B O 1
ATOM 5396 N N . SER B 1 271 ? 22.344 -3.107 0.956 1 32.19 271 SER B N 1
ATOM 5397 C CA . SER B 1 271 ? 23.688 -2.572 1.16 1 32.19 271 SER B CA 1
ATOM 5398 C C . SER B 1 271 ? 23.688 -1.437 2.178 1 32.19 271 SER B C 1
ATOM 5400 O O . SER B 1 271 ? 23.094 -0.382 1.936 1 32.19 271 SER B O 1
ATOM 5402 N N . THR B 1 272 ? 23.5 -1.69 3.314 1 29.59 272 THR B N 1
ATOM 5403 C CA . THR B 1 272 ? 24.188 -0.808 4.254 1 29.59 272 THR B CA 1
ATOM 5404 C C . THR B 1 272 ? 25.578 -0.453 3.752 1 29.59 272 THR B C 1
ATOM 5406 O O . THR B 1 272 ? 26.531 -1.226 3.928 1 29.59 272 THR B O 1
ATOM 5409 N N . GLN B 1 273 ? 25.922 -0.239 2.525 1 27.42 273 GLN B N 1
ATOM 5410 C CA . GLN B 1 273 ? 27.078 0.63 2.402 1 27.42 273 GLN B CA 1
ATOM 5411 C C . GLN B 1 273 ? 26.969 1.828 3.342 1 27.42 273 GLN B C 1
ATOM 5413 O O . GLN B 1 273 ? 26.109 2.686 3.168 1 27.42 273 GLN B O 1
ATOM 5418 N N . GLN B 1 274 ? 27.188 1.612 4.566 1 25.86 274 GLN B N 1
ATOM 5419 C CA . GLN B 1 274 ? 27.938 2.551 5.395 1 25.86 274 GLN B CA 1
ATOM 5420 C C . GLN B 1 274 ? 29.031 3.24 4.582 1 25.86 274 GLN B C 1
ATOM 5422 O O . GLN B 1 274 ? 29.984 2.596 4.141 1 25.86 274 GLN B O 1
ATOM 5427 N N . ASP B 1 275 ? 28.812 3.939 3.596 1 26.39 275 ASP B N 1
ATOM 5428 C CA . ASP B 1 275 ? 29.828 4.949 3.354 1 26.39 275 ASP B CA 1
ATOM 5429 C C . ASP B 1 275 ? 30.453 5.43 4.664 1 26.39 275 ASP B C 1
ATOM 5431 O O . ASP B 1 275 ? 29.797 6.098 5.461 1 26.39 275 ASP B O 1
ATOM 5435 N N . PHE B 1 276 ? 31.234 4.52 5.297 1 24.61 276 PHE B N 1
ATOM 5436 C CA . PHE B 1 276 ? 32.344 4.938 6.141 1 24.61 276 PHE B CA 1
ATOM 5437 C C . PHE B 1 276 ? 33.125 6.066 5.484 1 24.61 276 PHE B C 1
ATOM 5439 O O . PHE B 1 276 ? 33.875 5.844 4.52 1 24.61 276 PHE B O 1
ATOM 5446 N N . ASP B 1 277 ? 32.594 7.141 5.125 1 21.95 277 ASP B N 1
ATOM 5447 C CA . ASP B 1 277 ? 33.438 8.312 5.113 1 21.95 277 ASP B CA 1
ATOM 5448 C C . ASP B 1 277 ? 34.5 8.242 6.234 1 21.95 277 ASP B C 1
ATOM 5450 O O . ASP B 1 277 ? 34.125 8.016 7.395 1 21.95 277 ASP B O 1
ATOM 5454 N N . GLU B 1 278 ? 35.688 7.703 5.848 1 24.58 278 GLU B N 1
ATOM 5455 C CA . GLU B 1 278 ? 37.062 7.891 6.348 1 24.58 278 GLU B CA 1
ATOM 5456 C C . GLU B 1 278 ? 37.219 9.273 6.969 1 24.58 278 GLU B C 1
ATOM 5458 O O . GLU B 1 278 ? 38.25 9.914 6.789 1 24.58 278 GLU B O 1
ATOM 5463 N N . THR B 1 279 ? 36.219 10.086 7.027 1 21.78 279 THR B N 1
ATOM 5464 C CA . THR B 1 279 ? 36.781 11.32 7.582 1 21.78 279 THR B CA 1
ATOM 5465 C C . THR B 1 279 ? 37.469 11.047 8.914 1 21.78 279 THR B C 1
ATOM 5467 O O . THR B 1 279 ? 38.219 11.898 9.414 1 21.78 279 THR B O 1
ATOM 5470 N N . ARG B 1 280 ? 37.094 10.07 9.719 1 21.5 280 ARG B N 1
ATOM 5471 C CA . ARG B 1 280 ? 37.688 10.461 10.992 1 21.5 280 ARG B CA 1
ATOM 5472 C C . ARG B 1 280 ? 39.188 10.258 10.969 1 21.5 280 ARG B C 1
ATOM 5474 O O . ARG B 1 280 ? 39.844 10.336 12.008 1 21.5 280 ARG B O 1
ATOM 5481 N N . ILE B 1 281 ? 39.75 9.547 10.008 1 19.66 281 ILE B N 1
ATOM 5482 C CA . ILE B 1 281 ? 41.094 9.312 10.539 1 19.66 281 ILE B CA 1
ATOM 5483 C C . ILE B 1 281 ? 41.781 10.641 10.844 1 19.66 281 ILE B C 1
ATOM 5485 O O . ILE B 1 281 ? 42.406 11.234 9.961 1 19.66 281 ILE B O 1
ATOM 5489 N N . LYS B 1 282 ? 41.188 11.852 10.766 1 20.59 282 LYS B N 1
ATOM 5490 C CA . LYS B 1 282 ? 42.156 12.836 11.242 1 20.59 282 LYS B CA 1
ATOM 5491 C C . LYS B 1 282 ? 42.875 12.328 12.469 1 20.59 282 LYS B C 1
ATOM 5493 O O . LYS B 1 282 ? 42.25 12.008 13.492 1 20.59 282 LYS B O 1
ATOM 5498 N N . ILE B 1 283 ? 44 11.586 12.328 1 18.34 283 ILE B N 1
ATOM 5499 C CA . ILE B 1 283 ? 45.188 11.344 13.117 1 18.34 283 ILE B CA 1
ATOM 5500 C C . ILE B 1 283 ? 45.406 12.492 14.086 1 18.34 283 ILE B C 1
ATOM 5502 O O . ILE B 1 283 ? 45.25 13.664 13.727 1 18.34 283 ILE B O 1
ATOM 5506 N N . ARG B 1 284 ? 45.719 12.062 15.312 1 18.81 284 ARG B N 1
ATOM 5507 C CA . ARG B 1 284 ? 46.344 12.477 16.562 1 18.81 284 ARG B CA 1
ATOM 5508 C C . ARG B 1 284 ? 47.656 13.227 16.312 1 18.81 284 ARG B C 1
ATOM 5510 O O . ARG B 1 284 ? 48.562 13.219 17.156 1 18.81 284 ARG B O 1
ATOM 5517 N N . SER B 1 285 ? 48.031 13.68 15.172 1 16.91 285 SER B N 1
ATOM 5518 C CA . SER B 1 285 ? 49.344 14.211 15.508 1 16.91 285 SER B CA 1
ATOM 5519 C C . SER B 1 285 ? 49.312 14.977 16.828 1 16.91 285 SER B C 1
ATOM 5521 O O . SER B 1 285 ? 48.312 15.648 17.141 1 16.91 285 SER B O 1
ATOM 5523 N N . GLN B 1 286 ? 50.25 14.492 17.781 1 18.22 286 GLN B N 1
ATOM 5524 C CA . GLN B 1 286 ? 50.906 14.742 19.062 1 18.22 286 GLN B CA 1
ATOM 5525 C C . GLN B 1 286 ? 51.344 16.203 19.188 1 18.22 286 GLN B C 1
ATOM 5527 O O . GLN B 1 286 ? 52 16.578 20.156 1 18.22 286 GLN B O 1
ATOM 5532 N N . GLY B 1 287 ? 51.344 16.984 18.125 1 16.12 287 GLY B N 1
ATOM 5533 C CA . GLY B 1 287 ? 52.281 17.984 18.594 1 16.12 287 GLY B CA 1
ATOM 5534 C C . GLY B 1 287 ? 52.031 18.422 20.031 1 16.12 287 GLY B C 1
ATOM 5535 O O . GLY B 1 287 ? 50.938 18.203 20.562 1 16.12 287 GLY B O 1
ATOM 5536 N N . SER B 1 288 ? 53.219 18.766 20.734 1 16.8 288 SER B N 1
ATOM 5537 C CA . SER B 1 288 ? 53.938 19.141 21.953 1 16.8 288 SER B CA 1
ATOM 5538 C C . SER B 1 288 ? 53.281 20.359 22.609 1 16.8 288 SER B C 1
ATOM 5540 O O . SER B 1 288 ? 53.625 20.703 23.75 1 16.8 288 SER B O 1
ATOM 5542 N N . LYS B 1 289 ? 52.781 21.234 21.734 1 16.77 289 LYS B N 1
ATOM 5543 C CA . LYS B 1 289 ? 53.188 22.484 22.359 1 16.77 289 LYS B CA 1
ATOM 5544 C C . LYS B 1 289 ? 52.656 22.594 23.781 1 16.77 289 LYS B C 1
ATOM 5546 O O . LYS B 1 289 ? 51.562 22.156 24.078 1 16.77 289 LYS B O 1
ATOM 5551 N N . ARG B 1 290 ? 53.562 23.047 24.719 1 15.98 290 ARG B N 1
ATOM 5552 C CA . ARG B 1 290 ? 53.969 23.438 26.062 1 15.98 290 ARG B CA 1
ATOM 5553 C C . ARG B 1 290 ? 52.969 24.422 26.672 1 15.98 290 ARG B C 1
ATOM 5555 O O . ARG B 1 290 ? 53.125 24.797 27.844 1 15.98 290 ARG B O 1
ATOM 5562 N N . ILE B 1 291 ? 52.156 25.016 25.844 1 16.38 291 ILE B N 1
ATOM 5563 C CA . ILE B 1 291 ? 52.156 26.312 26.531 1 16.38 291 ILE B CA 1
ATOM 5564 C C . ILE B 1 291 ? 51.688 26.125 27.969 1 16.38 291 ILE B C 1
ATOM 5566 O O . ILE B 1 291 ? 50.781 25.328 28.234 1 16.38 291 ILE B O 1
ATOM 5570 N N . MET B 1 292 ? 52.031 27.109 28.797 1 15.31 292 MET B N 1
ATOM 5571 C CA . MET B 1 292 ? 52.531 27.578 30.094 1 15.31 292 MET B CA 1
ATOM 5572 C C . MET B 1 292 ? 51.406 27.594 31.125 1 15.31 292 MET B C 1
ATOM 5574 O O . MET B 1 292 ? 51.562 27.172 32.25 1 15.31 292 MET B O 1
ATOM 5578 N N . GLN B 1 293 ? 50.469 28.609 30.969 1 15.43 293 GLN B N 1
ATOM 5579 C CA . GLN B 1 293 ? 50.594 29.484 32.125 1 15.43 293 GLN B CA 1
ATOM 5580 C C . GLN B 1 293 ? 49.969 28.844 33.375 1 15.43 293 GLN B C 1
ATOM 5582 O O . GLN B 1 293 ? 49.125 27.938 33.25 1 15.43 293 GLN B O 1
ATOM 5587 N N . SER B 1 294 ? 49.688 29.734 34.375 1 15.48 294 SER B N 1
ATOM 5588 C CA . SER B 1 294 ? 50 29.953 35.781 1 15.48 294 SER B CA 1
ATOM 5589 C C . SER B 1 294 ? 49 29.266 36.688 1 15.48 294 SER B C 1
ATOM 5591 O O . SER B 1 294 ? 49.344 28.469 37.531 1 15.48 294 SER B O 1
ATOM 5593 N N . LEU B 1 295 ? 48.281 30.109 37.438 1 15.36 295 LEU B N 1
ATOM 5594 C CA . LEU B 1 295 ? 48.562 30.281 38.875 1 15.36 295 LEU B CA 1
ATOM 5595 C C . LEU B 1 295 ? 47.562 29.453 39.688 1 15.36 295 LEU B C 1
ATOM 5597 O O . LEU B 1 295 ? 48 28.703 40.594 1 15.36 295 LEU B O 1
ATOM 5601 N N . LYS B 1 296 ? 46.344 30.016 40 1 16.2 296 LYS B N 1
ATOM 5602 C CA . LYS B 1 296 ? 46.188 30.219 41.438 1 16.2 296 LYS B CA 1
ATOM 5603 C C . LYS B 1 296 ? 45.656 28.969 42.125 1 16.2 296 LYS B C 1
ATOM 5605 O O . LYS B 1 296 ? 44.969 28.141 41.5 1 16.2 296 LYS B O 1
ATOM 5610 N N . ASN B 1 297 ? 45.812 28.828 43.438 1 14.9 297 ASN B N 1
ATOM 5611 C CA . ASN B 1 297 ? 46.094 28.062 44.656 1 14.9 297 ASN B CA 1
ATOM 5612 C C . ASN B 1 297 ? 44.844 27.375 45.188 1 14.9 297 ASN B C 1
ATOM 5614 O O . ASN B 1 297 ? 44.875 26.203 45.562 1 14.9 297 ASN B O 1
ATOM 5618 N N . SER B 1 298 ? 43.688 28.062 45.531 1 15.7 298 SER B N 1
ATOM 5619 C CA . SER B 1 298 ? 43.469 27.922 47 1 15.7 298 SER B CA 1
ATOM 5620 C C . SER B 1 298 ? 42.844 26.578 47.344 1 15.7 298 SER B C 1
ATOM 5622 O O . SER B 1 298 ? 42.281 25.922 46.469 1 15.7 298 SER B O 1
ATOM 5624 N N . SER B 1 299 ? 42.5 26.375 48.625 1 15.35 299 SER B N 1
ATOM 5625 C CA . SER B 1 299 ? 42.688 25.531 49.781 1 15.35 299 SER B CA 1
ATOM 5626 C C . SER B 1 299 ? 41.562 24.516 49.938 1 15.35 299 SER B C 1
ATOM 5628 O O . SER B 1 299 ? 41.812 23.312 50.062 1 15.35 299 SER B O 1
ATOM 5630 N N . THR B 1 300 ? 40.406 24.875 50.594 1 15.12 300 THR B N 1
ATOM 5631 C CA . THR B 1 300 ? 40.25 24.312 51.938 1 15.12 300 THR B CA 1
ATOM 5632 C C . THR B 1 300 ? 39.531 22.969 51.875 1 15.12 300 THR B C 1
ATOM 5634 O O . THR B 1 300 ? 38.906 22.625 50.875 1 15.12 300 THR B O 1
ATOM 5637 N N . SER B 1 301 ? 38.5 22.766 52.844 1 15.41 301 SER B N 1
ATOM 5638 C CA . SER B 1 301 ? 38.406 21.906 54.031 1 15.41 301 SER B CA 1
ATOM 5639 C C . SER B 1 301 ? 37.625 20.625 53.719 1 15.41 301 SER B C 1
ATOM 5641 O O . SER B 1 301 ? 36.875 20.562 52.719 1 15.41 301 SER B O 1
ATOM 5643 N N . THR B 1 302 ? 37.312 19.812 54.781 1 15.43 302 THR B N 1
ATOM 5644 C CA . THR B 1 302 ? 37.469 18.516 55.438 1 15.43 302 THR B CA 1
ATOM 5645 C C . THR B 1 302 ? 36.156 17.734 55.406 1 15.43 302 THR B C 1
ATOM 5647 O O . THR B 1 302 ? 36.156 16.5 55.438 1 15.43 302 THR B O 1
ATOM 5650 N N . LYS B 1 303 ? 34.875 18.203 55.344 1 16.58 303 LYS B N 1
ATOM 5651 C CA . LYS B 1 303 ? 34.156 17.625 56.469 1 16.58 303 LYS B CA 1
ATOM 5652 C C . LYS B 1 303 ? 33.875 16.156 56.25 1 16.58 303 LYS B C 1
ATOM 5654 O O . LYS B 1 303 ? 33.688 15.711 55.094 1 16.58 303 LYS B O 1
ATOM 5659 N N . LYS B 1 304 ? 33.5 15.398 57.344 1 16.06 304 LYS B N 1
ATOM 5660 C CA . LYS B 1 304 ? 33.688 14.172 58.125 1 16.06 304 LYS B CA 1
ATOM 5661 C C . LYS B 1 304 ? 32.656 13.117 57.719 1 16.06 304 LYS B C 1
ATOM 5663 O O . LYS B 1 304 ? 33 11.945 57.531 1 16.06 304 LYS B O 1
ATOM 5668 N N . HIS B 1 305 ? 31.297 13.312 57.938 1 16.38 305 HIS B N 1
ATOM 5669 C CA . HIS B 1 305 ? 30.703 12.414 58.938 1 16.38 305 HIS B CA 1
ATOM 5670 C C . HIS B 1 305 ? 30.406 11.055 58.344 1 16.38 305 HIS B C 1
ATOM 5672 O O . HIS B 1 305 ? 30.094 10.953 57.125 1 16.38 305 HIS B O 1
ATOM 5678 N N . ILE B 1 306 ? 30.422 10.023 59.125 1 15.85 306 ILE B N 1
ATOM 5679 C CA . ILE B 1 306 ? 30.75 8.617 59.375 1 15.85 306 ILE B CA 1
ATOM 5680 C C . ILE B 1 306 ? 29.562 7.742 58.969 1 15.85 306 ILE B C 1
ATOM 5682 O O . ILE B 1 306 ? 29.719 6.824 58.156 1 15.85 306 ILE B O 1
ATOM 5686 N N . ILE B 1 307 ? 28.828 7.145 60.031 1 15.76 307 ILE B N 1
ATOM 5687 C CA . ILE B 1 307 ? 28.984 5.758 60.438 1 15.76 307 ILE B CA 1
ATOM 5688 C C . ILE B 1 307 ? 27.844 4.91 59.875 1 15.76 307 ILE B C 1
ATOM 5690 O O . ILE B 1 307 ? 28.094 3.881 59.25 1 15.76 307 ILE B O 1
ATOM 5694 N N . THR B 1 308 ? 26.562 4.965 60.5 1 15.76 308 THR B N 1
ATOM 5695 C CA . THR B 1 308 ? 26.172 3.84 61.344 1 15.76 308 THR B CA 1
ATOM 5696 C C . THR B 1 308 ? 25.547 2.729 60.5 1 15.76 308 THR B C 1
ATOM 5698 O O . THR B 1 308 ? 25.125 2.961 59.375 1 15.76 308 THR B O 1
ATOM 5701 N N . THR B 1 309 ? 24.469 1.943 61.188 1 16.14 309 THR B N 1
ATOM 5702 C CA . THR B 1 309 ? 24.344 0.589 61.719 1 16.14 309 THR B CA 1
ATOM 5703 C C . THR B 1 309 ? 23.531 -0.285 60.75 1 16.14 309 THR B C 1
ATOM 5705 O O . THR B 1 309 ? 23.953 -1.39 60.406 1 16.14 309 THR B O 1
ATOM 5708 N N . LYS B 1 310 ? 22.047 -0.462 60.938 1 17.58 310 LYS B N 1
ATOM 5709 C CA . LYS B 1 310 ? 21.406 -1.625 61.531 1 17.58 310 LYS B CA 1
ATOM 5710 C C . LYS B 1 310 ? 20.938 -2.611 60.469 1 17.58 310 LYS B C 1
ATOM 5712 O O . LYS B 1 310 ? 20.422 -2.207 59.438 1 17.58 310 LYS B O 1
ATOM 5717 N N . ASP B 1 311 ? 21.078 -3.957 60.594 1 18.19 311 ASP B N 1
ATOM 5718 C CA . ASP B 1 311 ? 21.25 -5.234 59.938 1 18.19 311 ASP B CA 1
ATOM 5719 C C . ASP B 1 311 ? 19.906 -5.828 59.531 1 18.19 311 ASP B C 1
ATOM 5721 O O . ASP B 1 311 ? 19.844 -6.766 58.719 1 18.19 311 ASP B O 1
ATOM 5725 N N . SER B 1 312 ? 18.719 -5.605 60.281 1 19.22 312 SER B N 1
ATOM 5726 C CA . SER B 1 312 ? 18.016 -6.828 60.656 1 19.22 312 SER B CA 1
ATOM 5727 C C . SER B 1 312 ? 17.375 -7.5 59.438 1 19.22 312 SER B C 1
ATOM 5729 O O . SER B 1 312 ? 16.953 -6.824 58.5 1 19.22 312 SER B O 1
ATOM 5731 N N . ASN B 1 313 ? 17.375 -8.922 59.375 1 18.62 313 ASN B N 1
ATOM 5732 C CA . ASN B 1 313 ? 17.328 -10.078 58.5 1 18.62 313 ASN B CA 1
ATOM 5733 C C . ASN B 1 313 ? 15.898 -10.453 58.156 1 18.62 313 ASN B C 1
ATOM 5735 O O . ASN B 1 313 ? 15.648 -11.531 57.594 1 18.62 313 ASN B O 1
ATOM 5739 N N . LYS B 1 314 ? 14.797 -9.75 58.469 1 18.22 314 LYS B N 1
ATOM 5740 C CA . LYS B 1 314 ? 13.578 -10.523 58.656 1 18.22 314 LYS B CA 1
ATOM 5741 C C . LYS B 1 314 ? 13.164 -11.227 57.375 1 18.22 314 LYS B C 1
ATOM 5743 O O . LYS B 1 314 ? 13.086 -10.594 56.312 1 18.22 314 LYS B O 1
ATOM 5748 N N . ASN B 1 315 ? 13.148 -12.57 57.344 1 18.8 315 ASN B N 1
ATOM 5749 C CA . ASN B 1 315 ? 13.039 -13.711 56.438 1 18.8 315 ASN B CA 1
ATOM 5750 C C . ASN B 1 315 ? 11.633 -13.812 55.844 1 18.8 315 ASN B C 1
ATOM 5752 O O . ASN B 1 315 ? 11.328 -14.781 55.156 1 18.8 315 ASN B O 1
ATOM 5756 N N . GLU B 1 316 ? 10.594 -13.055 56.25 1 19.7 316 GLU B N 1
ATOM 5757 C CA . GLU B 1 316 ? 9.305 -13.734 56.188 1 19.7 316 GLU B CA 1
ATOM 5758 C C . GLU B 1 316 ? 8.945 -14.109 54.75 1 19.7 316 GLU B C 1
ATOM 5760 O O . GLU B 1 316 ? 9.07 -13.289 53.844 1 19.7 316 GLU B O 1
ATOM 5765 N N . ALA B 1 317 ? 8.781 -15.422 54.438 1 20.83 317 ALA B N 1
ATOM 5766 C CA . ALA B 1 317 ? 8.531 -16.359 53.375 1 20.83 317 ALA B CA 1
ATOM 5767 C C . ALA B 1 317 ? 7.168 -16.125 52.719 1 20.83 317 ALA B C 1
ATOM 5769 O O . ALA B 1 317 ? 6.133 -16.438 53.312 1 20.83 317 ALA B O 1
ATOM 5770 N N . ASN B 1 318 ? 6.84 -14.906 52.188 1 18.84 318 ASN B N 1
ATOM 5771 C CA . ASN B 1 318 ? 5.477 -14.547 51.812 1 18.84 318 ASN B CA 1
ATOM 5772 C C . ASN B 1 318 ? 4.957 -15.438 50.688 1 18.84 318 ASN B C 1
ATOM 5774 O O . ASN B 1 318 ? 5.602 -15.57 49.656 1 18.84 318 ASN B O 1
ATOM 5778 N N . SER B 1 319 ? 4.043 -16.438 51.031 1 22.91 319 SER B N 1
ATOM 5779 C CA . SER B 1 319 ? 3.248 -17.469 50.375 1 22.91 319 SER B CA 1
ATOM 5780 C C . SER B 1 319 ? 2.451 -16.906 49.188 1 22.91 319 SER B C 1
ATOM 5782 O O . SER B 1 319 ? 1.604 -16.031 49.375 1 22.91 319 SER B O 1
ATOM 5784 N N . GLU B 1 320 ? 2.951 -16.75 48.031 1 22.34 320 GLU B N 1
ATOM 5785 C CA . GLU B 1 320 ? 2.432 -16.125 46.812 1 22.34 320 GLU B CA 1
ATOM 5786 C C . GLU B 1 320 ? 1.224 -16.875 46.281 1 22.34 320 GLU B C 1
ATOM 5788 O O . GLU B 1 320 ? 1.355 -18.016 45.812 1 22.34 320 GLU B O 1
ATOM 5793 N N . THR B 1 321 ? 0.092 -16.906 47.094 1 24.03 321 THR B N 1
ATOM 5794 C CA . THR B 1 321 ? -1.171 -17.516 46.656 1 24.03 321 THR B CA 1
ATOM 5795 C C . THR B 1 321 ? -1.561 -17.047 45.281 1 24.03 321 THR B C 1
ATOM 5797 O O . THR B 1 321 ? -1.406 -15.867 44.938 1 24.03 321 THR B O 1
ATOM 5800 N N . ASN B 1 322 ? -1.715 -17.953 44.281 1 24.61 322 ASN B N 1
ATOM 5801 C CA . ASN B 1 322 ? -1.972 -18.031 42.844 1 24.61 322 ASN B CA 1
ATOM 5802 C C . ASN B 1 322 ? -3.279 -17.328 42.469 1 24.61 322 ASN B C 1
ATOM 5804 O O . ASN B 1 322 ? -4.355 -17.922 42.594 1 24.61 322 ASN B O 1
ATOM 5808 N N . THR B 1 323 ? -3.645 -16.141 42.938 1 25.75 323 THR B N 1
ATOM 5809 C CA . THR B 1 323 ? -4.969 -15.547 42.812 1 25.75 323 THR B CA 1
ATOM 5810 C C . THR B 1 323 ? -5.383 -15.445 41.344 1 25.75 323 THR B C 1
ATOM 5812 O O . THR B 1 323 ? -4.621 -14.938 40.531 1 25.75 323 THR B O 1
ATOM 5815 N N . SER B 1 324 ? -6.391 -16.266 40.906 1 28.92 324 SER B N 1
ATOM 5816 C CA . SER B 1 324 ? -7.141 -16.453 39.688 1 28.92 324 SER B CA 1
ATOM 5817 C C . SER B 1 324 ? -7.668 -15.117 39.156 1 28.92 324 SER B C 1
ATOM 5819 O O . SER B 1 324 ? -8.438 -14.438 39.844 1 28.92 324 SER B O 1
ATOM 5821 N N . GLU B 1 325 ? -6.914 -14.328 38.5 1 29.69 325 GLU B N 1
ATOM 5822 C CA . GLU B 1 325 ? -7.215 -12.969 38.062 1 29.69 325 GLU B CA 1
ATOM 5823 C C . GLU B 1 325 ? -8.477 -12.945 37.188 1 29.69 325 GLU B C 1
ATOM 5825 O O . GLU B 1 325 ? -8.539 -13.594 36.156 1 29.69 325 GLU B O 1
ATOM 5830 N N . ARG B 1 326 ? -9.695 -12.875 37.844 1 30.81 326 ARG B N 1
ATOM 5831 C CA . ARG B 1 326 ? -11.039 -12.695 37.312 1 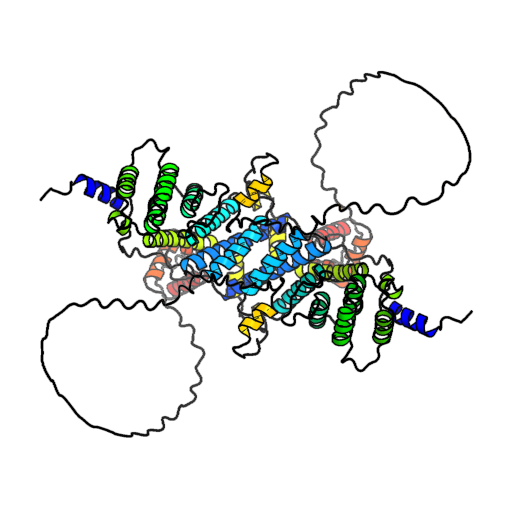30.81 326 ARG B CA 1
ATOM 5832 C C . ARG B 1 326 ? -11.047 -11.68 36.188 1 30.81 326 ARG B C 1
ATOM 5834 O O . ARG B 1 326 ? -10.297 -10.695 36.219 1 30.81 326 ARG B O 1
ATOM 5841 N N . PRO B 1 327 ? -11.656 -12.109 35.062 1 32.38 327 PRO B N 1
ATOM 5842 C CA . PRO B 1 327 ? -11.773 -11.289 33.875 1 32.38 327 PRO B CA 1
ATOM 5843 C C . PRO B 1 327 ? -12.328 -9.891 34.156 1 32.38 327 PRO B C 1
ATOM 5845 O O . PRO B 1 327 ? -13.281 -9.742 34.906 1 32.38 327 PRO B O 1
ATOM 5848 N N . ARG B 1 328 ? -11.609 -8.914 34.219 1 32.09 328 ARG B N 1
ATOM 5849 C CA . ARG B 1 328 ? -11.977 -7.551 34.594 1 32.09 328 ARG B CA 1
ATOM 5850 C C . ARG B 1 328 ? -13.297 -7.141 33.938 1 32.09 328 ARG B C 1
ATOM 5852 O O . ARG B 1 328 ? -13.438 -7.219 32.719 1 32.09 328 ARG B O 1
ATOM 5859 N N . ARG B 1 329 ? -14.438 -7.301 34.594 1 32.56 329 ARG B N 1
ATOM 5860 C CA . ARG B 1 329 ? -15.773 -6.777 34.344 1 32.56 329 ARG B CA 1
ATOM 5861 C C . ARG B 1 329 ? -15.711 -5.398 33.688 1 32.56 329 ARG B C 1
ATOM 5863 O O . ARG B 1 329 ? -14.969 -4.527 34.156 1 32.56 329 ARG B O 1
ATOM 5870 N N . TRP B 1 330 ? -16.016 -5.348 32.562 1 34.03 330 TRP B N 1
ATOM 5871 C CA . TRP B 1 330 ? -16.266 -4.066 31.922 1 34.03 330 TRP B CA 1
ATOM 5872 C C . TRP B 1 330 ? -17.078 -3.143 32.812 1 34.03 330 TRP B C 1
ATOM 5874 O O . TRP B 1 330 ? -18.188 -3.5 33.25 1 34.03 330 TRP B O 1
ATOM 5884 N N . LYS B 1 331 ? -16.688 -2.432 33.625 1 38.12 331 LYS B N 1
ATOM 5885 C CA . LYS B 1 331 ? -17.391 -1.548 34.562 1 38.12 331 LYS B CA 1
ATOM 5886 C C . LYS B 1 331 ? -18.438 -0.712 33.844 1 38.12 331 LYS B C 1
ATOM 5888 O O . LYS B 1 331 ? -18.141 -0.027 32.875 1 38.12 331 LYS B O 1
ATOM 5893 N N . LYS B 1 332 ? -19.75 -0.847 33.875 1 50.47 332 LYS B N 1
ATOM 5894 C CA . LYS B 1 332 ? -20.938 -0.09 33.5 1 50.47 332 LYS B CA 1
ATOM 5895 C C . LYS B 1 332 ? -20.766 1.396 33.781 1 50.47 332 LYS B C 1
ATOM 5897 O O . LYS B 1 332 ? -20.578 1.783 34.938 1 50.47 332 LYS B O 1
ATOM 5902 N N . ARG B 1 333 ? -20.422 2.086 32.844 1 51.84 333 ARG B N 1
ATOM 5903 C CA . ARG B 1 333 ? -20.328 3.523 33.062 1 51.84 333 ARG B CA 1
ATOM 5904 C C . ARG B 1 333 ? -21.688 4.113 33.406 1 51.84 333 ARG B C 1
ATOM 5906 O O . ARG B 1 333 ? -22.641 3.98 32.625 1 51.84 333 ARG B O 1
ATOM 5913 N N . THR B 1 334 ? -21.938 4.582 34.375 1 67.94 334 THR B N 1
ATOM 5914 C CA . THR B 1 334 ? -23.156 5.152 34.938 1 67.94 334 THR B CA 1
ATOM 5915 C C . THR B 1 334 ? -23.516 6.441 34.188 1 67.94 334 THR B C 1
ATOM 5917 O O . THR B 1 334 ? -22.641 7.156 33.719 1 67.94 334 THR B O 1
ATOM 5920 N N . TRP B 1 335 ? -24.734 6.625 33.812 1 77.38 335 TRP B N 1
ATOM 5921 C CA . TRP B 1 335 ? -25.234 7.848 33.188 1 77.38 335 TRP B CA 1
ATOM 5922 C C . TRP B 1 335 ? -25.078 9.039 34.156 1 77.38 335 TRP B C 1
ATOM 5924 O O . TRP B 1 335 ? -25.422 8.953 35.312 1 77.38 335 TRP B O 1
ATOM 5934 N N . ASN B 1 336 ? -24.531 9.938 33.719 1 75.12 336 ASN B N 1
ATOM 5935 C CA . ASN B 1 336 ? -24.406 11.125 34.562 1 75.12 336 ASN B CA 1
ATOM 5936 C C . ASN B 1 336 ? -25.562 12.102 34.344 1 75.12 336 ASN B C 1
ATOM 5938 O O . ASN B 1 336 ? -26.25 12.039 33.312 1 75.12 336 ASN B O 1
ATOM 5942 N N . SER B 1 337 ? -25.609 13.031 35.156 1 80.06 337 SER B N 1
ATOM 5943 C CA . SER B 1 337 ? -26.719 13.977 35.188 1 80.06 337 SER B CA 1
ATOM 5944 C C . SER B 1 337 ? -26.719 14.875 33.969 1 80.06 337 SER B C 1
ATOM 5946 O O . SER B 1 337 ? -27.781 15.188 33.438 1 80.06 337 SER B O 1
ATOM 5948 N N . ASP B 1 338 ? -25.688 14.969 33.406 1 80.06 338 ASP B N 1
ATOM 5949 C CA . ASP B 1 338 ? -25.578 15.828 32.25 1 80.06 338 ASP B CA 1
ATOM 5950 C C . ASP B 1 338 ? -26.062 15.102 30.984 1 80.06 338 ASP B C 1
ATOM 5952 O O . ASP B 1 338 ? -26.719 15.688 30.141 1 80.06 338 ASP B O 1
ATOM 5956 N N . GLU B 1 339 ? -25.766 13.938 30.906 1 83.38 339 GLU B N 1
ATOM 5957 C CA . GLU B 1 339 ? -26.234 13.109 29.797 1 83.38 339 GLU B CA 1
ATOM 5958 C C . GLU B 1 339 ? -27.75 12.977 29.828 1 83.38 339 GLU B C 1
ATOM 5960 O O . GLU B 1 339 ? -28.406 13.055 28.781 1 83.38 339 GLU B O 1
ATOM 5965 N N . ASP B 1 340 ? -28.172 12.852 30.984 1 82.56 340 ASP B N 1
ATOM 5966 C CA . ASP B 1 340 ? -29.609 12.75 31.141 1 82.56 340 ASP B CA 1
ATOM 5967 C C . ASP B 1 340 ? -30.297 14.047 30.719 1 82.56 340 ASP B C 1
ATOM 5969 O O . ASP B 1 340 ? -31.359 14.016 30.078 1 82.56 340 ASP B O 1
ATOM 5973 N N . LYS B 1 341 ? -29.656 15.039 31.062 1 83.56 341 LYS B N 1
ATOM 5974 C CA . LYS B 1 341 ? -30.203 16.344 30.688 1 83.56 341 LYS B CA 1
ATOM 5975 C C . LYS B 1 341 ? -30.188 16.531 29.172 1 83.56 341 LYS B C 1
ATOM 5977 O O . LYS B 1 341 ? -31.156 16.984 28.578 1 83.56 341 LYS B O 1
ATOM 5982 N N . ASN B 1 342 ? -29.219 16.094 28.594 1 85.44 342 ASN B N 1
ATOM 5983 C CA . ASN B 1 342 ? -29.094 16.203 27.141 1 85.44 342 ASN B CA 1
ATOM 5984 C C . ASN B 1 342 ? -30.078 15.297 26.422 1 85.44 342 ASN B C 1
ATOM 5986 O O . ASN B 1 342 ? -30.641 15.672 25.391 1 85.44 342 ASN B O 1
ATOM 5990 N N . LEU B 1 343 ? -30.172 14.289 26.953 1 88.5 343 LEU B N 1
ATOM 5991 C CA . LEU B 1 343 ? -31.125 13.336 26.406 1 88.5 343 LEU B CA 1
ATOM 5992 C C . LEU B 1 343 ? -32.562 13.891 26.484 1 88.5 343 LEU B C 1
ATOM 5994 O O . LEU B 1 343 ? -33.312 13.82 25.516 1 88.5 343 LEU B O 1
ATOM 5998 N N . LYS B 1 344 ? -32.781 14.531 27.578 1 85.12 344 LYS B N 1
ATOM 5999 C CA . LYS B 1 344 ? -34.094 15.148 27.781 1 85.12 344 LYS B CA 1
ATOM 6000 C C . LYS B 1 344 ? -34.312 16.344 26.844 1 85.12 344 LYS B C 1
ATOM 6002 O O . LYS B 1 344 ? -35.375 16.484 26.25 1 85.12 344 LYS B O 1
ATOM 6007 N N . LEU B 1 345 ? -33.281 17.016 26.672 1 83.94 345 LEU B N 1
ATOM 6008 C CA . LEU B 1 345 ? -33.344 18.172 25.797 1 83.94 345 LEU B CA 1
ATOM 6009 C C . LEU B 1 345 ? -33.469 17.734 24.344 1 83.94 345 LEU B C 1
ATOM 6011 O O . LEU B 1 345 ? -34.25 18.344 23.578 1 83.94 345 LEU B O 1
ATOM 6015 N N . GLY B 1 346 ? -32.875 16.766 24 1 84.19 346 GLY B N 1
ATOM 6016 C CA . GLY B 1 346 ? -32.938 16.219 22.656 1 84.19 346 GLY B CA 1
ATOM 6017 C C . GLY B 1 346 ? -34.281 15.648 22.312 1 84.19 346 GLY B C 1
ATOM 6018 O O . GLY B 1 346 ? -34.812 15.906 21.219 1 84.19 346 GLY B O 1
ATOM 6019 N N . VAL B 1 347 ? -34.812 15.016 23.219 1 86.38 347 VAL B N 1
ATOM 6020 C CA . VAL B 1 347 ? -36.125 14.43 23.016 1 86.38 347 VAL B CA 1
ATOM 6021 C C . VAL B 1 347 ? -37.188 15.531 22.969 1 86.38 347 VAL B C 1
ATOM 6023 O O . VAL B 1 347 ? -38.125 15.445 22.203 1 86.38 347 VAL B O 1
ATOM 6026 N N . LYS B 1 348 ? -36.938 16.484 23.719 1 84.5 348 LYS B N 1
ATOM 6027 C CA . LYS B 1 348 ? -37.844 17.625 23.703 1 84.5 348 LYS B CA 1
ATOM 6028 C C . LYS B 1 348 ? -37.781 18.344 22.359 1 84.5 348 LYS B C 1
ATOM 6030 O O . LYS B 1 348 ? -38.812 18.75 21.828 1 84.5 348 LYS B O 1
ATOM 6035 N N . LYS B 1 349 ? -36.625 18.344 21.844 1 82.38 349 LYS B N 1
ATOM 6036 C CA . LYS B 1 349 ? -36.438 19.125 20.625 1 82.38 349 LYS B CA 1
ATOM 6037 C C . LYS B 1 349 ? -36.781 18.297 19.391 1 82.38 349 LYS B C 1
ATOM 6039 O O . LYS B 1 349 ? -37.438 18.781 18.469 1 82.38 349 LYS B O 1
ATOM 6044 N N . TYR B 1 350 ? -36.375 17.031 19.359 1 82.31 350 TYR B N 1
ATOM 6045 C CA . TYR B 1 350 ? -36.438 16.234 18.141 1 82.31 350 TYR B CA 1
ATOM 6046 C C . TYR B 1 350 ? -37.5 15.148 18.25 1 82.31 350 TYR B C 1
ATOM 6048 O O . TYR B 1 350 ? -37.938 14.57 17.25 1 82.31 350 TYR B O 1
ATOM 6056 N N . GLY B 1 351 ? -37.938 14.938 19.484 1 81.75 351 GLY B N 1
ATOM 6057 C CA . GLY B 1 351 ? -38.938 13.906 19.734 1 81.75 351 GLY B CA 1
ATOM 6058 C C . GLY B 1 351 ? -38.344 12.57 20.109 1 81.75 351 GLY B C 1
ATOM 6059 O O . GLY B 1 351 ? -37.188 12.281 19.781 1 81.75 351 GLY B O 1
ATOM 6060 N N . GLU B 1 352 ? -39.094 11.805 20.766 1 81.31 352 GLU B N 1
ATOM 6061 C CA . GLU B 1 352 ? -38.719 10.445 21.141 1 81.31 352 GLU B CA 1
ATOM 6062 C C . GLU B 1 352 ? -38.531 9.562 19.906 1 81.31 352 GLU B C 1
ATOM 6064 O O . GLU B 1 352 ? -39.375 9.578 19 1 81.31 352 GLU B O 1
ATOM 6069 N N . GLY B 1 353 ? -37.5 8.891 19.844 1 81.31 353 GLY B N 1
ATOM 6070 C CA . GLY B 1 353 ? -37.281 7.984 18.734 1 81.31 353 GLY B CA 1
ATOM 6071 C C . GLY B 1 353 ? -36.219 8.484 17.75 1 81.31 353 GLY B C 1
ATOM 6072 O O . GLY B 1 353 ? -35.719 7.715 16.922 1 81.31 353 GLY B O 1
ATOM 6073 N N . HIS B 1 354 ? -36.094 9.641 17.781 1 80.75 354 HIS B N 1
ATOM 6074 C CA . HIS B 1 354 ? -35.094 10.211 16.875 1 80.75 354 HIS B CA 1
ATOM 6075 C C . HIS B 1 354 ? -33.719 10.203 17.5 1 80.75 354 HIS B C 1
ATOM 6077 O O . HIS B 1 354 ? -33.094 11.258 17.656 1 80.75 354 HIS B O 1
ATOM 6083 N N . TRP B 1 355 ? -33.188 9.125 17.875 1 82.88 355 TRP B N 1
ATOM 6084 C CA . TRP B 1 355 ? -32 8.922 18.703 1 82.88 355 TRP B CA 1
ATOM 6085 C C . TRP B 1 355 ? -30.734 9.336 17.953 1 82.88 355 TRP B C 1
ATOM 6087 O O . TRP B 1 355 ? -29.828 9.922 18.547 1 82.88 355 TRP B O 1
ATOM 6097 N N . GLN B 1 356 ? -30.859 9.086 16.797 1 79.62 356 GLN B N 1
ATOM 6098 C CA . GLN B 1 356 ? -29.703 9.445 15.992 1 79.62 356 GLN B CA 1
ATOM 6099 C C . GLN B 1 356 ? -29.531 10.961 15.922 1 79.62 356 GLN B C 1
ATOM 6101 O O . GLN B 1 356 ? -28.406 11.477 16 1 79.62 356 GLN B O 1
ATOM 6106 N N . LYS B 1 357 ? -30.531 11.602 15.734 1 80.25 357 LYS B N 1
ATOM 6107 C CA . LYS B 1 357 ? -30.516 13.062 15.711 1 80.25 357 LYS B CA 1
ATOM 6108 C C . LYS B 1 357 ? -30.109 13.625 17.062 1 80.25 357 LYS B C 1
ATOM 6110 O O . LYS B 1 357 ? -29.375 14.609 17.141 1 80.25 357 LYS B O 1
ATOM 6115 N N . ILE B 1 358 ? -30.562 13.055 18.062 1 82.31 358 ILE B N 1
ATOM 6116 C CA . ILE B 1 358 ? -30.25 13.477 19.422 1 82.31 358 ILE B CA 1
ATOM 6117 C C . ILE B 1 358 ? -28.766 13.219 19.719 1 82.31 358 ILE B C 1
ATOM 6119 O O . ILE B 1 358 ? -28.078 14.078 20.266 1 82.31 358 ILE B O 1
ATOM 6123 N N . LEU B 1 359 ? -28.422 12.086 19.266 1 80.88 359 LEU B N 1
ATOM 6124 C CA . LEU B 1 359 ? -27.047 11.688 19.469 1 80.88 359 LEU B CA 1
ATOM 6125 C C . LEU B 1 359 ? -26.094 12.633 18.734 1 80.88 359 LEU B C 1
ATOM 6127 O O . LEU B 1 359 ? -25.016 12.961 19.25 1 80.88 359 LEU B O 1
ATOM 6131 N N . SER B 1 360 ? -26.562 13.188 17.688 1 77.62 360 SER B N 1
ATOM 6132 C CA . SER B 1 360 ? -25.75 14.07 16.844 1 77.62 360 SER B CA 1
ATOM 6133 C C . SER B 1 360 ? -25.844 15.516 17.312 1 77.62 360 SER B C 1
ATOM 6135 O O . SER B 1 360 ? -24.938 16.312 17.062 1 77.62 360 SER B O 1
ATOM 6137 N N . SER B 1 361 ? -26.828 15.875 17.984 1 76.75 361 SER B N 1
ATOM 6138 C CA . SER B 1 361 ? -27.141 17.266 18.328 1 76.75 361 SER B CA 1
ATOM 6139 C C . SER B 1 361 ? -26.719 17.578 19.766 1 76.75 361 SER B C 1
ATOM 6141 O O . SER B 1 361 ? -26.594 18.75 20.125 1 76.75 361 SER B O 1
ATOM 6143 N N . TYR B 1 362 ? -26.484 16.516 20.641 1 79.81 362 TYR B N 1
ATOM 6144 C CA . TYR B 1 362 ? -26.156 16.734 22.047 1 79.81 362 TYR B CA 1
ATOM 6145 C C . TYR B 1 362 ? -24.922 15.938 22.438 1 79.81 362 TYR B C 1
ATOM 6147 O O . TYR B 1 362 ? -24.594 14.93 21.812 1 79.81 362 TYR B O 1
ATOM 6155 N N . ALA B 1 363 ? -24.344 16.359 23.469 1 73.44 363 ALA B N 1
ATOM 6156 C CA . ALA B 1 363 ? -23.109 15.742 23.938 1 73.44 363 ALA B CA 1
ATOM 6157 C C . ALA B 1 363 ? -23.406 14.547 24.844 1 73.44 363 ALA B C 1
ATOM 6159 O O . ALA B 1 363 ? -24.109 14.672 25.844 1 73.44 363 ALA B O 1
ATOM 6160 N N . PHE B 1 364 ? -23 13.398 24.422 1 79.31 364 PHE B N 1
ATOM 6161 C CA . PHE B 1 364 ? -23.078 12.18 25.219 1 79.31 364 PHE B CA 1
ATOM 6162 C C . PHE B 1 364 ? -21.703 11.508 25.297 1 79.31 364 PHE B C 1
ATOM 6164 O O . PHE B 1 364 ? -20.891 11.648 24.391 1 79.31 364 PHE B O 1
ATOM 6171 N N . CYS B 1 365 ? -21.469 10.922 26.422 1 64.56 365 CYS B N 1
ATOM 6172 C CA . CYS B 1 365 ? -20.172 10.273 26.672 1 64.56 365 CYS B CA 1
ATOM 6173 C C . CYS B 1 365 ? -20.141 8.875 26.062 1 64.56 365 CYS B C 1
ATOM 6175 O O . CYS B 1 365 ? -20.422 7.895 26.75 1 64.56 365 CYS B O 1
ATOM 6177 N N . ASN B 1 366 ? -19.797 8.867 24.844 1 64.38 366 ASN B N 1
ATOM 6178 C CA . ASN B 1 366 ? -19.625 7.602 24.141 1 64.38 366 ASN B CA 1
ATOM 6179 C C . ASN B 1 366 ? -20.891 6.754 24.203 1 64.38 366 ASN B C 1
ATOM 6181 O O . ASN B 1 366 ? -20.844 5.582 24.594 1 64.38 366 ASN B O 1
ATOM 6185 N N . ARG B 1 367 ? -21.938 7.359 23.906 1 75.38 367 ARG B N 1
ATOM 6186 C CA . ARG B 1 367 ? -23.219 6.648 23.922 1 75.38 367 ARG B CA 1
ATOM 6187 C C . ARG B 1 367 ? -23.688 6.305 22.516 1 75.38 367 ARG B C 1
ATOM 6189 O O . ARG B 1 367 ? -23.266 6.941 21.547 1 75.38 367 ARG B O 1
ATOM 6196 N N . THR B 1 368 ? -24.375 5.305 22.484 1 75.38 368 THR B N 1
ATOM 6197 C CA . THR B 1 368 ? -24.953 4.84 21.219 1 75.38 368 THR B CA 1
ATOM 6198 C C . THR B 1 368 ? -26.453 5.094 21.188 1 75.38 368 THR B C 1
ATOM 6200 O O . THR B 1 368 ? -27.062 5.375 22.219 1 75.38 368 THR B O 1
ATOM 6203 N N . ASN B 1 369 ? -27.031 4.957 19.969 1 77.5 369 ASN B N 1
ATOM 6204 C CA . ASN B 1 369 ? -28.469 5.113 19.797 1 77.5 369 ASN B CA 1
ATOM 6205 C C . ASN B 1 369 ? -29.234 4.156 20.703 1 77.5 369 ASN B C 1
ATOM 6207 O O . ASN B 1 369 ? -30.234 4.543 21.312 1 77.5 369 ASN B O 1
ATOM 6211 N N . VAL B 1 370 ? -28.641 3.035 20.812 1 81.31 370 VAL B N 1
ATOM 6212 C CA . VAL B 1 370 ? -29.328 2.023 21.609 1 81.31 370 VAL B CA 1
ATOM 6213 C C . VAL B 1 370 ? -29.234 2.393 23.094 1 81.31 370 VAL B C 1
ATOM 6215 O O . VAL B 1 370 ? -30.203 2.244 23.828 1 81.31 370 VAL B O 1
ATOM 6218 N N . MET B 1 371 ? -28.203 2.92 23.438 1 79 371 MET B N 1
ATOM 6219 C CA . MET B 1 371 ? -28 3.318 24.828 1 79 371 MET B CA 1
ATOM 6220 C C . MET B 1 371 ? -28.906 4.492 25.188 1 79 371 MET B C 1
ATOM 6222 O O . MET B 1 371 ? -29.438 4.543 26.297 1 79 371 MET B O 1
ATOM 6226 N N . LEU B 1 372 ? -29 5.316 24.188 1 86.44 372 LEU B N 1
ATOM 6227 C CA . LEU B 1 372 ? -29.938 6.418 24.422 1 86.44 372 LEU B CA 1
ATOM 6228 C C . LEU B 1 372 ? -31.359 5.898 24.594 1 86.44 372 LEU B C 1
ATOM 6230 O O . LEU B 1 372 ? -32.062 6.305 25.5 1 86.44 372 LEU B O 1
ATOM 6234 N N . LYS B 1 373 ? -31.656 5.039 23.766 1 81 373 LYS B N 1
ATOM 6235 C CA . LYS B 1 373 ? -32.969 4.402 23.812 1 81 373 LYS B CA 1
ATOM 6236 C C . LYS B 1 373 ? -33.188 3.672 25.125 1 81 373 LYS B C 1
ATOM 6238 O O . LYS B 1 373 ? -34.219 3.812 25.766 1 81 373 LYS B O 1
ATOM 6243 N N . ASP B 1 374 ? -32.156 2.979 25.547 1 80.62 374 ASP B N 1
ATOM 6244 C CA . ASP B 1 374 ? -32.219 2.215 26.797 1 80.62 374 ASP B CA 1
ATOM 6245 C C . ASP B 1 374 ? -32.25 3.141 28 1 80.62 374 ASP B C 1
ATOM 6247 O O . ASP B 1 374 ? -33 2.898 28.953 1 80.62 374 ASP B O 1
ATOM 6251 N N . ARG B 1 375 ? -31.516 4.168 27.891 1 86.19 375 ARG B N 1
ATOM 6252 C CA . ARG B 1 375 ? -31.5 5.117 29 1 86.19 375 ARG B CA 1
ATOM 6253 C C . ARG B 1 375 ? -32.812 5.863 29.094 1 86.19 375 ARG B C 1
ATOM 6255 O O . ARG B 1 375 ? -33.344 6.098 30.188 1 86.19 375 ARG B O 1
ATOM 6262 N N . TRP B 1 376 ? -33.312 6.098 27.938 1 86.75 376 TRP B N 1
ATOM 6263 C CA . TRP B 1 376 ? -34.594 6.773 27.922 1 86.75 376 TRP B CA 1
ATOM 6264 C C . TRP B 1 376 ? -35.688 5.883 28.531 1 86.75 376 TRP B C 1
ATOM 6266 O O . TRP B 1 376 ? -36.5 6.344 29.328 1 86.75 376 TRP B O 1
ATOM 6276 N N . ARG B 1 377 ? -35.656 4.625 28.25 1 82.44 377 ARG B N 1
ATOM 6277 C CA . ARG B 1 377 ? -36.562 3.643 28.844 1 82.44 377 ARG B CA 1
ATOM 6278 C C . ARG B 1 377 ? -36.406 3.602 30.359 1 82.44 377 ARG B C 1
ATOM 6280 O O . ARG B 1 377 ? -37.375 3.547 31.094 1 82.44 377 ARG B O 1
ATOM 6287 N N . THR B 1 378 ? -35.156 3.676 30.797 1 81.75 378 THR B N 1
ATOM 6288 C CA . THR B 1 378 ? -34.844 3.682 32.219 1 81.75 378 THR B CA 1
ATOM 6289 C C . THR B 1 378 ? -35.344 4.969 32.875 1 81.75 378 THR B C 1
ATOM 6291 O O . THR B 1 378 ? -35.875 4.934 34 1 81.75 378 THR B O 1
ATOM 6294 N N . LEU B 1 379 ? -35.156 6.055 32.188 1 83.62 379 LEU B N 1
ATOM 6295 C CA . LEU B 1 379 ? -35.594 7.344 32.719 1 83.62 379 LEU B CA 1
ATOM 6296 C C . LEU B 1 379 ? -37.125 7.398 32.812 1 83.62 379 LEU B C 1
ATOM 6298 O O . LEU B 1 379 ? -37.656 7.957 33.75 1 83.62 379 LEU B O 1
ATOM 6302 N N . LYS B 1 380 ? -37.688 6.754 31.891 1 79.94 380 LYS B N 1
ATOM 6303 C CA . LYS B 1 380 ? -39.156 6.629 31.938 1 79.94 380 LYS B CA 1
ATOM 6304 C C . LYS B 1 380 ? -39.594 5.734 33.094 1 79.94 380 LYS B C 1
ATOM 6306 O O . LYS B 1 380 ? -40.531 6.062 33.812 1 79.94 380 LYS B O 1
ATOM 6311 N N . LYS B 1 381 ? -38.812 4.738 33.219 1 81.25 381 LYS B N 1
ATOM 6312 C CA . LYS B 1 381 ? -39.125 3.797 34.312 1 81.25 381 LYS B CA 1
ATOM 6313 C C . LYS B 1 381 ? -38.906 4.43 35.656 1 81.25 381 LYS B C 1
ATOM 6315 O O . LYS B 1 381 ? -39.656 4.184 36.594 1 81.25 381 LYS B O 1
ATOM 6320 N N . LEU B 1 382 ? -37.938 5.324 35.656 1 77.44 382 LEU B N 1
ATOM 6321 C CA . LEU B 1 382 ? -37.594 6 36.875 1 77.44 382 LEU B CA 1
ATOM 6322 C C . LEU B 1 382 ? -38.438 7.258 37.062 1 77.44 382 LEU B C 1
ATOM 6324 O O . LEU B 1 382 ? -38.25 7.992 38.031 1 77.44 382 LEU B O 1
ATOM 6328 N N . GLU B 1 383 ? -39.406 7.547 36.125 1 76.06 383 GLU B N 1
ATOM 6329 C CA . GLU B 1 383 ? -40.344 8.664 36.125 1 76.06 383 GLU B CA 1
ATOM 6330 C C . GLU B 1 383 ? -39.594 10 36.188 1 76.06 383 GLU B C 1
ATOM 6332 O O . GLU B 1 383 ? -40.062 10.945 36.812 1 76.06 383 GLU B O 1
ATOM 6337 N N . LEU B 1 384 ? -38.406 10.039 35.562 1 77.12 384 LEU B N 1
ATOM 6338 C CA . LEU B 1 384 ? -37.625 11.273 35.5 1 77.12 384 LEU B CA 1
ATOM 6339 C C . LEU B 1 384 ? -37.969 12.07 34.25 1 77.12 384 LEU B C 1
ATOM 6341 O O . LEU B 1 384 ? -37.562 13.227 34.125 1 77.12 384 LEU B O 1
ATOM 6345 N N . VAL B 1 385 ? -38.656 11.469 33.219 1 76.81 385 VAL B N 1
ATOM 6346 C CA . VAL B 1 385 ? -39.188 12.156 32.031 1 76.81 385 VAL B CA 1
ATOM 6347 C C . VAL B 1 385 ? -40.656 11.82 31.828 1 76.81 385 VAL B C 1
ATOM 6349 O O . VAL B 1 385 ? -41.094 10.719 32.156 1 76.81 385 VAL B O 1
ATOM 6352 N N . SER B 1 386 ? -41.312 12.891 31.406 1 64.75 386 SER B N 1
ATOM 6353 C CA . SER B 1 386 ? -42.75 12.703 31.266 1 64.75 386 SER B CA 1
ATOM 6354 C C . SER B 1 386 ? -43.094 11.82 30.062 1 64.75 386 SER B C 1
ATOM 6356 O O . SER B 1 386 ? -42.438 11.898 29.031 1 64.75 386 SER B O 1
ATOM 6358 N N . SER B 1 387 ? -43.438 10.719 30.094 1 55.62 387 SER B N 1
ATOM 6359 C CA . SER B 1 387 ? -44 9.859 29.062 1 55.62 387 SER B CA 1
ATOM 6360 C C . SER B 1 387 ? -45 10.617 28.203 1 55.62 387 SER B C 1
ATOM 6362 O O . SER B 1 387 ? -46.031 11.086 28.688 1 55.62 387 SER B O 1
ATOM 6364 N N . ASP B 1 388 ? -44.5 11.383 27.219 1 47.97 388 ASP B N 1
ATOM 6365 C CA . ASP B 1 388 ? -45.562 11.984 26.422 1 47.97 388 ASP B CA 1
ATOM 6366 C C . ASP B 1 388 ? -46.438 10.914 25.75 1 47.97 388 ASP B C 1
ATOM 6368 O O . ASP B 1 388 ? -46.031 10.297 24.766 1 47.97 388 ASP B O 1
ATOM 6372 N N . ASN B 1 389 ? -46.75 9.914 26.328 1 38.91 389 ASN B N 1
ATOM 6373 C CA . ASN B 1 389 ? -47.812 9.133 25.703 1 38.91 389 ASN B CA 1
ATOM 6374 C C . ASN B 1 389 ? -48.969 10.023 25.219 1 38.91 389 ASN B C 1
ATOM 6376 O O . ASN B 1 389 ? -50.062 9.531 24.953 1 38.91 389 ASN B O 1
ATOM 6380 N N . GLU B 1 390 ? -48.906 11.344 25.406 1 37.12 390 GLU B N 1
ATOM 6381 C CA . GLU B 1 390 ? -50.281 11.742 25.078 1 37.12 390 GLU B CA 1
ATOM 6382 C C . GLU B 1 390 ? -50.5 11.727 23.578 1 37.12 390 GLU B C 1
ATOM 6384 O O . GLU B 1 390 ? -51.594 12.047 23.109 1 37.12 390 GLU B O 1
ATOM 6389 N N . ASP B 1 391 ? -49.781 11.055 22.641 1 29.78 391 ASP B N 1
ATOM 6390 C CA . ASP B 1 391 ? -50.812 10.938 21.625 1 29.78 391 ASP B CA 1
ATOM 6391 C C . ASP B 1 391 ? -51.781 9.805 21.953 1 29.78 391 ASP B C 1
ATOM 6393 O O . ASP B 1 391 ? -51.375 8.727 22.391 1 29.78 391 ASP B O 1
#

InterPro domains:
  IPR001005 SANT/Myb domain [PF00249] (332-380)
  IPR001005 SANT/Myb domain [PS50090] (331-380)
  IPR001005 SANT/Myb domain [SM00717] (331-382)
  IPR009057 Homedomain-like superfamily [SSF46689] (329-381)
  IPR013867 Telomere repeat-binding factor, dimerisation domain [PF08558] (46-237)
  IPR017357 Telomeric repeat-binding factor 1/2 [PIRSF038016] (38-391)
  IPR017930 Myb domain [PS51294] (331-384)
  IPR036507 Telomere repeat-binding factor, dimerisation domain superfamily [G3DSA:1.25.40.210] (25-237)
  IPR036507 Telomere repeat-binding factor, dimerisation domain superfamily [SSF63600] (37-234)
  IPR052450 Telomeric Repeat-Binding Domain-Containing Protein [PTHR46734] (27-391)